Protein AF-0000000077861108 (afdb_homodimer)

Nearest PDB structures (foldseek):
  8f5p-assembly1_D  TM=2.648E-01  e=1.981E+00  Leishmania tarentolae
  7a0g-assembly1_DDD  TM=1.288E-01  e=4.529E-01  Serratia marcescens
  5k7v-assembly1_B  TM=1.495E-01  e=2.059E+00  synthetic construct
  8b23-assembly1_B  TM=1.360E-01  e=1.966E-01  Thermotoga maritima
  7a0g-assembly1_DDD  TM=1.285E-01  e=4.452E-01  Serratia marcescens

Foldseek 3Di:
DQPQPLCVLLVQLQCVLCVNHPQPPQPDPLLNVLSVLLNVLVVLLVVLLVQLCVQQCVVPPDPPPQPLDDDDPVLLVQLLVQLLLFVCLQQVQDLVVVLVVLVVCCVVPVPPDDPLNSLLSLLSSLVSVLLDDPVSDDLCVLVSSSSSLVVLVCVLVPDPDPVCLDSSNLSSLLSSLVSCQLSVPPLLCSLVSLVVSVVSLVVSPLLEQCVVPPVDAPQVRLSSLSSVLNSLLSQLLSLVLNLAASPDDPVSGDHDHHAQAESVQDDRPDRDDDGDDLLDHYSHNNSRLVSVLSVLSNVLSCLQRPPPHDLDVVVLVVSVVVLVVSVVVVVVSLVVCPPVSRDLSSVLVSLLSRLLSLLSSLVVLLSCCVVPVVSVVSLVSLQVSLCSLLDGDDDSSVLSSLLNGGRSSVVSNLSSLVSLLSVLSSVLVVCLVVVNCPPCVVVSVVSLVVLVVSLVSNLSSLLSPDSDLVSNLSSQLSSQLSCVSSVNDPDHNSSSSSNSSSVSSVSSSVSSVVNSVVRDRRDPDVDDCPDDPDCPCPCVVVCVSSPSPPPD/DQPQPLCVLLVQLQCVLCVNHPQPPQPDPLLNVLSVLLNVLVVLLVVLLVQLCVQQCVVPPDPPPQPLDDDDPVLLVQLLVQLLQFVCLQQVQDLVVVLVVLVVCCVVPVPPDDPLNSLLSLLSSLVSVLLDDPVSDDLCVLVNSSSSLVVLVCVLVPDPDPVCLDSSNLSSLLSSLVSCQLSVPPLLCSLVSLVVSVVSLVVSPLLEQCVVPPVDAPLVRLSSLSSVLSSLLSQLLSLVLNLAASPDDPVSGDHDHHAQAESVVDDRPDRDDDGDDLLDHYSHNNSRLVSVLSVLSNVLSCLQRPPPHDLDVVVLVVSVVVLVVSVVVVVVSLVVCPPVSRDLSSVLVSLLSRLLSLLSSLVVLLSCCVVPVVSVVSLVSLQVSLCSLLDGDDDSSVLSSLLNGGRSSVVSNLSSLVSLLSVLSSVLVVCLVVVNLPPCVVVSVVSLVSLVVSLVSNLSSLLSPDSDLVSNLSSQLSSQLSCVSSVNDPDHNSSSSSNSSSVSSVSSSVSSVVNSVVRDRRDPDPDDPPDDPDCPCCCVVVCVSSPSPPPD

Structure (mmCIF, N/CA/C/O backbone):
data_AF-0000000077861108-model_v1
#
loop_
_entity.id
_entity.type
_entity.pdbx_description
1 polymer 'Uncharacterized protein'
#
loop_
_atom_site.group_PDB
_atom_site.id
_atom_site.type_symbol
_atom_site.label_atom_id
_atom_site.label_alt_id
_atom_site.label_comp_id
_atom_site.label_asym_id
_atom_site.label_entity_id
_atom_site.label_seq_id
_atom_site.pdbx_PDB_ins_code
_atom_site.Cartn_x
_atom_site.Cartn_y
_atom_site.Cartn_z
_atom_site.occupancy
_atom_site.B_iso_or_equiv
_atom_site.auth_seq_id
_atom_site.auth_comp_id
_atom_site.auth_asym_id
_atom_site.auth_atom_id
_atom_site.pdbx_PDB_model_num
ATOM 1 N N . MET A 1 1 ? 8.773 25.266 0.919 1 44.28 1 MET A N 1
ATOM 2 C CA . MET A 1 1 ? 8.422 26.641 1.263 1 44.28 1 MET A CA 1
ATOM 3 C C . MET A 1 1 ? 9.602 27.359 1.91 1 44.28 1 MET A C 1
ATOM 5 O O . MET A 1 1 ? 9.648 28.594 1.922 1 44.28 1 MET A O 1
ATOM 9 N N . GLY A 1 2 ? 10.656 26.5 2.443 1 49.94 2 GLY A N 1
ATOM 10 C CA . GLY A 1 2 ? 11.711 27.016 3.299 1 49.94 2 GLY A CA 1
ATOM 11 C C . GLY A 1 2 ? 12.695 27.906 2.562 1 49.94 2 GLY A C 1
ATOM 12 O O . GLY A 1 2 ? 13.562 28.531 3.18 1 49.94 2 GLY A O 1
ATOM 13 N N . THR A 1 3 ? 12.438 27.969 1.185 1 64.81 3 THR A N 1
ATOM 14 C CA . THR A 1 3 ? 13.602 28.594 0.562 1 64.81 3 THR A CA 1
ATOM 15 C C . THR A 1 3 ? 13.344 30.078 0.293 1 64.81 3 THR A C 1
ATOM 17 O O . THR A 1 3 ? 14.109 30.734 -0.414 1 64.81 3 THR A O 1
ATOM 20 N N . ALA A 1 4 ? 12.352 30.578 1.054 1 79 4 ALA A N 1
ATOM 21 C CA . ALA A 1 4 ? 12.133 31.984 0.75 1 79 4 ALA A CA 1
ATOM 22 C C . ALA A 1 4 ? 13.188 32.875 1.406 1 79 4 ALA A C 1
ATOM 24 O O . ALA A 1 4 ? 13.5 32.688 2.59 1 79 4 ALA A O 1
ATOM 25 N N . LYS A 1 5 ? 13.766 33.75 0.68 1 84.25 5 LYS A N 1
ATOM 26 C CA . LYS A 1 5 ? 14.828 34.625 1.151 1 84.25 5 LYS A CA 1
ATOM 27 C C . LYS A 1 5 ? 14.383 35.406 2.387 1 84.25 5 LYS A C 1
ATOM 29 O O . LYS A 1 5 ? 15.203 35.75 3.244 1 84.25 5 LYS A O 1
ATOM 34 N N . GLN A 1 6 ? 13.094 35.594 2.518 1 88 6 GLN A N 1
ATOM 35 C CA . GLN A 1 6 ? 12.523 36.344 3.633 1 88 6 GLN A CA 1
ATOM 36 C C . GLN A 1 6 ? 12.75 35.625 4.957 1 88 6 GLN A C 1
ATOM 38 O O . GLN A 1 6 ? 12.859 36.25 6.008 1 88 6 GLN A O 1
ATOM 43 N N . PHE A 1 7 ? 12.883 34.281 4.863 1 89.75 7 PHE A N 1
ATOM 44 C CA . PHE A 1 7 ? 13.023 33.5 6.078 1 89.75 7 PHE A CA 1
ATOM 45 C C . PHE A 1 7 ? 14.484 33.188 6.367 1 89.75 7 PHE A C 1
ATOM 47 O O . PHE A 1 7 ? 14.805 32.438 7.301 1 89.75 7 PHE A O 1
ATOM 54 N N . GLN A 1 8 ? 15.352 33.75 5.625 1 88.56 8 GLN A N 1
ATOM 55 C CA . GLN A 1 8 ? 16.766 33.406 5.691 1 88.56 8 GLN A CA 1
ATOM 56 C C . GLN A 1 8 ? 17.328 33.656 7.086 1 88.56 8 GLN A C 1
ATOM 58 O O . GLN A 1 8 ? 18.062 32.844 7.621 1 88.56 8 GLN A O 1
ATOM 63 N N . SER A 1 9 ? 17.062 34.844 7.656 1 90.44 9 SER A N 1
ATOM 64 C CA . SER A 1 9 ? 17.578 35.188 8.977 1 90.44 9 SER A CA 1
ATOM 65 C C . SER A 1 9 ? 17.109 34.219 10.031 1 90.44 9 SER A C 1
ATOM 67 O O . SER A 1 9 ? 17.891 33.781 10.883 1 90.44 9 SER A O 1
ATOM 69 N N . VAL A 1 10 ? 15.867 33.875 10.008 1 92.06 10 VAL A N 1
ATOM 70 C CA . VAL A 1 10 ? 15.258 32.969 10.961 1 92.06 10 VAL A CA 1
ATOM 71 C C . VAL A 1 10 ? 15.844 31.562 10.773 1 92.06 10 VAL A C 1
ATOM 73 O O . VAL A 1 10 ? 16.203 30.891 11.75 1 92.06 10 VAL A O 1
ATOM 76 N N . LEU A 1 11 ? 15.953 31.141 9.523 1 90.56 11 LEU A N 1
ATOM 77 C CA . LEU A 1 11 ? 16.453 29.812 9.219 1 90.56 11 LEU A CA 1
ATOM 78 C C . LEU A 1 11 ? 17.938 29.688 9.578 1 90.56 11 LEU A C 1
ATOM 80 O O . LEU A 1 11 ? 18.375 28.641 10.047 1 90.56 11 LEU A O 1
ATOM 84 N N . THR A 1 12 ? 18.688 30.734 9.305 1 90.69 12 THR A N 1
ATOM 85 C CA . THR A 1 12 ? 20.109 30.734 9.672 1 90.69 12 THR A CA 1
ATOM 86 C C . THR A 1 12 ? 20.281 30.641 11.18 1 90.69 12 THR A C 1
ATOM 88 O O . THR A 1 12 ? 21.188 29.953 11.664 1 90.69 12 THR A O 1
ATOM 91 N N . CYS A 1 13 ? 19.453 31.375 11.914 1 92.69 13 CYS A N 1
ATOM 92 C CA . CYS A 1 13 ? 19.484 31.281 13.367 1 92.69 13 CYS A CA 1
ATOM 93 C C . CYS A 1 13 ? 19.266 29.844 13.836 1 92.69 13 CYS A C 1
ATOM 95 O O . CYS A 1 13 ? 20.016 29.344 14.672 1 92.69 13 CYS A O 1
ATOM 97 N N . TYR A 1 14 ? 18.281 29.203 13.328 1 92.44 14 TYR A N 1
ATOM 98 C CA . TYR A 1 14 ? 17.953 27.828 13.688 1 92.44 14 TYR A CA 1
ATOM 99 C C . TYR A 1 14 ? 19.094 26.891 13.328 1 92.44 14 TYR A C 1
ATOM 101 O O . TYR A 1 14 ? 19.453 26 14.102 1 92.44 14 TYR A O 1
ATOM 109 N N . ALA A 1 15 ? 19.609 27.047 12.102 1 90.44 15 ALA A N 1
ATOM 110 C CA . ALA A 1 15 ? 20.734 26.219 11.648 1 90.44 15 ALA A CA 1
ATOM 111 C C . ALA A 1 15 ? 21.938 26.375 12.562 1 90.44 15 ALA A C 1
ATOM 113 O O . ALA A 1 15 ? 22.594 25.391 12.898 1 90.44 15 ALA A O 1
ATOM 114 N N . GLU A 1 16 ? 22.234 27.594 12.938 1 91.69 16 GLU A N 1
ATOM 115 C CA . GLU A 1 16 ? 23.359 27.859 13.836 1 91.69 16 GLU A CA 1
ATOM 116 C C . GLU A 1 16 ? 23.125 27.25 15.211 1 91.69 16 GLU A C 1
ATOM 118 O O . GLU A 1 16 ? 24.047 26.734 15.836 1 91.69 16 GLU A O 1
ATOM 123 N N . ALA A 1 17 ? 21.922 27.375 15.656 1 92.88 17 ALA A N 1
ATOM 124 C CA . ALA A 1 17 ? 21.594 26.844 16.984 1 92.88 17 ALA A CA 1
ATOM 125 C C . ALA A 1 17 ? 21.703 25.328 17 1 92.88 17 ALA A C 1
ATOM 127 O O . ALA A 1 17 ? 22.094 24.734 18.016 1 92.88 17 ALA A O 1
ATOM 128 N N . THR A 1 18 ? 21.328 24.609 15.961 1 91.94 18 THR A N 1
ATOM 129 C CA . THR A 1 18 ? 21.281 23.156 15.922 1 91.94 18 THR A CA 1
ATOM 130 C C . THR A 1 18 ? 22.609 22.594 15.398 1 91.94 18 THR A C 1
ATOM 132 O O . THR A 1 18 ? 22.719 21.391 15.164 1 91.94 18 THR A O 1
ATOM 135 N N . GLY A 1 19 ? 23.531 23.359 15.148 1 86.25 19 GLY A N 1
ATOM 136 C CA . GLY A 1 19 ? 24.859 22.938 14.75 1 86.25 19 GLY A CA 1
ATOM 137 C C . GLY A 1 19 ? 25.016 22.734 13.258 1 86.25 19 GLY A C 1
ATOM 138 O O . GLY A 1 19 ? 26 22.188 12.789 1 86.25 19 GLY A O 1
ATOM 139 N N . ASN A 1 20 ? 24.047 23.125 12.406 1 84.56 20 ASN A N 1
ATOM 140 C CA . ASN A 1 20 ? 24.078 22.938 10.961 1 84.56 20 ASN A CA 1
ATOM 141 C C . ASN A 1 20 ? 24.438 24.234 10.242 1 84.56 20 ASN A C 1
ATOM 143 O O . ASN A 1 20 ? 24.312 24.328 9.016 1 84.56 20 ASN A O 1
ATOM 147 N N . GLY A 1 21 ? 24.844 25.203 11.055 1 85.25 21 GLY A N 1
ATOM 148 C CA . GLY A 1 21 ? 25.172 26.5 10.453 1 85.25 21 GLY A CA 1
ATOM 149 C C . GLY A 1 21 ? 26.625 26.594 10.016 1 85.25 21 GLY A C 1
ATOM 150 O O . GLY A 1 21 ? 27.422 25.688 10.266 1 85.25 21 GLY A O 1
ATOM 151 N N . ASN A 1 22 ? 26.906 27.578 9.211 1 82.56 22 ASN A N 1
ATOM 152 C CA . ASN A 1 22 ? 28.266 27.797 8.719 1 82.56 22 ASN A CA 1
ATOM 153 C C . ASN A 1 22 ? 29.125 28.547 9.734 1 82.56 22 ASN A C 1
ATOM 155 O O . ASN A 1 22 ? 30.328 28.719 9.539 1 82.56 22 ASN A O 1
ATOM 159 N N . GLY A 1 23 ? 28.594 28.953 10.836 1 77.56 23 GLY A N 1
ATOM 160 C CA . GLY A 1 23 ? 29.328 29.578 11.93 1 77.56 23 GLY A CA 1
ATOM 161 C C . GLY A 1 23 ? 29.656 31.031 11.672 1 77.56 23 GLY A C 1
ATOM 162 O O . GLY A 1 23 ? 30.219 31.703 12.531 1 77.56 23 GLY A O 1
ATOM 163 N N . THR A 1 24 ? 29.297 31.5 10.55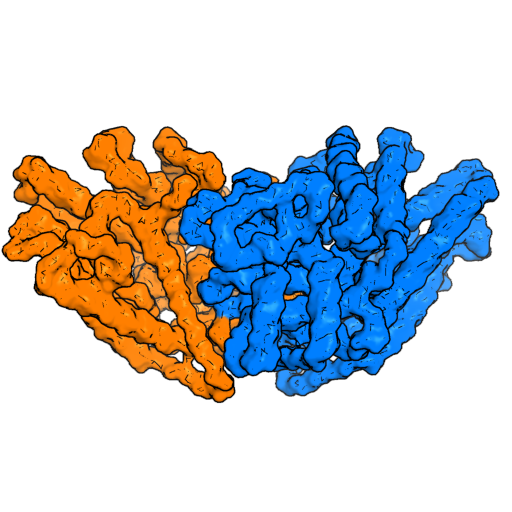5 1 79.5 24 THR A N 1
ATOM 164 C CA . THR A 1 24 ? 29.703 32.844 10.195 1 79.5 24 THR A CA 1
ATOM 165 C C . THR A 1 24 ? 28.625 33.875 10.562 1 79.5 24 THR A C 1
ATOM 167 O O . THR A 1 24 ? 28.891 35.062 10.641 1 79.5 24 THR A O 1
ATOM 170 N N . ALA A 1 25 ? 27.484 33.375 10.766 1 78.88 25 ALA A N 1
ATOM 171 C CA . ALA A 1 25 ? 26.375 34.25 11.102 1 78.88 25 ALA A CA 1
ATOM 172 C C . ALA A 1 25 ? 26.109 34.25 12.609 1 78.88 25 ALA A C 1
ATOM 174 O O . ALA A 1 25 ? 26.547 33.344 13.32 1 78.88 25 ALA A O 1
ATOM 175 N N . PHE A 1 26 ? 25.672 35.375 13.281 1 84.5 26 PHE A N 1
ATOM 176 C CA . PHE A 1 26 ? 25.281 35.469 14.68 1 84.5 26 PHE A CA 1
ATOM 177 C C . PHE A 1 26 ? 26.5 35.375 15.594 1 84.5 26 PHE A C 1
ATOM 179 O O . PHE A 1 26 ? 26.578 34.469 16.438 1 84.5 26 PHE A O 1
ATOM 186 N N . GLN A 1 27 ? 27.453 36.219 15.453 1 81.5 27 GLN A N 1
ATOM 187 C CA . GLN A 1 27 ? 28.797 36.125 16.031 1 81.5 27 GLN A CA 1
ATOM 188 C C . GLN A 1 27 ? 28.859 36.844 17.375 1 81.5 27 GLN A C 1
ATOM 190 O O . GLN A 1 27 ? 29.781 36.594 18.172 1 81.5 27 GLN A O 1
ATOM 195 N N . GLY A 1 28 ? 28.047 37.656 17.797 1 85.25 28 GLY A N 1
ATOM 196 C CA . GLY A 1 28 ? 28.141 38.281 19.094 1 85.25 28 GLY A CA 1
ATOM 197 C C . GLY A 1 28 ? 28.125 37.281 20.25 1 85.25 28 GLY A C 1
ATOM 198 O O . GLY A 1 28 ? 27.438 36.281 20.188 1 85.25 28 GLY A O 1
ATOM 199 N N . ALA A 1 29 ? 29.062 37.5 21.219 1 88.31 29 ALA A N 1
ATOM 200 C CA . ALA A 1 29 ? 29.188 36.594 22.344 1 88.31 29 ALA A CA 1
ATOM 201 C C . ALA A 1 29 ? 27.844 36.344 23.016 1 88.31 29 ALA A C 1
ATOM 203 O O . ALA A 1 29 ? 27.5 35.219 23.359 1 88.31 29 ALA A O 1
ATOM 204 N N . ASP A 1 30 ? 27.125 37.406 23.188 1 91.69 30 ASP A N 1
ATOM 205 C CA . ASP A 1 30 ? 25.812 37.281 23.828 1 91.69 30 ASP A CA 1
ATOM 206 C C . ASP A 1 30 ? 24.844 36.5 22.938 1 91.69 30 ASP A C 1
ATOM 208 O O . ASP A 1 30 ? 24.047 35.719 23.453 1 91.69 30 ASP A O 1
ATOM 212 N N . THR A 1 31 ? 24.922 36.688 21.672 1 93.5 31 THR A N 1
ATOM 213 C CA . THR A 1 31 ? 24.062 36 20.719 1 93.5 31 THR A CA 1
ATOM 214 C C . THR A 1 31 ? 24.422 34.5 20.656 1 93.5 31 THR A C 1
ATOM 216 O O . THR A 1 31 ? 23.531 33.656 20.562 1 93.5 31 THR A O 1
ATOM 219 N N . ARG A 1 32 ? 25.672 34.219 20.75 1 92.56 32 ARG A N 1
ATOM 220 C CA . ARG A 1 32 ? 26.125 32.812 20.734 1 92.56 32 ARG A CA 1
ATOM 221 C C . ARG A 1 32 ? 25.641 32.094 21.984 1 92.56 32 ARG A C 1
ATOM 223 O O . ARG A 1 32 ? 25.328 30.891 21.922 1 92.56 32 ARG A O 1
ATOM 230 N N . ALA A 1 33 ? 25.688 32.781 23.031 1 94.69 33 ALA A N 1
ATOM 231 C CA . ALA A 1 33 ? 25.188 32.188 24.266 1 94.69 33 ALA A CA 1
ATOM 232 C C . ALA A 1 33 ? 23.703 31.859 24.141 1 94.69 33 ALA A C 1
ATOM 234 O O . ALA A 1 33 ? 23.25 30.828 24.641 1 94.69 33 ALA A O 1
ATOM 235 N N . LEU A 1 34 ? 23 32.719 23.531 1 95.5 34 LEU A N 1
ATOM 236 C CA . LEU A 1 34 ? 21.578 32.469 23.297 1 95.5 34 LEU A CA 1
ATOM 237 C C . LEU A 1 34 ? 21.359 31.266 22.406 1 95.5 34 LEU A C 1
ATOM 239 O O . LEU A 1 34 ? 20.453 30.469 22.656 1 95.5 34 LEU A O 1
ATOM 243 N N . LEU A 1 35 ? 22.141 31.125 21.391 1 95.81 35 LEU A N 1
ATOM 244 C CA . LEU A 1 35 ? 22.016 30 20.469 1 95.81 35 LEU A CA 1
ATOM 245 C C . LEU A 1 35 ? 22.25 28.672 21.188 1 95.81 35 LEU A C 1
ATOM 247 O O . LEU A 1 35 ? 21.578 27.688 20.906 1 95.81 35 LEU A O 1
ATOM 251 N N . THR A 1 36 ? 23.172 28.641 22.078 1 95.06 36 THR A N 1
ATOM 252 C CA . THR A 1 36 ? 23.422 27.438 22.859 1 95.06 36 THR A CA 1
ATOM 253 C C . THR A 1 36 ? 22.219 27.094 23.734 1 95.06 36 THR A C 1
ATOM 255 O O . THR A 1 36 ? 21.844 25.938 23.844 1 95.06 36 THR A O 1
ATOM 258 N N . GLN A 1 37 ? 21.703 28.156 24.312 1 96.5 37 GLN A N 1
ATOM 259 C CA . GLN A 1 37 ? 20.516 27.938 25.141 1 96.5 37 GLN A CA 1
ATOM 260 C C . GLN A 1 37 ? 19.359 27.406 24.297 1 96.5 37 GLN A C 1
ATOM 262 O O . GLN A 1 37 ? 18.609 26.531 24.75 1 96.5 37 GLN A O 1
ATOM 267 N N . VAL A 1 38 ? 19.188 27.953 23.156 1 96.75 38 VAL A N 1
ATOM 268 C CA . VAL A 1 38 ? 18.156 27.5 22.25 1 96.75 38 VAL A CA 1
ATOM 269 C C . VAL A 1 38 ? 18.328 26.016 21.953 1 96.75 38 VAL A C 1
ATOM 271 O O . VAL A 1 38 ? 17.344 25.25 21.969 1 96.75 38 VAL A O 1
ATOM 274 N N . ASN A 1 39 ? 19.5 25.625 21.641 1 95.94 39 ASN A N 1
ATOM 275 C CA . ASN A 1 39 ? 19.766 24.219 21.359 1 95.94 39 ASN A CA 1
ATOM 276 C C . ASN A 1 39 ? 19.438 23.344 22.562 1 95.94 39 ASN A C 1
ATOM 278 O O . ASN A 1 39 ? 18.844 22.281 22.422 1 95.94 39 ASN A O 1
ATOM 282 N N . ASP A 1 40 ? 19.891 23.766 23.672 1 96 40 ASP A N 1
ATOM 283 C CA . ASP A 1 40 ? 19.641 23 24.891 1 96 40 ASP A CA 1
ATOM 284 C C . ASP A 1 40 ? 18.141 22.844 25.141 1 96 40 ASP A C 1
ATOM 286 O O . ASP A 1 40 ? 17.672 21.766 25.5 1 96 40 ASP A O 1
ATOM 290 N N . LEU A 1 41 ? 17.453 23.938 25.016 1 96.5 41 LEU A N 1
ATOM 291 C CA . LEU A 1 41 ? 16.016 23.922 25.219 1 96.5 41 LEU A CA 1
ATOM 292 C C . LEU A 1 41 ? 15.328 23.016 24.203 1 96.5 41 LEU A C 1
ATOM 294 O O . LEU A 1 41 ? 14.398 22.281 24.547 1 96.5 41 LEU A O 1
ATOM 298 N N . LEU A 1 42 ? 15.742 23.109 22.984 1 95.31 42 LEU A N 1
ATOM 299 C CA . LEU A 1 42 ? 15.203 22.234 21.953 1 95.31 42 LEU A CA 1
ATOM 300 C C . LEU A 1 42 ? 15.414 20.766 22.312 1 95.31 42 LEU A C 1
ATOM 302 O O . LEU A 1 42 ? 14.508 19.938 22.141 1 95.31 42 LEU A O 1
ATOM 306 N N . GLN A 1 43 ? 16.562 20.438 22.766 1 94.12 43 GLN A N 1
ATOM 307 C CA . GLN A 1 43 ? 16.875 19.062 23.141 1 94.12 43 GLN A CA 1
ATOM 308 C C . GLN A 1 43 ? 16.031 18.609 24.328 1 94.12 43 GLN A C 1
ATOM 310 O O . GLN A 1 43 ? 15.562 17.469 24.359 1 94.12 43 GLN A O 1
ATOM 315 N N . GLU A 1 44 ? 15.891 19.5 25.188 1 94.38 44 GLU A N 1
ATOM 316 C CA . GLU A 1 44 ? 15.07 19.172 26.344 1 94.38 44 GLU A CA 1
ATOM 317 C C . GLU A 1 44 ? 13.625 18.922 25.938 1 94.38 44 GLU A C 1
ATOM 319 O O . GLU A 1 44 ? 12.977 18.016 26.453 1 94.38 44 GLU A O 1
ATOM 324 N N . CYS A 1 45 ? 13.117 19.797 25.141 1 93.44 45 CYS A N 1
ATOM 325 C CA . CYS A 1 45 ? 11.758 19.625 24.641 1 93.44 45 CYS A CA 1
ATOM 326 C C . CYS A 1 45 ? 11.617 18.297 23.906 1 93.44 45 CYS A C 1
ATOM 328 O O . CYS A 1 45 ? 10.609 17.594 24.047 1 93.44 45 CYS A O 1
ATOM 330 N N . LYS A 1 46 ? 12.57 18.016 23.094 1 89.44 46 LYS A N 1
ATOM 331 C CA . LYS A 1 46 ? 12.562 16.766 22.344 1 89.44 46 LYS A CA 1
ATOM 332 C C . LYS A 1 46 ? 12.562 15.555 23.281 1 89.44 46 LYS A C 1
ATOM 334 O O . LYS A 1 46 ? 11.852 14.578 23.031 1 89.44 46 LYS A O 1
ATOM 339 N N . LEU A 1 47 ? 13.359 15.602 24.281 1 88.19 47 LEU A N 1
ATOM 340 C CA . LEU A 1 47 ? 13.43 14.516 25.25 1 88.19 47 LEU A CA 1
ATOM 341 C C . LEU A 1 47 ? 12.102 14.344 25.984 1 88.19 47 LEU A C 1
ATOM 343 O O . LEU A 1 47 ? 11.648 13.219 26.203 1 88.19 47 LEU A O 1
ATOM 347 N N . LEU A 1 48 ? 11.57 15.422 26.328 1 87 48 LEU A N 1
ATOM 348 C CA . LEU A 1 48 ? 10.281 15.375 27.016 1 87 48 LEU A CA 1
ATOM 349 C C . LEU A 1 48 ? 9.203 14.82 26.094 1 87 48 LEU A C 1
ATOM 351 O O . LEU A 1 48 ? 8.359 14.031 26.516 1 87 48 LEU A O 1
ATOM 355 N N . ALA A 1 49 ? 9.188 15.281 24.875 1 84.88 49 ALA A N 1
ATOM 356 C CA . ALA A 1 49 ? 8.234 14.781 23.891 1 84.88 49 ALA A CA 1
ATOM 357 C C . ALA A 1 49 ? 8.375 13.273 23.703 1 84.88 49 ALA A C 1
ATOM 359 O O . ALA A 1 49 ? 7.379 12.555 23.641 1 84.88 49 ALA A O 1
ATOM 360 N N . ARG A 1 50 ? 9.539 12.789 23.641 1 80.31 50 ARG A N 1
ATOM 361 C CA . ARG A 1 50 ? 9.805 11.359 23.484 1 80.31 50 ARG A CA 1
ATOM 362 C C . ARG A 1 50 ? 9.289 10.57 24.688 1 80.31 50 ARG A C 1
ATOM 364 O O . ARG A 1 50 ? 8.773 9.461 24.531 1 80.31 50 ARG A O 1
ATOM 371 N N . SER A 1 51 ? 9.484 11.102 25.781 1 78.44 51 SER A N 1
ATOM 372 C CA . SER A 1 51 ? 9.07 10.422 27.016 1 78.44 51 SER A CA 1
ATOM 373 C C . SER A 1 51 ? 7.559 10.242 27.062 1 78.44 51 SER A C 1
ATOM 375 O O . SER A 1 51 ? 7.062 9.25 27.609 1 78.44 51 SER A O 1
ATOM 377 N N . THR A 1 52 ? 6.848 11.109 26.516 1 75.5 52 THR A N 1
ATOM 378 C CA . THR A 1 52 ? 5.391 11.039 26.531 1 75.5 52 THR A CA 1
ATOM 379 C C . THR A 1 52 ? 4.887 10.031 25.5 1 75.5 52 THR A C 1
ATOM 381 O O . THR A 1 52 ? 3.74 9.578 25.578 1 75.5 52 THR A O 1
ATOM 384 N N . LYS A 1 53 ? 5.75 9.664 24.578 1 72.12 53 LYS A N 1
ATOM 385 C CA . LYS A 1 53 ? 5.355 8.75 23.516 1 72.12 53 LYS A CA 1
ATOM 386 C C . LYS A 1 53 ? 5.777 7.316 23.828 1 72.12 53 LYS A C 1
ATOM 388 O O . LYS A 1 53 ? 5.41 6.379 23.125 1 72.12 53 LYS A O 1
ATOM 393 N N . LEU A 1 54 ? 6.609 7.039 24.797 1 62.59 54 LEU A N 1
ATOM 394 C CA . LEU A 1 54 ? 7.145 5.734 25.156 1 62.59 54 LEU A CA 1
ATOM 395 C C . LEU A 1 54 ? 6.02 4.754 25.484 1 62.59 54 LEU A C 1
ATOM 397 O O . LEU A 1 54 ? 6.16 3.549 25.281 1 62.59 54 LEU A O 1
ATOM 401 N N . GLY A 1 55 ? 4.914 5.191 25.859 1 59.16 55 GLY A N 1
ATOM 402 C CA . GLY A 1 55 ? 3.838 4.285 26.219 1 59.16 55 GLY A CA 1
ATOM 403 C C . GLY A 1 55 ? 2.975 3.885 25.031 1 59.16 55 GLY A C 1
ATOM 404 O O . GLY A 1 55 ? 2.041 3.094 25.188 1 59.16 55 GLY A O 1
ATOM 405 N N . ARG A 1 56 ? 3.389 4.293 23.938 1 64.31 56 ARG A N 1
ATOM 406 C CA . ARG A 1 56 ? 2.602 3.965 22.75 1 64.31 56 ARG A CA 1
ATOM 407 C C . ARG A 1 56 ? 2.893 2.547 22.266 1 64.31 56 ARG A C 1
ATOM 409 O O . ARG A 1 56 ? 4.031 2.078 22.359 1 64.31 56 ARG A O 1
ATOM 416 N N . PRO A 1 57 ? 1.861 1.619 21.969 1 56.59 57 PRO A N 1
ATOM 417 C CA . PRO A 1 57 ? 2.021 0.213 21.594 1 56.59 57 PRO A CA 1
ATOM 418 C C . PRO A 1 57 ? 3.076 0.008 20.516 1 56.59 57 PRO A C 1
ATOM 420 O O . PRO A 1 57 ? 3.67 -1.069 20.422 1 56.59 57 PRO A O 1
ATOM 423 N N . SER A 1 58 ? 3.201 0.799 19.5 1 54.5 58 SER A N 1
ATOM 424 C CA . SER A 1 58 ? 4.008 0.634 18.297 1 54.5 58 SER A CA 1
ATOM 425 C C . SER A 1 58 ? 5.426 0.184 18.625 1 54.5 58 SER A C 1
ATOM 427 O O . SER A 1 58 ? 6.047 -0.556 17.875 1 54.5 58 SER A O 1
ATOM 429 N N . ARG A 1 59 ? 5.922 0.768 19.609 1 49.88 59 ARG A N 1
ATOM 430 C CA . ARG A 1 59 ? 7.344 0.615 19.906 1 49.88 59 ARG A CA 1
ATOM 431 C C . ARG A 1 59 ? 7.637 -0.764 20.484 1 49.88 59 ARG A C 1
ATOM 433 O O . ARG A 1 59 ? 8.773 -1.241 20.422 1 49.88 59 ARG A O 1
ATOM 440 N N . ARG A 1 60 ? 6.5 -1.436 20.906 1 47.28 60 ARG A N 1
ATOM 441 C CA . ARG A 1 60 ? 6.711 -2.732 21.531 1 47.28 60 ARG A CA 1
ATOM 442 C C . ARG A 1 60 ? 6.156 -3.861 20.672 1 47.28 60 ARG A C 1
ATOM 444 O O . ARG A 1 60 ? 5.031 -3.777 20.188 1 47.28 60 ARG A O 1
ATOM 451 N N . PHE A 1 61 ? 6.934 -4.59 19.828 1 48.12 61 PHE A N 1
ATOM 452 C CA . PHE A 1 61 ? 6.492 -5.797 19.141 1 48.12 61 PHE A CA 1
ATOM 453 C C . PHE A 1 61 ? 5.699 -6.695 20.078 1 48.12 61 PHE A C 1
ATOM 455 O O . PHE A 1 61 ? 5.172 -7.73 19.672 1 48.12 61 PHE A O 1
ATOM 462 N N . SER A 1 62 ? 5.691 -6.406 21.359 1 47.5 62 SER A N 1
ATOM 463 C CA . SER A 1 62 ? 5.117 -7.367 22.297 1 47.5 62 SER A CA 1
ATOM 464 C C . SER A 1 62 ? 3.596 -7.336 22.266 1 47.5 62 SER A C 1
ATOM 466 O O . SER A 1 62 ? 3.002 -6.406 21.719 1 47.5 62 SER A O 1
ATOM 468 N N . SER A 1 63 ? 2.982 -8.391 22.891 1 50.25 63 SER A N 1
ATOM 469 C CA . SER A 1 63 ? 1.578 -8.695 23.141 1 50.25 63 SER A CA 1
ATOM 470 C C . SER A 1 63 ? 0.799 -7.441 23.516 1 50.25 63 SER A C 1
ATOM 472 O O . SER A 1 63 ? 0.867 -6.988 24.672 1 50.25 63 SER A O 1
ATOM 474 N N . ALA A 1 64 ? 0.779 -6.57 22.703 1 52.19 64 ALA A N 1
ATOM 475 C CA . ALA A 1 64 ? 0.132 -5.324 23.109 1 52.19 64 ALA A CA 1
ATOM 476 C C . ALA A 1 64 ? -1.317 -5.566 23.516 1 52.19 64 ALA A C 1
ATOM 478 O O . ALA A 1 64 ? -2.104 -6.117 22.734 1 52.19 64 ALA A O 1
ATOM 479 N N . ASP A 1 65 ? -1.596 -5.938 24.656 1 59.22 65 ASP A N 1
ATOM 480 C CA . ASP A 1 65 ? -2.943 -5.91 25.219 1 59.22 65 ASP A CA 1
ATOM 481 C C . ASP A 1 65 ? -3.574 -4.527 25.062 1 59.22 65 ASP A C 1
ATOM 483 O O . ASP A 1 65 ? -3.277 -3.617 25.844 1 59.22 65 ASP A O 1
ATOM 487 N N . PHE A 1 66 ? -4.117 -4.348 23.859 1 66.19 66 PHE A N 1
ATOM 488 C CA . PHE A 1 66 ? -4.836 -3.094 23.656 1 66.19 66 PHE A CA 1
ATOM 489 C C . PHE A 1 66 ? -6.086 -3.037 24.516 1 66.19 66 PHE A C 1
ATOM 491 O O . PHE A 1 66 ? -6.805 -4.031 24.641 1 66.19 66 PHE A O 1
ATOM 498 N N . ASP A 1 67 ? -6.145 -2.029 25.328 1 69.25 67 ASP A N 1
ATOM 499 C CA . ASP A 1 67 ? -7.383 -1.794 26.062 1 69.25 67 ASP A CA 1
ATOM 500 C C . ASP A 1 67 ? -8.508 -1.372 25.125 1 69.25 67 ASP A C 1
ATOM 502 O O . ASP A 1 67 ? -8.648 -0.19 24.812 1 69.25 67 ASP A O 1
ATOM 506 N N . LEU A 1 68 ? -9.281 -2.275 24.688 1 76.44 68 LEU A N 1
ATOM 507 C CA . LEU A 1 68 ? -10.359 -1.992 23.734 1 76.44 68 LEU A CA 1
ATOM 508 C C . LEU A 1 68 ? -11.688 -1.799 24.469 1 76.44 68 LEU A C 1
ATOM 510 O O . LEU A 1 68 ? -12.75 -2.01 23.875 1 76.44 68 LEU A O 1
ATOM 514 N N . LEU A 1 69 ? -11.516 -1.358 25.75 1 74.25 69 LEU A N 1
ATOM 515 C CA . LEU A 1 69 ? -12.734 -1.161 26.516 1 74.25 69 LEU A CA 1
ATOM 516 C C . LEU A 1 69 ? -13.492 0.069 26.031 1 74.25 69 LEU A C 1
ATOM 518 O O . LEU A 1 69 ? -12.898 1.123 25.812 1 74.25 69 LEU A O 1
ATOM 522 N N . PRO A 1 70 ? -14.789 -0.15 25.859 1 71.44 70 PRO A N 1
ATOM 523 C CA . PRO A 1 70 ? -15.586 0.977 25.359 1 71.44 70 PRO A CA 1
ATOM 524 C C . PRO A 1 70 ? -15.898 2.002 26.453 1 71.44 70 PRO A C 1
ATOM 526 O O . PRO A 1 70 ? -15.805 1.694 27.641 1 71.44 70 PRO A O 1
ATOM 529 N N . LEU A 1 71 ? -16.188 3.168 26.047 1 80.38 71 LEU A N 1
ATOM 530 C CA . LEU A 1 71 ? -16.734 4.211 26.906 1 80.38 71 LEU A CA 1
ATOM 531 C C . LEU A 1 71 ? -18.125 3.828 27.391 1 80.38 71 LEU A C 1
ATOM 533 O O . LEU A 1 71 ? -18.766 2.92 26.844 1 80.38 71 LEU A O 1
ATOM 537 N N . PRO A 1 72 ? -18.5 4.578 28.516 1 87 72 PRO A N 1
ATOM 538 C CA . PRO A 1 72 ? -19.922 4.418 28.844 1 87 72 PRO A CA 1
ATOM 539 C C . PRO A 1 72 ? -20.828 4.688 27.641 1 87 72 PRO A C 1
ATOM 541 O O . PRO A 1 72 ? -20.547 5.578 26.844 1 87 72 PRO A O 1
ATOM 544 N N . ARG A 1 73 ? -21.891 4.008 27.531 1 92 73 ARG A N 1
ATOM 545 C CA . ARG A 1 73 ? -22.766 4.012 26.359 1 92 73 ARG A CA 1
ATOM 546 C C . ARG A 1 73 ? -23.266 5.418 26.047 1 92 73 ARG A C 1
ATOM 548 O O . ARG A 1 73 ? -23.312 5.824 24.891 1 92 73 ARG A O 1
ATOM 555 N N . GLU A 1 74 ? -23.656 6.184 27.062 1 90.88 74 GLU A N 1
ATOM 556 C CA . GLU A 1 74 ? -24.188 7.531 26.859 1 90.88 74 GLU A CA 1
ATOM 557 C C . GLU A 1 74 ? -23.172 8.422 26.156 1 90.88 74 GLU A C 1
ATOM 559 O O . GLU A 1 74 ? -23.531 9.18 25.25 1 90.88 74 GLU A O 1
ATOM 564 N N . HIS A 1 75 ? -21.984 8.328 26.609 1 89.56 75 HIS A N 1
ATOM 565 C CA . HIS A 1 75 ? -20.922 9.102 25.969 1 89.56 75 HIS A CA 1
ATOM 566 C C . HIS A 1 75 ? -20.672 8.617 24.547 1 89.56 75 HIS A C 1
ATOM 568 O O . HIS A 1 75 ? -20.5 9.43 23.641 1 89.56 75 HIS A O 1
ATOM 574 N N . ALA A 1 76 ? -20.625 7.348 24.359 1 93.44 76 ALA A N 1
ATOM 575 C CA . ALA A 1 76 ? -20.438 6.773 23.031 1 93.44 76 ALA A CA 1
ATOM 576 C C . ALA A 1 76 ? -21.547 7.219 22.078 1 93.44 76 ALA A C 1
ATOM 578 O O . ALA A 1 76 ? -21.281 7.562 20.938 1 93.44 76 ALA A O 1
ATOM 579 N N . ASP A 1 77 ? -22.812 7.25 22.578 1 95.88 77 ASP A N 1
ATOM 580 C CA . ASP A 1 77 ? -23.938 7.684 21.766 1 95.88 77 ASP A CA 1
ATOM 581 C C . ASP A 1 77 ? -23.75 9.117 21.266 1 95.88 77 ASP A C 1
ATOM 583 O O . ASP A 1 77 ? -24.031 9.422 20.109 1 95.88 77 ASP A O 1
ATOM 587 N N . SER A 1 78 ? -23.312 9.938 22.172 1 94.25 78 SER A N 1
ATOM 588 C CA . SER A 1 78 ? -23.094 11.336 21.812 1 94.25 78 SER A CA 1
ATOM 589 C C . SER A 1 78 ? -22.016 11.469 20.734 1 94.25 78 SER A C 1
ATOM 591 O O . SER A 1 78 ? -22.141 12.258 19.797 1 94.25 78 SER A O 1
ATOM 593 N N . MET A 1 79 ? -20.969 10.734 20.891 1 94.31 79 MET A N 1
ATOM 594 C CA . MET A 1 79 ? -19.859 10.781 19.953 1 94.31 79 MET A CA 1
ATOM 595 C C . MET A 1 79 ? -20.297 10.242 18.578 1 94.31 79 MET A C 1
ATOM 597 O O . MET A 1 79 ? -19.891 10.773 17.547 1 94.31 79 MET A O 1
ATOM 601 N N . VAL A 1 80 ? -21.031 9.164 18.594 1 96.56 80 VAL A N 1
ATOM 602 C CA . VAL A 1 80 ? -21.531 8.594 17.359 1 96.56 80 VAL A CA 1
ATOM 603 C C . VAL A 1 80 ? -22.391 9.633 16.625 1 96.56 80 VAL A C 1
ATOM 605 O O . VAL A 1 80 ? -22.266 9.797 15.406 1 96.56 80 VAL A O 1
ATOM 608 N N . THR A 1 81 ? -23.203 10.32 17.344 1 95.62 81 THR A N 1
ATOM 609 C CA . THR A 1 81 ? -24.047 11.359 16.766 1 95.62 81 THR A CA 1
ATOM 610 C C . THR A 1 81 ? -23.188 12.461 16.141 1 95.62 81 THR A C 1
ATOM 612 O O . THR A 1 81 ? -23.469 12.914 15.023 1 95.62 81 THR A O 1
ATOM 615 N N . ARG A 1 82 ? -22.188 12.859 16.828 1 94.75 82 ARG A N 1
ATOM 616 C CA . ARG A 1 82 ? -21.312 13.914 16.328 1 94.75 82 ARG A CA 1
ATOM 617 C C . ARG A 1 82 ? -20.562 13.461 15.07 1 94.75 82 ARG A C 1
ATOM 619 O O . ARG A 1 82 ? -20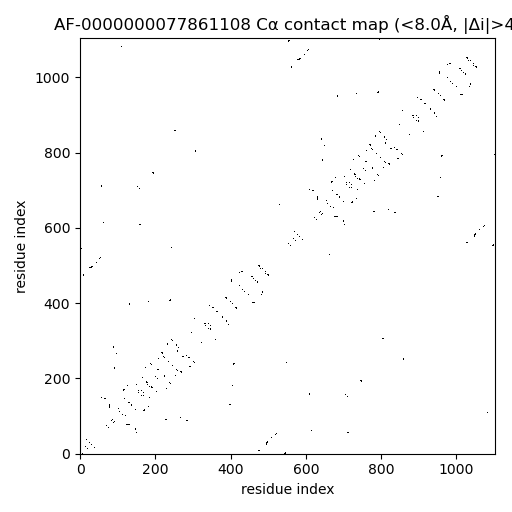.391 14.25 14.133 1 94.75 82 ARG A O 1
ATOM 626 N N . TYR A 1 83 ? -20.125 12.266 15.07 1 96.62 83 TYR A N 1
ATOM 627 C CA . TYR A 1 83 ? -19.469 11.727 13.883 1 96.62 83 TYR A CA 1
ATOM 628 C C . TYR A 1 83 ? -20.344 11.875 12.648 1 96.62 83 TYR A C 1
ATOM 630 O O . TYR A 1 83 ? -19.891 12.391 11.625 1 96.62 83 TYR A O 1
ATOM 638 N N . PHE A 1 84 ? -21.578 11.453 12.719 1 95.88 84 PHE A N 1
ATOM 639 C CA . PHE A 1 84 ? -22.484 11.43 11.57 1 95.88 84 PHE A CA 1
ATOM 640 C C . PHE A 1 84 ? -22.891 12.844 11.18 1 95.88 84 PHE A C 1
ATOM 642 O O . PHE A 1 84 ? -23.297 13.086 10.039 1 95.88 84 PHE A O 1
ATOM 649 N N . GLN A 1 85 ? -22.703 13.789 12.07 1 93 85 GLN A N 1
ATOM 650 C CA . GLN A 1 85 ? -23.078 15.172 11.789 1 93 85 GLN A CA 1
ATOM 651 C C . GLN A 1 85 ? -21.906 15.961 11.211 1 93 85 GLN A C 1
ATOM 653 O O . GLN A 1 85 ? -22.078 17.078 10.719 1 93 85 GLN A O 1
ATOM 658 N N . THR A 1 86 ? -20.75 15.344 11.195 1 94.44 86 THR A N 1
ATOM 659 C CA . THR A 1 86 ? -19.578 16.109 10.797 1 94.44 86 THR A CA 1
ATOM 660 C C . THR A 1 86 ? -18.828 15.398 9.68 1 94.44 86 THR A C 1
ATOM 662 O O . THR A 1 86 ? -19.141 15.562 8.5 1 94.44 86 THR A O 1
ATOM 665 N N . PHE A 1 87 ? -17.984 14.406 9.953 1 94.94 87 PHE A N 1
ATOM 666 C CA . PHE A 1 87 ? -17.016 13.828 9.016 1 94.94 87 PHE A CA 1
ATOM 667 C C . PHE A 1 87 ? -17.734 12.969 7.977 1 94.94 87 PHE A C 1
ATOM 669 O O . PHE A 1 87 ? -17.297 12.898 6.824 1 94.94 87 PHE A O 1
ATOM 676 N N . GLU A 1 88 ? -18.781 12.281 8.367 1 95.31 88 GLU A N 1
ATOM 677 C CA . GLU A 1 88 ? -19.453 11.328 7.492 1 95.31 88 GLU A CA 1
ATOM 678 C C . GLU A 1 88 ? -20.047 12.031 6.273 1 95.31 88 GLU A C 1
ATOM 680 O O . GLU A 1 88 ? -20.344 11.383 5.266 1 95.31 88 GLU A O 1
ATOM 685 N N . LEU A 1 89 ? -20.219 13.289 6.312 1 90.12 89 LEU A N 1
ATOM 686 C CA . LEU A 1 89 ? -20.828 13.992 5.188 1 90.12 89 LEU A CA 1
ATOM 687 C C . LEU A 1 89 ? -19.797 14.258 4.09 1 90.12 89 LEU A C 1
ATOM 689 O O . LEU A 1 89 ? -20.156 14.375 2.916 1 90.12 89 LEU A O 1
ATOM 693 N N . ALA A 1 90 ? -18.531 14.414 4.461 1 90.81 90 ALA A N 1
ATOM 694 C CA . ALA A 1 90 ? -17.469 14.625 3.482 1 90.81 90 ALA A CA 1
ATOM 695 C C . ALA A 1 90 ? -16.797 13.305 3.119 1 90.81 90 ALA A C 1
ATOM 697 O O . ALA A 1 90 ? -16.422 13.086 1.964 1 90.81 90 ALA A O 1
ATOM 698 N N . HIS A 1 91 ? -16.609 12.461 4.109 1 95.31 91 HIS A N 1
ATOM 699 C CA . HIS A 1 91 ? -16.047 11.125 3.953 1 95.31 91 HIS A CA 1
ATOM 700 C C . HIS A 1 91 ? -17.094 10.055 4.25 1 95.31 91 HIS A C 1
ATOM 702 O O . HIS A 1 91 ? -17.109 9.484 5.344 1 95.31 91 HIS A O 1
ATOM 708 N N . ARG A 1 92 ? -17.812 9.797 3.236 1 97.62 92 ARG A N 1
ATOM 709 C CA . ARG A 1 92 ? -18.906 8.859 3.439 1 97.62 92 ARG A CA 1
ATOM 710 C C . ARG A 1 92 ? -18.406 7.422 3.475 1 97.62 92 ARG A C 1
ATOM 712 O O . ARG A 1 92 ? -18.141 6.82 2.428 1 97.62 92 ARG A O 1
ATOM 719 N N . VAL A 1 93 ? -18.375 6.875 4.684 1 98.31 93 VAL A N 1
ATOM 720 C CA . VAL A 1 93 ? -17.828 5.539 4.902 1 98.31 93 VAL A CA 1
ATOM 721 C C . VAL A 1 93 ? -18.953 4.59 5.324 1 98.31 93 VAL A C 1
ATOM 723 O O . VAL A 1 93 ? -18.953 3.418 4.938 1 98.31 93 VAL A O 1
ATOM 726 N N . LEU A 1 94 ? -19.906 5.145 6.078 1 98.38 94 LEU A N 1
ATOM 727 C CA . LEU A 1 94 ? -20.906 4.293 6.707 1 98.38 94 LEU A CA 1
ATOM 728 C C . LEU A 1 94 ? -22.312 4.668 6.242 1 98.38 94 LEU A C 1
ATOM 730 O O . LEU A 1 94 ? -22.594 5.844 5.996 1 98.38 94 LEU A O 1
ATOM 734 N N . HIS A 1 95 ? -23.125 3.719 6.008 1 97.75 95 HIS A N 1
ATOM 735 C CA . HIS A 1 95 ? -24.578 3.904 5.914 1 97.75 95 HIS A CA 1
ATOM 736 C C . HIS A 1 95 ? -25.203 3.992 7.297 1 97.75 95 HIS A C 1
ATOM 738 O O . HIS A 1 95 ? -25.219 3.012 8.047 1 97.75 95 HIS A O 1
ATOM 744 N N . ARG A 1 96 ? -25.797 5.086 7.641 1 97.44 96 ARG A N 1
ATOM 745 C CA . ARG A 1 96 ? -26.188 5.41 9.008 1 97.44 96 ARG A CA 1
ATOM 746 C C . ARG A 1 96 ? -27.156 4.371 9.555 1 97.44 96 ARG A C 1
ATOM 748 O O . ARG A 1 96 ? -26.938 3.812 10.633 1 97.44 96 ARG A O 1
ATOM 755 N N . PRO A 1 97 ? -28.234 4.004 8.828 1 97.19 97 PRO A N 1
ATOM 756 C CA . PRO A 1 97 ? -29.156 3.014 9.391 1 97.19 97 PRO A CA 1
ATOM 757 C C . PRO A 1 97 ? -28.5 1.655 9.625 1 97.19 97 PRO A C 1
ATOM 759 O O . PRO A 1 97 ? -28.734 1.017 10.648 1 97.19 97 PRO A O 1
ATOM 762 N N . THR A 1 98 ? -27.672 1.233 8.664 1 96.75 98 THR A N 1
ATOM 763 C CA . THR A 1 98 ? -26.984 -0.046 8.812 1 96.75 98 THR A CA 1
ATOM 764 C C . THR A 1 98 ? -26.047 -0.023 10.016 1 96.75 98 THR A C 1
ATOM 766 O O . THR A 1 98 ? -26.016 -0.974 10.805 1 96.75 98 THR A O 1
ATOM 769 N N . PHE A 1 99 ? -25.328 1.027 10.234 1 97.81 99 PHE A N 1
ATOM 770 C CA . PHE A 1 99 ? -24.391 1.148 11.344 1 97.81 99 PHE A CA 1
ATOM 771 C C . PHE A 1 99 ? -25.141 1.164 12.68 1 97.81 99 PHE A C 1
ATOM 773 O O . PHE A 1 99 ? -24.719 0.521 13.641 1 97.81 99 PHE A O 1
ATOM 780 N N . LEU A 1 100 ? -26.188 1.965 12.719 1 97.38 100 LEU A N 1
ATOM 781 C CA . LEU A 1 100 ? -26.922 2.08 13.969 1 97.38 100 LEU A CA 1
ATOM 782 C C . LEU A 1 100 ? -27.5 0.732 14.391 1 97.38 100 LEU A C 1
ATOM 784 O O . LEU A 1 100 ? -27.594 0.431 15.578 1 97.38 100 LEU A O 1
ATOM 788 N N . ALA A 1 101 ? -27.875 -0.064 13.391 1 95.88 101 ALA A N 1
ATOM 789 C CA . ALA A 1 101 ? -28.328 -1.416 13.695 1 95.88 101 ALA A CA 1
ATOM 790 C C . ALA A 1 101 ? -27.188 -2.262 14.266 1 95.88 101 ALA A C 1
ATOM 792 O O . ALA A 1 101 ? -27.375 -2.986 15.25 1 95.88 101 ALA A O 1
ATOM 793 N N . GLU A 1 102 ? -26.047 -2.191 13.664 1 95.88 102 GLU A N 1
ATOM 794 C CA . GLU A 1 102 ? -24.859 -2.9 14.164 1 95.88 102 GLU A CA 1
ATOM 795 C C . GLU A 1 102 ? -24.453 -2.389 15.547 1 95.88 102 GLU A C 1
ATOM 797 O O . GLU A 1 102 ? -24.031 -3.168 16.406 1 95.88 102 GLU A O 1
ATOM 802 N N . TYR A 1 103 ? -24.578 -1.074 15.719 1 96.75 103 TYR A N 1
ATOM 803 C CA . TYR A 1 103 ? -24.219 -0.421 16.969 1 96.75 103 TYR A CA 1
ATOM 804 C C . TYR A 1 103 ? -25.109 -0.915 18.109 1 96.75 103 TYR A C 1
ATOM 806 O O . TYR A 1 103 ? -24.641 -1.131 19.219 1 96.75 103 TYR A O 1
ATOM 814 N N . GLN A 1 104 ? -26.344 -1.087 17.797 1 95.81 104 GLN A N 1
ATOM 815 C CA . GLN A 1 104 ? -27.25 -1.646 18.781 1 95.81 104 GLN A CA 1
ATOM 816 C C . GLN A 1 104 ? -26.859 -3.068 19.156 1 95.81 104 GLN A C 1
ATOM 818 O O . GLN A 1 104 ? -26.891 -3.436 20.328 1 95.81 104 GLN A O 1
ATOM 823 N N . ARG A 1 105 ? -26.469 -3.797 18.203 1 93.62 105 ARG A N 1
ATOM 824 C CA . ARG A 1 105 ? -26.016 -5.16 18.453 1 93.62 105 ARG A CA 1
ATOM 825 C C . ARG A 1 105 ? -24.734 -5.172 19.281 1 93.62 105 ARG A C 1
ATOM 827 O O . ARG A 1 105 ? -24.516 -6.07 20.094 1 93.62 105 ARG A O 1
ATOM 834 N N . TYR A 1 106 ? -23.906 -4.277 19.094 1 93.81 106 TYR A N 1
ATOM 835 C CA . TYR A 1 106 ? -22.656 -4.117 19.812 1 93.81 106 TYR A CA 1
ATOM 836 C C . TYR A 1 106 ? -22.906 -4.02 21.312 1 93.81 106 TYR A C 1
ATOM 838 O O . TYR A 1 106 ? -22.156 -4.578 22.109 1 93.81 106 TYR A O 1
ATOM 846 N N . TRP A 1 107 ? -23.938 -3.377 21.703 1 94.19 107 TRP A N 1
ATOM 847 C CA . TRP A 1 107 ? -24.234 -3.182 23.109 1 94.19 107 TRP A CA 1
ATOM 848 C C . TRP A 1 107 ? -25.109 -4.32 23.641 1 94.19 107 TRP A C 1
ATOM 850 O O . TRP A 1 107 ? -24.938 -4.754 24.797 1 94.19 107 TRP A O 1
ATOM 860 N N . SER A 1 108 ? -25.969 -4.859 22.797 1 93.62 108 SER A N 1
ATOM 861 C CA . SER A 1 108 ? -26.938 -5.848 23.25 1 93.62 108 SER A CA 1
ATOM 862 C C . SER A 1 108 ? -26.328 -7.238 23.328 1 93.62 108 SER A C 1
ATOM 864 O O . SER A 1 108 ? -26.719 -8.055 24.156 1 93.62 108 SER A O 1
ATOM 866 N N . HIS A 1 109 ? -25.328 -7.527 22.438 1 91.5 109 HIS A N 1
ATOM 867 C CA . HIS A 1 109 ? -24.703 -8.844 22.375 1 91.5 109 HIS A CA 1
ATOM 868 C C . HIS A 1 109 ? -23.188 -8.742 22.297 1 91.5 109 HIS A C 1
ATOM 870 O O . HIS A 1 109 ? -22.578 -9.164 21.312 1 91.5 109 HIS A O 1
ATOM 876 N N . PRO A 1 110 ? -22.578 -8.258 23.344 1 85.31 110 PRO A N 1
ATOM 877 C CA . PRO A 1 110 ? -21.125 -8.031 23.328 1 85.31 110 PRO A CA 1
ATOM 878 C C . PRO A 1 110 ? -20.344 -9.312 23.062 1 85.31 110 PRO A C 1
ATOM 880 O O . PRO A 1 110 ? -19.234 -9.25 22.516 1 85.31 110 PRO A O 1
ATOM 883 N N . GLU A 1 111 ? -20.828 -10.422 23.359 1 85.12 111 GLU A N 1
ATOM 884 C CA . GLU A 1 111 ? -20.141 -11.703 23.219 1 85.12 111 GLU A CA 1
ATOM 885 C C . GLU A 1 111 ? -20.031 -12.102 21.75 1 85.12 111 GLU A C 1
ATOM 887 O O . GLU A 1 111 ? -19.125 -12.844 21.359 1 85.12 111 GLU A O 1
ATOM 892 N N . SER A 1 112 ? -20.906 -11.602 20.969 1 86.56 112 SER A N 1
ATOM 893 C CA . SER A 1 112 ? -20.938 -12.016 19.578 1 86.56 112 SER A CA 1
ATOM 894 C C . SER A 1 112 ? -20.266 -10.984 18.672 1 86.56 112 SER A C 1
ATOM 896 O O . SER A 1 112 ? -20.172 -11.188 17.453 1 86.56 112 SER A O 1
ATOM 898 N N . VAL A 1 113 ? -19.719 -10 19.281 1 87.25 113 VAL A N 1
ATOM 899 C CA . VAL A 1 113 ? -19.156 -8.906 18.484 1 87.25 113 VAL A CA 1
ATOM 900 C C . VAL A 1 113 ? -17.828 -9.328 17.875 1 87.25 113 VAL A C 1
ATOM 902 O O . VAL A 1 113 ? -16.953 -9.828 18.594 1 87.25 113 VAL A O 1
ATOM 905 N N . THR A 1 114 ? -17.734 -9.188 16.562 1 86.62 114 THR A N 1
ATOM 906 C CA . THR A 1 114 ? -16.5 -9.469 15.844 1 86.62 114 THR A CA 1
ATOM 907 C C . THR A 1 114 ? -15.531 -8.297 15.961 1 86.62 114 THR A C 1
ATOM 909 O O . THR A 1 114 ? -15.938 -7.184 16.297 1 86.62 114 THR A O 1
ATOM 912 N N . LEU A 1 115 ? -14.227 -8.484 15.711 1 84.44 115 LEU A N 1
ATOM 913 C CA . LEU A 1 115 ? -13.211 -7.445 15.844 1 84.44 115 LEU A CA 1
ATOM 914 C C . LEU A 1 115 ? -13.453 -6.316 14.844 1 84.44 115 LEU A C 1
ATOM 916 O O . LEU A 1 115 ? -13.188 -5.152 15.141 1 84.44 115 LEU A O 1
ATOM 920 N N . ASP A 1 116 ? -13.891 -6.668 13.648 1 88.94 116 ASP A N 1
ATOM 921 C CA . ASP A 1 116 ? -14.133 -5.633 12.648 1 88.94 116 ASP A CA 1
ATOM 922 C C . ASP A 1 116 ? -15.227 -4.668 13.117 1 88.94 116 ASP A C 1
ATOM 924 O O . ASP A 1 116 ? -15.078 -3.449 13.008 1 88.94 116 ASP A O 1
ATOM 928 N N . LEU A 1 117 ? -16.328 -5.238 13.719 1 92.75 117 LEU A N 1
ATOM 929 C CA . LEU A 1 117 ? -17.391 -4.383 14.25 1 92.75 117 LEU A CA 1
ATOM 930 C C . LEU A 1 117 ? -16.891 -3.576 15.445 1 92.75 117 LEU A C 1
ATOM 932 O O . LEU A 1 117 ? -17.234 -2.398 15.586 1 92.75 117 LEU A O 1
ATOM 936 N N . ARG A 1 118 ? -16.172 -4.211 16.266 1 92.62 118 ARG A N 1
ATOM 937 C CA . ARG A 1 118 ? -15.641 -3.529 17.438 1 92.62 118 ARG A CA 1
ATOM 938 C C . ARG A 1 118 ? -14.812 -2.314 17.047 1 92.62 118 ARG A C 1
ATOM 940 O O . ARG A 1 118 ? -15.023 -1.215 17.562 1 92.62 118 ARG A O 1
ATOM 947 N N . PHE A 1 119 ? -13.836 -2.539 16.156 1 93.25 119 PHE A N 1
ATOM 948 C CA . PHE A 1 119 ? -12.992 -1.436 15.727 1 93.25 119 PHE A CA 1
ATOM 949 C C . PHE A 1 119 ? -13.805 -0.378 14.992 1 93.25 119 PHE A C 1
ATOM 951 O O . PHE A 1 119 ? -13.531 0.818 15.109 1 93.25 119 PHE A O 1
ATOM 958 N N . LYS A 1 120 ? -14.797 -0.814 14.203 1 96.62 120 LYS A N 1
ATOM 959 C CA . LYS A 1 120 ? -15.672 0.126 13.516 1 96.62 120 LYS A CA 1
ATOM 960 C C . LYS A 1 120 ? -16.344 1.082 14.508 1 96.62 120 LYS A C 1
ATOM 962 O O . LYS A 1 120 ? -16.328 2.297 14.305 1 96.62 120 LYS A O 1
ATOM 967 N N . VAL A 1 121 ? -16.844 0.544 15.586 1 96.94 121 VAL A N 1
ATOM 968 C CA . VAL A 1 121 ? -17.547 1.328 16.594 1 96.94 121 VAL A CA 1
ATOM 969 C C . VAL A 1 121 ? -16.562 2.225 17.328 1 96.94 121 VAL A C 1
ATOM 971 O O . VAL A 1 121 ? -16.797 3.424 17.5 1 96.94 121 VAL A O 1
ATOM 974 N N . LEU A 1 122 ? -15.461 1.667 17.766 1 95.88 122 LEU A N 1
ATOM 975 C CA . LEU A 1 122 ? -14.477 2.408 18.547 1 95.88 122 LEU A CA 1
ATOM 976 C C . LEU A 1 122 ? -13.922 3.582 17.75 1 95.88 122 LEU A C 1
ATOM 978 O O . LEU A 1 122 ? -13.734 4.676 18.281 1 95.88 122 LEU A O 1
ATOM 982 N N . LEU A 1 123 ? -13.648 3.383 16.469 1 97.44 123 LEU A N 1
ATOM 983 C CA . LEU A 1 123 ? -13.094 4.441 15.633 1 97.44 123 LEU A CA 1
ATOM 984 C C . LEU A 1 123 ? -14.117 5.551 15.414 1 97.44 123 LEU A C 1
ATOM 986 O O . LEU A 1 123 ? -13.766 6.73 15.414 1 97.44 123 LEU A O 1
ATOM 990 N N . VAL A 1 124 ? -15.375 5.16 15.219 1 97.81 124 VAL A N 1
ATOM 991 C CA . VAL A 1 124 ? -16.438 6.156 15.062 1 97.81 124 VAL A CA 1
ATOM 992 C C . VAL A 1 124 ? -16.531 7.016 16.312 1 97.81 124 VAL A C 1
ATOM 994 O O . VAL A 1 124 ? -16.625 8.242 16.234 1 97.81 124 VAL A O 1
ATOM 997 N N . VAL A 1 125 ? -16.484 6.367 17.453 1 96.06 125 VAL A N 1
ATOM 998 C CA . VAL A 1 125 ? -16.547 7.074 18.734 1 96.06 125 VAL A CA 1
ATOM 999 C C . VAL A 1 125 ? -15.328 7.988 18.875 1 96.06 125 VAL A C 1
ATOM 1001 O O . VAL A 1 125 ? -15.453 9.141 19.281 1 96.06 125 VAL A O 1
ATOM 1004 N N . ALA A 1 126 ? -14.172 7.484 18.5 1 95.06 126 ALA A N 1
ATOM 1005 C CA . ALA A 1 126 ? -12.953 8.281 18.594 1 95.06 126 ALA A CA 1
ATOM 1006 C C . ALA A 1 126 ? -13.047 9.523 17.703 1 95.06 126 ALA A C 1
ATOM 1008 O O . ALA A 1 126 ? -12.781 10.633 18.156 1 95.06 126 ALA A O 1
ATOM 1009 N N . ILE A 1 127 ? -13.422 9.391 16.5 1 96.62 127 ILE A N 1
ATOM 1010 C CA . ILE A 1 127 ? -13.492 10.5 15.562 1 96.62 127 ILE A CA 1
ATOM 1011 C C . ILE A 1 127 ? -14.531 11.516 16.031 1 96.62 127 ILE A C 1
ATOM 1013 O O . ILE A 1 127 ? -14.281 12.719 16 1 96.62 127 ILE A O 1
ATOM 1017 N N . GLY A 1 128 ? -15.656 11.023 16.5 1 95.31 128 GLY A N 1
ATOM 1018 C CA . GLY A 1 128 ? -16.672 11.922 17.031 1 95.31 128 GLY A CA 1
ATOM 1019 C C . GLY A 1 128 ? -16.188 12.727 18.219 1 95.31 128 GLY A C 1
ATOM 1020 O O . GLY A 1 128 ? -16.609 13.875 18.406 1 95.31 128 GLY A O 1
ATOM 1021 N N . SER A 1 129 ? -15.312 12.18 19.016 1 92.81 129 SER A N 1
ATOM 1022 C CA . SER A 1 129 ? -14.812 12.844 20.203 1 92.81 129 SER A CA 1
ATOM 1023 C C . SER A 1 129 ? -13.93 14.039 19.859 1 92.81 129 SER A C 1
ATOM 1025 O O . SER A 1 129 ? -13.766 14.953 20.672 1 92.81 129 SER A O 1
ATOM 1027 N N . SER A 1 130 ? -13.398 14.062 18.703 1 92.56 130 SER A N 1
ATOM 1028 C CA . SER A 1 130 ? -12.477 15.125 18.297 1 92.56 130 SER A CA 1
ATOM 1029 C C . SER A 1 130 ? -13.203 16.453 18.094 1 92.56 130 SER A C 1
ATOM 1031 O O . SER A 1 130 ? -12.578 17.5 18.078 1 92.56 130 SER A O 1
ATOM 1033 N N . VAL A 1 131 ? -14.523 16.391 17.969 1 93.44 131 VAL A N 1
ATOM 1034 C CA . VAL A 1 131 ? -15.289 17.609 17.75 1 93.44 131 VAL A CA 1
ATOM 1035 C C . VAL A 1 131 ? -16.172 17.891 18.969 1 93.44 131 VAL A C 1
ATOM 1037 O O . VAL A 1 131 ? -17.016 18.781 18.938 1 93.44 131 VAL A O 1
ATOM 1040 N N . SER A 1 132 ? -15.898 17.109 19.984 1 85 132 SER A N 1
ATOM 1041 C CA . SER A 1 132 ? -16.672 17.328 21.219 1 85 132 SER A CA 1
ATOM 1042 C C . SER A 1 132 ? -15.977 18.312 22.141 1 85 132 SER A C 1
ATOM 1044 O O . SER A 1 132 ? -14.75 18.438 22.109 1 85 132 SER A O 1
ATOM 1046 N N . ALA A 1 133 ? -16.75 18.969 22.938 1 71 133 ALA A N 1
ATOM 1047 C CA . ALA A 1 133 ? -16.203 19.969 23.875 1 71 133 ALA A CA 1
ATOM 1048 C C . ALA A 1 133 ? -15.32 19.312 24.922 1 71 133 ALA A C 1
ATOM 1050 O O . ALA A 1 133 ? -15.531 18.156 25.281 1 71 133 ALA A O 1
ATOM 1051 N N . PRO A 1 134 ? -14.148 19.922 25.266 1 60.16 134 PRO A N 1
ATOM 1052 C CA . PRO A 1 134 ? -13.18 19.391 26.219 1 60.16 134 PRO A CA 1
ATOM 1053 C C . PRO A 1 134 ? -13.836 18.828 27.484 1 60.16 134 PRO A C 1
ATOM 1055 O O . PRO A 1 134 ? -13.352 17.859 28.062 1 60.16 134 PRO A O 1
ATOM 1058 N N . GLY A 1 135 ? -14.727 19.578 28.062 1 53.56 135 GLY A N 1
ATOM 1059 C CA . GLY A 1 135 ? -15.312 19.172 29.328 1 53.56 135 GLY A CA 1
ATOM 1060 C C . GLY A 1 135 ? -15.867 17.75 29.312 1 53.56 135 GLY A C 1
ATOM 1061 O O . GLY A 1 135 ? -16.062 17.141 30.359 1 53.56 135 GLY A O 1
ATOM 1062 N N . ASP A 1 136 ? -16.188 17.344 28.266 1 54.03 136 ASP A N 1
ATOM 1063 C CA . ASP A 1 136 ? -16.844 16.047 28.125 1 54.03 136 ASP A CA 1
ATOM 1064 C C . ASP A 1 136 ? -15.82 14.93 27.953 1 54.03 136 ASP A C 1
ATOM 1066 O O . ASP A 1 136 ? -16.172 13.75 27.984 1 54.03 136 ASP A O 1
ATOM 1070 N N . SER A 1 137 ? -14.594 15.43 27.656 1 55.81 137 SER A N 1
ATOM 1071 C CA . SER A 1 137 ? -13.68 14.352 27.312 1 55.81 137 SER A CA 1
ATOM 1072 C C . SER A 1 137 ? -12.703 14.07 28.453 1 55.81 137 SER A C 1
ATOM 1074 O O . SER A 1 137 ? -12.234 14.992 29.125 1 55.81 137 SER A O 1
ATOM 1076 N N . ASP A 1 138 ? -12.82 12.984 29.047 1 59.19 138 ASP A N 1
ATOM 1077 C CA . ASP A 1 138 ? -11.859 12.383 29.953 1 59.19 138 ASP A CA 1
ATOM 1078 C C . ASP A 1 138 ? -10.422 12.625 29.484 1 59.19 138 ASP A C 1
ATOM 1080 O O . ASP A 1 138 ? -10.117 12.453 28.312 1 59.19 138 ASP A O 1
ATOM 1084 N N . PRO A 1 139 ? -9.641 13.469 30.219 1 60.91 139 PRO A N 1
ATOM 1085 C CA . PRO A 1 139 ? -8.242 13.688 29.844 1 60.91 139 PRO A CA 1
ATOM 1086 C C . PRO A 1 139 ? -7.582 12.43 29.281 1 60.91 139 PRO A C 1
ATOM 1088 O O . PRO A 1 139 ? -6.703 12.523 28.422 1 60.91 139 PRO A O 1
ATOM 1091 N N . GLY A 1 140 ? -8.109 11.391 29.703 1 68.56 140 GLY A N 1
ATOM 1092 C CA . GLY A 1 140 ? -7.484 10.148 29.281 1 68.56 140 GLY A CA 1
ATOM 1093 C C . GLY A 1 140 ? -8.055 9.602 27.984 1 68.56 140 GLY A C 1
ATOM 1094 O O . GLY A 1 140 ? -7.562 8.609 27.453 1 68.56 140 GLY A O 1
ATOM 1095 N N . PHE A 1 141 ? -8.898 10.422 27.406 1 79.56 141 PHE A N 1
ATOM 1096 C CA . PHE A 1 141 ? -9.586 9.836 26.266 1 79.56 141 PHE A CA 1
ATOM 1097 C C . PHE A 1 141 ? -8.68 9.828 25.031 1 79.56 141 PHE A C 1
ATOM 1099 O O . PHE A 1 141 ? -8.742 8.906 24.219 1 79.56 141 PHE A O 1
ATOM 1106 N N . ARG A 1 142 ? -7.922 10.852 24.891 1 80.62 142 ARG A N 1
ATOM 1107 C CA . ARG A 1 142 ? -7.016 10.906 23.75 1 80.62 142 ARG A CA 1
ATOM 1108 C C . ARG A 1 142 ? -6.109 9.68 23.719 1 80.62 142 ARG A C 1
ATOM 1110 O O . ARG A 1 142 ? -5.895 9.094 22.656 1 80.62 142 ARG A O 1
ATOM 1117 N N . HIS A 1 143 ? -5.719 9.344 24.875 1 79.06 143 HIS A N 1
ATOM 1118 C CA . HIS A 1 143 ? -4.855 8.172 24.969 1 79.06 143 HIS A CA 1
ATOM 1119 C C . HIS A 1 143 ? -5.609 6.902 24.594 1 79.06 143 HIS A C 1
ATOM 1121 O O . HIS A 1 143 ? -5.07 6.031 23.906 1 79.06 143 HIS A O 1
ATOM 1127 N N . ARG A 1 144 ? -6.75 6.852 25.016 1 83.88 144 ARG A N 1
ATOM 1128 C CA . ARG A 1 144 ? -7.578 5.691 24.703 1 83.88 144 ARG A CA 1
ATOM 1129 C C . ARG A 1 144 ? -7.848 5.605 23.203 1 83.88 144 ARG A C 1
ATOM 1131 O O . ARG A 1 144 ? -7.777 4.527 22.609 1 83.88 144 ARG A O 1
ATOM 1138 N N . ALA A 1 145 ? -8.211 6.723 22.641 1 89 145 ALA A N 1
ATOM 1139 C CA . ALA A 1 145 ? -8.461 6.77 21.188 1 89 145 ALA A CA 1
ATOM 1140 C C . ALA A 1 145 ? -7.234 6.297 20.422 1 89 145 ALA A C 1
ATOM 1142 O O . ALA A 1 145 ? -7.363 5.57 19.422 1 89 145 ALA A O 1
ATOM 1143 N N . GLN A 1 146 ? -6.051 6.672 20.859 1 86.31 146 GLN A N 1
ATOM 1144 C CA . GLN A 1 146 ? -4.82 6.27 20.188 1 86.31 146 GLN A CA 1
ATOM 1145 C C . GLN A 1 146 ? -4.617 4.758 20.281 1 86.31 146 GLN A C 1
ATOM 1147 O O . GLN A 1 146 ? -4.184 4.129 19.312 1 86.31 146 GLN A O 1
ATOM 1152 N N . GLN A 1 147 ? -4.988 4.176 21.391 1 84.25 147 GLN A N 1
ATOM 1153 C CA . GLN A 1 147 ? -4.891 2.729 21.547 1 84.25 147 GLN A CA 1
ATOM 1154 C C . GLN A 1 147 ? -5.824 2.008 20.578 1 84.25 147 GLN A C 1
ATOM 1156 O O . GLN A 1 147 ? -5.461 0.977 20.016 1 84.25 147 GLN A O 1
ATOM 1161 N N . TRP A 1 148 ? -7.035 2.58 20.484 1 90.69 148 TRP A N 1
ATOM 1162 C CA . TRP A 1 148 ? -7.988 1.993 19.547 1 90.69 148 TRP A CA 1
ATOM 1163 C C . TRP A 1 148 ? -7.453 2.051 18.125 1 90.69 148 TRP A C 1
ATOM 1165 O O . TRP A 1 148 ? -7.621 1.104 17.359 1 90.69 148 TRP A O 1
ATOM 1175 N N . ILE A 1 149 ? -6.793 3.139 17.781 1 91.31 149 ILE A N 1
ATOM 1176 C CA . ILE A 1 149 ? -6.262 3.332 16.438 1 91.31 149 ILE A CA 1
ATOM 1177 C C . ILE A 1 149 ? -5.109 2.359 16.188 1 91.31 149 ILE A C 1
ATOM 1179 O O . ILE A 1 149 ? -5.035 1.73 15.133 1 91.31 149 ILE A O 1
ATOM 1183 N N . TYR A 1 150 ? -4.23 2.176 17.188 1 84.38 150 TYR A N 1
ATOM 1184 C CA . TYR A 1 150 ? -3.141 1.213 17.078 1 84.38 150 TYR A CA 1
ATOM 1185 C C . TYR A 1 150 ? -3.68 -0.205 16.922 1 84.38 150 TYR A C 1
ATOM 1187 O O . TYR A 1 150 ? -3.184 -0.98 16.094 1 84.38 150 TYR A O 1
ATOM 1195 N N . GLY A 1 151 ? -4.641 -0.502 17.734 1 84.38 151 GLY A N 1
ATOM 1196 C CA . GLY A 1 151 ? -5.262 -1.812 17.625 1 84.38 151 GLY A CA 1
ATOM 1197 C C . GLY A 1 151 ? -5.867 -2.078 16.266 1 84.38 151 GLY A C 1
ATOM 1198 O O . GLY A 1 151 ? -5.707 -3.168 15.703 1 84.38 151 GLY A O 1
ATOM 1199 N N . ALA A 1 152 ? -6.598 -1.073 15.711 1 88.56 152 ALA A N 1
ATOM 1200 C CA . ALA A 1 152 ? -7.211 -1.213 14.391 1 88.56 152 ALA A CA 1
ATOM 1201 C C . ALA A 1 152 ? -6.152 -1.403 13.312 1 88.56 152 ALA A C 1
ATOM 1203 O O . ALA A 1 152 ? -6.312 -2.234 12.414 1 88.56 152 ALA A O 1
ATOM 1204 N N . GLN A 1 153 ? -5.059 -0.627 13.438 1 86.5 153 GLN A N 1
ATOM 1205 C CA . GLN A 1 153 ? -3.969 -0.736 12.469 1 86.5 153 GLN A CA 1
ATOM 1206 C C . GLN A 1 153 ? -3.334 -2.123 12.508 1 86.5 153 GLN A C 1
ATOM 1208 O O . GLN A 1 153 ? -3.004 -2.691 11.469 1 86.5 153 GLN A O 1
ATOM 1213 N N . MET A 1 154 ? -3.154 -2.592 13.672 1 80.62 154 MET A N 1
ATOM 1214 C CA . MET A 1 154 ? -2.586 -3.928 13.82 1 80.62 154 MET A CA 1
ATOM 1215 C C . MET A 1 154 ? -3.516 -4.984 13.234 1 80.62 154 MET A C 1
ATOM 1217 O O . MET A 1 154 ? -3.059 -5.922 12.578 1 80.62 154 MET A O 1
ATOM 1221 N N . TRP A 1 155 ? -4.754 -4.809 13.547 1 81.94 155 TRP A N 1
ATOM 1222 C CA . TRP A 1 155 ? -5.742 -5.75 13.023 1 81.94 155 TRP A CA 1
ATOM 1223 C C . TRP A 1 155 ? -5.762 -5.727 11.5 1 81.94 155 TRP A C 1
ATOM 1225 O O . TRP A 1 155 ? -5.84 -6.781 10.859 1 81.94 155 TRP A O 1
ATOM 1235 N N . LEU A 1 156 ? -5.711 -4.57 10.914 1 82.69 156 LEU A N 1
ATOM 1236 C CA . LEU A 1 156 ? -5.742 -4.414 9.469 1 82.69 156 LEU A CA 1
ATOM 1237 C C . LEU A 1 156 ? -4.504 -5.027 8.828 1 82.69 156 LEU A C 1
ATOM 1239 O O . LEU A 1 156 ? -4.543 -5.449 7.668 1 82.69 156 LEU A O 1
ATOM 1243 N N . SER A 1 157 ? -3.385 -4.969 9.562 1 71.19 157 SER A N 1
ATOM 1244 C CA . SER A 1 157 ? -2.119 -5.469 9.031 1 71.19 157 SER A CA 1
ATOM 1245 C C . SER A 1 157 ? -2.008 -6.98 9.203 1 71.19 157 SER A C 1
ATOM 1247 O O . SER A 1 157 ? -1.104 -7.609 8.656 1 71.19 157 SER A O 1
ATOM 1249 N N . GLY A 1 158 ? -2.766 -7.473 10.281 1 61.59 158 GLY A N 1
ATOM 1250 C CA . GLY A 1 158 ? -2.664 -8.875 10.656 1 61.59 158 GLY A CA 1
ATOM 1251 C C . GLY A 1 158 ? -2.676 -9.812 9.469 1 61.59 158 GLY A C 1
ATOM 1252 O O . GLY A 1 158 ? -2.855 -9.383 8.328 1 61.59 158 GLY A O 1
ATOM 1253 N N . PRO A 1 159 ? -2.57 -10.984 9.984 1 56 159 PRO A N 1
ATOM 1254 C CA . PRO A 1 159 ? -2.234 -12.062 9.047 1 56 159 PRO A CA 1
ATOM 1255 C C . PRO A 1 159 ? -3.154 -12.094 7.828 1 56 159 PRO A C 1
ATOM 1257 O O . PRO A 1 159 ? -4.328 -11.727 7.93 1 56 159 PRO A O 1
ATOM 1260 N N . LEU A 1 160 ? -2.559 -11.742 6.672 1 61.59 160 LEU A N 1
ATOM 1261 C CA . LEU A 1 160 ? -2.959 -11.656 5.273 1 61.59 160 LEU A CA 1
ATOM 1262 C C . LEU A 1 160 ? -4.066 -12.664 4.965 1 61.59 160 LEU A C 1
ATOM 1264 O O . LEU A 1 160 ? -3.828 -13.68 4.312 1 61.59 160 LEU A O 1
ATOM 1268 N N . GLU A 1 161 ? -5.062 -12.555 5.969 1 63.19 161 GLU A N 1
ATOM 1269 C CA . GLU A 1 161 ? -6.152 -13.492 5.703 1 63.19 161 GLU A CA 1
ATOM 1270 C C . GLU A 1 161 ? -7.211 -12.867 4.801 1 63.19 161 GLU A C 1
ATOM 1272 O O . GLU A 1 161 ? -7.496 -11.672 4.906 1 63.19 161 GLU A O 1
ATOM 1277 N N . LYS A 1 162 ? -7.707 -13.609 4.062 1 63 162 LYS A N 1
ATOM 1278 C CA . LYS A 1 162 ? -8.68 -13.211 3.055 1 63 162 LYS A CA 1
ATOM 1279 C C . LYS A 1 162 ? -9.953 -12.656 3.707 1 63 162 LYS A C 1
ATOM 1281 O O . LYS A 1 162 ? -10.703 -11.906 3.082 1 63 162 LYS A O 1
ATOM 1286 N N . ASP A 1 163 ? -10.094 -12.953 4.973 1 63.69 163 ASP A N 1
ATOM 1287 C CA . ASP A 1 163 ? -11.312 -12.508 5.637 1 63.69 163 ASP A CA 1
ATOM 1288 C C . ASP A 1 163 ? -11.281 -11 5.887 1 63.69 163 ASP A C 1
ATOM 1290 O O . ASP A 1 163 ? -12.312 -10.398 6.215 1 63.69 163 ASP A O 1
ATOM 1294 N N . ARG A 1 164 ? -10.219 -10.508 5.602 1 71.56 164 ARG A N 1
ATOM 1295 C CA . ARG A 1 164 ? -10.117 -9.062 5.789 1 71.56 164 ARG A CA 1
ATOM 1296 C C . ARG A 1 164 ? -10.461 -8.32 4.5 1 71.56 164 ARG A C 1
ATOM 1298 O O . ARG A 1 164 ? -10.492 -7.086 4.48 1 71.56 164 ARG A O 1
ATOM 1305 N N . LEU A 1 165 ? -10.836 -9.055 3.541 1 81.94 165 LEU A N 1
ATOM 1306 C CA . LEU A 1 165 ? -11.273 -8.438 2.293 1 81.94 165 LEU A CA 1
ATOM 1307 C C . LEU A 1 165 ? -12.789 -8.289 2.262 1 81.94 165 LEU A C 1
ATOM 1309 O O . LEU A 1 165 ? -13.477 -9.016 1.533 1 81.94 165 LEU A O 1
ATOM 1313 N N . SER A 1 166 ? -13.281 -7.461 3.088 1 89.75 166 SER A N 1
ATOM 1314 C CA . SER A 1 166 ? -14.703 -7.172 3.197 1 89.75 166 SER A CA 1
ATOM 1315 C C . SER A 1 166 ? -14.969 -5.672 3.219 1 89.75 166 SER A C 1
ATOM 1317 O O . SER A 1 166 ? -14.055 -4.883 3.482 1 89.75 166 SER A O 1
ATOM 1319 N N . ILE A 1 167 ? -16.188 -5.355 2.889 1 93.44 167 ILE A N 1
ATOM 1320 C CA . ILE A 1 167 ? -16.578 -3.949 2.898 1 93.44 167 ILE A CA 1
ATOM 1321 C C . ILE A 1 167 ? -16.391 -3.373 4.301 1 93.44 167 ILE A C 1
ATOM 1323 O O . ILE A 1 167 ? -15.945 -2.236 4.457 1 93.44 167 ILE A O 1
ATOM 1327 N N . THR A 1 168 ? -16.688 -4.188 5.305 1 93.75 168 THR A N 1
ATOM 1328 C CA . THR A 1 168 ? -16.547 -3.732 6.684 1 93.75 168 THR A CA 1
ATOM 1329 C C . THR A 1 168 ? -15.078 -3.439 7 1 93.75 168 THR A C 1
ATOM 1331 O O . THR A 1 168 ? -14.766 -2.43 7.633 1 93.75 168 THR A O 1
ATOM 1334 N N . ALA A 1 169 ? -14.211 -4.348 6.598 1 92.31 169 ALA A N 1
ATOM 1335 C CA . ALA A 1 169 ? -12.789 -4.125 6.824 1 92.31 169 ALA A CA 1
ATOM 1336 C C . ALA A 1 169 ? -12.305 -2.865 6.109 1 92.31 169 ALA A C 1
ATOM 1338 O O . ALA A 1 169 ? -11.461 -2.133 6.629 1 92.31 169 ALA A O 1
ATOM 1339 N N . LEU A 1 170 ? -12.797 -2.643 4.914 1 95.12 170 LEU A N 1
ATOM 1340 C CA . LEU A 1 170 ? -12.445 -1.44 4.168 1 95.12 170 LEU A CA 1
ATOM 1341 C C . LEU A 1 170 ? -12.938 -0.188 4.883 1 95.12 170 LEU A C 1
ATOM 1343 O O . LEU A 1 170 ? -12.258 0.841 4.887 1 95.12 170 LEU A O 1
ATOM 1347 N N . GLN A 1 171 ? -14.156 -0.302 5.426 1 97.81 171 GLN A N 1
ATOM 1348 C CA . GLN A 1 171 ? -14.695 0.799 6.219 1 97.81 171 GLN A CA 1
ATOM 1349 C C . GLN A 1 171 ? -13.797 1.102 7.418 1 97.81 171 GLN A C 1
ATOM 1351 O O . GLN A 1 171 ? -13.477 2.262 7.68 1 97.81 171 GLN A O 1
ATOM 1356 N N . VAL A 1 172 ? -13.391 0.073 8.078 1 96.12 172 VAL A N 1
ATOM 1357 C CA . VAL A 1 172 ? -12.492 0.235 9.219 1 96.12 172 VAL A CA 1
ATOM 1358 C C . VAL A 1 172 ? -11.18 0.875 8.758 1 96.12 172 VAL A C 1
ATOM 1360 O O . VAL A 1 172 ? -10.625 1.733 9.445 1 96.12 172 VAL A O 1
ATOM 1363 N N . TYR A 1 173 ? -10.688 0.446 7.613 1 95.38 173 TYR A N 1
ATOM 1364 C CA . TYR A 1 173 ? -9.445 0.999 7.07 1 95.38 173 TYR A CA 1
ATOM 1365 C C . TYR A 1 173 ? -9.578 2.498 6.832 1 95.38 173 TYR A C 1
ATOM 1367 O O . TYR A 1 173 ? -8.719 3.277 7.254 1 95.38 173 TYR A O 1
ATOM 1375 N N . CYS A 1 174 ? -10.648 2.961 6.227 1 98.06 174 CYS A N 1
ATOM 1376 C CA . CYS A 1 174 ? -10.891 4.375 5.961 1 98.06 174 CYS A CA 1
ATOM 1377 C C . CYS A 1 174 ? -11.016 5.16 7.262 1 98.06 174 CYS A C 1
ATOM 1379 O O . CYS A 1 174 ? -10.438 6.242 7.398 1 98.06 174 CYS A O 1
ATOM 1381 N N . LEU A 1 175 ? -11.789 4.566 8.172 1 98.5 175 LEU A N 1
ATOM 1382 C CA . LEU A 1 175 ? -11.945 5.219 9.469 1 98.5 175 LEU A CA 1
ATOM 1383 C C . LEU A 1 175 ? -10.609 5.348 10.18 1 98.5 175 LEU A C 1
ATOM 1385 O O . LEU A 1 175 ? -10.344 6.355 10.836 1 98.5 175 LEU A O 1
ATOM 1389 N N . THR A 1 176 ? -9.797 4.316 10.047 1 95.81 176 THR A N 1
ATOM 1390 C CA . THR A 1 176 ? -8.477 4.336 10.664 1 95.81 176 THR A CA 1
ATOM 1391 C C . THR A 1 176 ? -7.617 5.453 10.078 1 95.81 176 THR A C 1
ATOM 1393 O O . THR A 1 176 ? -6.953 6.184 10.82 1 95.81 176 THR A O 1
ATOM 1396 N N . ILE A 1 177 ? -7.637 5.625 8.789 1 96.31 177 ILE A N 1
ATOM 1397 C CA . ILE A 1 177 ? -6.867 6.668 8.125 1 96.31 177 ILE A CA 1
ATOM 1398 C C . ILE A 1 177 ? -7.305 8.039 8.633 1 96.31 177 ILE A C 1
ATOM 1400 O O . ILE A 1 177 ? -6.469 8.891 8.953 1 96.31 177 ILE A O 1
ATOM 1404 N N . LEU A 1 178 ? -8.586 8.211 8.711 1 96.88 178 LEU A N 1
ATOM 1405 C CA . LEU A 1 178 ? -9.133 9.477 9.188 1 96.88 178 LEU A CA 1
ATOM 1406 C C . LEU A 1 178 ? -8.734 9.727 10.641 1 96.88 178 LEU A C 1
ATOM 1408 O O . LEU A 1 178 ? -8.297 10.82 10.992 1 96.88 178 LEU A O 1
ATOM 1412 N N . ALA A 1 179 ? -8.883 8.703 11.453 1 96.19 179 ALA A N 1
ATOM 1413 C CA . ALA A 1 179 ? -8.562 8.828 12.875 1 96.19 179 ALA A CA 1
ATOM 1414 C C . ALA A 1 179 ? -7.074 9.109 13.078 1 96.19 179 ALA A C 1
ATOM 1416 O O . ALA A 1 179 ? -6.699 9.883 13.961 1 96.19 179 ALA A O 1
ATOM 1417 N N . ARG A 1 180 ? -6.23 8.453 12.312 1 93.31 180 ARG A N 1
ATOM 1418 C CA . ARG A 1 180 ? -4.789 8.68 12.398 1 93.31 180 ARG A CA 1
ATOM 1419 C C . ARG A 1 180 ? -4.445 10.141 12.117 1 93.31 180 ARG A C 1
ATOM 1421 O O . ARG A 1 180 ? -3.572 10.711 12.773 1 93.31 180 ARG A O 1
ATOM 1428 N N . GLN A 1 181 ? -5.09 10.766 11.203 1 93.19 181 GLN A N 1
ATOM 1429 C CA . GLN A 1 181 ? -4.855 12.164 10.875 1 93.19 181 GLN A CA 1
ATOM 1430 C C . GLN A 1 181 ? -5.324 13.078 12 1 93.19 181 GLN A C 1
ATOM 1432 O O . GLN A 1 181 ? -4.633 14.039 12.352 1 93.19 181 GLN A O 1
ATOM 1437 N N . ILE A 1 182 ? -6.426 12.719 12.57 1 93.81 182 ILE A N 1
ATOM 1438 C CA . ILE A 1 182 ? -7.027 13.562 13.602 1 93.81 182 ILE A CA 1
ATOM 1439 C C . ILE A 1 182 ? -6.207 13.461 14.891 1 93.81 182 ILE A C 1
ATOM 1441 O O . ILE A 1 182 ? -5.895 14.477 15.516 1 93.81 182 ILE A O 1
ATOM 1445 N N . PHE A 1 183 ? -5.762 12.289 15.25 1 89.94 183 PHE A N 1
ATOM 1446 C CA . PHE A 1 183 ? -5.152 12.062 16.562 1 89.94 183 PHE A CA 1
ATOM 1447 C C . PHE A 1 183 ? -3.635 11.953 16.438 1 89.94 183 PHE A C 1
ATOM 1449 O O . PHE A 1 183 ? -2.959 11.547 17.375 1 89.94 183 PHE A O 1
ATOM 1456 N N . SER A 1 184 ? -3.107 12.203 15.258 1 86.5 184 SER A N 1
ATOM 1457 C CA . SER A 1 184 ? -1.672 12.273 15.008 1 86.5 184 SER A CA 1
ATOM 1458 C C . SER A 1 184 ? -0.985 10.953 15.336 1 86.5 184 SER A C 1
ATOM 1460 O O . SER A 1 184 ? 0.009 10.922 16.062 1 86.5 184 SER A O 1
ATOM 1462 N N . VAL A 1 185 ? -1.597 9.922 14.898 1 87.06 185 VAL A N 1
ATOM 1463 C CA . VAL A 1 185 ? -0.965 8.609 14.984 1 87.06 185 VAL A CA 1
ATOM 1464 C C . VAL A 1 185 ? -0.341 8.25 13.641 1 87.06 185 VAL A C 1
ATOM 1466 O O . VAL A 1 185 ? -1.032 7.77 12.734 1 87.06 185 VAL A O 1
ATOM 1469 N N . GLY A 1 186 ? 0.961 8.469 13.5 1 81.56 186 GLY A N 1
ATOM 1470 C CA . GLY A 1 186 ? 1.599 8.227 12.219 1 81.56 186 GLY A CA 1
ATOM 1471 C C . GLY A 1 186 ? 1.012 9.055 11.094 1 81.56 186 GLY A C 1
ATOM 1472 O O . GLY A 1 186 ? 0.843 8.562 9.977 1 81.56 186 GLY A O 1
ATOM 1473 N N . GLY A 1 187 ? 0.569 10.188 11.43 1 77.69 187 GLY A N 1
ATOM 1474 C CA . GLY A 1 187 ? -0.079 11.055 10.461 1 77.69 187 GLY A CA 1
ATOM 1475 C C . GLY A 1 187 ? 0.789 11.352 9.25 1 77.69 187 GLY A C 1
ATOM 1476 O O . GLY A 1 187 ? 0.286 11.477 8.133 1 77.69 187 GLY A O 1
ATOM 1477 N N . ASP A 1 188 ? 2.045 11.344 9.398 1 78.81 188 ASP A N 1
ATOM 1478 C CA . ASP A 1 188 ? 2.979 11.641 8.312 1 78.81 188 ASP A CA 1
ATOM 1479 C C . ASP A 1 188 ? 3.197 10.43 7.422 1 78.81 188 ASP A C 1
ATOM 1481 O O . ASP A 1 188 ? 3.814 10.531 6.359 1 78.81 188 ASP A O 1
ATOM 1485 N N . LEU A 1 189 ? 2.664 9.375 7.859 1 86.94 189 LEU A N 1
ATOM 1486 C CA . LEU A 1 189 ? 2.883 8.141 7.121 1 86.94 189 LEU A CA 1
ATOM 1487 C C . LEU A 1 189 ? 1.586 7.652 6.484 1 86.94 189 LEU A C 1
ATOM 1489 O O . LEU A 1 189 ? 1.512 6.516 6.012 1 86.94 189 LEU A O 1
ATOM 1493 N N . VAL A 1 190 ? 0.624 8.492 6.469 1 91.62 190 VAL A N 1
ATOM 1494 C CA . VAL A 1 190 ? -0.691 8.125 5.953 1 91.62 190 VAL A CA 1
ATOM 1495 C C . VAL A 1 190 ? -0.583 7.746 4.477 1 91.62 190 VAL A C 1
ATOM 1497 O O . VAL A 1 190 ? -1.209 6.785 4.031 1 91.62 190 VAL A O 1
ATOM 1500 N N . TRP A 1 191 ? 0.251 8.508 3.695 1 93.81 191 TRP A N 1
ATOM 1501 C CA . TRP A 1 191 ? 0.388 8.25 2.268 1 93.81 191 TRP A CA 1
ATOM 1502 C C . TRP A 1 191 ? 0.884 6.828 2.018 1 93.81 191 TRP A C 1
ATOM 1504 O O . TRP A 1 191 ? 0.439 6.164 1.079 1 93.81 191 TRP A O 1
ATOM 1514 N N . MET A 1 192 ? 1.748 6.289 2.777 1 92.06 192 MET A N 1
ATOM 1515 C CA . MET A 1 192 ? 2.232 4.918 2.658 1 92.06 192 MET A CA 1
ATOM 1516 C C . MET A 1 192 ? 1.091 3.92 2.83 1 92.06 192 MET A C 1
ATOM 1518 O O . MET A 1 192 ? 0.966 2.973 2.051 1 92.06 192 MET A O 1
ATOM 1522 N N . SER A 1 193 ? 0.271 4.176 3.84 1 91.69 193 SER A N 1
ATOM 1523 C CA . SER A 1 193 ? -0.859 3.297 4.117 1 91.69 193 SER A CA 1
ATOM 1524 C C . SER A 1 193 ? -1.89 3.35 2.994 1 91.69 193 SER A C 1
ATOM 1526 O O . SER A 1 193 ? -2.588 2.367 2.738 1 91.69 193 SER A O 1
ATOM 1528 N N . MET A 1 194 ? -1.94 4.516 2.305 1 95.38 194 MET A N 1
ATOM 1529 C CA . MET A 1 194 ? -2.895 4.664 1.209 1 95.38 194 MET A CA 1
ATOM 1530 C C . MET A 1 194 ? -2.572 3.695 0.075 1 95.38 194 MET A C 1
ATOM 1532 O O . MET A 1 194 ? -3.473 3.25 -0.641 1 95.38 194 MET A O 1
ATOM 1536 N N . GLY A 1 195 ? -1.3 3.361 -0.087 1 94.5 195 GLY A N 1
ATOM 1537 C CA . GLY A 1 195 ? -0.959 2.375 -1.1 1 94.5 195 GLY A CA 1
ATOM 1538 C C . GLY A 1 195 ? -1.691 1.059 -0.919 1 94.5 195 GLY A C 1
ATOM 1539 O O . GLY A 1 195 ? -2.307 0.55 -1.858 1 94.5 195 GLY A O 1
ATOM 1540 N N . SER A 1 196 ? -1.632 0.575 0.271 1 92.75 196 SER A N 1
ATOM 1541 C CA . SER A 1 196 ? -2.289 -0.693 0.567 1 92.75 196 SER A CA 1
ATOM 1542 C C . SER A 1 196 ? -3.807 -0.557 0.504 1 92.75 196 SER A C 1
ATOM 1544 O O . SER A 1 196 ? -4.5 -1.463 0.034 1 92.75 196 SER A O 1
ATOM 1546 N N . LEU A 1 197 ? -4.32 0.528 0.99 1 95.19 197 LEU A N 1
ATOM 1547 C CA . LEU A 1 197 ? -5.766 0.738 0.975 1 95.19 197 LEU A CA 1
ATOM 1548 C C . LEU A 1 197 ? -6.297 0.744 -0.454 1 95.19 197 LEU A C 1
ATOM 1550 O O . LEU A 1 197 ? -7.297 0.084 -0.751 1 95.19 197 LEU A O 1
ATOM 1554 N N . ILE A 1 198 ? -5.633 1.449 -1.343 1 96.88 198 ILE A N 1
ATOM 1555 C CA . ILE A 1 198 ? -6.059 1.537 -2.736 1 96.88 198 ILE A CA 1
ATOM 1556 C C . ILE A 1 198 ? -5.988 0.158 -3.385 1 96.88 198 ILE A C 1
ATOM 1558 O O . ILE A 1 198 ? -6.93 -0.269 -4.059 1 96.88 198 ILE A O 1
ATOM 1562 N N . HIS A 1 199 ? -4.871 -0.546 -3.146 1 95.25 199 HIS A N 1
ATOM 1563 C CA . HIS A 1 199 ? -4.719 -1.875 -3.727 1 95.25 199 HIS A CA 1
ATOM 1564 C C . HIS A 1 199 ? -5.777 -2.834 -3.193 1 95.25 199 HIS A C 1
ATOM 1566 O O . HIS A 1 199 ? -6.316 -3.652 -3.943 1 95.25 199 HIS A O 1
ATOM 1572 N N . THR A 1 200 ? -6.086 -2.744 -1.928 1 93.62 200 THR A N 1
ATOM 1573 C CA . THR A 1 200 ? -7.109 -3.596 -1.33 1 93.62 200 THR A CA 1
ATOM 1574 C C . THR A 1 200 ? -8.477 -3.326 -1.958 1 93.62 200 THR A C 1
ATOM 1576 O O . THR A 1 200 ? -9.188 -4.258 -2.338 1 93.62 200 THR A O 1
ATOM 1579 N N . ALA A 1 201 ? -8.812 -2.08 -2.035 1 96.25 201 ALA A N 1
ATOM 1580 C CA . ALA A 1 201 ? -10.102 -1.704 -2.619 1 96.25 201 ALA A CA 1
ATOM 1581 C C . ALA A 1 201 ? -10.195 -2.164 -4.07 1 96.25 201 ALA A C 1
ATOM 1583 O O . ALA A 1 201 ? -11.242 -2.654 -4.504 1 96.25 201 ALA A O 1
ATOM 1584 N N . MET A 1 202 ? -9.148 -2.008 -4.828 1 94.75 202 MET A N 1
ATOM 1585 C CA . MET A 1 202 ? -9.148 -2.426 -6.227 1 94.75 202 MET A CA 1
ATOM 1586 C C . MET A 1 202 ? -9.289 -3.939 -6.344 1 94.75 202 MET A C 1
ATOM 1588 O O . MET A 1 202 ? -10.016 -4.434 -7.207 1 94.75 202 MET A O 1
ATOM 1592 N N . GLN A 1 203 ? -8.523 -4.621 -5.496 1 91.56 203 GLN A N 1
ATOM 1593 C CA . GLN A 1 203 ? -8.609 -6.078 -5.527 1 91.56 203 GLN A CA 1
ATOM 1594 C C . GLN A 1 203 ? -10.023 -6.555 -5.211 1 91.56 203 GLN A C 1
ATOM 1596 O O . GLN A 1 203 ? -10.453 -7.605 -5.688 1 91.56 203 GLN A O 1
ATOM 1601 N N . MET A 1 204 ? -10.766 -5.762 -4.449 1 92.19 204 MET A N 1
ATOM 1602 C CA . MET A 1 204 ? -12.156 -6.066 -4.141 1 92.19 204 MET A CA 1
ATOM 1603 C C . MET A 1 204 ? -13.078 -5.586 -5.254 1 92.19 204 MET A C 1
ATOM 1605 O O . MET A 1 204 ? -14.297 -5.758 -5.176 1 92.19 204 MET A O 1
ATOM 1609 N N . GLY A 1 205 ? -12.555 -4.902 -6.223 1 93.25 205 GLY A N 1
ATOM 1610 C CA . GLY A 1 205 ? -13.297 -4.516 -7.41 1 93.25 205 GLY A CA 1
ATOM 1611 C C . GLY A 1 205 ? -13.977 -3.164 -7.281 1 93.25 205 GLY A C 1
ATOM 1612 O O . GLY A 1 205 ? -14.867 -2.834 -8.062 1 93.25 205 GLY A O 1
ATOM 1613 N N . LEU A 1 206 ? -13.562 -2.326 -6.305 1 96.38 206 LEU A N 1
ATOM 1614 C CA . LEU A 1 206 ? -14.266 -1.07 -6.074 1 96.38 206 LEU A CA 1
ATOM 1615 C C . LEU A 1 206 ? -13.922 -0.05 -7.156 1 96.38 206 LEU A C 1
ATOM 1617 O O . LEU A 1 206 ? -14.609 0.969 -7.289 1 96.38 206 LEU A O 1
ATOM 1621 N N . HIS A 1 207 ? -12.852 -0.253 -7.91 1 95.19 207 HIS A N 1
ATOM 1622 C CA . HIS A 1 207 ? -12.477 0.662 -8.984 1 95.19 207 HIS A CA 1
ATOM 1623 C C . HIS A 1 207 ? -13.352 0.446 -10.219 1 95.19 207 HIS A C 1
ATOM 1625 O O . HIS A 1 207 ? -13.273 1.217 -11.18 1 95.19 207 HIS A O 1
ATOM 1631 N N . ARG A 1 208 ? -14.156 -0.592 -10.125 1 94.81 208 ARG A N 1
ATOM 1632 C CA . ARG A 1 208 ? -15.164 -0.845 -11.156 1 94.81 208 ARG A CA 1
ATOM 1633 C C . ARG A 1 208 ? -16.562 -0.545 -10.633 1 94.81 208 ARG A C 1
ATOM 1635 O O . ARG A 1 208 ? -16.938 -0.982 -9.539 1 94.81 208 ARG A O 1
ATOM 1642 N N . ASP A 1 209 ? -17.312 0.155 -11.445 1 96 209 ASP A N 1
ATOM 1643 C CA . ASP A 1 209 ? -18.656 0.515 -10.992 1 96 209 ASP A CA 1
ATOM 1644 C C . ASP A 1 209 ? -19.516 -0.729 -10.773 1 96 209 ASP A C 1
ATOM 1646 O O . ASP A 1 209 ? -19.438 -1.685 -11.547 1 96 209 ASP A O 1
ATOM 1650 N N . PRO A 1 210 ? -20.312 -0.713 -9.758 1 93.75 210 PRO A N 1
ATOM 1651 C CA . PRO A 1 210 ? -21.172 -1.855 -9.461 1 93.75 210 PRO A CA 1
ATOM 1652 C C . PRO A 1 210 ? -22.125 -2.182 -10.609 1 93.75 210 PRO A C 1
ATOM 1654 O O . PRO A 1 210 ? -22.719 -3.271 -10.641 1 93.75 210 PRO A O 1
ATOM 1657 N N . LYS A 1 211 ? -22.359 -1.3 -11.539 1 90.69 211 LYS A N 1
ATOM 1658 C CA . LYS A 1 211 ? -23.25 -1.552 -12.672 1 90.69 211 LYS A CA 1
ATOM 1659 C C . LYS A 1 211 ? -22.75 -2.723 -13.516 1 90.69 211 LYS A C 1
ATOM 1661 O O . LYS A 1 211 ? -23.531 -3.373 -14.211 1 90.69 211 LYS A O 1
ATOM 1666 N N . HIS A 1 212 ? -21.453 -3 -13.43 1 87.38 212 HIS A N 1
ATOM 1667 C CA . HIS A 1 212 ? -20.859 -4.102 -14.172 1 87.38 212 HIS A CA 1
ATOM 1668 C C . HIS A 1 212 ? -21.062 -5.43 -13.445 1 87.38 212 HIS A C 1
ATOM 1670 O O . HIS A 1 212 ? -20.703 -6.488 -13.969 1 87.38 212 HIS A O 1
ATOM 1676 N N . HIS A 1 213 ? -21.578 -5.395 -12.227 1 82.44 213 HIS A N 1
ATOM 1677 C CA . HIS A 1 213 ? -21.844 -6.582 -11.422 1 82.44 213 HIS A CA 1
ATOM 1678 C C . HIS A 1 213 ? -23.328 -6.707 -11.102 1 82.44 213 HIS A C 1
ATOM 1680 O O . HIS A 1 213 ? -23.766 -6.301 -10.031 1 82.44 213 HIS A O 1
ATOM 1686 N N . PRO A 1 214 ? -24 -7.395 -11.875 1 72 214 PRO A N 1
ATOM 1687 C CA . PRO A 1 214 ? -25.469 -7.359 -11.805 1 72 214 PRO A CA 1
ATOM 1688 C C . PRO A 1 214 ? -26.016 -8.039 -10.547 1 72 214 PRO A C 1
ATOM 1690 O O . PRO A 1 214 ? -27.109 -7.703 -10.094 1 72 214 PRO A O 1
ATOM 1693 N N . SER A 1 215 ? -25.391 -8.742 -9.859 1 83.38 215 SER A N 1
ATOM 1694 C CA . SER A 1 215 ? -25.984 -9.477 -8.742 1 83.38 215 SER A CA 1
ATOM 1695 C C . SER A 1 215 ? -25.812 -8.719 -7.43 1 83.38 215 SER A C 1
ATOM 1697 O O . SER A 1 215 ? -26.391 -9.094 -6.406 1 83.38 215 SER A O 1
ATOM 1699 N N . MET A 1 216 ? -25.406 -7.562 -7.461 1 88 216 MET A N 1
ATOM 1700 C CA . MET A 1 216 ? -25.109 -6.809 -6.242 1 88 216 MET A CA 1
ATOM 1701 C C . MET A 1 216 ? -26.328 -5.98 -5.812 1 88 216 MET A C 1
ATOM 1703 O O . MET A 1 216 ? -27.016 -5.395 -6.652 1 88 216 MET A O 1
ATOM 1707 N N . SER A 1 217 ? -26.625 -5.906 -4.527 1 93.12 217 SER A N 1
ATOM 1708 C CA . SER A 1 217 ? -27.734 -5.105 -4.008 1 93.12 217 SER A CA 1
ATOM 1709 C C . SER A 1 217 ? -27.484 -3.613 -4.215 1 93.12 217 SER A C 1
ATOM 1711 O O . SER A 1 217 ? -26.328 -3.182 -4.316 1 93.12 217 SER A O 1
ATOM 1713 N N . VAL A 1 218 ? -28.531 -2.877 -4.223 1 94.31 218 VAL A N 1
ATOM 1714 C CA . VAL A 1 218 ? -28.453 -1.437 -4.438 1 94.31 218 VAL A CA 1
ATOM 1715 C C . VAL A 1 218 ? -27.703 -0.784 -3.277 1 94.31 218 VAL A C 1
ATOM 1717 O O . VAL A 1 218 ? -26.891 0.119 -3.482 1 94.31 218 VAL A O 1
ATOM 1720 N N . LEU A 1 219 ? -27.984 -1.214 -2.105 1 95.88 219 LEU A N 1
ATOM 1721 C CA . LEU A 1 219 ? -27.312 -0.68 -0.926 1 95.88 219 LEU A CA 1
ATOM 1722 C C . LEU A 1 219 ? -25.812 -0.914 -1.006 1 95.88 219 LEU A C 1
ATOM 1724 O O . LEU A 1 219 ? -25.016 -0.006 -0.731 1 95.88 219 LEU A O 1
ATOM 1728 N N . GLU A 1 220 ? -25.453 -2.111 -1.399 1 94.81 220 GLU A N 1
ATOM 1729 C CA . GLU A 1 220 ? -24.031 -2.424 -1.522 1 94.81 220 GLU A CA 1
ATOM 1730 C C . GLU A 1 220 ? -23.375 -1.604 -2.631 1 94.81 220 GLU A C 1
ATOM 1732 O O . GLU A 1 220 ? -22.25 -1.138 -2.482 1 94.81 220 GLU A O 1
ATOM 1737 N N . ALA A 1 221 ? -24.062 -1.467 -3.701 1 95.62 221 ALA A N 1
ATOM 1738 C CA . ALA A 1 221 ? -23.562 -0.69 -4.828 1 95.62 221 ALA A CA 1
ATOM 1739 C C . ALA A 1 221 ? -23.281 0.753 -4.422 1 95.62 221 ALA A C 1
ATOM 1741 O O . ALA A 1 221 ? -22.203 1.291 -4.711 1 95.62 221 ALA A O 1
ATOM 1742 N N . GLU A 1 222 ? -24.219 1.341 -3.727 1 96.56 222 GLU A N 1
ATOM 1743 C CA . GLU A 1 222 ? -24.062 2.723 -3.283 1 96.56 222 GLU A CA 1
ATOM 1744 C C . GLU A 1 222 ? -22.938 2.855 -2.258 1 96.56 222 GLU A C 1
ATOM 1746 O O . GLU A 1 222 ? -22.188 3.836 -2.273 1 96.56 222 GLU A O 1
ATOM 1751 N N . THR A 1 223 ? -22.891 1.916 -1.39 1 96.81 223 THR A N 1
ATOM 1752 C CA . THR A 1 223 ? -21.828 1.922 -0.379 1 96.81 223 THR A CA 1
ATOM 1753 C C . THR A 1 223 ? -20.453 1.859 -1.031 1 96.81 223 THR A C 1
ATOM 1755 O O . THR A 1 223 ? -19.531 2.564 -0.615 1 96.81 223 THR A O 1
ATOM 1758 N N . ARG A 1 224 ? -20.297 1.042 -2.039 1 97.31 224 ARG A N 1
ATOM 1759 C CA . ARG A 1 224 ? -19.031 0.902 -2.744 1 97.31 224 ARG A CA 1
ATOM 1760 C C . ARG A 1 224 ? -18.641 2.207 -3.428 1 97.31 224 ARG A C 1
ATOM 1762 O O . ARG A 1 224 ? -17.469 2.605 -3.393 1 97.31 224 ARG A O 1
ATOM 1769 N N . ARG A 1 225 ? -19.625 2.871 -4.043 1 97.94 225 ARG A N 1
ATOM 1770 C CA . ARG A 1 225 ? -19.344 4.148 -4.695 1 97.94 225 ARG A CA 1
ATOM 1771 C C . ARG A 1 225 ? -18.891 5.191 -3.684 1 97.94 225 ARG A C 1
ATOM 1773 O O . ARG A 1 225 ? -17.922 5.918 -3.934 1 97.94 225 ARG A O 1
ATOM 1780 N N . ARG A 1 226 ? -19.516 5.215 -2.555 1 98.31 226 ARG A N 1
ATOM 1781 C CA . ARG A 1 226 ? -19.188 6.172 -1.502 1 98.31 226 ARG A CA 1
ATOM 1782 C C . ARG A 1 226 ? -17.781 5.91 -0.951 1 98.31 226 ARG A C 1
ATOM 1784 O O . ARG A 1 226 ? -17 6.844 -0.79 1 98.31 226 ARG A O 1
ATOM 1791 N N . ILE A 1 227 ? -17.516 4.688 -0.697 1 98.44 227 ILE A N 1
ATOM 1792 C CA . ILE A 1 227 ? -16.219 4.32 -0.137 1 98.44 227 ILE A CA 1
ATOM 1793 C C . ILE A 1 227 ? -15.109 4.641 -1.141 1 98.44 227 ILE A C 1
ATOM 1795 O O . ILE A 1 227 ? -14.07 5.184 -0.771 1 98.44 227 ILE A O 1
ATOM 1799 N N . TRP A 1 228 ? -15.32 4.285 -2.408 1 98.5 228 TRP A N 1
ATOM 1800 C CA . TRP A 1 228 ? -14.305 4.566 -3.424 1 98.5 228 TRP A CA 1
ATOM 1801 C C . TRP A 1 228 ? -14.039 6.066 -3.52 1 98.5 228 TRP A C 1
ATOM 1803 O O . TRP A 1 228 ? -12.883 6.492 -3.572 1 98.5 228 TRP A O 1
ATOM 1813 N N . ALA A 1 229 ? -15.125 6.875 -3.496 1 98.38 229 ALA A N 1
ATOM 1814 C CA . ALA A 1 229 ? -14.977 8.328 -3.523 1 98.38 229 ALA A CA 1
ATOM 1815 C C . ALA A 1 229 ? -14.164 8.82 -2.328 1 98.38 229 ALA A C 1
ATOM 1817 O O . ALA A 1 229 ? -13.336 9.727 -2.459 1 98.38 229 ALA A O 1
ATOM 1818 N N . THR A 1 230 ? -14.445 8.242 -1.189 1 98.62 230 THR A N 1
ATOM 1819 C CA . THR A 1 230 ? -13.711 8.594 0.023 1 98.62 230 THR A CA 1
ATOM 1820 C C . THR A 1 230 ? -12.234 8.242 -0.117 1 98.62 230 THR A C 1
ATOM 1822 O O . THR A 1 230 ? -11.367 9.031 0.268 1 98.62 230 THR A O 1
ATOM 1825 N N . ILE A 1 231 ? -11.945 7.102 -0.657 1 98.44 231 ILE A N 1
ATOM 1826 C CA . ILE A 1 231 ? -10.562 6.66 -0.852 1 98.44 231 ILE A CA 1
ATOM 1827 C C . ILE A 1 231 ? -9.844 7.621 -1.79 1 98.44 231 ILE A C 1
ATOM 1829 O O . ILE A 1 231 ? -8.695 8 -1.54 1 98.44 231 ILE A O 1
ATOM 1833 N N . LEU A 1 232 ? -10.5 8.055 -2.863 1 98.25 232 LEU A N 1
ATOM 1834 C CA . LEU A 1 232 ? -9.914 9.008 -3.795 1 98.25 232 LEU A CA 1
ATOM 1835 C C . LEU A 1 232 ? -9.594 10.328 -3.094 1 98.25 232 LEU A C 1
ATOM 1837 O O . LEU A 1 232 ? -8.531 10.906 -3.314 1 98.25 232 LEU A O 1
ATOM 1841 N N . GLU A 1 233 ? -10.523 10.711 -2.248 1 97.94 233 GLU A N 1
ATOM 1842 C CA . GLU A 1 233 ? -10.312 11.945 -1.491 1 97.94 233 GLU A CA 1
ATOM 1843 C C . GLU A 1 233 ? -9.102 11.828 -0.568 1 97.94 233 GLU A C 1
ATOM 1845 O O . GLU A 1 233 ? -8.258 12.727 -0.521 1 97.94 233 GLU A O 1
ATOM 1850 N N . MET A 1 234 ? -9.039 10.734 0.133 1 97.44 234 MET A N 1
ATOM 1851 C CA . MET A 1 234 ? -7.926 10.508 1.045 1 97.44 234 MET A CA 1
ATOM 1852 C C . MET A 1 234 ? -6.605 10.438 0.283 1 97.44 234 MET A C 1
ATOM 1854 O O . MET A 1 234 ? -5.574 10.891 0.779 1 97.44 234 MET A O 1
ATOM 1858 N N . ALA A 1 235 ? -6.652 9.852 -0.897 1 97.31 235 ALA A N 1
ATOM 1859 C CA . ALA A 1 235 ? -5.449 9.695 -1.711 1 97.31 235 ALA A CA 1
ATOM 1860 C C . ALA A 1 235 ? -4.883 11.055 -2.119 1 97.31 235 ALA A C 1
ATOM 1862 O O . ALA A 1 235 ? -3.686 11.305 -1.971 1 97.31 235 ALA A O 1
ATOM 1863 N N . VAL A 1 236 ? -5.684 11.961 -2.58 1 97.62 236 VAL A N 1
ATOM 1864 C CA . VAL A 1 236 ? -5.199 13.25 -3.076 1 97.62 236 VAL A CA 1
ATOM 1865 C C . VAL A 1 236 ? -4.723 14.109 -1.908 1 97.62 236 VAL A C 1
ATOM 1867 O O . VAL A 1 236 ? -3.707 14.797 -2.012 1 97.62 236 VAL A O 1
ATOM 1870 N N . GLN A 1 237 ? -5.473 14.055 -0.792 1 97.25 237 GLN A N 1
ATOM 1871 C CA . GLN A 1 237 ? -5.094 14.828 0.383 1 97.25 237 GLN A CA 1
ATOM 1872 C C . GLN A 1 237 ? -3.762 14.359 0.952 1 97.25 237 GLN A C 1
ATOM 1874 O O . GLN A 1 237 ? -2.891 15.172 1.269 1 97.25 237 GLN A O 1
ATOM 1879 N N . SER A 1 238 ? -3.594 13.055 1.071 1 95.81 238 SER A N 1
ATOM 1880 C CA . SER A 1 238 ? -2.361 12.523 1.639 1 95.81 238 SER A CA 1
ATOM 1881 C C . SER A 1 238 ? -1.174 12.758 0.712 1 95.81 238 SER A C 1
ATOM 1883 O O . SER A 1 238 ? -0.05 12.961 1.175 1 95.81 238 SER A O 1
ATOM 1885 N N . SER A 1 239 ? -1.399 12.719 -0.574 1 96.31 239 SER A N 1
ATOM 1886 C CA . SER A 1 239 ? -0.346 13.016 -1.539 1 96.31 239 SER A CA 1
ATOM 1887 C C . SER A 1 239 ? 0.158 14.445 -1.387 1 96.31 239 SER A C 1
ATOM 1889 O O . SER A 1 239 ? 1.365 14.688 -1.429 1 96.31 239 SER A O 1
ATOM 1891 N N . LEU A 1 240 ? -0.763 15.336 -1.203 1 95.69 240 LEU A N 1
ATOM 1892 C CA . LEU A 1 240 ? -0.392 16.734 -0.985 1 95.69 240 LEU A CA 1
ATOM 1893 C C . LEU A 1 240 ? 0.452 16.875 0.276 1 95.69 240 LEU A C 1
ATOM 1895 O O . LEU A 1 240 ? 1.491 17.531 0.259 1 95.69 240 LEU A O 1
ATOM 1899 N N . ASP A 1 241 ? 0.067 16.203 1.332 1 93.44 241 ASP A N 1
ATOM 1900 C CA . ASP A 1 241 ? 0.726 16.328 2.629 1 93.44 241 ASP A CA 1
ATOM 1901 C C . ASP A 1 241 ? 2.127 15.719 2.594 1 93.44 241 ASP A C 1
ATOM 1903 O O . ASP A 1 241 ? 3.041 16.219 3.252 1 93.44 241 ASP A O 1
ATOM 1907 N N . SER A 1 242 ? 2.262 14.672 1.846 1 92 242 SER A N 1
ATOM 1908 C CA . SER A 1 242 ? 3.535 13.961 1.835 1 92 242 SER A CA 1
ATOM 1909 C C . SER A 1 242 ? 4.41 14.406 0.67 1 92 242 SER A C 1
ATOM 1911 O O . SER A 1 242 ? 5.5 13.867 0.463 1 92 242 SER A O 1
ATOM 1913 N N . ALA A 1 243 ? 3.908 15.359 -0.098 1 92.56 243 ALA A N 1
ATOM 1914 C CA . ALA A 1 243 ? 4.609 15.812 -1.295 1 92.56 243 ALA A CA 1
ATOM 1915 C C . ALA A 1 243 ? 4.953 14.641 -2.211 1 92.56 243 ALA A C 1
ATOM 1917 O O . ALA A 1 243 ? 6.098 14.5 -2.646 1 92.56 243 ALA A O 1
ATOM 1918 N N . MET A 1 244 ? 4.047 13.781 -2.377 1 93.88 244 MET A N 1
ATOM 1919 C CA . MET A 1 244 ? 4.152 12.602 -3.234 1 93.88 244 MET A CA 1
ATOM 1920 C C . MET A 1 244 ? 3.076 12.617 -4.312 1 93.88 244 MET A C 1
ATOM 1922 O O . MET A 1 244 ? 2.049 13.281 -4.16 1 93.88 244 MET A O 1
ATOM 1926 N N . PRO A 1 245 ? 3.297 12.008 -5.379 1 92.75 245 PRO A N 1
ATOM 1927 C CA . PRO A 1 245 ? 2.264 11.984 -6.414 1 92.75 245 PRO A CA 1
ATOM 1928 C C . PRO A 1 245 ? 1.021 11.203 -5.984 1 92.75 245 PRO A C 1
ATOM 1930 O O . PRO A 1 245 ? 1.097 10.352 -5.098 1 92.75 245 PRO A O 1
ATOM 1933 N N . CYS A 1 246 ? -0.042 11.602 -6.508 1 93.69 246 CYS A N 1
ATOM 1934 C CA . CYS A 1 246 ? -1.262 10.812 -6.355 1 93.69 246 CYS A CA 1
ATOM 1935 C C . CYS A 1 246 ? -1.283 9.641 -7.328 1 93.69 246 CYS A C 1
ATOM 1937 O O . CYS A 1 246 ? -1.612 9.812 -8.5 1 93.69 246 CYS A O 1
ATOM 1939 N N . ARG A 1 247 ? -0.985 8.469 -6.898 1 90.62 247 ARG A N 1
ATOM 1940 C CA . ARG A 1 247 ? -0.748 7.324 -7.77 1 90.62 247 ARG A CA 1
ATOM 1941 C C . ARG A 1 247 ? -2.057 6.625 -8.125 1 90.62 247 ARG A C 1
ATOM 1943 O O . ARG A 1 247 ? -2.18 5.41 -7.953 1 90.62 247 ARG A O 1
ATOM 1950 N N . ILE A 1 248 ? -3.078 7.258 -8.406 1 91.62 248 ILE A N 1
ATOM 1951 C CA . ILE A 1 248 ? -4.324 6.77 -8.984 1 91.62 248 ILE A CA 1
ATOM 1952 C C . ILE A 1 248 ? -4.773 7.691 -10.117 1 91.62 248 ILE A C 1
ATOM 1954 O O . ILE A 1 248 ? -5.145 8.844 -9.875 1 91.62 248 ILE A O 1
ATOM 1958 N N . ALA A 1 249 ? -4.664 7.176 -11.289 1 88.94 249 ALA A N 1
ATOM 1959 C CA . ALA A 1 249 ? -5.059 7.957 -12.453 1 88.94 249 ALA A CA 1
ATOM 1960 C C . ALA A 1 249 ? -6.559 7.852 -12.703 1 88.94 249 ALA A C 1
ATOM 1962 O O . ALA A 1 249 ? -7.207 6.914 -12.242 1 88.94 249 ALA A O 1
ATOM 1963 N N . LEU A 1 250 ? -7.047 8.859 -13.414 1 90.75 250 LEU A N 1
ATOM 1964 C CA . LEU A 1 250 ? -8.484 8.93 -13.648 1 90.75 250 LEU A CA 1
ATOM 1965 C C . LEU A 1 250 ? -8.938 7.832 -14.602 1 90.75 250 LEU A C 1
ATOM 1967 O O . LEU A 1 250 ? -10.117 7.484 -14.633 1 90.75 250 LEU A O 1
ATOM 1971 N N . ASP A 1 251 ? -8.016 7.27 -15.297 1 89.06 251 ASP A N 1
ATOM 1972 C CA . ASP A 1 251 ? -8.391 6.227 -16.25 1 89.06 251 ASP A CA 1
ATOM 1973 C C . ASP A 1 251 ? -8.219 4.84 -15.633 1 89.06 251 ASP A C 1
ATOM 1975 O O . ASP A 1 251 ? -8.406 3.826 -16.312 1 89.06 251 ASP A O 1
ATOM 1979 N N . GLU A 1 252 ? -7.934 4.742 -14.398 1 91.88 252 GLU A N 1
ATOM 1980 C CA . GLU A 1 252 ? -7.719 3.469 -13.719 1 91.88 252 GLU A CA 1
ATOM 1981 C C . GLU A 1 252 ? -9 2.977 -13.055 1 91.88 252 GLU A C 1
ATOM 1983 O O . GLU A 1 252 ? -9.023 1.894 -12.469 1 91.88 252 GLU A O 1
ATOM 1988 N N . PHE A 1 253 ? -10.039 3.783 -13.086 1 94.88 253 PHE A N 1
ATOM 1989 C CA . PHE A 1 253 ? -11.32 3.371 -12.516 1 94.88 253 PHE A CA 1
ATOM 1990 C C . PHE A 1 253 ? -12.477 3.928 -13.336 1 94.88 253 PHE A C 1
ATOM 1992 O O . PHE A 1 253 ? -12.312 4.91 -14.062 1 94.88 253 PHE A O 1
ATOM 1999 N N . ASP A 1 254 ? -13.594 3.336 -13.25 1 95.31 254 ASP A N 1
ATOM 2000 C CA . ASP A 1 254 ? -14.789 3.824 -13.922 1 95.31 254 ASP A CA 1
ATOM 2001 C C . ASP A 1 254 ? -15.977 3.889 -12.961 1 95.31 254 ASP A C 1
ATOM 2003 O O . ASP A 1 254 ? -17.125 3.938 -13.398 1 95.31 254 ASP A O 1
ATOM 2007 N N . THR A 1 255 ? -15.695 3.756 -11.703 1 96.94 255 THR A N 1
ATOM 2008 C CA . THR A 1 255 ? -16.734 3.846 -10.68 1 96.94 255 THR A CA 1
ATOM 2009 C C . THR A 1 255 ? -17.438 5.195 -10.742 1 96.94 255 THR A C 1
ATOM 2011 O O . THR A 1 255 ? -16.781 6.246 -10.727 1 96.94 255 THR A O 1
ATOM 2014 N N . GLU A 1 256 ? -18.656 5.199 -10.773 1 96.56 256 GLU A N 1
ATOM 2015 C CA . GLU A 1 256 ? -19.453 6.418 -10.859 1 96.56 256 GLU A CA 1
ATOM 2016 C C . GLU A 1 256 ? -19.562 7.102 -9.5 1 96.56 256 GLU A C 1
ATOM 2018 O O . GLU A 1 256 ? -19.344 6.477 -8.461 1 96.56 256 GLU A O 1
ATOM 2023 N N . PRO A 1 257 ? -19.891 8.438 -9.516 1 97.25 257 PRO A N 1
ATOM 2024 C CA . PRO A 1 257 ? -20.109 9.133 -8.242 1 97.25 257 PRO A CA 1
ATOM 2025 C C . PRO A 1 257 ? -21.281 8.547 -7.457 1 97.25 257 PRO A C 1
ATOM 2027 O O . PRO A 1 257 ? -22.172 7.926 -8.047 1 97.25 257 PRO A O 1
ATOM 2030 N N . PRO A 1 258 ? -21.25 8.672 -6.137 1 97.38 258 PRO A N 1
ATOM 2031 C CA . PRO A 1 258 ? -22.422 8.266 -5.348 1 97.38 258 PRO A CA 1
ATOM 2032 C C . PRO A 1 258 ? -23.703 8.992 -5.773 1 97.38 258 PRO A C 1
ATOM 2034 O O . PRO A 1 258 ? -23.641 10.102 -6.309 1 97.38 258 PRO A O 1
ATOM 2037 N N . SER A 1 259 ? -24.797 8.336 -5.504 1 97 259 SER A N 1
ATOM 2038 C CA . SER A 1 259 ? -26.094 8.961 -5.766 1 97 259 SER A CA 1
ATOM 2039 C C . SER A 1 259 ? -26.406 10.039 -4.738 1 97 259 SER A C 1
ATOM 2041 O O . SER A 1 259 ? -26.047 9.914 -3.564 1 97 259 SER A O 1
ATOM 2043 N N . ASN A 1 260 ? -27.047 11.141 -5.262 1 97.12 260 ASN A N 1
ATOM 2044 C CA . ASN A 1 260 ? -27.484 12.195 -4.352 1 97.12 260 ASN A CA 1
ATOM 2045 C C . ASN A 1 260 ? -28.75 11.789 -3.59 1 97.12 260 ASN A C 1
ATOM 2047 O O . ASN A 1 260 ? -29.844 12.25 -3.912 1 97.12 260 ASN A O 1
ATOM 2051 N N . ILE A 1 261 ? -28.562 11.039 -2.543 1 96.81 261 ILE A N 1
ATOM 2052 C CA . ILE A 1 261 ? -29.672 10.484 -1.781 1 96.81 261 ILE A CA 1
ATOM 2053 C C . ILE A 1 261 ? -29.344 10.516 -0.291 1 96.81 261 ILE A C 1
ATOM 2055 O O . ILE A 1 261 ? -28.172 10.609 0.091 1 96.81 261 ILE A O 1
ATOM 2059 N N . ASN A 1 262 ? -30.359 10.508 0.503 1 95.12 262 ASN A N 1
ATOM 2060 C CA . ASN A 1 262 ? -30.203 10.406 1.948 1 95.12 262 ASN A CA 1
ATOM 2061 C C . ASN A 1 262 ? -30.125 8.945 2.4 1 95.12 262 ASN A C 1
ATOM 2063 O O . ASN A 1 262 ? -30.672 8.062 1.744 1 95.12 262 ASN A O 1
ATOM 2067 N N . ASP A 1 263 ? -29.469 8.672 3.469 1 95.12 263 ASP A N 1
ATOM 2068 C CA . ASP A 1 263 ? -29.25 7.32 3.975 1 95.12 263 ASP A CA 1
ATOM 2069 C C . ASP A 1 263 ? -30.578 6.633 4.277 1 95.12 263 ASP A C 1
ATOM 2071 O O . ASP A 1 263 ? -30.703 5.414 4.137 1 95.12 263 ASP A O 1
ATOM 2075 N N . ASP A 1 264 ? -31.531 7.387 4.734 1 93.75 264 ASP A N 1
ATOM 2076 C CA . ASP A 1 264 ? -32.812 6.809 5.152 1 93.75 264 ASP A CA 1
ATOM 2077 C C . ASP A 1 264 ? -33.625 6.375 3.943 1 93.75 264 ASP A C 1
ATOM 2079 O O . ASP A 1 264 ? -34.594 5.641 4.086 1 93.75 264 ASP A O 1
ATOM 2083 N N . GLU A 1 265 ? -33.188 6.758 2.816 1 94.06 265 GLU A N 1
ATOM 2084 C CA . GLU A 1 265 ? -33.875 6.398 1.591 1 94.06 265 GLU A CA 1
ATOM 2085 C C . GLU A 1 265 ? -33.344 5.109 0.992 1 94.06 265 GLU A C 1
ATOM 2087 O O . GLU A 1 265 ? -33.844 4.621 -0.021 1 94.06 265 GLU A O 1
ATOM 2092 N N . LEU A 1 266 ? -32.344 4.543 1.556 1 93.75 266 LEU A N 1
ATOM 2093 C CA . LEU A 1 266 ? -31.656 3.346 1.069 1 93.75 266 LEU A CA 1
ATOM 2094 C C . LEU A 1 266 ? -31.625 2.264 2.143 1 93.75 266 LEU A C 1
ATOM 2096 O O . LEU A 1 266 ? -31.281 2.537 3.295 1 93.75 266 LEU A O 1
ATOM 2100 N N . ASP A 1 267 ? -32.062 1.088 1.81 1 91.25 267 ASP A N 1
ATOM 2101 C CA . ASP A 1 267 ? -31.906 -0.062 2.697 1 91.25 267 ASP A CA 1
ATOM 2102 C C . ASP A 1 267 ? -31.781 -1.358 1.898 1 91.25 267 ASP A C 1
ATOM 2104 O O . ASP A 1 267 ? -31.625 -1.329 0.676 1 91.25 267 ASP A O 1
ATOM 2108 N N . GLU A 1 268 ? -31.719 -2.506 2.549 1 90.12 268 GLU A N 1
ATOM 2109 C CA . GLU A 1 268 ? -31.469 -3.793 1.905 1 90.12 268 GLU A CA 1
ATOM 2110 C C . GLU A 1 268 ? -32.625 -4.164 0.96 1 90.12 268 GLU A C 1
ATOM 2112 O O . GLU A 1 268 ? -32.406 -4.918 0.006 1 90.12 268 GLU A O 1
ATOM 2117 N N . SER A 1 269 ? -33.75 -3.572 1.146 1 91 269 SER A N 1
ATOM 2118 C CA . SER A 1 269 ? -34.906 -3.91 0.346 1 91 269 SER A CA 1
ATOM 2119 C C . SER A 1 269 ? -35.062 -2.984 -0.857 1 91 269 SER A C 1
ATOM 2121 O O . SER A 1 269 ? -35.875 -3.221 -1.741 1 91 269 SER A O 1
ATOM 2123 N N . THR A 1 270 ? -34.188 -2.021 -0.877 1 92.5 270 THR A N 1
ATOM 2124 C CA . THR A 1 270 ? -34.281 -1.06 -1.972 1 92.5 270 THR A CA 1
ATOM 2125 C C . THR A 1 270 ? -33.844 -1.709 -3.291 1 92.5 270 THR A C 1
ATOM 2127 O O . THR A 1 270 ? -32.781 -2.303 -3.391 1 92.5 270 THR A O 1
ATOM 2130 N N . ILE A 1 271 ? -34.625 -1.563 -4.348 1 89.88 271 ILE A N 1
ATOM 2131 C CA . ILE A 1 271 ? -34.375 -2.199 -5.641 1 89.88 271 ILE A CA 1
ATOM 2132 C C . ILE A 1 271 ? -33.875 -1.158 -6.641 1 89.88 271 ILE A C 1
ATOM 2134 O O . ILE A 1 271 ? -33.094 -1.482 -7.555 1 89.88 271 ILE A O 1
ATOM 2138 N N . THR A 1 272 ? -34.406 0.032 -6.488 1 90.31 272 THR A N 1
ATOM 2139 C CA . THR A 1 272 ? -33.969 1.103 -7.379 1 90.31 272 THR A CA 1
ATOM 2140 C C . THR A 1 272 ? -33.781 2.404 -6.605 1 90.31 272 THR A C 1
ATOM 2142 O O . THR A 1 272 ? -34.5 2.674 -5.645 1 90.31 272 THR A O 1
ATOM 2145 N N . VAL A 1 273 ? -32.75 3.127 -7.043 1 90.44 273 VAL A N 1
ATOM 2146 C CA . VAL A 1 273 ? -32.469 4.414 -6.414 1 90.44 273 VAL A CA 1
ATOM 2147 C C . VAL A 1 273 ? -32.875 5.547 -7.363 1 90.44 273 VAL A C 1
ATOM 2149 O O . VAL A 1 273 ? -32.594 5.484 -8.562 1 90.44 273 VAL A O 1
ATOM 2152 N N . GLU A 1 274 ? -33.594 6.461 -6.871 1 92 274 GLU A N 1
ATOM 2153 C CA . GLU A 1 274 ? -33.906 7.688 -7.602 1 92 274 GLU A CA 1
ATOM 2154 C C . GLU A 1 274 ? -33.156 8.883 -7.016 1 92 274 GLU A C 1
ATOM 2156 O O . GLU A 1 274 ? -33.656 9.562 -6.129 1 92 274 GLU A O 1
ATOM 2161 N N . PRO A 1 275 ? -32.062 9.125 -7.574 1 95.75 275 PRO A N 1
ATOM 2162 C CA . PRO A 1 275 ? -31.234 10.219 -7.023 1 95.75 275 PRO A CA 1
ATOM 2163 C C . PRO A 1 275 ? -31.906 11.578 -7.18 1 95.75 275 PRO A C 1
ATOM 2165 O O . PRO A 1 275 ? -32.562 11.844 -8.195 1 95.75 275 PRO A O 1
ATOM 2168 N N . LYS A 1 276 ? -31.766 12.391 -6.215 1 95.62 276 LYS A N 1
ATOM 2169 C CA . LYS A 1 276 ? -32.25 13.773 -6.301 1 95.62 276 LYS A CA 1
ATOM 2170 C C . LYS A 1 276 ? -31.328 14.602 -7.211 1 95.62 276 LYS A C 1
ATOM 2172 O O . LYS A 1 276 ? -30.156 14.266 -7.406 1 95.62 276 LYS A O 1
ATOM 2177 N N . PRO A 1 277 ? -31.891 15.664 -7.734 1 93.81 277 PRO A N 1
ATOM 2178 C CA . PRO A 1 277 ? -31.031 16.562 -8.516 1 93.81 277 PRO A CA 1
ATOM 2179 C C . PRO A 1 277 ? -29.891 17.156 -7.699 1 93.81 277 PRO A C 1
ATOM 2181 O O . PRO A 1 277 ? -30 17.297 -6.477 1 93.81 277 PRO A O 1
ATOM 2184 N N . THR A 1 278 ? -28.875 17.547 -8.32 1 89.5 278 THR A N 1
ATOM 2185 C CA . THR A 1 278 ? -27.672 18.016 -7.664 1 89.5 278 THR A CA 1
ATOM 2186 C C . THR A 1 278 ? -27.938 19.328 -6.914 1 89.5 278 THR A C 1
ATOM 2188 O O . THR A 1 278 ? -27.172 19.703 -6.031 1 89.5 278 THR A O 1
ATOM 2191 N N . SER A 1 279 ? -29.047 19.984 -7.207 1 88.44 279 SER A N 1
ATOM 2192 C CA . SER A 1 279 ? -29.375 21.25 -6.559 1 88.44 279 SER A CA 1
ATOM 2193 C C . SER A 1 279 ? -30.031 21.016 -5.195 1 88.44 279 SER A C 1
ATOM 2195 O O . SER A 1 279 ? -30.125 21.938 -4.383 1 88.44 279 SER A O 1
ATOM 2197 N N . VAL A 1 280 ? -30.422 19.781 -4.977 1 92.5 280 VAL A N 1
ATOM 2198 C CA . VAL A 1 280 ? -31.078 19.453 -3.719 1 92.5 280 VAL A CA 1
ATOM 2199 C C . VAL A 1 280 ? -30.062 18.844 -2.75 1 92.5 280 VAL A C 1
ATOM 2201 O O . VAL A 1 280 ? -29.328 17.922 -3.104 1 92.5 280 VAL A O 1
ATOM 2204 N N . TYR A 1 281 ? -30.125 19.359 -1.562 1 93.38 281 TYR A N 1
ATOM 2205 C CA . TYR A 1 281 ? -29.172 18.906 -0.561 1 93.38 281 TYR A CA 1
ATOM 2206 C C . TYR A 1 281 ? -29.547 17.547 -0.019 1 93.38 281 TYR A C 1
ATOM 2208 O O . TYR A 1 281 ? -30.703 17.281 0.283 1 93.38 281 TYR A O 1
ATOM 2216 N N . THR A 1 282 ? -28.656 16.656 -0.001 1 94.81 282 THR A N 1
ATOM 2217 C CA . THR A 1 282 ? -28.75 15.375 0.689 1 94.81 282 THR A CA 1
ATOM 2218 C C . THR A 1 282 ? -27.453 15.094 1.465 1 94.81 282 THR A C 1
ATOM 2220 O O . THR A 1 282 ? -26.5 15.875 1.399 1 94.81 282 THR A O 1
ATOM 2223 N N . MET A 1 283 ? -27.391 13.992 2.123 1 93.31 283 MET A N 1
ATOM 2224 C CA . MET A 1 283 ? -26.219 13.609 2.918 1 93.31 283 MET A CA 1
ATOM 2225 C C . MET A 1 283 ? -25.031 13.305 2.02 1 93.31 283 MET A C 1
ATOM 2227 O O . MET A 1 283 ? -23.891 13.281 2.484 1 93.31 283 MET A O 1
ATOM 2231 N N . SER A 1 284 ? -25.234 13.094 0.725 1 95.25 284 SER A N 1
ATOM 2232 C CA . SER A 1 284 ? -24.156 12.727 -0.191 1 95.25 284 SER A CA 1
ATOM 2233 C C . SER A 1 284 ? -23.688 13.93 -1.006 1 95.25 284 SER A C 1
ATOM 2235 O O . SER A 1 284 ? -22.703 13.844 -1.73 1 95.25 284 SER A O 1
ATOM 2237 N N . SER A 1 285 ? -24.344 15.094 -0.871 1 94.56 285 SER A N 1
ATOM 2238 C CA . SER A 1 285 ? -24.094 16.25 -1.731 1 94.56 285 SER A CA 1
ATOM 2239 C C . SER A 1 285 ? -22.672 16.75 -1.604 1 94.56 285 SER A C 1
ATOM 2241 O O . SER A 1 285 ? -22.016 17.031 -2.607 1 94.56 285 SER A O 1
ATOM 2243 N N . ILE A 1 286 ? -22.172 16.844 -0.379 1 92.94 286 ILE A N 1
ATOM 2244 C CA . ILE A 1 286 ? -20.844 17.406 -0.135 1 92.94 286 ILE A CA 1
ATOM 2245 C C . ILE A 1 286 ? -19.781 16.5 -0.763 1 92.94 286 ILE A C 1
ATOM 2247 O O . ILE A 1 286 ? -18.844 17 -1.41 1 92.94 286 ILE A O 1
ATOM 2251 N N . GLN A 1 287 ? -19.891 15.18 -0.557 1 95.62 287 GLN A N 1
ATOM 2252 C CA . GLN A 1 287 ? -18.938 14.25 -1.153 1 95.62 287 GLN A CA 1
ATOM 2253 C C . GLN A 1 287 ? -18.953 14.344 -2.676 1 95.62 287 GLN A C 1
ATOM 2255 O O . GLN A 1 287 ? -17.906 14.266 -3.324 1 95.62 287 GLN A O 1
ATOM 2260 N N . ILE A 1 288 ? -20.141 14.477 -3.262 1 96.19 288 ILE A N 1
ATOM 2261 C CA . ILE A 1 288 ? -20.297 14.578 -4.711 1 96.19 288 ILE A CA 1
ATOM 2262 C C . ILE A 1 288 ? -19.578 15.828 -5.219 1 96.19 288 ILE A C 1
ATOM 2264 O O . ILE A 1 288 ? -18.875 15.789 -6.23 1 96.19 288 ILE A O 1
ATOM 2268 N N . TYR A 1 289 ? -19.75 16.906 -4.531 1 92.69 289 TYR A N 1
ATOM 2269 C CA . TYR A 1 289 ? -19.094 18.156 -4.926 1 92.69 289 TYR A CA 1
ATOM 2270 C C . TYR A 1 289 ? -17.578 18.031 -4.809 1 92.69 289 TYR A C 1
ATOM 2272 O O . TYR A 1 289 ? -16.844 18.547 -5.664 1 92.69 289 TYR A O 1
ATOM 2280 N N . LEU A 1 290 ? -17.094 17.422 -3.729 1 94.25 290 LEU A N 1
ATOM 2281 C CA . LEU A 1 290 ? -15.664 17.203 -3.574 1 94.25 290 LEU A CA 1
ATOM 2282 C C . LEU A 1 290 ? -15.117 16.344 -4.711 1 94.25 290 LEU A C 1
ATOM 2284 O O . LEU A 1 290 ? -14.031 16.609 -5.23 1 94.25 290 LEU A O 1
ATOM 2288 N N . LEU A 1 291 ? -15.883 15.344 -5.027 1 95.81 291 LEU A N 1
ATOM 2289 C CA . LEU A 1 291 ? -15.492 14.445 -6.109 1 95.81 291 LEU A CA 1
ATOM 2290 C C . LEU A 1 291 ? -15.398 15.203 -7.434 1 95.81 291 LEU A C 1
ATOM 2292 O O . LEU A 1 291 ? -14.523 14.914 -8.258 1 95.81 291 LEU A O 1
ATOM 2296 N N . LYS A 1 292 ? -16.25 16.156 -7.652 1 94.12 292 LYS A N 1
ATOM 2297 C CA . LYS A 1 292 ? -16.266 16.938 -8.883 1 94.12 292 LYS A CA 1
ATOM 2298 C C . LYS A 1 292 ? -14.977 17.75 -9.023 1 94.12 292 LYS A C 1
ATOM 2300 O O . LYS A 1 292 ? -14.508 18 -10.133 1 94.12 292 LYS A O 1
ATOM 2305 N N . SER A 1 293 ? -14.391 18.172 -7.938 1 95.69 293 SER A N 1
ATOM 2306 C CA . SER A 1 293 ? -13.172 18.984 -7.969 1 95.69 293 SER A CA 1
ATOM 2307 C C . SER A 1 293 ? -11.93 18.109 -7.922 1 95.69 293 SER A C 1
ATOM 2309 O O . SER A 1 293 ? -10.805 18.609 -7.977 1 95.69 293 SER A O 1
ATOM 2311 N N . LEU A 1 294 ? -12.078 16.828 -7.816 1 96.69 294 LEU A N 1
ATOM 2312 C CA . LEU A 1 294 ? -10.977 15.898 -7.641 1 96.69 294 LEU A CA 1
ATOM 2313 C C . LEU A 1 294 ? -10.016 15.961 -8.82 1 96.69 294 LEU A C 1
ATOM 2315 O O . LEU A 1 294 ? -8.797 15.977 -8.641 1 96.69 294 LEU A O 1
ATOM 2319 N N . PRO A 1 295 ? -10.469 16 -10.094 1 97.12 295 PRO A N 1
ATOM 2320 C CA . PRO A 1 295 ? -9.539 15.992 -11.227 1 97.12 295 PRO A CA 1
ATOM 2321 C C . PRO A 1 295 ? -8.562 17.172 -11.195 1 97.12 295 PRO A C 1
ATOM 2323 O O . PRO A 1 295 ? -7.371 16.984 -11.445 1 97.12 295 PRO A O 1
ATOM 2326 N N . VAL A 1 296 ? -9.078 18.344 -10.867 1 97.62 296 VAL A N 1
ATOM 2327 C CA . VAL A 1 296 ? -8.203 19.516 -10.852 1 97.62 296 VAL A CA 1
ATOM 2328 C C . VAL A 1 296 ? -7.254 19.438 -9.664 1 97.62 296 VAL A C 1
ATOM 2330 O O . VAL A 1 296 ? -6.09 19.844 -9.766 1 97.62 296 VAL A O 1
ATOM 2333 N N . ARG A 1 297 ? -7.707 19.031 -8.5 1 97.75 297 ARG A N 1
ATOM 2334 C CA . ARG A 1 297 ? -6.836 18.891 -7.34 1 97.75 297 ARG A CA 1
ATOM 2335 C C . ARG A 1 297 ? -5.758 17.844 -7.59 1 97.75 297 ARG A C 1
ATOM 2337 O O . ARG A 1 297 ? -4.605 18.016 -7.191 1 97.75 297 ARG A O 1
ATOM 2344 N N . ARG A 1 298 ? -6.145 16.766 -8.219 1 97.12 298 ARG A N 1
ATOM 2345 C CA . ARG A 1 298 ? -5.16 15.758 -8.609 1 97.12 298 ARG A CA 1
ATOM 2346 C C . ARG A 1 298 ? -4.113 16.359 -9.547 1 97.12 298 ARG A C 1
ATOM 2348 O O . ARG A 1 298 ? -2.92 16.078 -9.406 1 97.12 298 ARG A O 1
ATOM 2355 N N . ARG A 1 299 ? -4.543 17.109 -10.539 1 96 299 ARG A N 1
ATOM 2356 C CA . ARG A 1 299 ? -3.629 17.766 -11.477 1 96 299 ARG A CA 1
ATOM 2357 C C . ARG A 1 299 ? -2.654 18.688 -10.734 1 96 299 ARG A C 1
ATOM 2359 O O . ARG A 1 299 ? -1.468 18.734 -11.07 1 96 299 ARG A O 1
ATOM 2366 N N . ILE A 1 300 ? -3.129 19.344 -9.766 1 97 300 ILE A N 1
ATOM 2367 C CA . ILE A 1 300 ? -2.285 20.234 -8.961 1 97 300 ILE A CA 1
ATOM 2368 C C . ILE A 1 300 ? -1.206 19.406 -8.258 1 97 300 ILE A C 1
ATOM 2370 O O . ILE A 1 300 ? -0.025 19.766 -8.297 1 97 300 ILE A O 1
ATOM 2374 N N . VAL A 1 301 ? -1.601 18.312 -7.656 1 96.19 301 VAL A N 1
ATOM 2375 C CA . VAL A 1 301 ? -0.647 17.453 -6.957 1 96.19 301 VAL A CA 1
ATOM 2376 C C . VAL A 1 301 ? 0.388 16.922 -7.941 1 96.19 301 VAL A C 1
ATOM 2378 O O . VAL A 1 301 ? 1.575 16.828 -7.617 1 96.19 301 VAL A O 1
ATOM 2381 N N . GLN A 1 302 ? -0.064 16.594 -9.109 1 93.06 302 GLN A N 1
ATOM 2382 C CA . GLN A 1 302 ? 0.847 16.094 -10.133 1 93.06 302 GLN A CA 1
ATOM 2383 C C . GLN A 1 302 ? 1.83 17.188 -10.57 1 93.06 302 GLN A C 1
ATOM 2385 O O . GLN A 1 302 ? 2.998 16.891 -10.836 1 93.06 302 GLN A O 1
ATOM 2390 N N . MET A 1 303 ? 1.362 18.359 -10.672 1 94.12 303 MET A N 1
ATOM 2391 C CA . MET A 1 303 ? 2.217 19.484 -11.047 1 94.12 303 MET A CA 1
ATOM 2392 C C . MET A 1 303 ? 3.266 19.75 -9.969 1 94.12 303 MET A C 1
ATOM 2394 O O . MET A 1 303 ? 4.406 20.094 -10.281 1 94.12 303 MET A O 1
ATOM 2398 N N . LEU A 1 304 ? 2.896 19.531 -8.758 1 93.44 304 LEU A N 1
ATOM 2399 C CA . LEU A 1 304 ? 3.768 19.828 -7.625 1 93.44 304 LEU A CA 1
ATOM 2400 C C . LEU A 1 304 ? 4.77 18.703 -7.395 1 93.44 304 LEU A C 1
ATOM 2402 O O . LEU A 1 304 ? 5.934 18.953 -7.082 1 93.44 304 LEU A O 1
ATOM 2406 N N . ASN A 1 305 ? 4.289 17.484 -7.547 1 89.56 305 ASN A N 1
ATOM 2407 C CA . ASN A 1 305 ? 5.051 16.359 -7.023 1 89.56 305 ASN A CA 1
ATOM 2408 C C . ASN A 1 305 ? 5.449 15.391 -8.125 1 89.56 305 ASN A C 1
ATOM 2410 O O . ASN A 1 305 ? 6.141 14.398 -7.871 1 89.56 305 ASN A O 1
ATOM 2414 N N . GLY A 1 306 ? 5.066 15.68 -9.328 1 85.06 306 GLY A N 1
ATOM 2415 C CA . GLY A 1 306 ? 5.445 14.805 -10.43 1 85.06 306 GLY A CA 1
ATOM 2416 C C . GLY A 1 306 ? 6.922 14.883 -10.773 1 85.06 306 GLY A C 1
ATOM 2417 O O . GLY A 1 306 ? 7.547 15.938 -10.617 1 85.06 306 GLY A O 1
ATOM 2418 N N . LEU A 1 307 ? 7.574 13.828 -11.258 1 82.44 307 LEU A N 1
ATOM 2419 C CA . LEU A 1 307 ? 8.992 13.734 -11.578 1 82.44 307 LEU A CA 1
ATOM 2420 C C . LEU A 1 307 ? 9.367 14.672 -12.719 1 82.44 307 LEU A C 1
ATOM 2422 O O . LEU A 1 307 ? 10.43 15.297 -12.695 1 82.44 307 LEU A O 1
ATOM 2426 N N . HIS A 1 308 ? 8.531 14.828 -13.742 1 78.75 308 HIS A N 1
ATOM 2427 C CA . HIS A 1 308 ? 8.859 15.609 -14.93 1 78.75 308 HIS A CA 1
ATOM 2428 C C . HIS A 1 308 ? 8.039 16.906 -14.977 1 78.75 308 HIS A C 1
ATOM 2430 O O . HIS A 1 308 ? 7.941 17.531 -16.031 1 78.75 308 HIS A O 1
ATOM 2436 N N . SER A 1 309 ? 7.68 17.297 -13.797 1 75.38 309 SER A N 1
ATOM 2437 C CA . SER A 1 309 ? 6.762 18.422 -13.828 1 75.38 309 SER A CA 1
ATOM 2438 C C . SER A 1 309 ? 7.504 19.75 -13.648 1 75.38 309 SER A C 1
ATOM 2440 O O . SER A 1 309 ? 8.484 19.812 -12.906 1 75.38 309 SER A O 1
ATOM 2442 N N . LYS A 1 310 ? 7.23 20.641 -14.633 1 79.69 310 LYS A N 1
ATOM 2443 C CA . LYS A 1 310 ? 7.637 22.047 -14.508 1 79.69 310 LYS A CA 1
ATOM 2444 C C . LYS A 1 310 ? 6.438 22.938 -14.203 1 79.69 310 LYS A C 1
ATOM 2446 O O . LYS A 1 310 ? 5.387 22.812 -14.836 1 79.69 310 LYS A O 1
ATOM 2451 N N . LEU A 1 311 ? 6.574 23.719 -13.156 1 87.56 311 LEU A N 1
ATOM 2452 C CA . LEU A 1 311 ? 5.492 24.625 -12.805 1 87.56 311 LEU A CA 1
ATOM 2453 C C . LEU A 1 311 ? 5.5 25.859 -13.703 1 87.56 311 LEU A C 1
ATOM 2455 O O . LEU A 1 311 ? 6.262 26.797 -13.477 1 87.56 311 LEU A O 1
ATOM 2459 N N . LEU A 1 312 ? 4.707 25.797 -14.773 1 92.81 312 LEU A N 1
ATOM 2460 C CA . LEU A 1 312 ? 4.52 26.953 -15.633 1 92.81 312 LEU A CA 1
ATOM 2461 C C . LEU A 1 312 ? 3.436 27.875 -15.078 1 92.81 312 LEU A C 1
ATOM 2463 O O . LEU A 1 312 ? 2.334 27.422 -14.758 1 92.81 312 LEU A O 1
ATOM 2467 N N . TYR A 1 313 ? 3.74 29.141 -14.93 1 95.94 313 TYR A N 1
ATOM 2468 C CA . TYR A 1 313 ? 2.838 30.062 -14.266 1 95.94 313 TYR A CA 1
ATOM 2469 C C . TYR A 1 313 ? 1.481 30.109 -14.953 1 95.94 313 TYR A C 1
ATOM 2471 O O . TYR A 1 313 ? 0.442 30.188 -14.297 1 95.94 313 TYR A O 1
ATOM 2479 N N . ALA A 1 314 ? 1.506 29.969 -16.297 1 95.81 314 ALA A N 1
ATOM 2480 C CA . ALA A 1 314 ? 0.249 29.984 -17.047 1 95.81 314 ALA A CA 1
ATOM 2481 C C . ALA A 1 314 ? -0.634 28.797 -16.641 1 95.81 314 ALA A C 1
ATOM 2483 O O . ALA A 1 314 ? -1.854 28.953 -16.516 1 95.81 314 ALA A O 1
ATOM 2484 N N . GLU A 1 315 ? -0.031 27.641 -16.453 1 95.75 315 GLU A N 1
ATOM 2485 C CA . GLU A 1 315 ? -0.765 26.453 -16.031 1 95.75 315 GLU A CA 1
ATOM 2486 C C . GLU A 1 315 ? -1.262 26.594 -14.594 1 95.75 315 GLU A C 1
ATOM 2488 O O . GLU A 1 315 ? -2.346 26.109 -14.258 1 95.75 315 GLU A O 1
ATOM 2493 N N . VAL A 1 316 ? -0.428 27.234 -13.758 1 97.31 316 VAL A N 1
ATOM 2494 C CA . VAL A 1 316 ? -0.797 27.484 -12.367 1 97.31 316 VAL A CA 1
ATOM 2495 C C . VAL A 1 316 ? -2.064 28.328 -12.312 1 97.31 316 VAL A C 1
ATOM 2497 O O . VAL A 1 316 ? -2.984 28.031 -11.547 1 97.31 316 VAL A O 1
ATOM 2500 N N . LEU A 1 317 ? -2.119 29.328 -13.133 1 97.88 317 LEU A N 1
ATOM 2501 C CA . LEU A 1 317 ? -3.285 30.203 -13.18 1 97.88 317 LEU A CA 1
ATOM 2502 C C . LEU A 1 317 ? -4.508 29.453 -13.695 1 97.88 317 LEU A C 1
ATOM 2504 O O . LEU A 1 317 ? -5.617 29.641 -13.188 1 97.88 317 LEU A O 1
ATOM 2508 N N . GLU A 1 318 ? -4.246 28.609 -14.648 1 97.88 318 GLU A N 1
ATOM 2509 C CA . GLU A 1 318 ? -5.336 27.844 -15.242 1 97.88 318 GLU A CA 1
ATOM 2510 C C . GLU A 1 318 ? -5.973 26.906 -14.227 1 97.88 318 GLU A C 1
ATOM 2512 O O . GLU A 1 318 ? -7.195 26.891 -14.07 1 97.88 318 GLU A O 1
ATOM 2517 N N . VAL A 1 319 ? -5.18 26.141 -13.539 1 97.69 319 VAL A N 1
ATOM 2518 C CA . VAL A 1 319 ? -5.707 25.172 -12.594 1 97.69 319 VAL A CA 1
ATOM 2519 C C . VAL A 1 319 ? -6.32 25.906 -11.398 1 97.69 319 VAL A C 1
ATOM 2521 O O . VAL A 1 319 ? -7.289 25.422 -10.805 1 97.69 319 VAL A O 1
ATOM 2524 N N . THR A 1 320 ? -5.762 27.031 -11.008 1 98.12 320 THR A N 1
ATOM 2525 C CA . THR A 1 320 ? -6.352 27.828 -9.938 1 98.12 320 THR A CA 1
ATOM 2526 C C . THR A 1 320 ? -7.766 28.266 -10.305 1 98.12 320 THR A C 1
ATOM 2528 O O . THR A 1 320 ? -8.688 28.156 -9.492 1 98.12 320 THR A O 1
ATOM 2531 N N . SER A 1 321 ? -7.898 28.75 -11.547 1 97.81 321 SER A N 1
ATOM 2532 C CA . SER A 1 321 ? -9.211 29.188 -12.016 1 97.81 321 SER A CA 1
ATOM 2533 C C . SER A 1 321 ? -10.211 28.047 -12.008 1 97.81 321 SER A C 1
ATOM 2535 O O . SER A 1 321 ? -11.352 28.203 -11.562 1 97.81 321 SER A O 1
ATOM 2537 N N . GLU A 1 322 ? -9.773 26.938 -12.484 1 97.75 322 GLU A N 1
ATOM 2538 C CA . GLU A 1 322 ? -10.641 25.766 -12.523 1 97.75 322 GLU A CA 1
ATOM 2539 C C . GLU A 1 322 ? -11.047 25.328 -11.117 1 97.75 322 GLU A C 1
ATOM 2541 O O . GLU A 1 322 ? -12.211 25 -10.883 1 97.75 322 GLU A O 1
ATOM 2546 N N . LEU A 1 323 ? -10.141 25.297 -10.195 1 97.69 323 LEU A N 1
ATOM 2547 C CA . LEU A 1 323 ? -10.406 24.906 -8.812 1 97.69 323 LEU A CA 1
ATOM 2548 C C . LEU A 1 323 ? -11.383 25.875 -8.156 1 97.69 323 LEU A C 1
ATOM 2550 O O . LEU A 1 323 ? -12.32 25.453 -7.469 1 97.69 323 LEU A O 1
ATOM 2554 N N . MET A 1 324 ? -11.172 27.141 -8.352 1 95.81 324 MET A N 1
ATOM 2555 C CA . MET A 1 324 ? -12.008 28.156 -7.73 1 95.81 324 MET A CA 1
ATOM 2556 C C . MET A 1 324 ? -13.422 28.125 -8.312 1 95.81 324 MET A C 1
ATOM 2558 O O . MET A 1 324 ? -14.391 28.391 -7.609 1 95.81 324 MET A O 1
ATOM 2562 N N . ASP A 1 325 ? -13.516 27.828 -9.594 1 95.56 325 ASP A N 1
ATOM 2563 C CA . ASP A 1 325 ? -14.836 27.672 -10.195 1 95.56 325 ASP A CA 1
ATOM 2564 C C . ASP A 1 325 ? -15.609 26.531 -9.531 1 95.56 325 ASP A C 1
ATOM 2566 O O . ASP A 1 325 ? -16.797 26.672 -9.227 1 95.56 325 ASP A O 1
ATOM 2570 N N . SER A 1 326 ? -14.922 25.438 -9.398 1 93.25 326 SER A N 1
ATOM 2571 C CA . SER A 1 326 ? -15.539 24.312 -8.719 1 93.25 326 SER A CA 1
ATOM 2572 C C . SER A 1 326 ? -15.922 24.656 -7.285 1 93.25 326 SER A C 1
ATOM 2574 O O . SER A 1 326 ? -16.984 24.266 -6.805 1 93.25 326 SER A O 1
ATOM 2576 N N . TYR A 1 327 ? -15.117 25.359 -6.656 1 92.94 327 TYR A N 1
ATOM 2577 C CA . TYR A 1 327 ? -15.359 25.781 -5.277 1 92.94 327 TYR A CA 1
ATOM 2578 C C . TYR A 1 327 ? -16.562 26.703 -5.188 1 92.94 327 TYR A C 1
ATOM 2580 O O . TYR A 1 327 ? -17.406 26.547 -4.309 1 92.94 327 TYR A O 1
ATOM 2588 N N . ARG A 1 328 ? -16.625 27.656 -6.043 1 92.88 328 ARG A N 1
ATOM 2589 C CA . ARG A 1 328 ? -17.734 28.625 -6.035 1 92.88 328 ARG A CA 1
ATOM 2590 C C . ARG A 1 328 ? -19.062 27.922 -6.25 1 92.88 328 ARG A C 1
ATOM 2592 O O . ARG A 1 328 ? -20.062 28.281 -5.629 1 92.88 328 ARG A O 1
ATOM 2599 N N . SER A 1 329 ? -18.984 27 -7.109 1 90.69 329 SER A N 1
ATOM 2600 C CA . SER A 1 329 ? -20.203 26.219 -7.336 1 90.69 329 SER A CA 1
ATOM 2601 C C . SER A 1 329 ? -20.641 25.5 -6.062 1 90.69 329 SER A C 1
ATOM 2603 O O . SER A 1 329 ? -21.828 25.516 -5.719 1 90.69 329 SER A O 1
ATOM 2605 N N . CYS A 1 330 ? -19.734 24.938 -5.398 1 88.88 330 CYS A N 1
ATOM 2606 C CA . CYS A 1 330 ? -20.031 24.234 -4.16 1 88.88 330 CYS A CA 1
ATOM 2607 C C . CYS A 1 330 ? -20.453 25.203 -3.064 1 88.88 330 CYS A C 1
ATOM 2609 O O . CYS A 1 330 ? -21.391 24.922 -2.314 1 88.88 330 CYS A O 1
ATOM 2611 N N . SER A 1 331 ? -19.766 26.297 -2.973 1 88.75 331 SER A N 1
ATOM 2612 C CA . SER A 1 331 ? -20.078 27.297 -1.961 1 88.75 331 SER A CA 1
ATOM 2613 C C . SER A 1 331 ? -21.469 27.875 -2.154 1 88.75 331 SER A C 1
ATOM 2615 O O . SER A 1 331 ? -22.203 28.062 -1.186 1 88.75 331 SER A O 1
ATOM 2617 N N . ARG A 1 332 ? -21.812 28.094 -3.369 1 89.5 332 ARG A N 1
ATOM 2618 C CA . ARG A 1 332 ? -23.156 28.578 -3.68 1 89.5 332 ARG A CA 1
ATOM 2619 C C . ARG A 1 332 ? -24.203 27.547 -3.299 1 89.5 332 ARG A C 1
ATOM 2621 O O . ARG A 1 332 ? -25.25 27.891 -2.732 1 89.5 332 ARG A O 1
ATOM 2628 N N . PHE A 1 333 ? -23.938 26.406 -3.57 1 91.12 333 PHE A N 1
ATOM 2629 C CA . PHE A 1 333 ? -24.844 25.312 -3.205 1 91.12 333 PHE A CA 1
ATOM 2630 C C . PHE A 1 333 ? -25.047 25.266 -1.696 1 91.12 333 PHE A C 1
ATOM 2632 O O . PHE A 1 333 ? -26.188 25.156 -1.222 1 91.12 333 PHE A O 1
ATOM 2639 N N . MET A 1 334 ? -23.953 25.312 -0.96 1 88.56 334 MET A N 1
ATOM 2640 C CA . MET A 1 334 ? -24.031 25.25 0.496 1 88.56 334 MET A CA 1
ATOM 2641 C C . MET A 1 334 ? -24.781 26.438 1.066 1 88.56 334 MET A C 1
ATOM 2643 O O . MET A 1 334 ? -25.547 26.297 2.02 1 88.56 334 MET A O 1
ATOM 2647 N N . SER A 1 335 ? -24.547 27.562 0.442 1 86.88 335 SER A N 1
ATOM 2648 C CA . SER A 1 335 ? -25.234 28.766 0.885 1 86.88 335 SER A CA 1
ATOM 2649 C C . SER A 1 335 ? -26.734 28.688 0.606 1 86.88 335 SER A C 1
ATOM 2651 O O . SER A 1 335 ? -27.547 29.156 1.408 1 86.88 335 SER A O 1
ATOM 2653 N N . ASN A 1 336 ? -27.062 28.094 -0.499 1 87.5 336 ASN A N 1
ATOM 2654 C CA . ASN A 1 336 ? -28.453 27.953 -0.891 1 87.5 336 ASN A CA 1
ATOM 2655 C C . ASN A 1 336 ? -29.188 26.922 -0.041 1 87.5 336 ASN A C 1
ATOM 2657 O O . ASN A 1 336 ? -30.406 26.906 0.017 1 87.5 336 ASN A O 1
ATOM 2661 N N . ASN A 1 337 ? -28.469 26.156 0.518 1 85.94 337 ASN A N 1
ATOM 2662 C CA . ASN A 1 337 ? -29.078 25.078 1.298 1 85.94 337 ASN A CA 1
ATOM 2663 C C . ASN A 1 337 ? -28.75 25.219 2.781 1 85.94 337 ASN A C 1
ATOM 2665 O O . ASN A 1 337 ? -28.734 24.219 3.508 1 85.94 337 ASN A O 1
ATOM 2669 N N . LYS A 1 338 ? -28.5 26.469 3.08 1 81.88 338 LYS A N 1
ATOM 2670 C CA . LYS A 1 338 ? -28.25 26.75 4.488 1 81.88 338 LYS A CA 1
ATOM 2671 C C . LYS A 1 338 ? -29.438 26.375 5.352 1 81.88 338 LYS A C 1
ATOM 2673 O O . LYS A 1 338 ? -30.578 26.703 5.016 1 81.88 338 LYS A O 1
ATOM 2678 N N . GLY A 1 339 ? -29.391 25.625 6.273 1 76.19 339 GLY A N 1
ATOM 2679 C CA . GLY A 1 339 ? -30.469 25.266 7.18 1 76.19 339 GLY A CA 1
ATOM 2680 C C . GLY A 1 339 ? -31.062 23.906 6.887 1 76.19 339 GLY A C 1
ATOM 2681 O O . GLY A 1 339 ? -31.875 23.391 7.664 1 76.19 339 GLY A O 1
ATOM 2682 N N . LEU A 1 340 ? -30.781 23.406 5.691 1 80.5 340 LEU A N 1
ATOM 2683 C CA . LEU A 1 340 ? -31.312 22.094 5.332 1 80.5 340 LEU A CA 1
ATOM 2684 C C . LEU A 1 340 ? -30.328 20.984 5.688 1 80.5 340 LEU A C 1
ATOM 2686 O O . LEU A 1 340 ? -30.312 19.938 5.047 1 80.5 340 LEU A O 1
ATOM 2690 N N . GLY A 1 341 ? -29.438 21.297 6.633 1 79.88 341 GLY A N 1
ATOM 2691 C CA . GLY A 1 341 ? -28.531 20.25 7.059 1 79.88 341 GLY A CA 1
ATOM 2692 C C . GLY A 1 341 ? -27.062 20.641 6.945 1 79.88 341 GLY A C 1
ATOM 2693 O O . GLY A 1 341 ? -26.203 20.078 7.629 1 79.88 341 GLY A O 1
ATOM 2694 N N . VAL A 1 342 ? -26.797 21.516 6.09 1 87.06 342 VAL A N 1
ATOM 2695 C CA . VAL A 1 342 ? -25.422 22.016 5.969 1 87.06 342 VAL A CA 1
ATOM 2696 C C . VAL A 1 342 ? -25.094 22.906 7.152 1 87.06 342 VAL A C 1
ATOM 2698 O O . VAL A 1 342 ? -25.844 23.859 7.449 1 87.06 342 VAL A O 1
ATOM 2701 N N . THR A 1 343 ? -24.094 22.594 7.836 1 89.56 343 THR A N 1
ATOM 2702 C CA . THR A 1 343 ? -23.688 23.391 9 1 89.56 343 THR A CA 1
ATOM 2703 C C . THR A 1 343 ? -22.391 24.156 8.711 1 89.56 343 THR A C 1
ATOM 2705 O O . THR A 1 343 ? -21.781 23.969 7.656 1 89.56 343 THR A O 1
ATOM 2708 N N . SER A 1 344 ? -22.078 24.969 9.656 1 92.44 344 SER A N 1
ATOM 2709 C CA . SER A 1 344 ? -20.828 25.703 9.531 1 92.44 344 SER A CA 1
ATOM 2710 C C . SER A 1 344 ? -19.625 24.766 9.555 1 92.44 344 SER A C 1
ATOM 2712 O O . SER A 1 344 ? -18.609 25.031 8.914 1 92.44 344 SER A O 1
ATOM 2714 N N . PHE A 1 345 ? -19.766 23.672 10.242 1 93.25 345 PHE A N 1
ATOM 2715 C CA . PHE A 1 345 ? -18.688 22.688 10.242 1 93.25 345 PHE A CA 1
ATOM 2716 C C . PHE A 1 345 ? -18.375 22.234 8.82 1 93.25 345 PHE A C 1
ATOM 2718 O O . PHE A 1 345 ? -17.203 22.172 8.438 1 93.25 345 PHE A O 1
ATOM 2725 N N . HIS A 1 346 ? -19.375 21.984 8.078 1 91.62 346 HIS A N 1
ATOM 2726 C CA . HIS A 1 346 ? -19.219 21.453 6.723 1 91.62 346 HIS A CA 1
ATOM 2727 C C . HIS A 1 346 ? -18.594 22.5 5.805 1 91.62 346 HIS A C 1
ATOM 2729 O O . HIS A 1 346 ? -17.719 22.172 4.984 1 91.62 346 HIS A O 1
ATOM 2735 N N . ARG A 1 347 ? -19.047 23.688 5.965 1 92.62 347 ARG A N 1
ATOM 2736 C CA . ARG A 1 347 ? -18.484 24.75 5.156 1 92.62 347 ARG A CA 1
ATOM 2737 C C . ARG A 1 347 ? -17 24.969 5.477 1 92.62 347 ARG A C 1
ATOM 2739 O O . ARG A 1 347 ? -16.172 25.094 4.57 1 92.62 347 ARG A O 1
ATOM 2746 N N . ASN A 1 348 ? -16.703 24.969 6.766 1 94.44 348 ASN A N 1
ATOM 2747 C CA . ASN A 1 348 ? -15.305 25.109 7.188 1 94.44 348 ASN A CA 1
ATOM 2748 C C . ASN A 1 348 ? -14.453 23.953 6.672 1 94.44 348 ASN A C 1
ATOM 2750 O O . ASN A 1 348 ? -13.32 24.172 6.219 1 94.44 348 ASN A O 1
ATOM 2754 N N . LEU A 1 349 ? -15.016 22.75 6.801 1 93.75 349 LEU A N 1
ATOM 2755 C CA . LEU A 1 349 ? -14.281 21.578 6.367 1 93.75 349 LEU A CA 1
ATOM 2756 C C . LEU A 1 349 ? -14.008 21.625 4.867 1 93.75 349 LEU A C 1
ATOM 2758 O O . LEU A 1 349 ? -12.891 21.328 4.426 1 93.75 349 LEU A O 1
ATOM 2762 N N . LEU A 1 350 ? -14.953 22 4.078 1 92.25 350 LEU A N 1
ATOM 2763 C CA . LEU A 1 350 ? -14.797 22.094 2.633 1 92.25 350 LEU A CA 1
ATOM 2764 C C . LEU A 1 350 ? -13.773 23.172 2.271 1 92.25 350 LEU A C 1
ATOM 2766 O O . LEU A 1 350 ? -12.93 22.953 1.399 1 92.25 350 LEU A O 1
ATOM 2770 N N . ASP A 1 351 ? -13.906 24.297 2.945 1 92.81 351 ASP A N 1
ATOM 2771 C CA . ASP A 1 351 ? -12.938 25.359 2.74 1 92.81 351 ASP A CA 1
ATOM 2772 C C . ASP A 1 351 ? -11.508 24.875 2.986 1 92.81 351 ASP A C 1
ATOM 2774 O O . ASP A 1 351 ? -10.609 25.156 2.189 1 92.81 351 ASP A O 1
ATOM 2778 N N . HIS A 1 352 ? -11.453 24.203 4.008 1 94.44 352 HIS A N 1
ATOM 2779 C CA . HIS A 1 352 ? -10.141 23.688 4.395 1 94.44 352 HIS A CA 1
ATOM 2780 C C . HIS A 1 352 ? -9.602 22.703 3.363 1 94.44 352 HIS A C 1
ATOM 2782 O O . HIS A 1 352 ? -8.469 22.828 2.904 1 94.44 352 HIS A O 1
ATOM 2788 N N . LEU A 1 353 ? -10.398 21.75 2.951 1 95.06 353 LEU A N 1
ATOM 2789 C CA . LEU A 1 353 ? -9.992 20.641 2.088 1 95.06 353 LEU A CA 1
ATOM 2790 C C . LEU A 1 353 ? -9.672 21.141 0.684 1 95.06 353 LEU A C 1
ATOM 2792 O O . LEU A 1 353 ? -8.875 20.531 -0.029 1 95.06 353 LEU A O 1
ATOM 2796 N N . VAL A 1 354 ? -10.195 22.281 0.295 1 95.81 354 VAL A N 1
ATOM 2797 C CA . VAL A 1 354 ? -10.031 22.75 -1.078 1 95.81 354 VAL A CA 1
ATOM 2798 C C . VAL A 1 354 ? -8.953 23.828 -1.134 1 95.81 354 VAL A C 1
ATOM 2800 O O . VAL A 1 354 ? -8.023 23.734 -1.931 1 95.81 354 VAL A O 1
ATOM 2803 N N . HIS A 1 355 ? -8.961 24.734 -0.213 1 96.25 355 HIS A N 1
ATOM 2804 C CA . HIS A 1 355 ? -8.094 25.906 -0.291 1 96.25 355 HIS A CA 1
ATOM 2805 C C . HIS A 1 355 ? -6.648 25.547 0.045 1 96.25 355 HIS A C 1
ATOM 2807 O O . HIS A 1 355 ? -5.719 26.25 -0.348 1 96.25 355 HIS A O 1
ATOM 2813 N N . ARG A 1 356 ? -6.469 24.531 0.71 1 97 356 ARG A N 1
ATOM 2814 C CA . ARG A 1 356 ? -5.113 24.172 1.118 1 97 356 ARG A CA 1
ATOM 2815 C C . ARG A 1 356 ? -4.25 23.828 -0.091 1 97 356 ARG A C 1
ATOM 2817 O O . ARG A 1 356 ? -3.021 23.828 -0.008 1 97 356 ARG A O 1
ATOM 2824 N N . PHE A 1 357 ? -4.852 23.547 -1.249 1 98 357 PHE A N 1
ATOM 2825 C CA . PHE A 1 357 ? -4.117 23.219 -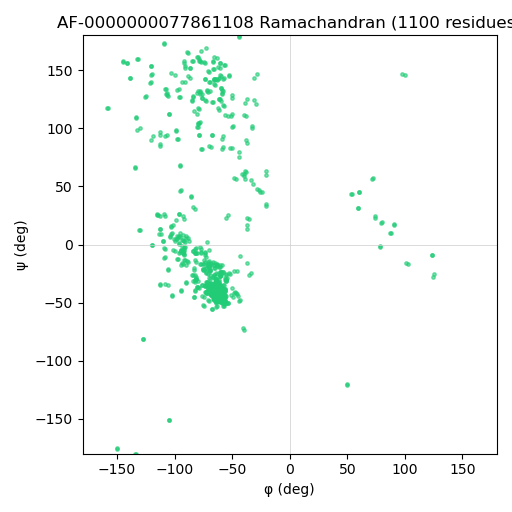2.467 1 98 357 PHE A CA 1
ATOM 2826 C C . PHE A 1 357 ? -3.5 24.469 -3.078 1 98 357 PHE A C 1
ATOM 2828 O O . PHE A 1 357 ? -2.529 24.391 -3.832 1 98 357 PHE A O 1
ATOM 2835 N N . ILE A 1 358 ? -4.031 25.609 -2.734 1 98 358 ILE A N 1
ATOM 2836 C CA . ILE A 1 358 ? -3.65 26.859 -3.383 1 98 358 ILE A CA 1
ATOM 2837 C C . ILE A 1 358 ? -2.289 27.312 -2.865 1 98 358 ILE A C 1
ATOM 2839 O O . ILE A 1 358 ? -1.462 27.812 -3.633 1 98 358 ILE A O 1
ATOM 2843 N N . ILE A 1 359 ? -2.031 27.062 -1.646 1 97.06 359 ILE A N 1
ATOM 2844 C CA . ILE A 1 359 ? -0.836 27.609 -1.012 1 97.06 359 ILE A CA 1
ATOM 2845 C C . ILE A 1 359 ? 0.408 26.969 -1.615 1 97.06 359 ILE A C 1
ATOM 2847 O O . ILE A 1 359 ? 1.271 27.656 -2.164 1 97.06 359 ILE A O 1
ATOM 2851 N N . PRO A 1 360 ? 0.499 25.641 -1.605 1 95.75 360 PRO A N 1
ATOM 2852 C CA . PRO A 1 360 ? 1.69 25.062 -2.232 1 95.75 360 PRO A CA 1
ATOM 2853 C C . PRO A 1 360 ? 1.762 25.344 -3.73 1 95.75 360 PRO A C 1
ATOM 2855 O O . PRO A 1 360 ? 2.855 25.484 -4.285 1 95.75 360 PRO A O 1
ATOM 2858 N N . LEU A 1 361 ? 0.695 25.484 -4.398 1 97 361 LEU A N 1
ATOM 2859 C CA . LEU A 1 361 ? 0.648 25.703 -5.84 1 97 361 LEU A CA 1
ATOM 2860 C C . LEU A 1 361 ? 1.262 27.062 -6.199 1 97 361 LEU A C 1
ATOM 2862 O O . LEU A 1 361 ? 1.967 27.172 -7.207 1 97 361 LEU A O 1
ATOM 2866 N N . HIS A 1 362 ? 1.068 28.062 -5.383 1 96.94 362 HIS A N 1
ATOM 2867 C CA . HIS A 1 362 ? 1.439 29.438 -5.715 1 96.94 362 HIS A CA 1
ATOM 2868 C C . HIS A 1 362 ? 2.648 29.891 -4.906 1 96.94 362 HIS A C 1
ATOM 2870 O O . HIS A 1 362 ? 3.164 30.984 -5.117 1 96.94 362 HIS A O 1
ATOM 2876 N N . TRP A 1 363 ? 3.129 29.094 -4.027 1 95 363 TRP A N 1
ATOM 2877 C CA . TRP A 1 363 ? 4.121 29.5 -3.039 1 95 363 TRP A CA 1
ATOM 2878 C C . TRP A 1 363 ? 5.363 30.078 -3.719 1 95 363 TRP A C 1
ATOM 2880 O O . TRP A 1 363 ? 5.781 31.203 -3.418 1 95 363 TRP A O 1
ATOM 2890 N N . PHE A 1 364 ? 5.902 29.359 -4.711 1 92.25 364 PHE A N 1
ATOM 2891 C CA . PHE A 1 364 ? 7.148 29.75 -5.352 1 92.25 364 PHE A CA 1
ATOM 2892 C C . PHE A 1 364 ? 6.996 31.094 -6.062 1 92.25 364 PHE A C 1
ATOM 2894 O O . PHE A 1 364 ? 7.891 31.938 -6 1 92.25 364 PHE A O 1
ATOM 2901 N N . PHE A 1 365 ? 5.961 31.297 -6.68 1 95 365 PHE A N 1
ATOM 2902 C CA . PHE A 1 365 ? 5.711 32.531 -7.414 1 95 365 PHE A CA 1
ATOM 2903 C C . PHE A 1 365 ? 5.434 33.688 -6.461 1 95 365 PHE A C 1
ATOM 2905 O O . PHE A 1 365 ? 5.844 34.812 -6.715 1 95 365 PHE A O 1
ATOM 2912 N N . ALA A 1 366 ? 4.77 33.312 -5.367 1 95.31 366 ALA A N 1
ATOM 2913 C CA . ALA A 1 366 ? 4.465 34.344 -4.379 1 95.31 366 ALA A CA 1
ATOM 2914 C C . ALA A 1 366 ? 5.738 34.906 -3.736 1 95.31 366 ALA A C 1
ATOM 2916 O O . ALA A 1 366 ? 5.84 36.094 -3.447 1 95.31 366 ALA A O 1
ATOM 2917 N N . VAL A 1 367 ? 6.629 34.062 -3.498 1 93.19 367 VAL A N 1
ATOM 2918 C CA . VAL A 1 367 ? 7.902 34.438 -2.898 1 93.19 367 VAL A CA 1
ATOM 2919 C C . VAL A 1 367 ? 8.648 35.406 -3.83 1 93.19 367 VAL A C 1
ATOM 2921 O O . VAL A 1 367 ? 9.32 36.312 -3.371 1 93.19 367 VAL A O 1
ATOM 2924 N N . GLU A 1 368 ? 8.484 35.281 -5.145 1 91.94 368 GLU A N 1
ATOM 2925 C CA . GLU A 1 368 ? 9.188 36.062 -6.148 1 91.94 368 GLU A CA 1
ATOM 2926 C C . GLU A 1 368 ? 8.391 37.312 -6.523 1 91.94 368 GLU A C 1
ATOM 2928 O O . GLU A 1 368 ? 8.914 38.219 -7.18 1 91.94 368 GLU A O 1
ATOM 2933 N N . ALA A 1 369 ? 7.246 37.375 -5.992 1 92.81 369 ALA A N 1
ATOM 2934 C CA . ALA A 1 369 ? 6.301 38.406 -6.426 1 92.81 369 ALA A CA 1
ATOM 2935 C C . ALA A 1 369 ? 6.828 39.812 -6.117 1 92.81 369 ALA A C 1
ATOM 2937 O O . ALA A 1 369 ? 6.598 40.75 -6.883 1 92.81 369 ALA A O 1
ATOM 2938 N N . PRO A 1 370 ? 7.52 40.062 -5.031 1 87.94 370 PRO A N 1
ATOM 2939 C CA . PRO A 1 370 ? 8.008 41.406 -4.734 1 87.94 370 PRO A CA 1
ATOM 2940 C C . PRO A 1 370 ? 8.961 41.938 -5.809 1 87.94 370 PRO A C 1
ATOM 2942 O O . PRO A 1 370 ? 9.023 43.156 -6.035 1 87.94 370 PRO A O 1
ATOM 2945 N N . THR A 1 371 ? 9.648 41.062 -6.516 1 88.94 371 THR A N 1
ATOM 2946 C CA . THR A 1 371 ? 10.617 41.5 -7.512 1 88.94 371 THR A CA 1
ATOM 2947 C C . THR A 1 371 ? 10.102 41.219 -8.922 1 88.94 371 THR A C 1
ATOM 2949 O O . THR A 1 371 ? 10.68 41.688 -9.898 1 88.94 371 THR A O 1
ATOM 2952 N N . ASN A 1 372 ? 9.062 40.469 -9.055 1 93.25 372 ASN A N 1
ATOM 2953 C CA . ASN A 1 372 ? 8.469 40.156 -10.352 1 93.25 372 ASN A CA 1
ATOM 2954 C C . ASN A 1 372 ? 6.961 40.406 -10.352 1 93.25 372 ASN A C 1
ATOM 2956 O O . ASN A 1 372 ? 6.188 39.531 -9.961 1 93.25 372 ASN A O 1
ATOM 2960 N N . PRO A 1 373 ? 6.559 41.469 -10.859 1 93 373 PRO A N 1
ATOM 2961 C CA . PRO A 1 373 ? 5.145 41.844 -10.805 1 93 373 PRO A CA 1
ATOM 2962 C C . PRO A 1 373 ? 4.234 40.844 -11.516 1 93 373 PRO A C 1
ATOM 2964 O O . PRO A 1 373 ? 3.031 40.812 -11.242 1 93 373 PRO A O 1
ATOM 2967 N N . LEU A 1 374 ? 4.77 40.031 -12.383 1 95.06 374 LEU A N 1
ATOM 2968 C CA . LEU A 1 374 ? 3.986 39.031 -13.07 1 95.06 374 LEU A CA 1
ATOM 2969 C C . LEU A 1 374 ? 3.342 38.062 -12.07 1 95.06 374 LEU A C 1
ATOM 2971 O O . LEU A 1 374 ? 2.295 37.469 -12.352 1 95.06 374 LEU A O 1
ATOM 2975 N N . PHE A 1 375 ? 3.93 37.969 -10.922 1 96.25 375 PHE A N 1
ATOM 2976 C CA . PHE A 1 375 ? 3.502 36.969 -9.961 1 96.25 375 PHE A CA 1
ATOM 2977 C C . PHE A 1 375 ? 2.664 37.594 -8.852 1 96.25 375 PHE A C 1
ATOM 2979 O O . PHE A 1 375 ? 2.424 36.969 -7.816 1 96.25 375 PHE A O 1
ATOM 2986 N N . ALA A 1 376 ? 2.17 38.781 -9.016 1 95.88 376 ALA A N 1
ATOM 2987 C CA . ALA A 1 376 ? 1.4 39.5 -8.008 1 95.88 376 ALA A CA 1
ATOM 2988 C C . ALA A 1 376 ? 0.143 38.719 -7.621 1 95.88 376 ALA A C 1
ATOM 2990 O O . ALA A 1 376 ? -0.261 38.719 -6.457 1 95.88 376 ALA A O 1
ATOM 2991 N N . PHE A 1 377 ? -0.448 38.188 -8.586 1 97.19 377 PHE A N 1
ATOM 2992 C CA . PHE A 1 377 ? -1.663 37.406 -8.32 1 97.19 377 PHE A CA 1
ATOM 2993 C C . PHE A 1 377 ? -1.387 36.281 -7.344 1 97.19 377 PHE A C 1
ATOM 2995 O O . PHE A 1 377 ? -2.221 35.969 -6.488 1 97.19 377 PHE A O 1
ATOM 3002 N N . SER A 1 378 ? -0.283 35.594 -7.496 1 97.38 378 SER A N 1
ATOM 3003 C CA . SER A 1 378 ? 0.064 34.469 -6.625 1 97.38 378 SER A CA 1
ATOM 3004 C C . SER A 1 378 ? 0.158 34.938 -5.168 1 97.38 378 SER A C 1
ATOM 3006 O O . SER A 1 378 ? -0.242 34.188 -4.262 1 97.38 378 SER A O 1
ATOM 3008 N N . ARG A 1 379 ? 0.707 36.094 -4.973 1 96.19 379 ARG A N 1
ATOM 3009 C CA . ARG A 1 379 ? 0.77 36.625 -3.621 1 96.19 379 ARG A CA 1
ATOM 3010 C C . ARG A 1 379 ? -0.626 36.781 -3.029 1 96.19 379 ARG A C 1
ATOM 3012 O O . ARG A 1 379 ? -0.879 36.375 -1.898 1 96.19 379 ARG A O 1
ATOM 3019 N N . THR A 1 380 ? -1.511 37.281 -3.777 1 96.75 380 THR A N 1
ATOM 3020 C CA . THR A 1 380 ? -2.883 37.5 -3.326 1 96.75 380 THR A CA 1
ATOM 3021 C C . THR A 1 380 ? -3.588 36.156 -3.109 1 96.75 380 THR A C 1
ATOM 3023 O O . THR A 1 380 ? -4.332 36 -2.141 1 96.75 380 THR A O 1
ATOM 3026 N N . ALA A 1 381 ? -3.375 35.281 -4.004 1 97.62 381 ALA A N 1
ATOM 3027 C CA . ALA A 1 381 ? -4.035 33.969 -3.953 1 97.62 381 ALA A CA 1
ATOM 3028 C C . ALA A 1 381 ? -3.68 33.219 -2.67 1 97.62 381 ALA A C 1
ATOM 3030 O O . ALA A 1 381 ? -4.555 32.656 -2.01 1 97.62 381 ALA A O 1
ATOM 3031 N N . ILE A 1 382 ? -2.412 33.188 -2.314 1 97.81 382 ILE A N 1
ATOM 3032 C CA . ILE A 1 382 ? -2.016 32.406 -1.139 1 97.81 382 ILE A CA 1
ATOM 3033 C C . ILE A 1 382 ? -2.488 33.125 0.126 1 97.81 382 ILE A C 1
ATOM 3035 O O . ILE A 1 382 ? -2.828 32.469 1.121 1 97.81 382 ILE A O 1
ATOM 3039 N N . LEU A 1 383 ? -2.531 34.469 0.123 1 97.12 383 LEU A N 1
ATOM 3040 C CA . LEU A 1 383 ? -3.033 35.219 1.275 1 97.12 383 LEU A CA 1
ATOM 3041 C C . LEU A 1 383 ? -4.516 34.938 1.496 1 97.12 383 LEU A C 1
ATOM 3043 O O . LEU A 1 383 ? -4.957 34.75 2.633 1 97.12 383 LEU A O 1
ATOM 3047 N N . ASP A 1 384 ? -5.223 34.969 0.414 1 96.94 384 ASP A N 1
ATOM 3048 C CA . ASP A 1 384 ? -6.648 34.656 0.5 1 96.94 384 ASP A CA 1
ATOM 3049 C C . ASP A 1 384 ? -6.875 33.25 1.028 1 96.94 384 ASP A C 1
ATOM 3051 O O . ASP A 1 384 ? -7.754 33.031 1.864 1 96.94 384 ASP A O 1
ATOM 3055 N N . ALA A 1 385 ? -6.129 32.312 0.494 1 97.62 385 ALA A N 1
ATOM 3056 C CA . ALA A 1 385 ? -6.246 30.922 0.932 1 97.62 385 ALA A CA 1
ATOM 3057 C C . ALA A 1 385 ? -5.895 30.781 2.41 1 97.62 385 ALA A C 1
ATOM 3059 O O . ALA A 1 385 ? -6.602 30.094 3.162 1 97.62 385 ALA A O 1
ATOM 3060 N N . ALA A 1 386 ? -4.801 31.406 2.824 1 97.75 386 ALA A N 1
ATOM 3061 C CA . ALA A 1 386 ? -4.375 31.359 4.219 1 97.75 386 ALA A CA 1
ATOM 3062 C C . ALA A 1 386 ? -5.434 31.953 5.141 1 97.75 386 ALA A C 1
ATOM 3064 O O . ALA A 1 386 ? -5.723 31.391 6.203 1 97.75 386 ALA A O 1
ATOM 3065 N N . THR A 1 387 ? -5.973 33.062 4.719 1 96.56 387 THR A N 1
ATOM 3066 C CA . THR A 1 387 ? -7 33.75 5.508 1 96.56 387 THR A CA 1
ATOM 3067 C C . THR A 1 387 ? -8.227 32.844 5.66 1 96.56 387 THR A C 1
ATOM 3069 O O . THR A 1 387 ? -8.82 32.781 6.738 1 96.56 387 THR A O 1
ATOM 3072 N N . THR A 1 388 ? -8.57 32.188 4.617 1 95.25 388 THR A N 1
ATOM 3073 C CA . THR A 1 388 ? -9.711 31.266 4.641 1 95.25 388 THR A CA 1
ATOM 3074 C C . THR A 1 388 ? -9.477 30.125 5.621 1 95.25 388 THR A C 1
ATOM 3076 O O . THR A 1 388 ? -10.391 29.703 6.332 1 95.25 388 THR A O 1
ATOM 3079 N N . ILE A 1 389 ? -8.305 29.594 5.684 1 96.06 389 ILE A N 1
ATOM 3080 C CA . ILE A 1 389 ? -7.953 28.453 6.523 1 96.06 389 ILE A CA 1
ATOM 3081 C C . ILE A 1 389 ? -7.91 28.891 7.988 1 96.06 389 ILE A C 1
ATOM 3083 O O . ILE A 1 389 ? -8.344 28.156 8.875 1 96.06 389 ILE A O 1
ATOM 3087 N N . ILE A 1 390 ? -7.453 30.109 8.227 1 95.94 390 ILE A N 1
ATOM 3088 C CA . ILE A 1 390 ? -7.25 30.594 9.586 1 95.94 390 ILE A CA 1
ATOM 3089 C C . ILE A 1 390 ? -8.57 31.109 10.148 1 95.94 390 ILE A C 1
ATOM 3091 O O . ILE A 1 390 ? -8.914 30.844 11.305 1 95.94 390 ILE A O 1
ATOM 3095 N N . HIS A 1 391 ? -9.25 31.875 9.328 1 95.06 391 HIS A N 1
ATOM 3096 C CA . HIS A 1 391 ? -10.492 32.5 9.789 1 95.06 391 HIS A CA 1
ATOM 3097 C C . HIS A 1 391 ? -11.703 31.672 9.359 1 95.06 391 HIS A C 1
ATOM 3099 O O . HIS A 1 391 ? -12.336 31.969 8.344 1 95.06 391 HIS A O 1
ATOM 3105 N N . THR A 1 392 ? -12.086 30.781 10.203 1 93.88 392 THR A N 1
ATOM 3106 C CA . THR A 1 392 ? -13.227 29.906 9.938 1 93.88 392 THR A CA 1
ATOM 3107 C C . THR A 1 392 ? -14.508 30.5 10.492 1 93.88 392 THR A C 1
ATOM 3109 O O . THR A 1 392 ? -14.469 31.391 11.352 1 93.88 392 THR A O 1
ATOM 3112 N N . GLU A 1 393 ? -15.609 30.094 9.938 1 94 393 GLU A N 1
ATOM 3113 C CA . GLU A 1 393 ? -16.891 30.422 10.547 1 94 393 GLU A CA 1
ATOM 3114 C C . GLU A 1 393 ? -17 29.875 11.969 1 94 393 GLU A C 1
ATOM 3116 O O . GLU A 1 393 ? -16.469 28.797 12.258 1 94 393 GLU A O 1
ATOM 3121 N N . PRO A 1 394 ? -17.672 30.625 12.805 1 94.5 394 PRO A N 1
ATOM 3122 C CA . PRO A 1 394 ? -17.812 30.141 14.172 1 94.5 394 PRO A CA 1
ATOM 3123 C C . PRO A 1 394 ? -18.469 28.766 14.25 1 94.5 394 PRO A C 1
ATOM 3125 O O . PRO A 1 394 ? -19.578 28.578 13.75 1 94.5 394 PRO A O 1
ATOM 3128 N N . ASP A 1 395 ? -17.797 27.859 14.758 1 94.19 395 ASP A N 1
ATOM 3129 C CA . ASP A 1 395 ? -18.219 26.484 14.977 1 94.19 395 ASP A CA 1
ATOM 3130 C C . ASP A 1 395 ? -17.391 25.828 16.078 1 94.19 395 ASP A C 1
ATOM 3132 O O . ASP A 1 395 ? -16.172 25.672 15.938 1 94.19 395 ASP A O 1
ATOM 3136 N N . GLU A 1 396 ? -18.031 25.453 17.125 1 92.75 396 GLU A N 1
ATOM 3137 C CA . GLU A 1 396 ? -17.328 24.922 18.281 1 92.75 396 GLU A CA 1
ATOM 3138 C C . GLU A 1 396 ? -16.594 23.625 17.922 1 92.75 396 GLU A C 1
ATOM 3140 O O . GLU A 1 396 ? -15.453 23.406 18.359 1 92.75 396 GLU A O 1
ATOM 3145 N N . GLY A 1 397 ? -17.25 22.797 17.219 1 93 397 GLY A N 1
ATOM 3146 C CA . GLY A 1 397 ? -16.641 21.531 16.828 1 93 397 GLY A CA 1
ATOM 3147 C C . GLY A 1 397 ? -15.414 21.719 15.945 1 93 397 GLY A C 1
ATOM 3148 O O . GLY A 1 397 ? -14.383 21.078 16.156 1 93 397 GLY A O 1
ATOM 3149 N N . PHE A 1 398 ? -15.531 22.578 15 1 94.88 398 PHE A N 1
ATOM 3150 C CA . PHE A 1 398 ? -14.43 22.781 14.07 1 94.88 398 PHE A CA 1
ATOM 3151 C C . PHE A 1 398 ? -13.258 23.484 14.758 1 94.88 398 PHE A C 1
ATOM 3153 O O . PHE A 1 398 ? -12.102 23.188 14.477 1 94.88 398 PHE A O 1
ATOM 3160 N N . SER A 1 399 ? -13.562 24.422 15.625 1 93.5 399 SER A N 1
ATOM 3161 C CA . SER A 1 399 ? -12.516 25.078 16.391 1 93.5 399 SER A CA 1
ATOM 3162 C C . SER A 1 399 ? -11.727 24.078 17.234 1 93.5 399 SER A C 1
ATOM 3164 O O . SER A 1 399 ? -10.5 24.188 17.328 1 93.5 399 SER A O 1
ATOM 3166 N N . ARG A 1 400 ? -12.438 23.203 17.75 1 92.62 400 ARG A N 1
ATOM 3167 C CA . ARG A 1 400 ? -11.766 22.156 18.531 1 92.62 400 ARG A CA 1
ATOM 3168 C C . ARG A 1 400 ? -10.898 21.281 17.641 1 92.62 400 ARG A C 1
ATOM 3170 O O . ARG A 1 400 ? -9.773 20.922 18 1 92.62 400 ARG A O 1
ATOM 3177 N N . LEU A 1 401 ? -11.422 20.922 16.516 1 93.62 401 LEU A N 1
ATOM 3178 C CA . LEU A 1 401 ? -10.695 20.094 15.562 1 93.62 401 LEU A CA 1
ATOM 3179 C C . LEU A 1 401 ? -9.383 20.75 15.164 1 93.62 401 LEU A C 1
ATOM 3181 O O . LEU A 1 401 ? -8.359 20.062 15.055 1 93.62 401 LEU A O 1
ATOM 3185 N N . ILE A 1 402 ? -9.359 22.016 14.977 1 93.75 402 ILE A N 1
ATOM 3186 C CA . ILE A 1 402 ? -8.164 22.75 14.547 1 93.75 402 ILE A CA 1
ATOM 3187 C C . ILE A 1 402 ? -7.129 22.75 15.664 1 93.75 402 ILE A C 1
ATOM 3189 O O . ILE A 1 402 ? -5.926 22.703 15.406 1 93.75 402 ILE A O 1
ATOM 3193 N N . VAL A 1 403 ? -7.586 22.703 16.891 1 91.75 403 VAL A N 1
ATOM 3194 C CA . VAL A 1 403 ? -6.695 22.75 18.047 1 91.75 403 VAL A CA 1
ATOM 3195 C C . VAL A 1 403 ? -6.098 21.359 18.297 1 91.75 403 VAL A C 1
ATOM 3197 O O . VAL A 1 403 ? -4.91 21.234 18.609 1 91.75 403 VAL A O 1
ATOM 3200 N N . VAL A 1 404 ? -6.879 20.328 18.078 1 89.5 404 VAL A N 1
ATOM 3201 C CA . VAL A 1 404 ? -6.43 19 18.5 1 89.5 404 VAL A CA 1
ATOM 3202 C C . VAL A 1 404 ? -6.012 18.188 17.281 1 89.5 404 VAL A C 1
ATOM 3204 O O . VAL A 1 404 ? -5.262 17.219 17.391 1 89.5 404 VAL A O 1
ATOM 3207 N N . GLY A 1 405 ? -6.52 18.578 16.125 1 90.81 405 GLY A N 1
ATOM 3208 C CA . GLY A 1 405 ? -6.34 17.781 14.922 1 90.81 405 GLY A CA 1
ATOM 3209 C C . GLY A 1 405 ? -4.906 17.766 14.422 1 90.81 405 GLY A C 1
ATOM 3210 O O . GLY A 1 405 ? -4.203 18.781 14.508 1 90.81 405 GLY A O 1
ATOM 3211 N N . GLY A 1 406 ? -4.496 16.609 13.984 1 91.62 406 GLY A N 1
ATOM 3212 C CA . GLY A 1 406 ? -3.189 16.469 13.359 1 91.62 406 GLY A CA 1
ATOM 3213 C C . GLY A 1 406 ? -3.26 16.328 11.852 1 91.62 406 GLY A C 1
ATOM 3214 O O . GLY A 1 406 ? -4.055 17 11.195 1 91.62 406 GLY A O 1
ATOM 3215 N N . GLY A 1 407 ? -2.332 15.656 11.25 1 89.06 407 GLY A N 1
ATOM 3216 C CA . GLY A 1 407 ? -2.326 15.359 9.82 1 89.06 407 GLY A CA 1
ATOM 3217 C C . GLY A 1 407 ? -2.566 16.578 8.961 1 89.06 407 GLY A C 1
ATOM 3218 O O . GLY A 1 407 ? -1.879 17.594 9.102 1 89.06 407 GLY A O 1
ATOM 3219 N N . LEU A 1 408 ? -3.637 16.484 8.164 1 90.94 408 LEU A N 1
ATOM 3220 C CA . LEU A 1 408 ? -3.91 17.531 7.172 1 90.94 408 LEU A CA 1
ATOM 3221 C C . LEU A 1 408 ? -4.336 18.828 7.844 1 90.94 408 LEU A C 1
ATOM 3223 O O . LEU A 1 408 ? -4.086 19.906 7.316 1 90.94 408 LEU A O 1
ATOM 3227 N N . PHE A 1 409 ? -4.902 18.766 9.023 1 92.56 409 PHE A N 1
ATOM 3228 C CA . PHE A 1 409 ? -5.355 19.969 9.711 1 92.56 409 PHE A CA 1
ATOM 3229 C C . PHE A 1 409 ? -4.168 20.766 10.242 1 92.56 409 PHE A C 1
ATOM 3231 O O . PHE A 1 409 ? -4.129 21.984 10.109 1 92.56 409 PHE A O 1
ATOM 3238 N N . ARG A 1 410 ? -3.287 20.016 10.727 1 92.12 410 ARG A N 1
ATOM 3239 C CA . ARG A 1 410 ? -2.062 20.656 11.195 1 92.12 410 ARG A CA 1
ATOM 3240 C C . ARG A 1 410 ? -1.252 21.219 10.039 1 92.12 410 ARG A C 1
ATOM 3242 O O . ARG A 1 410 ? -0.752 22.344 10.109 1 92.12 410 ARG A O 1
ATOM 3249 N N . GLU A 1 411 ? -1.141 20.469 9 1 92 411 GLU A N 1
ATOM 3250 C CA . GLU A 1 411 ? -0.338 20.875 7.844 1 92 411 GLU A CA 1
ATOM 3251 C C . GLU A 1 411 ? -0.916 22.125 7.176 1 92 411 GLU A C 1
ATOM 3253 O O . GLU A 1 411 ? -0.17 23 6.746 1 92 411 GLU A O 1
ATOM 3258 N N . SER A 1 412 ? -2.148 22.172 7.098 1 93.25 412 SER A N 1
ATOM 3259 C CA . SER A 1 412 ? -2.799 23.344 6.5 1 93.25 412 SER A CA 1
ATOM 3260 C C . SER A 1 412 ? -2.568 24.594 7.34 1 93.25 412 SER A C 1
ATOM 3262 O O . SER A 1 412 ? -2.326 25.672 6.801 1 93.25 412 SER A O 1
ATOM 3264 N N . LEU A 1 413 ? -2.719 24.391 8.609 1 93.69 413 LEU A N 1
ATOM 3265 C CA . LEU A 1 413 ? -2.496 25.516 9.516 1 93.69 413 LEU A CA 1
ATOM 3266 C C . LEU A 1 413 ? -1.055 26 9.43 1 93.69 413 LEU A C 1
ATOM 3268 O O . LEU A 1 413 ? -0.804 27.219 9.422 1 93.69 413 LEU A O 1
ATOM 3272 N N . ARG A 1 414 ? -0.191 25.109 9.32 1 93.19 414 ARG A N 1
ATOM 3273 C CA . ARG A 1 414 ? 1.221 25.453 9.18 1 93.19 414 ARG A CA 1
ATOM 3274 C C . ARG A 1 414 ? 1.47 26.234 7.902 1 93.19 414 ARG A C 1
ATOM 3276 O O . ARG A 1 414 ? 2.152 27.266 7.922 1 93.19 414 ARG A O 1
ATOM 3283 N N . HIS A 1 415 ? 0.941 25.828 6.836 1 94.5 415 HIS A N 1
ATOM 3284 C CA . HIS A 1 415 ? 1.098 26.516 5.566 1 94.5 415 HIS A CA 1
ATOM 3285 C C . HIS A 1 415 ? 0.5 27.922 5.629 1 94.5 415 HIS A C 1
ATOM 3287 O O . HIS A 1 415 ? 1.106 28.875 5.145 1 94.5 415 HIS A O 1
ATOM 3293 N N . ALA A 1 416 ? -0.616 27.938 6.191 1 95.19 416 ALA A N 1
ATOM 3294 C CA . ALA A 1 416 ? -1.285 29.234 6.289 1 95.19 416 ALA A CA 1
ATOM 3295 C C . ALA A 1 416 ? -0.476 30.219 7.137 1 95.19 416 ALA A C 1
ATOM 3297 O O . ALA A 1 416 ? -0.367 31.391 6.801 1 95.19 416 ALA A O 1
ATOM 3298 N N . THR A 1 417 ? 0.08 29.719 8.117 1 95.5 417 THR A N 1
ATOM 3299 C CA . THR A 1 417 ? 0.896 30.547 9.008 1 95.5 417 THR A CA 1
ATOM 3300 C C . THR A 1 417 ? 2.154 31.031 8.289 1 95.5 417 THR A C 1
ATOM 3302 O O . THR A 1 417 ? 2.576 32.188 8.469 1 95.5 417 THR A O 1
ATOM 3305 N N . ASN A 1 418 ? 2.721 30.188 7.531 1 94.81 418 ASN A N 1
ATOM 3306 C CA . ASN A 1 418 ? 3.881 30.578 6.738 1 94.81 418 ASN A CA 1
ATOM 3307 C C . ASN A 1 418 ? 3.543 31.703 5.77 1 94.81 418 ASN A C 1
ATOM 3309 O O . ASN A 1 418 ? 4.371 32.594 5.527 1 94.81 418 ASN A O 1
ATOM 3313 N N . VAL A 1 419 ? 2.414 31.656 5.285 1 96.69 419 VAL A N 1
ATOM 3314 C CA . VAL A 1 419 ? 1.979 32.688 4.34 1 96.69 419 VAL A CA 1
ATOM 3315 C C . VAL A 1 419 ? 1.882 34.031 5.047 1 96.69 419 VAL A C 1
ATOM 3317 O O . VAL A 1 419 ? 2.365 35.031 4.539 1 96.69 419 VAL A O 1
ATOM 3320 N N . ILE A 1 420 ? 1.268 34.031 6.207 1 96.81 420 ILE A N 1
ATOM 3321 C CA . ILE A 1 420 ? 1.113 35.25 6.977 1 96.81 420 ILE A CA 1
ATOM 3322 C C . ILE A 1 420 ? 2.488 35.812 7.371 1 96.81 420 ILE A C 1
ATOM 3324 O O . ILE A 1 420 ? 2.734 37 7.301 1 96.81 420 ILE A O 1
ATOM 3328 N N . SER A 1 421 ? 3.357 34.938 7.758 1 96.12 421 SER A N 1
ATOM 3329 C CA . SER A 1 421 ? 4.719 35.312 8.117 1 96.12 421 SER A CA 1
ATOM 3330 C C . SER A 1 421 ? 5.453 35.906 6.926 1 96.12 421 SER A C 1
ATOM 3332 O O . SER A 1 421 ? 6.121 36.938 7.066 1 96.12 421 SER A O 1
ATOM 3334 N N . LEU A 1 422 ? 5.305 35.25 5.809 1 94.88 422 LEU A N 1
ATOM 3335 C CA . LEU A 1 422 ? 5.938 35.75 4.59 1 94.88 422 LEU A CA 1
ATOM 3336 C C . LEU A 1 422 ? 5.449 37.156 4.254 1 94.88 422 LEU A C 1
ATOM 3338 O O . LEU A 1 422 ? 6.25 38.031 3.932 1 94.88 422 LEU A O 1
ATOM 3342 N N . GLU A 1 423 ? 4.168 37.344 4.309 1 95.5 423 GLU A N 1
ATOM 3343 C CA . GLU A 1 423 ? 3.57 38.656 3.998 1 95.5 423 GLU A CA 1
ATOM 3344 C C . GLU A 1 423 ? 4.062 39.719 4.957 1 95.5 423 GLU A C 1
ATOM 3346 O O . GLU A 1 423 ? 4.379 40.844 4.539 1 95.5 423 GLU A O 1
ATOM 3351 N N . LEU A 1 424 ? 4.121 39.375 6.195 1 95.5 424 LEU A N 1
ATOM 3352 C CA . LEU A 1 424 ? 4.539 40.344 7.219 1 95.5 424 LEU A CA 1
ATOM 3353 C C . LEU A 1 424 ? 5.988 40.781 7.008 1 95.5 424 LEU A C 1
ATOM 3355 O O . LEU A 1 424 ? 6.301 41.969 7.031 1 95.5 424 LEU A O 1
ATOM 3359 N N . ILE A 1 425 ? 6.895 39.812 6.785 1 94.31 425 ILE A N 1
ATOM 3360 C CA . ILE A 1 425 ? 8.305 40.125 6.578 1 94.31 425 ILE A CA 1
ATOM 3361 C C . ILE A 1 425 ? 8.484 40.938 5.293 1 94.31 425 ILE A C 1
ATOM 3363 O O . ILE A 1 425 ? 9.219 41.906 5.273 1 94.31 425 ILE A O 1
ATOM 3367 N N . THR A 1 426 ? 7.852 40.469 4.246 1 92.38 426 THR A N 1
ATOM 3368 C CA . THR A 1 426 ? 7.961 41.125 2.957 1 92.38 426 THR A CA 1
ATOM 3369 C C . THR A 1 426 ? 7.5 42.594 3.068 1 92.38 426 THR A C 1
ATOM 3371 O O . THR A 1 426 ? 8.148 43.5 2.539 1 92.38 426 THR A O 1
ATOM 3374 N N . HIS A 1 427 ? 6.418 42.812 3.719 1 92 427 HIS A N 1
ATOM 3375 C CA . HIS A 1 427 ? 5.875 44.156 3.881 1 92 427 HIS A CA 1
ATOM 3376 C C . HIS A 1 427 ? 6.812 45.031 4.695 1 92 427 HIS A C 1
ATOM 3378 O O . HIS A 1 427 ? 7.02 46.188 4.367 1 92 427 HIS A O 1
ATOM 3384 N N . ALA A 1 428 ? 7.344 44.531 5.711 1 92.44 428 ALA A N 1
ATOM 3385 C CA . ALA A 1 428 ? 8.281 45.25 6.547 1 92.44 428 ALA A CA 1
ATOM 3386 C C . ALA A 1 428 ? 9.547 45.594 5.773 1 92.44 428 ALA A C 1
ATOM 3388 O O . ALA A 1 428 ? 10.047 46.75 5.852 1 92.44 428 ALA A O 1
ATOM 3389 N N . GLU A 1 429 ? 10.055 44.688 5.047 1 90.38 429 GLU A N 1
ATOM 3390 C CA . GLU A 1 429 ? 11.273 44.906 4.277 1 90.38 429 GLU A CA 1
ATOM 3391 C C . GLU A 1 429 ? 11.055 45.938 3.178 1 90.38 429 GLU A C 1
ATOM 3393 O O . GLU A 1 429 ? 11.914 46.781 2.939 1 90.38 429 GLU A O 1
ATOM 3398 N N . THR A 1 430 ? 10.008 45.781 2.508 1 87.81 430 THR A N 1
ATOM 3399 C CA . THR A 1 430 ? 9.688 46.719 1.46 1 87.81 430 THR A CA 1
ATOM 3400 C C . THR A 1 430 ? 9.523 48.125 2.045 1 87.81 430 THR A C 1
ATOM 3402 O O . THR A 1 430 ? 9.961 49.125 1.449 1 87.81 430 THR A O 1
ATOM 3405 N N . GLY A 1 431 ? 8.898 48.25 3.17 1 87.19 431 GLY A N 1
ATOM 3406 C CA . GLY A 1 431 ? 8.75 49.531 3.85 1 87.19 431 GLY A CA 1
ATOM 3407 C C . GLY A 1 431 ? 10.078 50.125 4.262 1 87.19 431 GLY A C 1
ATOM 3408 O O . GLY A 1 431 ? 10.273 51.344 4.164 1 87.19 431 GLY A O 1
ATOM 3409 N N . ARG A 1 432 ? 10.898 49.312 4.68 1 87.56 432 ARG A N 1
ATOM 3410 C CA . ARG A 1 432 ? 12.227 49.781 5.062 1 87.56 432 ARG A CA 1
ATOM 3411 C C . ARG A 1 432 ? 13 50.312 3.846 1 87.56 432 ARG A C 1
ATOM 3413 O O . ARG A 1 432 ? 13.594 51.375 3.885 1 87.56 432 ARG A O 1
ATOM 3420 N N . LEU A 1 433 ? 12.961 49.562 2.805 1 86.38 433 LEU A N 1
ATOM 3421 C CA . LEU A 1 433 ? 13.688 49.906 1.588 1 86.38 433 LEU A CA 1
ATOM 3422 C C . LEU A 1 433 ? 13.148 51.188 0.979 1 86.38 433 LEU A C 1
ATOM 3424 O O . LEU A 1 433 ? 13.914 52 0.464 1 86.38 433 LEU A O 1
ATOM 3428 N N . ASN A 1 434 ? 11.883 51.344 1.13 1 87.12 434 ASN A N 1
ATOM 3429 C CA . ASN A 1 434 ? 11.25 52.5 0.519 1 87.12 434 ASN A CA 1
ATOM 3430 C C . ASN A 1 434 ? 11.188 53.688 1.488 1 87.12 434 ASN A C 1
ATOM 3432 O O . ASN A 1 434 ? 10.781 54.781 1.108 1 87.12 434 ASN A O 1
ATOM 3436 N N . GLY A 1 435 ? 11.547 53.406 2.727 1 84.44 435 GLY A N 1
ATOM 3437 C CA . GLY A 1 435 ? 11.477 54.469 3.727 1 84.44 435 GLY A CA 1
ATOM 3438 C C . GLY A 1 435 ? 10.062 54.812 4.156 1 84.44 435 GLY A C 1
ATOM 3439 O O . GLY A 1 435 ? 9.773 55.938 4.566 1 84.44 435 GLY A O 1
ATOM 3440 N N . THR A 1 436 ? 9.195 53.875 4 1 83.75 436 THR A N 1
ATOM 3441 C CA . THR A 1 436 ? 7.789 54.125 4.281 1 83.75 436 THR A CA 1
ATOM 3442 C C . THR A 1 436 ? 7.316 53.281 5.473 1 83.75 436 THR A C 1
ATOM 3444 O O . THR A 1 436 ? 6.133 52.969 5.57 1 83.75 436 THR A O 1
ATOM 3447 N N . LEU A 1 437 ? 8.109 52.906 6.297 1 84.25 437 LEU A N 1
ATOM 3448 C CA . LEU A 1 437 ? 7.762 52.094 7.457 1 84.25 437 LEU A CA 1
ATOM 3449 C C . LEU A 1 437 ? 6.68 52.781 8.289 1 84.25 437 LEU A C 1
ATOM 3451 O O . LEU A 1 437 ? 5.867 52.094 8.922 1 84.25 437 LEU A O 1
ATOM 3455 N N . HIS A 1 438 ? 6.656 54.062 8.297 1 79.44 438 HIS A N 1
ATOM 3456 C CA . HIS A 1 438 ? 5.727 54.812 9.125 1 79.44 438 HIS A CA 1
ATOM 3457 C C . HIS A 1 438 ? 4.344 54.875 8.492 1 79.44 438 HIS A C 1
ATOM 3459 O O . HIS A 1 438 ? 3.342 55.062 9.188 1 79.44 438 HIS A O 1
ATOM 3465 N N . ARG A 1 439 ? 4.129 54.875 7.25 1 75.44 439 ARG A N 1
ATOM 3466 C CA . ARG A 1 439 ? 2.861 55.062 6.551 1 75.44 439 ARG A CA 1
ATOM 3467 C C . ARG A 1 439 ? 1.988 53.812 6.648 1 75.44 439 ARG A C 1
ATOM 3469 O O . ARG A 1 439 ? 0.783 53.906 6.887 1 75.44 439 ARG A O 1
ATOM 3476 N N . ASP A 1 440 ? 2.441 52.719 6.34 1 73.44 440 ASP A N 1
ATOM 3477 C CA . ASP A 1 440 ? 1.64 51.5 6.23 1 73.44 440 ASP A CA 1
ATOM 3478 C C . ASP A 1 440 ? 1.687 50.688 7.523 1 73.44 440 ASP A C 1
ATOM 3480 O O . ASP A 1 440 ? 1.66 49.469 7.496 1 73.44 440 ASP A O 1
ATOM 3484 N N . SER A 1 441 ? 1.521 51.375 8.547 1 81.12 441 SER A N 1
ATOM 3485 C CA . SER A 1 441 ? 1.72 50.812 9.875 1 81.12 441 SER A CA 1
ATOM 3486 C C . SER A 1 441 ? 0.475 50.062 10.344 1 81.12 441 SER A C 1
ATOM 3488 O O . SER A 1 441 ? 0.575 49.094 11.094 1 81.12 441 SER A O 1
ATOM 3490 N N . LYS A 1 442 ? -0.641 50.406 9.766 1 88.25 442 LYS A N 1
ATOM 3491 C CA . LYS A 1 442 ? -1.878 49.781 10.203 1 88.25 442 LYS A CA 1
ATOM 3492 C C . LYS A 1 442 ? -1.967 48.344 9.688 1 88.25 442 LYS A C 1
ATOM 3494 O O . LYS A 1 442 ? -2.365 47.438 10.422 1 88.25 442 LYS A O 1
ATOM 3499 N N . TYR A 1 443 ? -1.649 48.188 8.469 1 91.25 443 TYR A N 1
ATOM 3500 C CA . TYR A 1 443 ? -1.686 46.875 7.875 1 91.25 443 TYR A CA 1
ATOM 3501 C C . TYR A 1 443 ? -0.699 45.938 8.562 1 91.25 443 TYR A C 1
ATOM 3503 O O . TYR A 1 443 ? -1.027 44.781 8.867 1 91.25 443 TYR A O 1
ATOM 3511 N N . ARG A 1 444 ? 0.438 46.312 8.766 1 92.69 444 ARG A N 1
ATOM 3512 C CA . ARG A 1 444 ? 1.436 45.531 9.469 1 92.69 444 ARG A CA 1
ATOM 3513 C C . ARG A 1 444 ? 0.956 45.156 10.875 1 92.69 444 ARG A C 1
ATOM 3515 O O . ARG A 1 444 ? 1.217 44.062 11.359 1 92.69 444 ARG A O 1
ATOM 3522 N N . ALA A 1 445 ? 0.288 46.125 11.469 1 93.69 445 ALA A N 1
ATOM 3523 C CA . ALA A 1 445 ? -0.236 45.875 12.812 1 93.69 445 ALA A CA 1
ATOM 3524 C C . ALA A 1 445 ? -1.257 44.75 12.797 1 93.69 445 ALA A C 1
ATOM 3526 O O . ALA A 1 445 ? -1.3 43.938 13.727 1 93.69 445 ALA A O 1
ATOM 3527 N N . VAL A 1 446 ? -2.072 44.75 11.836 1 95 446 VAL A N 1
ATOM 3528 C CA . VAL A 1 446 ? -3.07 43.719 11.68 1 95 446 VAL A CA 1
ATOM 3529 C C . VAL A 1 446 ? -2.375 42.375 11.508 1 95 446 VAL A C 1
ATOM 3531 O O . VAL A 1 446 ? -2.773 41.375 12.109 1 95 446 VAL A O 1
ATOM 3534 N N . LEU A 1 447 ? -1.386 42.312 10.656 1 95.94 447 LEU A N 1
ATOM 3535 C CA . LEU A 1 447 ? -0.638 41.094 10.414 1 95.94 447 LEU A CA 1
ATOM 3536 C C . LEU A 1 447 ? 0.074 40.625 11.68 1 95.94 447 LEU A C 1
ATOM 3538 O O . LEU A 1 447 ? 0.137 39.438 11.961 1 95.94 447 LEU A O 1
ATOM 3542 N N . LYS A 1 448 ? 0.647 41.562 12.414 1 96.31 448 LYS A N 1
ATOM 3543 C CA . LYS A 1 448 ? 1.308 41.25 13.672 1 96.31 448 LYS A CA 1
ATOM 3544 C C . LYS A 1 448 ? 0.324 40.625 14.664 1 96.31 448 LYS A C 1
ATOM 3546 O O . LYS A 1 448 ? 0.648 39.656 15.352 1 96.31 448 LYS A O 1
ATOM 3551 N N . GLN A 1 449 ? -0.817 41.219 14.695 1 96.75 449 GLN A N 1
ATOM 3552 C CA . GLN A 1 449 ? -1.841 40.688 15.586 1 96.75 449 GLN A CA 1
ATOM 3553 C C . GLN A 1 449 ? -2.238 39.281 15.172 1 96.75 449 GLN A C 1
ATOM 3555 O O . GLN A 1 449 ? -2.461 38.406 16.031 1 96.75 449 GLN A O 1
ATOM 3560 N N . GLU A 1 450 ? -2.391 39.062 13.914 1 96.56 450 GLU A N 1
ATOM 3561 C CA . GLU A 1 450 ? -2.703 37.75 13.406 1 96.56 450 GLU A CA 1
ATOM 3562 C C . GLU A 1 450 ? -1.625 36.75 13.797 1 96.56 450 GLU A C 1
ATOM 3564 O O . GLU A 1 450 ? -1.931 35.594 14.148 1 96.56 450 GLU A O 1
ATOM 3569 N N . LEU A 1 451 ? -0.396 37.125 13.656 1 96.69 451 LEU A N 1
ATOM 3570 C CA . LEU A 1 451 ? 0.719 36.25 14.031 1 96.69 451 LEU A CA 1
ATOM 3571 C C . LEU A 1 451 ? 0.678 35.906 15.516 1 96.69 451 LEU A C 1
ATOM 3573 O O . LEU A 1 451 ? 0.978 34.781 15.906 1 96.69 451 LEU A O 1
ATOM 3577 N N . ASN A 1 452 ? 0.353 36.875 16.328 1 96.75 452 ASN A N 1
ATOM 3578 C CA . ASN A 1 452 ? 0.21 36.656 17.766 1 96.75 452 ASN A CA 1
ATOM 3579 C C . ASN A 1 452 ? -0.901 35.656 18.062 1 96.75 452 ASN A C 1
ATOM 3581 O O . ASN A 1 452 ? -0.736 34.75 18.906 1 96.75 452 ASN A O 1
ATOM 3585 N N . ASN A 1 453 ? -2.023 35.875 17.391 1 96.75 453 ASN A N 1
ATOM 3586 C CA . ASN A 1 453 ? -3.131 34.938 17.547 1 96.75 453 ASN A CA 1
ATOM 3587 C C . ASN A 1 453 ? -2.727 33.5 17.172 1 96.75 453 ASN A C 1
ATOM 3589 O O . ASN A 1 453 ? -3.123 32.562 17.828 1 96.75 453 ASN A O 1
ATOM 3593 N N . LEU A 1 454 ? -2.014 33.375 16.109 1 97.06 454 LEU A N 1
ATOM 3594 C CA . LEU A 1 454 ? -1.56 32.062 15.641 1 97.06 454 LEU A CA 1
ATOM 3595 C C . LEU A 1 454 ? -0.571 31.453 16.625 1 97.06 454 LEU A C 1
ATOM 3597 O O . LEU A 1 454 ? -0.59 30.25 16.859 1 97.06 454 LEU A O 1
ATOM 3601 N N . THR A 1 455 ? 0.357 32.25 17.188 1 96.81 455 THR A N 1
ATOM 3602 C CA . THR A 1 455 ? 1.277 31.766 18.203 1 96.81 455 THR A CA 1
ATOM 3603 C C . THR A 1 455 ? 0.512 31.203 19.406 1 96.81 455 THR A C 1
ATOM 3605 O O . THR A 1 455 ? 0.866 30.141 19.922 1 96.81 455 THR A O 1
ATOM 3608 N N . ASP A 1 456 ? -0.512 31.922 19.75 1 96.31 456 ASP A N 1
ATOM 3609 C CA . ASP A 1 456 ? -1.356 31.453 20.844 1 96.31 456 ASP A CA 1
ATOM 3610 C C . ASP A 1 456 ? -2.039 30.125 20.484 1 96.31 456 ASP A C 1
ATOM 3612 O O . ASP A 1 456 ? -2.16 29.234 21.328 1 96.31 456 ASP A O 1
ATOM 3616 N N . LEU A 1 457 ? -2.527 30.062 19.312 1 96.12 457 LEU A N 1
ATOM 3617 C CA . LEU A 1 457 ? -3.188 28.844 18.844 1 96.12 457 LEU A CA 1
ATOM 3618 C C . LEU A 1 457 ? -2.23 27.672 18.891 1 96.12 457 LEU A C 1
ATOM 3620 O O . LEU A 1 457 ? -2.592 26.594 19.359 1 96.12 457 LEU A O 1
ATOM 3624 N N . PHE A 1 458 ? -1.029 27.844 18.406 1 95.88 458 PHE A N 1
ATOM 3625 C CA . PHE A 1 458 ? -0.052 26.75 18.406 1 95.88 458 PHE A CA 1
ATOM 3626 C C . PHE A 1 458 ? 0.353 26.375 19.828 1 95.88 458 PHE A C 1
ATOM 3628 O O . PHE A 1 458 ? 0.628 25.219 20.109 1 95.88 458 PHE A O 1
ATOM 3635 N N . SER A 1 459 ? 0.406 27.375 20.703 1 95.12 459 SER A N 1
ATOM 3636 C CA . SER A 1 459 ? 0.672 27.078 22.109 1 95.12 459 SER A CA 1
ATOM 3637 C C . SER A 1 459 ? -0.452 26.25 22.719 1 95.12 459 SER A C 1
ATOM 3639 O O . SER A 1 459 ? -0.199 25.344 23.531 1 95.12 459 SER A O 1
ATOM 3641 N N . GLU A 1 460 ? -1.652 26.609 22.312 1 93.75 460 GLU A N 1
ATOM 3642 C CA . GLU A 1 460 ? -2.803 25.844 22.797 1 93.75 460 GLU A CA 1
ATOM 3643 C C . GLU A 1 460 ? -2.76 24.406 22.297 1 93.75 460 GLU A C 1
ATOM 3645 O O . GLU A 1 460 ? -3.158 23.484 23.016 1 93.75 460 GLU A O 1
ATOM 3650 N N . ARG A 1 461 ? -2.334 24.203 21.141 1 93 461 ARG A N 1
ATOM 3651 C CA . ARG A 1 461 ? -2.191 22.859 20.594 1 93 461 ARG A CA 1
ATOM 3652 C C . ARG A 1 461 ? -1.213 22.031 21.438 1 93 461 ARG A C 1
ATOM 3654 O O . ARG A 1 461 ? -1.438 20.844 21.672 1 93 461 ARG A O 1
ATOM 3661 N N . ILE A 1 462 ? -0.112 22.641 21.859 1 91.69 462 ILE A N 1
ATOM 3662 C CA . ILE A 1 462 ? 0.858 21.969 22.719 1 91.69 462 ILE A CA 1
ATOM 3663 C C . ILE A 1 462 ? 0.215 21.609 24.047 1 91.69 462 ILE A C 1
ATOM 3665 O O . ILE A 1 462 ? 0.44 20.531 24.594 1 91.69 462 ILE A O 1
ATOM 3669 N N . ARG A 1 463 ? -0.63 22.516 24.531 1 89.94 463 ARG A N 1
ATOM 3670 C CA . ARG A 1 463 ? -1.33 22.266 25.797 1 89.94 463 ARG A CA 1
ATOM 3671 C C . ARG A 1 463 ? -2.254 21.062 25.672 1 89.94 463 ARG A C 1
ATOM 3673 O O . ARG A 1 463 ? -2.521 20.375 26.656 1 89.94 463 ARG A O 1
ATOM 3680 N N . GLN A 1 464 ? -2.646 20.828 24.422 1 85.5 464 GLN A N 1
ATOM 3681 C CA . GLN A 1 464 ? -3.584 19.734 24.203 1 85.5 464 GLN A CA 1
ATOM 3682 C C . GLN A 1 464 ? -2.855 18.469 23.75 1 85.5 464 GLN A C 1
ATOM 3684 O O . GLN A 1 464 ? -3.49 17.484 23.328 1 85.5 464 GLN A O 1
ATOM 3689 N N . GLY A 1 465 ? -1.53 18.516 23.719 1 82.25 465 GLY A N 1
ATOM 3690 C CA . GLY A 1 465 ? -0.813 17.266 23.531 1 82.25 465 GLY A CA 1
ATOM 3691 C C . GLY A 1 465 ? 0.114 17.281 22.328 1 82.25 465 GLY A C 1
ATOM 3692 O O . GLY A 1 465 ? 0.883 16.344 22.109 1 82.25 465 GLY A O 1
ATOM 3693 N N . GLU A 1 466 ? 0.06 18.297 21.484 1 87 466 GLU A N 1
ATOM 3694 C CA . GLU A 1 466 ? 1.021 18.406 20.391 1 87 466 GLU A CA 1
ATOM 3695 C C . GLU A 1 466 ? 2.438 18.625 20.922 1 87 466 GLU A C 1
ATOM 3697 O O . GLU A 1 466 ? 2.637 19.312 21.922 1 87 466 GLU A O 1
ATOM 3702 N N . THR A 1 467 ? 3.393 18.016 20.25 1 86.56 467 THR A N 1
ATOM 3703 C CA . THR A 1 467 ? 4.754 18.094 20.766 1 86.56 467 THR A CA 1
ATOM 3704 C C . THR A 1 467 ? 5.621 18.969 19.859 1 86.56 467 THR A C 1
ATOM 3706 O O . THR A 1 467 ? 6.828 19.094 20.078 1 86.56 467 THR A O 1
ATOM 3709 N N . ASN A 1 468 ? 5.023 19.531 18.859 1 88.44 468 ASN A N 1
ATOM 3710 C CA . ASN A 1 468 ? 5.777 20.391 17.953 1 88.44 468 ASN A CA 1
ATOM 3711 C C . ASN A 1 468 ? 5.98 21.781 18.547 1 88.44 468 ASN A C 1
ATOM 3713 O O . ASN A 1 468 ? 5.09 22.625 18.469 1 88.44 468 ASN A O 1
ATOM 3717 N N . VAL A 1 469 ? 7.164 22.094 19.016 1 94.06 469 VAL A N 1
ATOM 3718 C CA . VAL A 1 469 ? 7.449 23.359 19.656 1 94.06 469 VAL A CA 1
ATOM 3719 C C . VAL A 1 469 ? 8.047 24.344 18.641 1 94.06 469 VAL A C 1
ATOM 3721 O O . VAL A 1 469 ? 8.188 25.531 18.922 1 94.06 469 VAL A O 1
ATOM 3724 N N . LYS A 1 470 ? 8.312 23.828 17.469 1 92.62 470 LYS A N 1
ATOM 3725 C CA . LYS A 1 470 ? 8.984 24.641 16.453 1 92.62 470 LYS A CA 1
ATOM 3726 C C . LYS A 1 470 ? 8.055 25.719 15.906 1 92.62 470 LYS A C 1
ATOM 3728 O O . LYS A 1 470 ? 8.5 26.828 15.586 1 92.62 470 LYS A O 1
ATOM 3733 N N . SER A 1 471 ? 6.766 25.406 15.844 1 93.38 471 SER A N 1
ATOM 3734 C CA . SER A 1 471 ? 5.832 26.344 15.234 1 93.38 471 SER A CA 1
ATOM 3735 C C . SER A 1 471 ? 5.758 27.641 16.031 1 93.38 471 SER A C 1
ATOM 3737 O O . SER A 1 471 ? 6.023 28.719 15.5 1 93.38 471 SER A O 1
ATOM 3739 N N . PRO A 1 472 ? 5.492 27.547 17.281 1 95.38 472 PRO A N 1
ATOM 3740 C CA . PRO A 1 472 ? 5.484 28.797 18.047 1 95.38 472 PRO A CA 1
ATOM 3741 C C . PRO A 1 472 ? 6.852 29.484 18.062 1 95.38 472 PRO A C 1
ATOM 3743 O O . PRO A 1 472 ? 6.93 30.703 18.109 1 95.38 472 PRO A O 1
ATOM 3746 N N . MET A 1 473 ? 7.898 28.688 18.094 1 96.19 473 MET A N 1
ATOM 3747 C CA . MET A 1 473 ? 9.25 29.25 18.078 1 96.19 473 MET A CA 1
ATOM 3748 C C . MET A 1 473 ? 9.477 30.094 16.828 1 96.19 473 MET A C 1
ATOM 3750 O O . MET A 1 473 ? 9.906 31.234 16.906 1 96.19 473 MET A O 1
ATOM 3754 N N . PHE A 1 474 ? 9.164 29.547 15.688 1 95.31 474 PHE A N 1
ATOM 3755 C CA . PHE A 1 474 ? 9.398 30.234 14.414 1 95.31 474 PHE A CA 1
ATOM 3756 C C . PHE A 1 474 ? 8.508 31.453 14.289 1 95.31 474 PHE A C 1
ATOM 3758 O O . PHE A 1 474 ? 8.922 32.469 13.711 1 95.31 474 PHE A O 1
ATOM 3765 N N . LEU A 1 475 ? 7.328 31.375 14.773 1 96.75 475 LEU A N 1
ATOM 3766 C CA . LEU A 1 475 ? 6.441 32.531 14.734 1 96.75 475 LEU A CA 1
ATOM 3767 C C . LEU A 1 475 ? 6.988 33.688 15.586 1 96.75 475 LEU A C 1
ATOM 3769 O O . LEU A 1 475 ? 6.957 34.844 15.18 1 96.75 475 LEU A O 1
ATOM 3773 N N . SER A 1 476 ? 7.5 33.344 16.703 1 97 476 SER A N 1
ATOM 3774 C CA . SER A 1 476 ? 8.102 34.344 17.578 1 97 476 SER A CA 1
ATOM 3775 C C . SER A 1 476 ? 9.344 34.938 16.938 1 97 476 SER A C 1
ATOM 3777 O O . SER A 1 476 ? 9.586 36.156 17.078 1 97 476 SER A O 1
ATOM 3779 N N . MET A 1 477 ? 10.125 34.062 16.344 1 96.75 477 MET A N 1
ATOM 3780 C CA . MET A 1 477 ? 11.312 34.562 15.641 1 96.75 477 MET A CA 1
ATOM 3781 C C . MET A 1 477 ? 10.93 35.531 14.539 1 96.75 477 MET A C 1
ATOM 3783 O O . MET A 1 477 ? 11.586 36.562 14.352 1 96.75 477 MET A O 1
ATOM 3787 N N . THR A 1 478 ? 9.906 35.188 13.812 1 96.44 478 THR A N 1
ATOM 3788 C CA . THR A 1 478 ? 9.422 36.062 12.742 1 96.44 478 THR A CA 1
ATOM 3789 C C . THR A 1 478 ? 9 37.406 13.289 1 96.44 478 THR A C 1
ATOM 3791 O O . THR A 1 478 ? 9.328 38.438 12.719 1 96.44 478 THR A O 1
ATOM 3794 N N . MET A 1 479 ? 8.242 37.438 14.391 1 96.56 479 MET A N 1
ATOM 3795 C CA . MET A 1 479 ? 7.82 38.656 15.039 1 96.56 479 MET A CA 1
ATOM 3796 C C . MET A 1 479 ? 9.023 39.531 15.438 1 96.56 479 MET A C 1
ATOM 3798 O O . MET A 1 479 ? 9.039 40.719 15.211 1 96.56 479 MET A O 1
ATOM 3802 N N . ALA A 1 480 ? 10.016 38.875 15.984 1 96.25 480 ALA A N 1
ATOM 3803 C CA . ALA A 1 480 ? 11.227 39.562 16.406 1 96.25 480 ALA A CA 1
ATOM 3804 C C . ALA A 1 480 ? 11.961 40.156 15.203 1 96.25 480 ALA A C 1
ATOM 3806 O O . ALA A 1 480 ? 12.492 41.281 15.289 1 96.25 480 ALA A O 1
ATOM 3807 N N . GLN A 1 481 ? 12.047 39.406 14.156 1 95.31 481 GLN A N 1
ATOM 3808 C CA . GLN A 1 481 ? 12.68 39.906 12.938 1 95.31 481 GLN A CA 1
ATOM 3809 C C . GLN A 1 481 ? 11.992 41.188 12.43 1 95.31 481 GLN A C 1
ATOM 3811 O O . GLN A 1 481 ? 12.656 42.156 12.078 1 95.31 481 GLN A O 1
ATOM 3816 N N . VAL A 1 482 ? 10.719 41.156 12.375 1 95 482 VAL A N 1
ATOM 3817 C CA . VAL A 1 482 ? 9.945 42.281 11.859 1 95 482 VAL A CA 1
ATOM 3818 C C . VAL A 1 482 ? 10.117 43.469 12.766 1 95 482 VAL A C 1
ATOM 3820 O O . VAL A 1 482 ? 10.297 44.594 12.289 1 95 482 VAL A O 1
ATOM 3823 N N . GLU A 1 483 ? 10.086 43.281 14.023 1 93.31 483 GLU A N 1
ATOM 3824 C CA . GLU A 1 483 ? 10.273 44.375 14.969 1 93.31 483 GLU A CA 1
ATOM 3825 C C . GLU A 1 483 ? 11.672 44.969 14.852 1 93.31 483 GLU A C 1
ATOM 3827 O O . GLU A 1 483 ? 11.852 46.188 14.992 1 93.31 483 GLU A O 1
ATOM 3832 N N . ALA A 1 484 ? 12.625 44.094 14.602 1 92.5 484 ALA A N 1
ATOM 3833 C CA . ALA A 1 484 ? 13.977 44.594 14.375 1 92.5 484 ALA A CA 1
ATOM 3834 C C . ALA A 1 484 ? 14.055 45.438 13.102 1 92.5 484 ALA A C 1
ATOM 3836 O O . ALA A 1 484 ? 14.742 46.469 13.062 1 92.5 484 ALA A O 1
ATOM 3837 N N . ILE A 1 485 ? 13.422 45 12.102 1 90.19 485 ILE A N 1
ATOM 3838 C CA . ILE A 1 485 ? 13.383 45.75 10.844 1 90.19 485 ILE A CA 1
ATOM 3839 C C . ILE A 1 485 ? 12.742 47.125 11.062 1 90.19 485 ILE A C 1
ATOM 3841 O O . ILE A 1 485 ? 13.164 48.094 10.461 1 90.19 485 ILE A O 1
ATOM 3845 N N . GLU A 1 486 ? 11.789 47.188 11.914 1 88.62 486 GLU A N 1
ATOM 3846 C CA . GLU A 1 486 ? 11.078 48.406 12.203 1 88.62 486 GLU A CA 1
ATOM 3847 C C . GLU A 1 486 ? 11.906 49.344 13.109 1 88.62 486 GLU A C 1
ATOM 3849 O O . GLU A 1 486 ? 11.539 50.5 13.328 1 88.62 486 GLU A O 1
ATOM 3854 N N . GLY A 1 487 ? 13.062 48.844 13.523 1 81.69 487 GLY A N 1
ATOM 3855 C CA . GLY A 1 487 ? 13.953 49.656 14.344 1 81.69 487 GLY A CA 1
ATOM 3856 C C . GLY A 1 487 ? 13.547 49.719 15.805 1 81.69 487 GLY A C 1
ATOM 3857 O O . GLY A 1 487 ? 13.875 50.656 16.531 1 81.69 487 GLY A O 1
ATOM 3858 N N . LYS A 1 488 ? 12.75 48.719 16.016 1 70.88 488 LYS A N 1
ATOM 3859 C CA . LYS A 1 488 ? 12.344 48.656 17.422 1 70.88 488 LYS A CA 1
ATOM 3860 C C . LYS A 1 488 ? 13.422 48 18.281 1 70.88 488 LYS A C 1
ATOM 3862 O O . LYS A 1 488 ? 13.82 46.875 18.016 1 70.88 488 LYS A O 1
ATOM 3867 N N . GLY A 1 489 ? 13.992 48.812 19.109 1 66.56 489 GLY A N 1
ATOM 3868 C CA . GLY A 1 489 ? 14.945 48.281 20.078 1 66.56 489 GLY A CA 1
ATOM 3869 C C . GLY A 1 489 ? 16.391 48.5 19.656 1 66.56 489 GLY A C 1
ATOM 3870 O O . GLY A 1 489 ? 16.672 48.688 18.484 1 66.56 489 GLY A O 1
ATOM 3871 N N . ASP A 1 490 ? 17.281 48.719 20.484 1 75.31 490 ASP A N 1
ATOM 3872 C CA . ASP A 1 490 ? 18.719 48.906 20.297 1 75.31 490 ASP A CA 1
ATOM 3873 C C . ASP A 1 490 ? 19.469 47.594 20.188 1 75.31 490 ASP A C 1
ATOM 3875 O O . ASP A 1 490 ? 20.641 47.5 20.531 1 75.31 490 ASP A O 1
ATOM 3879 N N . ILE A 1 491 ? 18.734 46.594 19.641 1 80 491 ILE A N 1
ATOM 3880 C CA . ILE A 1 491 ? 19.391 45.312 19.578 1 80 491 ILE A CA 1
ATOM 3881 C C . ILE A 1 491 ? 19.5 44.844 18.125 1 80 491 ILE A C 1
ATOM 3883 O O . ILE A 1 491 ? 18.703 45.281 17.281 1 80 491 ILE A O 1
ATOM 3887 N N . SER A 1 492 ? 20.609 44.125 17.844 1 87.81 492 SER A N 1
ATOM 3888 C CA . SER A 1 492 ? 20.797 43.594 16.5 1 87.81 492 SER A CA 1
ATOM 3889 C C . SER A 1 492 ? 19.688 42.625 16.125 1 87.81 492 SER A C 1
ATOM 3891 O O . SER A 1 492 ? 19.094 41.969 17 1 87.81 492 SER A O 1
ATOM 3893 N N . GLU A 1 493 ? 19.281 42.625 14.922 1 91.19 493 GLU A N 1
ATOM 3894 C CA . GLU A 1 493 ? 18.266 41.688 14.406 1 91.19 493 GLU A CA 1
ATOM 3895 C C . GLU A 1 493 ? 18.578 40.25 14.812 1 91.19 493 GLU A C 1
ATOM 3897 O O . GLU A 1 493 ? 17.688 39.5 15.234 1 91.19 493 GLU A O 1
ATOM 3902 N N . GLU A 1 494 ? 19.859 39.906 14.719 1 92 494 GLU A N 1
ATOM 3903 C CA . GLU A 1 494 ? 20.297 38.562 15.047 1 92 494 GLU A CA 1
ATOM 3904 C C . GLU A 1 494 ? 20.031 38.25 16.516 1 92 494 GLU A C 1
ATOM 3906 O O . GLU A 1 494 ? 19.547 37.156 16.844 1 92 494 GLU A O 1
ATOM 3911 N N . HIS A 1 495 ? 20.391 39.156 17.297 1 93.25 495 HIS A N 1
ATOM 3912 C CA . HIS A 1 495 ? 20.188 39 18.734 1 93.25 495 HIS A CA 1
ATOM 3913 C C . HIS A 1 495 ? 18.703 38.906 19.078 1 93.25 495 HIS A C 1
ATOM 3915 O O . HIS A 1 495 ? 18.297 38.062 19.906 1 93.25 495 HIS A O 1
ATOM 3921 N N . ALA A 1 496 ? 17.922 39.719 18.5 1 94.75 496 ALA A N 1
ATOM 3922 C CA . ALA A 1 496 ? 16.469 39.75 18.766 1 94.75 496 ALA A CA 1
ATOM 3923 C C . ALA A 1 496 ? 15.836 38.406 18.375 1 94.75 496 ALA A C 1
ATOM 3925 O O . ALA A 1 496 ? 14.984 37.906 19.094 1 94.75 496 ALA A O 1
ATOM 3926 N N . ILE A 1 497 ? 16.188 37.906 17.25 1 96 497 ILE A N 1
ATOM 3927 C CA . ILE A 1 497 ? 15.648 36.656 16.75 1 96 497 ILE A CA 1
ATOM 3928 C C . ILE A 1 497 ? 16.031 35.5 17.688 1 96 497 ILE A C 1
ATOM 3930 O O . ILE A 1 497 ? 15.195 34.688 18.062 1 96 497 ILE A O 1
ATOM 3934 N N . ALA A 1 498 ? 17.281 35.406 18.047 1 96.31 498 ALA A N 1
ATOM 3935 C CA . ALA A 1 498 ? 17.766 34.344 18.922 1 96.31 498 ALA A CA 1
ATOM 3936 C C . ALA A 1 498 ? 17.078 34.406 20.281 1 96.31 498 ALA A C 1
ATOM 3938 O O . ALA A 1 498 ? 16.719 33.375 20.859 1 96.31 498 ALA A O 1
ATOM 3939 N N . LYS A 1 499 ? 17.031 35.594 20.797 1 96.38 499 LYS A N 1
ATOM 3940 C CA . LYS A 1 499 ? 16.391 35.781 22.094 1 96.38 499 LYS A CA 1
ATOM 3941 C C . LYS A 1 499 ? 14.938 35.344 22.062 1 96.38 499 LYS A C 1
ATOM 3943 O O . LYS A 1 499 ? 14.453 34.719 23 1 96.38 499 LYS A O 1
ATOM 3948 N N . SER A 1 500 ? 14.234 35.75 21.062 1 97.12 500 SER A N 1
ATOM 3949 C CA . SER A 1 500 ? 12.836 35.375 20.922 1 97.12 500 SER A CA 1
ATOM 3950 C C . SER A 1 500 ? 12.68 33.875 20.828 1 97.12 500 SER A C 1
ATOM 3952 O O . SER A 1 500 ? 11.711 33.312 21.344 1 97.12 500 SER A O 1
ATOM 3954 N N . ALA A 1 501 ? 13.516 33.188 20.078 1 97.5 501 ALA A N 1
ATOM 3955 C CA . ALA A 1 501 ? 13.508 31.719 20 1 97.5 501 ALA A CA 1
ATOM 3956 C C . ALA A 1 501 ? 13.648 31.094 21.391 1 97.5 501 ALA A C 1
ATOM 3958 O O . ALA A 1 501 ? 12.883 30.203 21.75 1 97.5 501 ALA A O 1
ATOM 3959 N N . ARG A 1 502 ? 14.633 31.578 22.078 1 97.5 502 ARG A N 1
ATOM 3960 C CA . ARG A 1 502 ? 14.891 31.078 23.422 1 97.5 502 ARG A CA 1
ATOM 3961 C C . ARG A 1 502 ? 13.664 31.266 24.312 1 97.5 502 ARG A C 1
ATOM 3963 O O . ARG A 1 502 ? 13.25 30.344 25.016 1 97.5 502 ARG A O 1
ATOM 3970 N N . ASP A 1 503 ? 13.117 32.469 24.328 1 97.75 503 ASP A N 1
ATOM 3971 C CA . ASP A 1 503 ? 11.977 32.781 25.172 1 97.75 503 ASP A CA 1
ATOM 3972 C C . ASP A 1 503 ? 10.773 31.891 24.828 1 97.75 503 ASP A C 1
ATOM 3974 O O . ASP A 1 503 ? 10.055 31.438 25.719 1 97.75 503 ASP A O 1
ATOM 3978 N N . SER A 1 504 ? 10.5 31.75 23.547 1 97.5 504 SER A N 1
ATOM 3979 C CA . SER A 1 504 ? 9.398 30.906 23.094 1 97.5 504 SER A CA 1
ATOM 3980 C C . SER A 1 504 ? 9.578 29.469 23.547 1 97.5 504 SER A C 1
ATOM 3982 O O . SER A 1 504 ? 8.633 28.828 24 1 97.5 504 SER A O 1
ATOM 3984 N N . LEU A 1 505 ? 10.789 28.938 23.391 1 97.56 505 LEU A N 1
ATOM 3985 C CA . LEU A 1 505 ? 11.062 27.547 23.781 1 97.56 505 LEU A CA 1
ATOM 3986 C C . LEU A 1 505 ? 10.922 27.359 25.281 1 97.56 505 LEU A C 1
ATOM 3988 O O . LEU A 1 505 ? 10.492 26.297 25.734 1 97.56 505 LEU A O 1
ATOM 3992 N N . GLU A 1 506 ? 11.328 28.359 26.047 1 97.44 506 GLU A N 1
ATOM 3993 C CA . GLU A 1 506 ? 11.133 28.297 27.484 1 97.44 506 GLU A CA 1
ATOM 3994 C C . GLU A 1 506 ? 9.656 28.172 27.844 1 97.44 506 GLU A C 1
ATOM 3996 O O . GLU A 1 506 ? 9.297 27.375 28.719 1 97.44 506 GLU A O 1
ATOM 4001 N N . THR A 1 507 ? 8.922 28.953 27.203 1 96.62 507 THR A N 1
ATOM 4002 C CA . THR A 1 507 ? 7.484 28.891 27.422 1 96.62 507 THR A CA 1
ATOM 4003 C C . THR A 1 507 ? 6.926 27.531 27.016 1 96.62 507 THR A C 1
ATOM 4005 O O . THR A 1 507 ? 6.113 26.938 27.734 1 96.62 507 THR A O 1
ATOM 4008 N N . CYS A 1 508 ? 7.301 27.062 25.844 1 96.19 508 CYS A N 1
ATOM 4009 C CA . CYS A 1 508 ? 6.832 25.781 25.328 1 96.19 508 CYS A CA 1
ATOM 4010 C C . CYS A 1 508 ? 7.238 24.641 26.266 1 96.19 508 CYS A C 1
ATOM 4012 O O . CYS A 1 508 ? 6.48 23.703 26.469 1 96.19 508 CYS A O 1
ATOM 4014 N N . LEU A 1 509 ? 8.445 24.719 26.781 1 96.19 509 LEU A N 1
ATOM 4015 C CA . LEU A 1 509 ? 8.938 23.688 27.688 1 96.19 509 LEU A CA 1
ATOM 4016 C C . LEU A 1 509 ? 8.055 23.594 28.922 1 96.19 509 LEU A C 1
ATOM 4018 O O . LEU A 1 509 ? 7.758 22.5 29.391 1 96.19 509 LEU A O 1
ATOM 4022 N N . VAL A 1 510 ? 7.66 24.703 29.422 1 95.56 510 VAL A N 1
ATOM 4023 C CA . VAL A 1 510 ? 6.789 24.734 30.594 1 95.56 510 VAL A CA 1
ATOM 4024 C C . VAL A 1 510 ? 5.461 24.062 30.266 1 95.56 510 VAL A C 1
ATOM 4026 O O . VAL A 1 510 ? 4.957 23.25 31.047 1 95.56 510 VAL A O 1
ATOM 4029 N N . ILE A 1 511 ? 4.91 24.406 29.156 1 94.44 511 ILE A N 1
ATOM 4030 C CA . ILE A 1 511 ? 3.631 23.844 28.734 1 94.44 511 ILE A CA 1
ATOM 4031 C C . ILE A 1 511 ? 3.77 22.328 28.562 1 94.44 511 ILE A C 1
ATOM 4033 O O . ILE A 1 511 ? 2.902 21.562 29 1 94.44 511 ILE A O 1
ATOM 4037 N N . LEU A 1 512 ? 4.828 21.922 27.891 1 91.88 512 LEU A N 1
ATOM 4038 C CA . LEU A 1 512 ? 5.07 20.5 27.625 1 91.88 512 LEU A CA 1
ATOM 4039 C C . LEU A 1 512 ? 5.242 19.734 28.938 1 91.88 512 LEU A C 1
ATOM 4041 O O . LEU A 1 512 ? 4.789 18.594 29.047 1 91.88 512 LEU A O 1
ATOM 4045 N N . ARG A 1 513 ? 5.941 20.281 29.875 1 91.56 513 ARG A N 1
ATOM 4046 C CA . ARG A 1 513 ? 6.133 19.656 31.172 1 91.56 513 ARG A CA 1
ATOM 4047 C C . ARG A 1 513 ? 4.801 19.469 31.891 1 91.56 513 ARG A C 1
ATOM 4049 O O . ARG A 1 513 ? 4.57 18.438 32.531 1 91.56 513 ARG A O 1
ATOM 4056 N N . ASP A 1 514 ? 4.051 20.469 31.812 1 88.56 514 ASP A N 1
ATOM 4057 C CA . ASP A 1 514 ? 2.725 20.391 32.406 1 88.56 514 ASP A CA 1
ATOM 4058 C C . ASP A 1 514 ? 1.898 19.281 31.781 1 88.56 514 ASP A C 1
ATOM 4060 O O . ASP A 1 514 ? 1.231 18.516 32.5 1 88.56 514 ASP A O 1
ATOM 4064 N N . TRP A 1 515 ? 1.93 19.25 30.578 1 83.94 515 TRP A N 1
ATOM 4065 C CA . TRP A 1 515 ? 1.186 18.219 29.859 1 83.94 515 TRP A CA 1
ATOM 4066 C C . TRP A 1 515 ? 1.745 16.828 30.172 1 83.94 515 TRP A C 1
ATOM 4068 O O . TRP A 1 515 ? 0.987 15.883 30.391 1 83.94 515 TRP A O 1
ATOM 4078 N N . ALA A 1 516 ? 3.049 16.609 30.109 1 82.25 516 ALA A N 1
ATOM 4079 C CA . ALA A 1 516 ? 3.711 15.328 30.359 1 82.25 516 ALA A CA 1
ATOM 4080 C C . ALA A 1 516 ? 3.35 14.781 31.734 1 82.25 516 ALA A C 1
ATOM 4082 O O . ALA A 1 516 ? 3.273 13.562 31.938 1 82.25 516 ALA A O 1
ATOM 4083 N N . SER A 1 517 ? 3.131 15.664 32.625 1 81.75 517 SER A N 1
ATOM 4084 C CA . SER A 1 517 ? 2.791 15.258 34 1 81.75 517 SER A CA 1
ATOM 4085 C C . SER A 1 517 ? 1.393 14.656 34.031 1 81.75 517 SER A C 1
ATOM 4087 O O . SER A 1 517 ? 1.07 13.914 34.969 1 81.75 517 SER A O 1
ATOM 4089 N N . THR A 1 518 ? 0.612 14.914 33.062 1 75.81 518 THR A N 1
ATOM 4090 C CA . THR A 1 518 ? -0.75 14.391 33.062 1 75.81 518 THR A CA 1
ATOM 4091 C C . THR A 1 518 ? -0.803 13.047 32.344 1 75.81 518 THR A C 1
ATOM 4093 O O . THR A 1 518 ? -1.803 12.328 32.406 1 75.81 518 THR A O 1
ATOM 4096 N N . VAL A 1 519 ? 0.209 12.711 31.656 1 73.81 519 VAL A N 1
ATOM 4097 C CA . VAL A 1 519 ? 0.256 11.461 30.891 1 73.81 519 VAL A CA 1
ATOM 4098 C C . VAL A 1 519 ? 0.696 10.32 31.812 1 73.81 519 VAL A C 1
ATOM 4100 O O . VAL A 1 519 ? 1.689 10.438 32.531 1 73.81 519 VAL A O 1
ATOM 4103 N N . PRO A 1 520 ? -0.124 9.266 31.875 1 69.25 520 PRO A N 1
ATOM 4104 C CA . PRO A 1 520 ? 0.271 8.125 32.688 1 69.25 520 PRO A CA 1
ATOM 4105 C C . PRO A 1 520 ? 1.603 7.512 32.25 1 69.25 520 PRO A C 1
ATOM 4107 O O . PRO A 1 520 ? 1.901 7.461 31.062 1 69.25 520 PRO A O 1
ATOM 4110 N N . PRO A 1 521 ? 2.512 7.242 33.188 1 63.34 521 PRO A N 1
ATOM 4111 C CA . PRO A 1 521 ? 3.803 6.637 32.844 1 63.34 521 PRO A CA 1
ATOM 4112 C C . PRO A 1 521 ? 3.656 5.301 32.125 1 63.34 521 PRO A C 1
ATOM 4114 O O . PRO A 1 521 ? 2.652 4.605 32.281 1 63.34 521 PRO A O 1
ATOM 4117 N N . PRO A 1 522 ? 4.57 5.086 31.141 1 58.84 522 PRO A N 1
ATOM 4118 C CA . PRO A 1 522 ? 4.496 3.789 30.469 1 58.84 522 PRO A CA 1
ATOM 4119 C C . PRO A 1 522 ? 4.461 2.613 31.438 1 58.84 522 PRO A C 1
ATOM 4121 O O . PRO A 1 522 ? 5.066 2.676 32.5 1 58.84 522 PRO A O 1
ATOM 4124 N N . VAL A 1 523 ? 3.555 1.74 31.328 1 49.47 523 VAL A N 1
ATOM 4125 C CA . VAL A 1 523 ? 3.537 0.517 32.125 1 49.47 523 VAL A CA 1
ATOM 4126 C C . VAL A 1 523 ? 4.84 -0.25 31.922 1 49.47 523 VAL A C 1
ATOM 4128 O O . VAL A 1 523 ? 5.266 -0.484 30.781 1 49.47 523 VAL A O 1
ATOM 4131 N N . GLU A 1 524 ? 5.703 -0.341 32.969 1 44.66 524 GLU A N 1
ATOM 4132 C CA . GLU A 1 524 ? 6.949 -1.103 32.969 1 44.66 524 GLU A CA 1
ATOM 4133 C C . GLU A 1 524 ? 6.73 -2.521 32.438 1 44.66 524 GLU A C 1
ATOM 4135 O O . GLU A 1 524 ? 6.133 -3.352 33.125 1 44.66 524 GLU A O 1
ATOM 4140 N N . THR A 1 525 ? 6.273 -2.795 31.344 1 40.81 525 THR A N 1
ATOM 4141 C CA . THR A 1 525 ? 6.395 -4.215 31.031 1 40.81 525 THR A CA 1
ATOM 4142 C C . THR A 1 525 ? 7.859 -4.637 30.984 1 40.81 525 THR A C 1
ATOM 4144 O O . THR A 1 525 ? 8.727 -3.857 30.578 1 40.81 525 THR A O 1
ATOM 4147 N N . ASN A 1 526 ? 8.219 -5.617 31.953 1 34.38 526 ASN A N 1
ATOM 4148 C CA . ASN A 1 526 ? 9.523 -6.273 32 1 34.38 526 ASN A CA 1
ATOM 4149 C C . ASN A 1 526 ? 10.062 -6.555 30.594 1 34.38 526 ASN A C 1
ATOM 4151 O O . ASN A 1 526 ? 10.078 -7.703 30.156 1 34.38 526 ASN A O 1
ATOM 4155 N N . ALA A 1 527 ? 9.703 -6.078 29.625 1 35.19 527 ALA A N 1
ATOM 4156 C CA . ALA A 1 527 ? 10.406 -6.469 28.391 1 35.19 527 ALA A CA 1
ATOM 4157 C C . ALA A 1 527 ? 11.883 -6.09 28.469 1 35.19 527 ALA A C 1
ATOM 4159 O O . ALA A 1 527 ? 12.242 -5.086 29.094 1 35.19 527 ALA A O 1
ATOM 4160 N N . GLY A 1 528 ? 12.914 -6.969 28.281 1 32.41 528 GLY A N 1
ATOM 4161 C CA . GLY A 1 528 ? 14.352 -6.797 28.203 1 32.41 528 GLY A CA 1
ATOM 4162 C C . GLY A 1 528 ? 14.758 -5.449 27.625 1 32.41 528 GLY A C 1
ATOM 4163 O O . GLY A 1 528 ? 13.953 -4.773 26.984 1 32.41 528 GLY A O 1
ATOM 4164 N N . GLY A 1 529 ? 15.922 -4.859 28.219 1 32.19 529 GLY A N 1
ATOM 4165 C CA . GLY A 1 529 ? 16.719 -3.666 27.969 1 32.19 529 GLY A CA 1
ATOM 4166 C C . GLY A 1 529 ? 16.828 -3.324 26.5 1 32.19 529 GLY A C 1
ATOM 4167 O O . GLY A 1 529 ? 17.938 -3.324 25.938 1 32.19 529 GLY A O 1
ATOM 4168 N N . TRP A 1 530 ? 16.047 -3.715 25.75 1 30.77 530 TRP A N 1
ATOM 4169 C CA . TRP A 1 530 ? 16.469 -3.326 24.406 1 30.77 530 TRP A CA 1
ATOM 4170 C C . TRP A 1 530 ? 16.594 -1.81 24.297 1 30.77 530 TRP A C 1
ATOM 4172 O O . TRP A 1 530 ? 15.656 -1.079 24.625 1 30.77 530 TRP A O 1
ATOM 4182 N N . GLN A 1 531 ? 17.859 -1.304 24.594 1 30.59 531 GLN A N 1
ATOM 4183 C CA . GLN A 1 531 ? 18.359 0.055 24.375 1 30.59 531 GLN A CA 1
ATOM 4184 C C . GLN A 1 531 ? 17.672 0.696 23.172 1 30.59 531 GLN A C 1
ATOM 4186 O O . GLN A 1 531 ? 17.484 0.046 22.141 1 30.59 531 GLN A O 1
ATOM 4191 N N . GLN A 1 532 ? 17.047 1.771 23.422 1 34.12 532 GLN A N 1
ATOM 4192 C CA . GLN A 1 532 ? 16.391 2.811 22.641 1 34.12 532 GLN A CA 1
ATOM 4193 C C . GLN A 1 532 ? 17.25 3.215 21.438 1 34.12 532 GLN A C 1
ATOM 4195 O O . GLN A 1 532 ? 18.375 3.686 21.609 1 34.12 532 GLN A O 1
ATOM 4200 N N . LEU A 1 533 ? 17.281 2.529 20.391 1 30.72 533 LEU A N 1
ATOM 4201 C CA . LEU A 1 533 ? 17.938 3.049 19.188 1 30.72 533 LEU A CA 1
ATOM 4202 C C . LEU A 1 533 ? 17.703 4.547 19.047 1 30.72 533 LEU A C 1
ATOM 4204 O O . LEU A 1 533 ? 16.656 5.055 19.469 1 30.72 533 LEU A O 1
ATOM 4208 N N . SER A 1 534 ? 18.859 5.285 18.938 1 28.73 534 SER A N 1
ATOM 4209 C CA . SER A 1 534 ? 19 6.699 18.594 1 28.73 534 SER A CA 1
ATOM 4210 C C . SER A 1 534 ? 18 7.105 17.531 1 28.73 534 SER A C 1
ATOM 4212 O O . SER A 1 534 ? 17.891 6.449 16.484 1 28.73 534 SER A O 1
ATOM 4214 N N . ASP A 1 535 ? 16.875 7.535 17.906 1 32.12 535 ASP A N 1
ATOM 4215 C CA . ASP A 1 535 ? 15.875 8.25 17.109 1 32.12 535 ASP A CA 1
ATOM 4216 C C . ASP A 1 535 ? 16.531 9.141 16.062 1 32.12 535 ASP A C 1
ATOM 4218 O O . ASP A 1 535 ? 17.141 10.156 16.391 1 32.12 535 ASP A O 1
ATOM 4222 N N . PHE A 1 536 ? 17.344 8.695 15.227 1 28.84 536 PHE A N 1
ATOM 4223 C CA . PHE A 1 536 ? 17.531 9.695 14.18 1 28.84 536 PHE A CA 1
ATOM 4224 C C . PHE A 1 536 ? 16.203 10.375 13.844 1 28.84 536 PHE A C 1
ATOM 4226 O O . PHE A 1 536 ? 15.305 9.75 13.273 1 28.84 536 PHE A O 1
ATOM 4233 N N . ASP A 1 537 ? 15.633 11.047 14.727 1 30.86 537 ASP A N 1
ATOM 4234 C CA . ASP A 1 537 ? 14.609 12.055 14.469 1 30.86 537 ASP A CA 1
ATOM 4235 C C . ASP A 1 537 ? 14.773 12.664 13.078 1 30.86 537 ASP A C 1
ATOM 4237 O O . ASP A 1 537 ? 15.578 13.57 12.883 1 30.86 537 ASP A O 1
ATOM 4241 N N . LEU A 1 538 ? 14.945 11.898 12.125 1 30.83 538 LEU A N 1
ATOM 4242 C CA . LEU A 1 538 ? 14.758 12.656 10.891 1 30.83 538 LEU A CA 1
ATOM 4243 C C . LEU A 1 538 ? 13.594 13.625 11.023 1 30.83 538 LEU A C 1
ATOM 4245 O O . LEU A 1 538 ? 12.438 13.203 11.094 1 30.83 538 LEU A O 1
ATOM 4249 N N . ASP A 1 539 ? 13.547 14.484 11.859 1 30.72 539 ASP A N 1
ATOM 4250 C CA . ASP A 1 539 ? 12.773 15.711 11.742 1 30.72 539 ASP A CA 1
ATOM 4251 C C . ASP A 1 539 ? 12.453 16.016 10.281 1 30.72 539 ASP A C 1
ATOM 4253 O O . ASP A 1 539 ? 13.094 16.875 9.664 1 30.72 539 ASP A O 1
ATOM 4257 N N . LEU A 1 540 ? 12.258 15.133 9.57 1 31.7 540 LEU A N 1
ATOM 4258 C CA . LEU A 1 540 ? 11.797 15.375 8.203 1 31.7 540 LEU A CA 1
ATOM 4259 C C . LEU A 1 540 ? 10.625 16.359 8.195 1 31.7 540 LEU A C 1
ATOM 4261 O O . LEU A 1 540 ? 10.125 16.719 7.129 1 31.7 540 LEU A O 1
ATOM 4265 N N . GLY A 1 541 ? 9.961 16.469 9.266 1 31.02 541 GLY A N 1
ATOM 4266 C CA . GLY A 1 541 ? 8.953 17.516 9.234 1 31.02 541 GLY A CA 1
ATOM 4267 C C . GLY A 1 541 ? 9.531 18.891 8.914 1 31.02 541 GLY A C 1
ATOM 4268 O O . GLY A 1 541 ? 8.812 19.781 8.453 1 31.02 541 GLY A O 1
ATOM 4269 N N . PHE A 1 542 ? 10.562 19.234 9.641 1 30.09 542 PHE A N 1
ATOM 4270 C CA . PHE A 1 542 ? 11.117 20.562 9.445 1 30.09 542 PHE A CA 1
ATOM 4271 C C . PHE A 1 542 ? 11.57 20.766 8.008 1 30.09 542 PHE A C 1
ATOM 4273 O O . PHE A 1 542 ? 11.547 21.875 7.484 1 30.09 542 PHE A O 1
ATOM 4280 N N . GLU A 1 543 ? 12.281 19.719 7.512 1 32.72 543 GLU A N 1
ATOM 4281 C CA . GLU A 1 543 ? 12.719 20.016 6.152 1 32.72 543 GLU A CA 1
ATOM 4282 C C . GLU A 1 543 ? 11.539 20.375 5.258 1 32.72 543 GLU A C 1
ATOM 4284 O O . GLU A 1 543 ? 11.688 21.156 4.309 1 32.72 543 GLU A O 1
ATOM 4289 N N . HIS A 1 544 ? 10.461 19.781 5.625 1 33.41 544 HIS A N 1
ATOM 4290 C CA . HIS A 1 544 ? 9.281 20.188 4.863 1 33.41 544 HIS A CA 1
ATOM 4291 C C . HIS A 1 544 ? 8.695 21.484 5.406 1 33.41 544 HIS A C 1
ATOM 4293 O O . HIS A 1 544 ? 7.738 22.016 4.844 1 33.41 544 HIS A O 1
ATOM 4299 N N . PHE A 1 545 ? 8.797 21.75 6.734 1 31.09 545 PHE A N 1
ATOM 4300 C CA . PHE A 1 545 ? 8.172 23.047 7 1 31.09 545 PHE A CA 1
ATOM 4301 C C . PHE A 1 545 ? 8.516 24.047 5.91 1 31.09 545 PHE A C 1
ATOM 4303 O O . PHE A 1 545 ? 7.648 24.797 5.445 1 31.09 545 PHE A O 1
ATOM 4310 N N . PHE A 1 546 ? 9.875 24.547 5.883 1 31.78 546 PHE A N 1
ATOM 4311 C CA . PHE A 1 546 ? 10.297 25.484 4.84 1 31.78 546 PHE A CA 1
ATOM 4312 C C . PHE A 1 546 ? 10.727 24.734 3.588 1 31.78 546 PHE A C 1
ATOM 4314 O O . PHE A 1 546 ? 11.109 25.344 2.59 1 31.78 546 PHE A O 1
ATOM 4321 N N . GLN A 1 547 ? 11.18 23.516 3.615 1 30.89 547 GLN A N 1
ATOM 4322 C CA . GLN A 1 547 ? 11.883 22.969 2.459 1 30.89 547 GLN A CA 1
ATOM 4323 C C . GLN A 1 547 ? 10.93 22.734 1.294 1 30.89 547 GLN A C 1
ATOM 4325 O O . GLN A 1 547 ? 9.938 22.016 1.435 1 30.89 547 GLN A O 1
ATOM 4330 N N . GLY A 1 548 ? 10.703 23.688 0.564 1 29.02 548 GLY A N 1
ATOM 4331 C CA . GLY A 1 548 ? 10.32 23.438 -0.816 1 29.02 548 GLY A CA 1
ATOM 4332 C C . GLY A 1 548 ? 10.961 22.203 -1.409 1 29.02 548 GLY A C 1
ATOM 4333 O O . GLY A 1 548 ? 12.078 21.828 -1.024 1 29.02 548 GLY A O 1
ATOM 4334 N N . SER A 1 549 ? 10.273 21.062 -1.494 1 28.64 549 SER A N 1
ATOM 4335 C CA . SER A 1 549 ? 10.797 19.953 -2.293 1 28.64 549 SER A CA 1
ATOM 4336 C C . SER A 1 549 ? 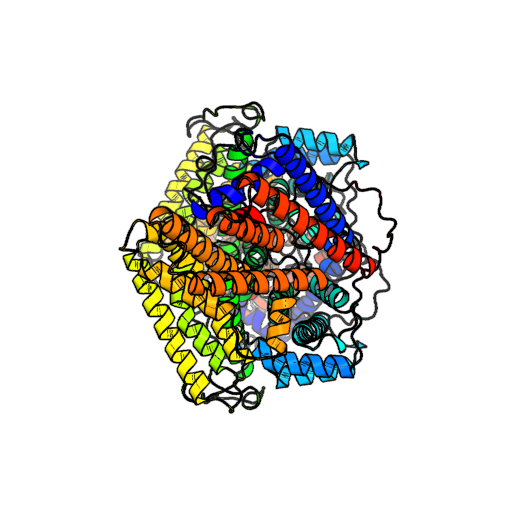11.812 20.453 -3.316 1 28.64 549 SER A C 1
ATOM 4338 O O . SER A 1 549 ? 11.445 21.109 -4.293 1 28.64 549 SER A O 1
ATOM 4340 N N . ASN A 1 550 ? 12.875 21.062 -2.969 1 25.31 550 ASN A N 1
ATOM 4341 C CA . ASN A 1 550 ? 13.922 21.344 -3.949 1 25.31 550 ASN A CA 1
ATOM 4342 C C . ASN A 1 550 ? 14.391 20.078 -4.645 1 25.31 550 ASN A C 1
ATOM 4344 O O . ASN A 1 550 ? 15.391 19.469 -4.246 1 25.31 550 ASN A O 1
ATOM 4348 N N . VAL A 1 551 ? 13.664 19.062 -4.699 1 25.5 551 VAL A N 1
ATOM 4349 C CA . VAL A 1 551 ? 14.32 18.234 -5.707 1 25.5 551 VAL A CA 1
ATOM 4350 C C . VAL A 1 551 ? 14.594 19.078 -6.957 1 25.5 551 VAL A C 1
ATOM 4352 O O . VAL A 1 551 ? 13.672 19.609 -7.574 1 25.5 551 VAL A O 1
ATOM 4355 N N . PRO A 1 552 ? 15.781 19.562 -7.203 1 23.66 552 PRO A N 1
ATOM 4356 C CA . PRO A 1 552 ? 16.031 19.953 -8.594 1 23.66 552 PRO A CA 1
ATOM 4357 C C . PRO A 1 552 ? 15.547 18.891 -9.586 1 23.66 552 PRO A C 1
ATOM 4359 O O . PRO A 1 552 ? 15.484 17.703 -9.25 1 23.66 552 PRO A O 1
ATOM 4362 N N . MET B 1 1 ? -9.219 -18.188 -17.578 1 45.78 1 MET B N 1
ATOM 4363 C CA . MET B 1 1 ? -8.867 -19.375 -18.359 1 45.78 1 MET B CA 1
ATOM 4364 C C . MET B 1 1 ? -10.016 -20.375 -18.359 1 45.78 1 MET B C 1
ATOM 4366 O O . MET B 1 1 ? -10.117 -21.203 -19.266 1 45.78 1 MET B O 1
ATOM 4370 N N . GLY B 1 2 ? -10.969 -20.203 -17.297 1 50.97 2 GLY B N 1
ATOM 4371 C CA . GLY B 1 2 ? -11.984 -21.219 -17.047 1 50.97 2 GLY B CA 1
ATOM 4372 C C . GLY B 1 2 ? -13.07 -21.25 -18.109 1 50.97 2 GLY B C 1
ATOM 4373 O O . GLY B 1 2 ? -13.906 -22.141 -18.125 1 50.97 2 GLY B O 1
ATOM 4374 N N . THR B 1 3 ? -12.836 -20.312 -19.141 1 65.19 3 THR B N 1
ATOM 4375 C CA . THR B 1 3 ? -14.023 -20.234 -19.984 1 65.19 3 THR B CA 1
ATOM 4376 C C . THR B 1 3 ? -13.836 -21.031 -21.266 1 65.19 3 THR B C 1
ATOM 4378 O O . THR B 1 3 ? -14.703 -21 -22.156 1 65.19 3 THR B O 1
ATOM 4381 N N . ALA B 1 4 ? -12.844 -21.891 -21.203 1 79.81 4 ALA B N 1
ATOM 4382 C CA . ALA B 1 4 ? -12.664 -22.609 -22.469 1 79.81 4 ALA B CA 1
ATOM 4383 C C . ALA B 1 4 ? -13.719 -23.703 -22.609 1 79.81 4 ALA B C 1
ATOM 4385 O O . ALA B 1 4 ? -13.953 -24.484 -21.688 1 79.81 4 ALA B O 1
ATOM 4386 N N . LYS B 1 5 ? -14.344 -23.75 -23.734 1 84.19 5 LYS B N 1
ATOM 4387 C CA . LYS B 1 5 ? -15.406 -24.719 -24.016 1 84.19 5 LYS B CA 1
ATOM 4388 C C . LYS B 1 5 ? -14.914 -26.156 -23.781 1 84.19 5 LYS B C 1
ATOM 4390 O O . LYS B 1 5 ? -15.695 -27.031 -23.406 1 84.19 5 LYS B O 1
ATOM 4395 N N . GLN B 1 6 ? -13.625 -26.344 -23.906 1 88.19 6 GLN B N 1
ATOM 4396 C CA . GLN B 1 6 ? -13.016 -27.656 -23.734 1 88.19 6 GLN B CA 1
ATOM 4397 C C . GLN B 1 6 ? -13.148 -28.141 -22.297 1 88.19 6 GLN B C 1
ATOM 4399 O O . GLN B 1 6 ? -13.195 -29.359 -22.047 1 88.19 6 GLN B O 1
ATOM 4404 N N . PHE B 1 7 ? -13.25 -27.172 -21.375 1 89.62 7 PHE B N 1
ATOM 4405 C CA . PHE B 1 7 ? -13.305 -27.531 -19.953 1 89.62 7 PHE B CA 1
ATOM 4406 C C . PHE B 1 7 ? -14.742 -27.578 -19.453 1 89.62 7 PHE B C 1
ATOM 4408 O O . PHE B 1 7 ? -14.984 -27.766 -18.266 1 89.62 7 PHE B O 1
ATOM 4415 N N . GLN B 1 8 ? -15.648 -27.438 -20.344 1 88.69 8 GLN B N 1
ATOM 4416 C CA . GLN B 1 8 ? -17.047 -27.281 -19.953 1 88.69 8 GLN B CA 1
ATOM 4417 C C . GLN B 1 8 ? -17.547 -28.484 -19.172 1 88.69 8 GLN B C 1
ATOM 4419 O O . GLN B 1 8 ? -18.234 -28.344 -18.156 1 88.69 8 GLN B O 1
ATOM 4424 N N . SER B 1 9 ? -17.266 -29.719 -19.688 1 90.5 9 SER B N 1
ATOM 4425 C CA . SER B 1 9 ? -17.734 -30.938 -19.016 1 90.5 9 SER B CA 1
ATOM 4426 C C . SER B 1 9 ? -17.172 -31.047 -17.609 1 90.5 9 SER B C 1
ATOM 4428 O O . SER B 1 9 ? -17.906 -31.375 -16.672 1 90.5 9 SER B O 1
ATOM 4430 N N . VAL B 1 10 ? -15.938 -30.766 -17.453 1 92.06 10 VAL B N 1
ATOM 4431 C CA . VAL B 1 10 ? -15.258 -30.844 -16.172 1 92.06 10 VAL B CA 1
ATOM 4432 C C . VAL B 1 10 ? -15.812 -29.781 -15.227 1 92.06 10 VAL B C 1
ATOM 4434 O O . VAL B 1 10 ? -16.094 -30.047 -14.062 1 92.06 10 VAL B O 1
ATOM 4437 N N . LEU B 1 11 ? -15.992 -28.578 -15.75 1 90.56 11 LEU B N 1
ATOM 4438 C CA . LEU B 1 11 ? -16.484 -27.453 -14.945 1 90.56 11 LEU B CA 1
ATOM 4439 C C . LEU B 1 11 ? -17.938 -27.672 -14.539 1 90.56 11 LEU B C 1
ATOM 4441 O O . LEU B 1 11 ? -18.328 -27.312 -13.422 1 90.56 11 LEU B O 1
ATOM 4445 N N . THR B 1 12 ? -18.719 -28.188 -15.453 1 90.69 12 THR B N 1
ATOM 4446 C CA . THR B 1 12 ? -20.109 -28.5 -15.141 1 90.69 12 THR B CA 1
ATOM 4447 C C . THR B 1 12 ? -20.203 -29.547 -14.039 1 90.69 12 THR B C 1
ATOM 4449 O O . THR B 1 12 ? -21.062 -29.469 -13.156 1 90.69 12 THR B O 1
ATOM 4452 N N . CYS B 1 13 ? -19.344 -30.562 -14.133 1 92.75 13 CYS B N 1
ATOM 4453 C CA . CYS B 1 13 ? -19.297 -31.578 -13.086 1 92.75 13 CYS B CA 1
ATOM 4454 C C . CYS B 1 13 ? -19.031 -30.953 -11.727 1 92.75 13 CYS B C 1
ATOM 4456 O O . CYS B 1 13 ? -19.719 -31.25 -10.742 1 92.75 13 CYS B O 1
ATOM 4458 N N . TYR B 1 14 ? -18.062 -30.125 -11.641 1 92.44 14 TYR B N 1
ATOM 4459 C CA . TYR B 1 14 ? -17.688 -29.438 -10.406 1 92.44 14 TYR B CA 1
ATOM 4460 C C . TYR B 1 14 ? -18.828 -28.562 -9.891 1 92.44 14 TYR B C 1
ATOM 4462 O O . TYR B 1 14 ? -19.109 -28.547 -8.695 1 92.44 14 TYR B O 1
ATOM 4470 N N . ALA B 1 15 ? -19.406 -27.797 -10.805 1 90.38 15 ALA B N 1
ATOM 4471 C CA . ALA B 1 15 ? -20.531 -26.922 -10.445 1 90.38 15 ALA B CA 1
ATOM 4472 C C . ALA B 1 15 ? -21.688 -27.734 -9.883 1 90.38 15 ALA B C 1
ATOM 4474 O O . ALA B 1 15 ? -22.312 -27.344 -8.891 1 90.38 15 ALA B O 1
ATOM 4475 N N . GLU B 1 16 ? -21.984 -28.859 -10.516 1 91.75 16 GLU B N 1
ATOM 4476 C CA . GLU B 1 16 ? -23.062 -29.719 -10.047 1 91.75 16 GLU B CA 1
ATOM 4477 C C . GLU B 1 16 ? -22.75 -30.312 -8.68 1 91.75 16 GLU B C 1
ATOM 4479 O O . GLU B 1 16 ? -23.625 -30.438 -7.824 1 91.75 16 GLU B O 1
ATOM 4484 N N . ALA B 1 17 ? -21.516 -30.688 -8.531 1 92.94 17 ALA B N 1
ATOM 4485 C CA . ALA B 1 17 ? -21.109 -31.297 -7.273 1 92.94 17 ALA B CA 1
ATOM 4486 C C . ALA B 1 17 ? -21.172 -30.297 -6.129 1 92.94 17 ALA B C 1
ATOM 4488 O O . ALA B 1 17 ? -21.5 -30.656 -4.996 1 92.94 17 ALA B O 1
ATOM 4489 N N . THR B 1 18 ? -20.859 -29.031 -6.328 1 91.94 18 THR B N 1
ATOM 4490 C CA . THR B 1 18 ? -20.781 -28.016 -5.277 1 91.94 18 THR B CA 1
ATOM 4491 C C . THR B 1 18 ? -22.109 -27.281 -5.145 1 91.94 18 THR B C 1
ATOM 4493 O O . THR B 1 18 ? -22.219 -26.297 -4.406 1 91.94 18 THR B O 1
ATOM 4496 N N . GLY B 1 19 ? -23.062 -27.641 -5.84 1 86.44 19 GLY B N 1
ATOM 4497 C CA . GLY B 1 19 ? -24.406 -27.078 -5.719 1 86.44 19 GLY B CA 1
ATOM 4498 C C . GLY B 1 19 ? -24.625 -25.844 -6.566 1 86.44 19 GLY B C 1
ATOM 4499 O O . GLY B 1 19 ? -25.625 -25.156 -6.418 1 86.44 19 GLY B O 1
ATOM 4500 N N . ASN B 1 20 ? -23.719 -25.469 -7.477 1 84.5 20 ASN B N 1
ATOM 4501 C CA . ASN B 1 20 ? -23.812 -24.266 -8.305 1 84.5 20 ASN B CA 1
ATOM 4502 C C . ASN B 1 20 ? -24.234 -24.609 -9.734 1 84.5 20 ASN B C 1
ATOM 4504 O O . ASN B 1 20 ? -24.172 -23.766 -10.625 1 84.5 20 ASN B O 1
ATOM 4508 N N . GLY B 1 21 ? -24.625 -25.891 -9.883 1 85.5 21 GLY B N 1
ATOM 4509 C CA . GLY B 1 21 ? -25.016 -26.312 -11.211 1 85.5 21 GLY B CA 1
ATOM 4510 C C . GLY B 1 21 ? -26.484 -26.094 -11.508 1 85.5 21 GLY B C 1
ATOM 4511 O O . GLY B 1 21 ? -27.25 -25.688 -10.625 1 85.5 21 GLY B O 1
ATOM 4512 N N . ASN B 1 22 ? -26.844 -26.172 -12.766 1 83.06 22 ASN B N 1
ATOM 4513 C CA . ASN B 1 22 ? -28.234 -25.984 -13.188 1 83.06 22 ASN B CA 1
ATOM 4514 C C . ASN B 1 22 ? -29.047 -27.25 -13.016 1 83.06 22 ASN B C 1
ATOM 4516 O O . ASN B 1 22 ? -30.266 -27.25 -13.219 1 83.06 22 ASN B O 1
ATOM 4520 N N . GLY B 1 23 ? -28.469 -28.328 -12.609 1 78.31 23 GLY B N 1
ATOM 4521 C CA . GLY B 1 23 ? -29.156 -29.578 -12.305 1 78.31 23 GLY B CA 1
ATOM 4522 C C . GLY B 1 23 ? -29.531 -30.375 -13.539 1 78.31 23 GLY B C 1
ATOM 4523 O O . GLY B 1 23 ? -30.109 -31.453 -13.438 1 78.31 23 GLY B O 1
ATOM 4524 N N . THR B 1 24 ? -29.234 -29.859 -14.672 1 80.25 24 THR B N 1
ATOM 4525 C CA . THR B 1 24 ? -29.688 -30.516 -15.898 1 80.25 24 THR B CA 1
ATOM 4526 C C . THR B 1 24 ? -28.609 -31.453 -16.438 1 80.25 24 THR B C 1
ATOM 4528 O O . THR B 1 24 ? -28.906 -32.312 -17.266 1 80.25 24 THR B O 1
ATOM 4531 N N . ALA B 1 25 ? -27.453 -31.281 -15.977 1 80.06 25 ALA B N 1
ATOM 4532 C CA . ALA B 1 25 ? -26.359 -32.125 -16.453 1 80.06 25 ALA B CA 1
ATOM 4533 C C . ALA B 1 25 ? -26.016 -33.188 -15.438 1 80.06 25 ALA B C 1
ATOM 4535 O O . ALA B 1 25 ? -26.406 -33.125 -14.273 1 80.06 25 ALA B O 1
ATOM 4536 N N . PHE B 1 26 ? -25.562 -34.438 -15.82 1 85.12 26 PHE B N 1
ATOM 4537 C CA . PHE B 1 26 ? -25.094 -35.531 -14.953 1 85.12 26 PHE B CA 1
ATOM 4538 C C . PHE B 1 26 ? -26.266 -36.156 -14.203 1 85.12 26 PHE B C 1
ATOM 4540 O O . PHE B 1 26 ? -26.266 -36.188 -12.977 1 85.12 26 PHE B O 1
ATOM 4547 N N . GLN B 1 27 ? -27.266 -36.625 -14.898 1 82 27 GLN B N 1
ATOM 4548 C CA . GLN B 1 27 ? -28.578 -37.031 -14.367 1 82 27 GLN B CA 1
ATOM 4549 C C . GLN B 1 27 ? -28.594 -38.5 -13.977 1 82 27 GLN B C 1
ATOM 4551 O O . GLN B 1 27 ? -29.469 -38.938 -13.219 1 82 27 GLN B O 1
ATOM 4556 N N . GLY B 1 28 ? -27.781 -39.344 -14.352 1 85.25 28 GLY B N 1
ATOM 4557 C CA . GLY B 1 28 ? -27.828 -40.719 -13.938 1 85.25 28 GLY B CA 1
ATOM 4558 C C . GLY B 1 28 ? -27.719 -40.906 -12.438 1 85.25 28 GLY B C 1
ATOM 4559 O O . GLY B 1 28 ? -27 -40.156 -11.766 1 85.25 28 GLY B O 1
ATOM 4560 N N . ALA B 1 29 ? -28.594 -41.781 -11.898 1 88.56 29 ALA B N 1
ATOM 4561 C CA . ALA B 1 29 ? -28.641 -42.031 -10.453 1 88.56 29 ALA B CA 1
ATOM 4562 C C . ALA B 1 29 ? -27.25 -42.312 -9.898 1 88.56 29 ALA B C 1
ATOM 4564 O O . ALA B 1 29 ? -26.859 -41.781 -8.852 1 88.56 29 ALA B O 1
ATOM 4565 N N . ASP B 1 30 ? -26.547 -43.125 -10.586 1 91.81 30 ASP B N 1
ATOM 4566 C CA . ASP B 1 30 ? -25.203 -43.5 -10.148 1 91.81 30 ASP B CA 1
ATOM 4567 C C . ASP B 1 30 ? -24.281 -42.281 -10.195 1 91.81 30 ASP B C 1
ATOM 4569 O O . ASP B 1 30 ? -23.438 -42.094 -9.32 1 91.81 30 ASP B O 1
ATOM 4573 N N . THR B 1 31 ? -24.438 -41.469 -11.195 1 93.56 31 THR B N 1
ATOM 4574 C CA . THR B 1 31 ? -23.609 -40.281 -11.367 1 93.56 31 THR B CA 1
ATOM 4575 C C . THR B 1 31 ? -23.938 -39.25 -10.297 1 93.56 31 THR B C 1
ATOM 4577 O O . THR B 1 31 ? -23.031 -38.562 -9.781 1 93.56 31 THR B O 1
ATOM 4580 N N . ARG B 1 32 ? -25.172 -39.156 -9.945 1 92.69 32 ARG B N 1
ATOM 4581 C CA . ARG B 1 32 ? -25.594 -38.219 -8.906 1 92.69 32 ARG B CA 1
ATOM 4582 C C . ARG B 1 32 ? -25.031 -38.625 -7.547 1 92.69 32 ARG B C 1
ATOM 4584 O O . ARG B 1 32 ? -24.688 -37.781 -6.734 1 92.69 32 ARG B O 1
ATOM 4591 N N . ALA B 1 33 ? -25.031 -39.875 -7.363 1 94.75 33 ALA B N 1
ATOM 4592 C CA . ALA B 1 33 ? -24.453 -40.375 -6.121 1 94.75 33 ALA B CA 1
ATOM 4593 C C . ALA B 1 33 ? -22.969 -40.031 -6.031 1 94.75 33 ALA B C 1
ATOM 4595 O O . ALA B 1 33 ? -22.469 -39.688 -4.953 1 94.75 33 ALA B O 1
ATOM 4596 N N . LEU B 1 34 ? -22.312 -40.125 -7.117 1 95.62 34 LEU B N 1
ATOM 4597 C CA . LEU B 1 34 ? -20.906 -39.781 -7.172 1 95.62 34 LEU B CA 1
ATOM 4598 C C . LEU B 1 34 ? -20.703 -38.281 -6.887 1 95.62 34 LEU B C 1
ATOM 4600 O O . LEU B 1 34 ? -19.766 -37.906 -6.18 1 95.62 34 LEU B O 1
ATOM 4604 N N . LEU B 1 35 ? -21.547 -37.469 -7.422 1 95.88 35 LEU B N 1
ATOM 4605 C CA . LEU B 1 35 ? -21.438 -36 -7.227 1 95.88 35 LEU B CA 1
ATOM 4606 C C . LEU B 1 35 ? -21.609 -35.656 -5.754 1 95.88 35 LEU B C 1
ATOM 4608 O O . LEU B 1 35 ? -20.922 -34.781 -5.246 1 95.88 35 LEU B O 1
ATOM 4612 N N . THR B 1 36 ? -22.469 -36.312 -5.082 1 95.12 36 THR B N 1
ATOM 4613 C CA . THR B 1 36 ? -22.656 -36.094 -3.652 1 95.12 36 THR B CA 1
ATOM 4614 C C . THR B 1 36 ? -21.391 -36.469 -2.877 1 95.12 36 THR B C 1
ATOM 4616 O O . THR B 1 36 ? -21 -35.781 -1.951 1 95.12 36 THR B O 1
ATOM 4619 N N . GLN B 1 37 ? -20.875 -37.594 -3.291 1 96.56 37 GLN B N 1
ATOM 4620 C CA . GLN B 1 37 ? -19.641 -38.031 -2.648 1 96.56 37 GLN B CA 1
ATOM 4621 C C . GLN B 1 37 ? -18.516 -37.031 -2.873 1 96.56 37 GLN B C 1
ATOM 4623 O O . GLN B 1 37 ? -17.719 -36.75 -1.973 1 96.56 37 GLN B O 1
ATOM 4628 N N . VAL B 1 38 ? -18.438 -36.562 -4.051 1 96.81 38 VAL B N 1
ATOM 4629 C CA . VAL B 1 38 ? -17.422 -35.531 -4.395 1 96.81 38 VAL B CA 1
ATOM 4630 C C . VAL B 1 38 ? -17.578 -34.344 -3.482 1 96.81 38 VAL B C 1
ATOM 4632 O O . VAL B 1 38 ? -16.594 -33.812 -2.953 1 96.81 38 VAL B O 1
ATOM 4635 N N . ASN B 1 39 ? -18.766 -33.875 -3.34 1 96 39 ASN B N 1
ATOM 4636 C CA . ASN B 1 39 ? -19.016 -32.719 -2.473 1 96 39 ASN B CA 1
ATOM 4637 C C . ASN B 1 39 ? -18.609 -33 -1.03 1 96 39 ASN B C 1
ATOM 4639 O O . ASN B 1 39 ? -17.984 -32.156 -0.374 1 96 39 ASN B O 1
ATOM 4643 N N . ASP B 1 40 ? -18.984 -34.125 -0.575 1 96 40 ASP B N 1
ATOM 4644 C CA . ASP B 1 40 ? -18.641 -34.5 0.794 1 96 40 ASP B CA 1
ATOM 4645 C C . ASP B 1 40 ? -17.141 -34.562 0.997 1 96 40 ASP B C 1
ATOM 4647 O O . ASP B 1 40 ? -16.625 -34.094 2.014 1 96 40 ASP B O 1
ATOM 4651 N N . LEU B 1 41 ? -16.5 -35.188 0.06 1 96.56 41 LEU B N 1
ATOM 4652 C CA . LEU B 1 41 ? -15.039 -35.281 0.137 1 96.56 41 LEU B CA 1
ATOM 4653 C C . LEU B 1 41 ? -14.391 -33.906 0.085 1 96.56 41 LEU B C 1
ATOM 4655 O O . LEU B 1 41 ? -13.422 -33.656 0.805 1 96.56 41 LEU B O 1
ATOM 4659 N N . LEU B 1 42 ? -14.883 -33.062 -0.774 1 95.31 42 LEU B N 1
ATOM 4660 C CA . LEU B 1 42 ? -14.375 -31.703 -0.855 1 95.31 42 LEU B CA 1
ATOM 4661 C C . LEU B 1 42 ? -14.539 -30.984 0.481 1 95.31 42 LEU B C 1
ATOM 4663 O O . LEU B 1 42 ? -13.617 -30.297 0.929 1 95.31 42 LEU B O 1
ATOM 4667 N N . GLN B 1 43 ? -15.625 -31.141 1.101 1 94 43 GLN B N 1
ATOM 4668 C CA . GLN B 1 43 ? -15.891 -30.5 2.387 1 94 43 GLN B CA 1
ATOM 4669 C C . GLN B 1 43 ? -14.961 -31.047 3.471 1 94 43 GLN B C 1
ATOM 4671 O O . GLN B 1 43 ? -14.477 -30.297 4.312 1 94 43 GLN B O 1
ATOM 4676 N N . GLU B 1 44 ? -14.812 -32.281 3.371 1 94.31 44 GLU B N 1
ATOM 4677 C CA . GLU B 1 44 ? -13.922 -32.906 4.352 1 94.31 44 GLU B CA 1
ATOM 4678 C C . GLU B 1 44 ? -12.484 -32.406 4.188 1 94.31 44 GLU B C 1
ATOM 4680 O O . GLU B 1 44 ? -11.797 -32.125 5.176 1 94.31 44 GLU B O 1
ATOM 4685 N N . CYS B 1 45 ? -12.055 -32.375 2.965 1 93.31 45 CYS B N 1
ATOM 4686 C CA . CYS B 1 45 ? -10.719 -31.859 2.695 1 93.31 45 CYS B CA 1
ATOM 4687 C C . CYS B 1 45 ? -10.594 -30.406 3.166 1 93.31 45 CYS B C 1
ATOM 4689 O O . CYS B 1 45 ? -9.562 -30.016 3.719 1 93.31 45 CYS B O 1
ATOM 4691 N N . LYS B 1 46 ? -11.578 -29.641 2.889 1 89.5 46 LYS B N 1
ATOM 4692 C CA . LYS B 1 46 ? -11.586 -28.25 3.305 1 89.5 46 LYS B CA 1
ATOM 4693 C C . LYS B 1 46 ? -11.5 -28.125 4.824 1 89.5 46 LYS B C 1
ATOM 4695 O O . LYS B 1 46 ? -10.773 -27.266 5.344 1 89.5 46 LYS B O 1
ATOM 4700 N N . LEU B 1 47 ? -12.234 -28.922 5.512 1 87.88 47 LEU B N 1
ATOM 4701 C CA . LEU B 1 47 ? -12.227 -28.906 6.973 1 87.88 47 LEU B CA 1
ATOM 4702 C C . LEU B 1 47 ? -10.852 -29.297 7.516 1 87.88 47 LEU B C 1
ATOM 4704 O O . LEU B 1 47 ? -10.367 -28.688 8.469 1 87.88 47 LEU B O 1
ATOM 4708 N N . LEU B 1 48 ? -10.328 -30.281 6.922 1 87 48 LEU B N 1
ATOM 4709 C CA . LEU B 1 48 ? -9 -30.719 7.34 1 87 48 LEU B CA 1
ATOM 4710 C C . LEU B 1 48 ? -7.961 -29.641 7.074 1 87 48 LEU B C 1
ATOM 4712 O O . LEU B 1 48 ? -7.074 -29.406 7.898 1 87 48 LEU B O 1
ATOM 4716 N N . ALA B 1 49 ? -8.031 -29.047 5.914 1 84.88 49 ALA B N 1
ATOM 4717 C CA . ALA B 1 49 ? -7.121 -27.953 5.566 1 84.88 49 ALA B CA 1
ATOM 4718 C C . ALA B 1 49 ? -7.234 -26.812 6.566 1 84.88 49 ALA B C 1
ATOM 4720 O O . ALA B 1 49 ? -6.223 -26.25 6.996 1 84.88 49 ALA B O 1
ATOM 4721 N N . ARG B 1 50 ? -8.383 -26.469 6.961 1 80.44 50 ARG B N 1
ATOM 4722 C CA . ARG B 1 50 ? -8.625 -25.391 7.922 1 80.44 50 ARG B CA 1
ATOM 4723 C C . ARG B 1 50 ? -8.023 -25.734 9.281 1 80.44 50 ARG B C 1
ATOM 4725 O O . ARG B 1 50 ? -7.484 -24.859 9.961 1 80.44 50 ARG B O 1
ATOM 4732 N N . SER B 1 51 ? -8.164 -26.906 9.625 1 78.38 51 SER B N 1
ATOM 4733 C CA . SER B 1 51 ? -7.668 -27.344 10.93 1 78.38 51 SER B CA 1
ATOM 4734 C C . SER B 1 51 ? -6.152 -27.219 11.008 1 78.38 51 SER B C 1
ATOM 4736 O O . SER B 1 51 ? -5.602 -26.953 12.078 1 78.38 51 SER B O 1
ATOM 4738 N N . THR B 1 52 ? -5.496 -27.391 9.961 1 75.56 52 THR B N 1
ATOM 4739 C CA . THR B 1 52 ? -4.039 -27.312 9.945 1 75.56 52 THR B CA 1
ATOM 4740 C C . THR B 1 52 ? -3.566 -25.875 9.969 1 75.56 52 THR B C 1
ATOM 4742 O O . THR B 1 52 ? -2.408 -25.594 10.297 1 75.56 52 THR B O 1
ATOM 4745 N N . LYS B 1 53 ? -4.461 -24.953 9.656 1 72.31 53 LYS B N 1
ATOM 4746 C CA . LYS B 1 53 ? -4.105 -23.531 9.602 1 72.31 53 LYS B CA 1
ATOM 4747 C C . LYS B 1 53 ? -4.469 -22.828 10.898 1 72.31 53 LYS B C 1
ATOM 4749 O O . LYS B 1 53 ? -4.121 -21.656 11.094 1 72.31 53 LYS B O 1
ATOM 4754 N N . LEU B 1 54 ? -5.227 -23.375 11.797 1 62.91 54 LEU B N 1
ATOM 4755 C CA . LEU B 1 54 ? -5.695 -22.781 13.039 1 62.91 54 LEU B CA 1
ATOM 4756 C C . LEU B 1 54 ? -4.523 -22.344 13.914 1 62.91 54 LEU B C 1
ATOM 4758 O O . LEU B 1 54 ? -4.641 -21.406 14.688 1 62.91 54 LEU B O 1
ATOM 4762 N N . GLY B 1 55 ? -3.412 -22.906 13.734 1 59.06 55 GLY B N 1
ATOM 4763 C CA . GLY B 1 55 ? -2.277 -22.531 14.57 1 59.06 55 GLY B CA 1
ATOM 4764 C C . GLY B 1 55 ? -1.497 -21.359 14.031 1 59.06 55 GLY B C 1
ATOM 4765 O O . GLY B 1 55 ? -0.547 -20.891 14.664 1 59.06 55 GLY B O 1
ATOM 4766 N N . ARG B 1 56 ? -1.98 -20.844 12.984 1 64 56 ARG B N 1
ATOM 4767 C CA . ARG B 1 56 ? -1.275 -19.719 12.398 1 64 56 ARG B CA 1
ATOM 4768 C C . ARG B 1 56 ? -1.581 -18.422 13.148 1 64 56 ARG B C 1
ATOM 4770 O O . ARG B 1 56 ? -2.695 -18.234 13.641 1 64 56 ARG B O 1
ATOM 4777 N N . PRO B 1 57 ? -0.521 -17.547 13.539 1 56.34 57 PRO B N 1
ATOM 4778 C CA . PRO B 1 57 ? -0.686 -16.344 14.359 1 56.34 57 PRO B CA 1
ATOM 4779 C C . PRO B 1 57 ? -1.803 -15.438 13.844 1 56.34 57 PRO B C 1
ATOM 4781 O O . PRO B 1 57 ? -2.324 -14.609 14.602 1 56.34 57 PRO B O 1
ATOM 4784 N N . SER B 1 58 ? -2.002 -15.281 12.57 1 54.03 58 SER B N 1
ATOM 4785 C CA . SER B 1 58 ? -2.846 -14.289 11.914 1 54.03 58 SER B CA 1
ATOM 4786 C C . SER B 1 58 ? -4.203 -14.172 12.602 1 54.03 58 SER B C 1
ATOM 4788 O O . SER B 1 58 ? -4.832 -13.117 12.578 1 54.03 58 SER B O 1
ATOM 4790 N N . ARG B 1 59 ? -4.734 -15.258 12.891 1 49.47 59 ARG B N 1
ATOM 4791 C CA . ARG B 1 59 ? -6.141 -15.305 13.266 1 49.47 59 ARG B CA 1
ATOM 4792 C C . ARG B 1 59 ? -6.344 -14.758 14.68 1 49.47 59 ARG B C 1
ATOM 4794 O O . ARG B 1 59 ? -7.457 -14.375 15.047 1 49.47 59 ARG B O 1
ATOM 4801 N N . ARG B 1 60 ? -5.18 -14.617 15.406 1 46.75 60 ARG B N 1
ATOM 4802 C CA . ARG B 1 60 ? -5.355 -14.211 16.797 1 46.75 60 ARG B CA 1
ATOM 4803 C C . ARG B 1 60 ? -4.809 -12.805 17.031 1 46.75 60 ARG B C 1
ATOM 4805 O O . ARG B 1 60 ? -3.674 -12.5 16.656 1 46.75 60 ARG B O 1
ATOM 4812 N N . PHE B 1 61 ? -5.59 -11.68 16.969 1 48.25 61 PHE B N 1
ATOM 4813 C CA . PHE B 1 61 ? -5.176 -10.344 17.391 1 48.25 61 PHE B CA 1
ATOM 4814 C C . PHE B 1 61 ? -4.301 -10.414 18.641 1 48.25 61 PHE B C 1
ATOM 4816 O O . PHE B 1 61 ? -3.74 -9.406 19.062 1 48.25 61 PHE B O 1
ATOM 4823 N N . SER B 1 62 ? -4.254 -11.492 19.375 1 46.94 62 SER B N 1
ATOM 4824 C CA . SER B 1 62 ? -3.602 -11.523 20.672 1 46.94 62 SER B CA 1
ATOM 4825 C C . SER B 1 62 ? -2.082 -11.492 20.531 1 46.94 62 SER B C 1
ATOM 4827 O O . SER B 1 62 ? -1.55 -11.719 19.438 1 46.94 62 SER B O 1
ATOM 4829 N N . SER B 1 63 ? -1.367 -11.289 21.641 1 49.75 63 SER B N 1
ATOM 4830 C CA . SER B 1 63 ? 0.057 -11.258 21.953 1 49.75 63 SER B CA 1
ATOM 4831 C C . SER B 1 63 ? 0.803 -12.375 21.234 1 49.75 63 SER B C 1
ATOM 4833 O O . SER B 1 63 ? 0.743 -13.539 21.641 1 49.75 63 SER B O 1
ATOM 4835 N N . ALA B 1 64 ? 0.784 -12.391 20.031 1 51.84 64 ALA B N 1
ATOM 4836 C CA . ALA B 1 64 ? 1.389 -13.539 19.359 1 51.84 64 ALA B CA 1
ATOM 4837 C C . ALA B 1 64 ? 2.859 -13.688 19.734 1 51.84 64 ALA B C 1
ATOM 4839 O O . ALA B 1 64 ? 3.643 -12.742 19.594 1 51.84 64 ALA B O 1
ATOM 4840 N N . ASP B 1 65 ? 3.172 -14.242 20.781 1 58.97 65 ASP B N 1
ATOM 4841 C CA . ASP B 1 65 ? 4.535 -14.664 21.078 1 58.97 65 ASP B CA 1
ATOM 4842 C C . ASP B 1 65 ? 5.117 -15.484 19.922 1 58.97 65 ASP B C 1
ATOM 4844 O O . ASP B 1 65 ? 4.832 -16.688 19.797 1 58.97 65 ASP B O 1
ATOM 4848 N N . PHE B 1 66 ? 5.609 -14.711 18.938 1 66.25 66 PHE B N 1
ATOM 4849 C CA . PHE B 1 66 ? 6.281 -15.398 17.844 1 66.25 66 PHE B CA 1
ATOM 4850 C C . PHE B 1 66 ? 7.574 -16.047 18.328 1 66.25 66 PHE B C 1
ATOM 4852 O O . PHE B 1 66 ? 8.32 -15.453 19.109 1 66.25 66 PHE B O 1
ATOM 4859 N N . ASP B 1 67 ? 7.66 -17.328 18.141 1 69.38 67 ASP B N 1
ATOM 4860 C CA . ASP B 1 67 ? 8.93 -18 18.406 1 69.38 67 ASP B CA 1
ATOM 4861 C C . ASP B 1 67 ? 10 -17.547 17.391 1 69.38 67 ASP B C 1
ATOM 4863 O O . ASP B 1 67 ? 10.094 -18.109 16.297 1 69.38 67 ASP B O 1
ATOM 4867 N N . LEU B 1 68 ? 10.773 -16.594 17.719 1 76.06 68 LEU B N 1
ATOM 4868 C CA . LEU B 1 68 ? 11.789 -16.062 16.828 1 76.06 68 LEU B CA 1
ATOM 4869 C C . LEU B 1 68 ? 13.148 -16.688 17.109 1 76.06 68 LEU B C 1
ATOM 4871 O O . LEU B 1 68 ? 14.188 -16.078 16.812 1 76.06 68 LEU B O 1
ATOM 4875 N N . LEU B 1 69 ? 13.047 -17.938 17.656 1 74.31 69 LEU B N 1
ATOM 4876 C CA . LEU B 1 69 ? 14.305 -18.609 17.953 1 74.31 69 LEU B CA 1
ATOM 4877 C C . LEU B 1 69 ? 15.008 -19.062 16.688 1 74.31 69 LEU B C 1
ATOM 4879 O O . LEU B 1 69 ? 14.375 -19.609 15.781 1 74.31 69 LEU B O 1
ATOM 4883 N N . PRO B 1 70 ? 16.281 -18.75 16.641 1 72 70 PRO B N 1
ATOM 4884 C CA . PRO B 1 70 ? 17.031 -19.109 15.438 1 72 70 PRO B CA 1
ATOM 4885 C C . PRO B 1 70 ? 17.391 -20.594 15.383 1 72 70 PRO B C 1
ATOM 4887 O O . PRO B 1 70 ? 17.359 -21.281 16.422 1 72 70 PRO B O 1
ATOM 4890 N N . LEU B 1 71 ? 17.625 -21.094 14.242 1 80.12 71 LEU B N 1
ATOM 4891 C CA . LEU B 1 71 ? 18.219 -22.406 14.016 1 80.12 71 LEU B CA 1
ATOM 4892 C C . LEU B 1 71 ? 19.641 -22.469 14.57 1 80.12 71 LEU B C 1
ATOM 4894 O O . LEU B 1 71 ? 20.25 -21.438 14.836 1 80.12 71 LEU B O 1
ATOM 4898 N N . PRO B 1 72 ? 20.047 -23.781 14.75 1 87.12 72 PRO B N 1
ATOM 4899 C CA . PRO B 1 72 ? 21.484 -23.891 15.023 1 87.12 72 PRO B CA 1
ATOM 4900 C C . PRO B 1 72 ? 22.328 -23.172 13.969 1 87.12 72 PRO B C 1
ATOM 4902 O O . PRO B 1 72 ? 21.984 -23.188 12.781 1 87.12 72 PRO B O 1
ATOM 4905 N N . ARG B 1 73 ? 23.391 -22.609 14.344 1 92.12 73 ARG B N 1
ATOM 4906 C CA . ARG B 1 73 ? 24.203 -21.719 13.508 1 92.12 73 ARG B CA 1
ATOM 4907 C C . ARG B 1 73 ? 24.656 -22.438 12.242 1 92.12 73 ARG B C 1
ATOM 4909 O O . ARG B 1 73 ? 24.641 -21.859 11.156 1 92.12 73 ARG B O 1
ATOM 4916 N N . GLU B 1 74 ? 25.062 -23.688 12.336 1 90.94 74 GLU B N 1
ATOM 4917 C CA . GLU B 1 74 ? 25.562 -24.438 11.18 1 90.94 74 GLU B CA 1
ATOM 4918 C C . GLU B 1 74 ? 24.484 -24.547 10.102 1 90.94 74 GLU B C 1
ATOM 4920 O O . GLU B 1 74 ? 24.781 -24.391 8.914 1 90.94 74 GLU B O 1
ATOM 4925 N N . HIS B 1 75 ? 23.328 -24.859 10.531 1 89.75 75 HIS B N 1
ATOM 4926 C CA . HIS B 1 75 ? 22.234 -24.938 9.586 1 89.75 75 HIS B CA 1
ATOM 4927 C C . HIS B 1 75 ? 21.906 -23.562 8.992 1 89.75 75 HIS B C 1
ATOM 4929 O O . HIS B 1 75 ? 21.656 -23.453 7.793 1 89.75 75 HIS B O 1
ATOM 4935 N N . ALA B 1 76 ? 21.875 -22.562 9.82 1 93.5 76 ALA B N 1
ATOM 4936 C CA . ALA B 1 76 ? 21.625 -21.203 9.352 1 93.5 76 ALA B CA 1
ATOM 4937 C C . ALA B 1 76 ? 22.672 -20.781 8.32 1 93.5 76 ALA B C 1
ATOM 4939 O O . ALA B 1 76 ? 22.328 -20.172 7.301 1 93.5 76 ALA B O 1
ATOM 4940 N N . ASP B 1 77 ? 23.953 -21.141 8.562 1 95.88 77 ASP B N 1
ATOM 4941 C CA . ASP B 1 77 ? 25.031 -20.797 7.641 1 95.88 77 ASP B CA 1
ATOM 4942 C C . ASP B 1 77 ? 24.781 -21.406 6.262 1 95.88 77 ASP B C 1
ATOM 4944 O O . ASP B 1 77 ? 24.984 -20.75 5.242 1 95.88 77 ASP B O 1
ATOM 4948 N N . SER B 1 78 ? 24.375 -22.641 6.281 1 94.31 78 SER B N 1
ATOM 4949 C CA . SER B 1 78 ? 24.109 -23.312 5.02 1 94.31 78 SER B CA 1
ATOM 4950 C C . SER B 1 78 ? 22.969 -22.656 4.262 1 94.31 78 SER B C 1
ATOM 4952 O O . SER B 1 78 ? 23.047 -22.484 3.043 1 94.31 78 SER B O 1
ATOM 4954 N N . MET B 1 79 ? 21.953 -22.297 4.965 1 94.38 79 MET B N 1
ATOM 4955 C CA . MET B 1 79 ? 20.797 -21.656 4.344 1 94.38 79 MET B CA 1
ATOM 4956 C C . MET B 1 79 ? 21.172 -20.281 3.801 1 94.38 79 MET B C 1
ATOM 4958 O O . MET B 1 79 ? 20.688 -19.875 2.734 1 94.38 79 MET B O 1
ATOM 4962 N N . VAL B 1 80 ? 21.922 -19.547 4.57 1 96.62 80 VAL B N 1
ATOM 4963 C CA . VAL B 1 80 ? 22.375 -18.234 4.125 1 96.62 80 VAL B CA 1
ATOM 4964 C C . VAL B 1 80 ? 23.156 -18.375 2.822 1 96.62 80 VAL B C 1
ATOM 4966 O O . VAL B 1 80 ? 22.969 -17.594 1.884 1 96.62 80 VAL B O 1
ATOM 4969 N N . THR B 1 81 ? 24 -19.344 2.754 1 95.62 81 THR B N 1
ATOM 4970 C CA . THR B 1 81 ? 24.781 -19.594 1.554 1 95.62 81 THR B CA 1
ATOM 4971 C C . THR B 1 81 ? 23.875 -19.906 0.366 1 95.62 81 THR B C 1
ATOM 4973 O O . THR B 1 81 ? 24.078 -19.391 -0.731 1 95.62 81 THR B O 1
ATOM 4976 N N . ARG B 1 82 ? 22.891 -20.703 0.588 1 94.81 82 ARG B N 1
ATOM 4977 C CA . ARG B 1 82 ? 21.969 -21.078 -0.474 1 94.81 82 ARG B CA 1
ATOM 4978 C C . ARG B 1 82 ? 21.172 -19.859 -0.953 1 94.81 82 ARG B C 1
ATOM 4980 O O . ARG B 1 82 ? 20.922 -19.703 -2.152 1 94.81 82 ARG B O 1
ATOM 4987 N N . TYR B 1 83 ? 20.75 -19.062 -0.044 1 96.62 83 TYR B N 1
ATOM 4988 C CA . TYR B 1 83 ? 20.031 -17.844 -0.414 1 96.62 83 TYR B CA 1
ATOM 4989 C C . TYR B 1 83 ? 20.844 -17.016 -1.403 1 96.62 83 TYR B C 1
ATOM 4991 O O . TYR B 1 83 ? 20.328 -16.609 -2.453 1 96.62 83 TYR B O 1
ATOM 4999 N N . PHE B 1 84 ? 22.094 -16.75 -1.105 1 95.88 84 PHE B N 1
ATOM 5000 C CA . PHE B 1 84 ? 22.938 -15.867 -1.91 1 95.88 84 PHE B CA 1
ATOM 5001 C C . PHE B 1 84 ? 23.297 -16.531 -3.238 1 95.88 84 PHE B C 1
ATOM 5003 O O . PHE B 1 84 ? 23.625 -15.844 -4.207 1 95.88 84 PHE B O 1
ATOM 5010 N N . GLN B 1 85 ? 23.125 -17.828 -3.33 1 93 85 GLN B N 1
ATOM 5011 C CA . GLN B 1 85 ? 23.453 -18.547 -4.559 1 93 85 GLN B CA 1
ATOM 5012 C C . GLN B 1 85 ? 22.234 -18.672 -5.465 1 93 85 GLN B C 1
ATOM 5014 O O . GLN B 1 85 ? 22.359 -19.062 -6.629 1 93 85 GLN B O 1
ATOM 5019 N N . THR B 1 86 ? 21.109 -18.281 -4.969 1 94.44 86 THR B N 1
ATOM 5020 C CA . THR B 1 86 ? 19.891 -18.531 -5.742 1 94.44 86 THR B CA 1
ATOM 5021 C C . THR B 1 86 ? 19.094 -17.25 -5.926 1 94.44 86 THR B C 1
ATOM 5023 O O . THR B 1 86 ? 19.344 -16.484 -6.855 1 94.44 86 THR B O 1
ATOM 5026 N N . PHE B 1 87 ? 18.297 -16.797 -4.961 1 94.81 87 PHE B N 1
ATOM 5027 C CA . PHE B 1 87 ? 17.297 -15.75 -5.109 1 94.81 87 PHE B CA 1
ATOM 5028 C C . PHE B 1 87 ? 17.969 -14.383 -5.223 1 94.81 87 PHE B C 1
ATOM 5030 O O . PHE B 1 87 ? 17.469 -13.5 -5.922 1 94.81 87 PHE B O 1
ATOM 5037 N N . GLU B 1 88 ? 19.062 -14.18 -4.508 1 95.25 88 GLU B N 1
ATOM 5038 C CA . GLU B 1 88 ? 19.703 -12.875 -4.434 1 95.25 88 GLU B CA 1
ATOM 5039 C C . GLU B 1 88 ? 20.219 -12.43 -5.805 1 95.25 88 GLU B C 1
ATOM 5041 O O . GLU B 1 88 ? 20.453 -11.242 -6.027 1 95.25 88 GLU B O 1
ATOM 5046 N N . LEU B 1 89 ? 20.359 -13.312 -6.711 1 90.19 89 LEU B N 1
ATOM 5047 C CA . LEU B 1 89 ? 20.891 -12.945 -8.023 1 90.19 89 LEU B CA 1
ATOM 5048 C C . LEU B 1 89 ? 19.797 -12.336 -8.898 1 90.19 89 LEU B C 1
ATOM 5050 O O . LEU B 1 89 ? 20.094 -11.547 -9.797 1 90.19 89 LEU B O 1
ATOM 5054 N N . ALA B 1 90 ? 18.562 -12.75 -8.68 1 90.81 90 ALA B N 1
ATOM 5055 C CA . ALA B 1 90 ? 17.438 -12.195 -9.438 1 90.81 90 ALA B CA 1
ATOM 5056 C C . ALA B 1 90 ? 16.781 -11.047 -8.68 1 90.81 90 ALA B C 1
ATOM 5058 O O . ALA B 1 90 ? 16.359 -10.055 -9.281 1 90.81 90 ALA B O 1
ATOM 5059 N N . HIS B 1 91 ? 16.672 -11.227 -7.387 1 95.19 91 HIS B N 1
ATOM 5060 C CA . HIS B 1 91 ? 16.125 -10.211 -6.48 1 95.19 91 HIS B CA 1
ATOM 5061 C C . HIS B 1 91 ? 17.219 -9.68 -5.551 1 95.19 91 HIS B C 1
ATOM 5063 O O . HIS B 1 91 ? 17.312 -10.102 -4.395 1 95.19 91 HIS B O 1
ATOM 5069 N N . ARG B 1 92 ? 17.859 -8.734 -6.086 1 97.62 92 ARG B N 1
ATOM 5070 C CA . ARG B 1 92 ? 19 -8.211 -5.32 1 97.62 92 ARG B CA 1
ATOM 5071 C C . ARG B 1 92 ? 18.531 -7.281 -4.207 1 97.62 92 ARG B C 1
ATOM 5073 O O . ARG B 1 92 ? 18.219 -6.117 -4.461 1 97.62 92 ARG B O 1
ATOM 5080 N N . VAL B 1 93 ? 18.578 -7.805 -2.98 1 98.31 93 VAL B N 1
ATOM 5081 C CA . VAL B 1 93 ? 18.078 -7.074 -1.818 1 98.31 93 VAL B CA 1
ATOM 5082 C C . VAL B 1 93 ? 19.25 -6.719 -0.894 1 98.31 93 VAL B C 1
ATOM 5084 O O . VAL B 1 93 ? 19.266 -5.645 -0.288 1 98.31 93 VAL B O 1
ATOM 5087 N N . LEU B 1 94 ? 20.234 -7.625 -0.855 1 98.38 94 LEU B N 1
ATOM 5088 C CA . LEU B 1 94 ? 21.281 -7.492 0.144 1 98.38 94 LEU B CA 1
ATOM 5089 C C . LEU B 1 94 ? 22.656 -7.371 -0.522 1 98.38 94 LEU B C 1
ATOM 5091 O O . LEU B 1 94 ? 22.891 -7.984 -1.563 1 98.38 94 LEU B O 1
ATOM 5095 N N . HIS B 1 95 ? 23.469 -6.539 -0.033 1 97.75 95 HIS B N 1
ATOM 5096 C CA . HIS B 1 95 ? 24.906 -6.562 -0.307 1 97.75 95 HIS B CA 1
ATOM 5097 C C . HIS B 1 95 ? 25.609 -7.625 0.531 1 97.75 95 HIS B C 1
ATOM 5099 O O . HIS B 1 95 ? 25.672 -7.516 1.758 1 97.75 95 HIS B O 1
ATOM 5105 N N . ARG B 1 96 ? 26.188 -8.602 -0.074 1 97.5 96 ARG B N 1
ATOM 5106 C CA . ARG B 1 96 ? 26.641 -9.82 0.592 1 97.5 96 ARG B CA 1
ATOM 5107 C C . ARG B 1 96 ? 27.672 -9.5 1.676 1 97.5 96 ARG B C 1
ATOM 5109 O O . ARG B 1 96 ? 27.516 -9.914 2.826 1 97.5 96 ARG B O 1
ATOM 5116 N N . PRO B 1 97 ? 28.703 -8.688 1.398 1 97.19 97 PRO B N 1
ATOM 5117 C CA . PRO B 1 97 ? 29.688 -8.406 2.455 1 97.19 97 PRO B CA 1
ATOM 5118 C C . PRO B 1 97 ? 29.078 -7.672 3.645 1 97.19 97 PRO B C 1
ATOM 5120 O O . PRO B 1 97 ? 29.375 -7.992 4.797 1 97.19 97 PRO B O 1
ATOM 5123 N N . THR B 1 98 ? 28.203 -6.707 3.354 1 96.75 98 THR B N 1
ATOM 5124 C CA . THR B 1 98 ? 27.562 -5.969 4.434 1 96.75 98 THR B CA 1
ATOM 5125 C C . THR B 1 98 ? 26.688 -6.895 5.277 1 96.75 98 THR B C 1
ATOM 5127 O O . THR B 1 98 ? 26.719 -6.828 6.508 1 96.75 98 THR B O 1
ATOM 5130 N N . PHE B 1 99 ? 25.953 -7.77 4.691 1 97.81 99 PHE B N 1
ATOM 5131 C CA . PHE B 1 99 ? 25.078 -8.695 5.402 1 97.81 99 PHE B CA 1
ATOM 5132 C C . PHE B 1 99 ? 25.891 -9.664 6.25 1 97.81 99 PHE B C 1
ATOM 5134 O O . PHE B 1 99 ? 25.531 -9.953 7.391 1 97.81 99 PHE B O 1
ATOM 5141 N N . LEU B 1 100 ? 26.922 -10.211 5.633 1 97.44 100 LEU B N 1
ATOM 5142 C CA . LEU B 1 100 ? 27.719 -11.195 6.355 1 97.44 100 LEU B CA 1
ATOM 5143 C C . LEU B 1 100 ? 28.344 -10.578 7.598 1 97.44 100 LEU B C 1
ATOM 5145 O O . LEU B 1 100 ? 28.5 -11.25 8.617 1 97.44 100 LEU B O 1
ATOM 5149 N N . ALA B 1 101 ? 28.688 -9.297 7.492 1 95.94 101 ALA B N 1
ATOM 5150 C CA . ALA B 1 101 ? 29.188 -8.594 8.672 1 95.94 101 ALA B CA 1
ATOM 5151 C C . ALA B 1 101 ? 28.109 -8.477 9.742 1 95.94 101 ALA B C 1
ATOM 5153 O O . ALA B 1 101 ? 28.359 -8.703 10.922 1 95.94 101 ALA B O 1
ATOM 5154 N N . GLU B 1 102 ? 26.922 -8.109 9.336 1 95.81 102 GLU B N 1
ATOM 5155 C CA . GLU B 1 102 ? 25.797 -8.023 10.258 1 95.81 102 GLU B CA 1
ATOM 5156 C C . GLU B 1 102 ? 25.438 -9.398 10.836 1 95.81 102 GLU B C 1
ATOM 5158 O O . GLU B 1 102 ? 25.078 -9.508 12.008 1 95.81 102 GLU B O 1
ATOM 5163 N N . TYR B 1 103 ? 25.547 -10.398 9.977 1 96.88 103 TYR B N 1
ATOM 5164 C CA . TYR B 1 103 ? 25.25 -11.773 10.359 1 96.88 103 TYR B CA 1
ATOM 5165 C C . TYR B 1 103 ? 26.203 -12.258 11.445 1 96.88 103 TYR B C 1
ATOM 5167 O O . TYR B 1 103 ? 25.797 -12.945 12.383 1 96.88 103 TYR B O 1
ATOM 5175 N N . GLN B 1 104 ? 27.422 -11.891 11.297 1 95.88 104 GLN B N 1
ATOM 5176 C CA . GLN B 1 104 ? 28.391 -12.211 12.328 1 95.88 104 GLN B CA 1
ATOM 5177 C C . GLN B 1 104 ? 28.047 -11.539 13.656 1 95.88 104 GLN B C 1
ATOM 5179 O O . GLN B 1 104 ? 28.156 -12.148 14.719 1 95.88 104 GLN B O 1
ATOM 5184 N N . ARG B 1 105 ? 27.625 -10.352 13.57 1 93.62 105 ARG B N 1
ATOM 5185 C CA . ARG B 1 105 ? 27.219 -9.617 14.758 1 93.62 105 ARG B CA 1
ATOM 5186 C C . ARG B 1 105 ? 25.984 -10.25 15.391 1 93.62 105 ARG B C 1
ATOM 5188 O O . ARG B 1 105 ? 25.828 -10.25 16.625 1 93.62 105 ARG B O 1
ATOM 5195 N N . TYR B 1 106 ? 25.141 -10.734 14.648 1 93.94 106 TYR B N 1
ATOM 5196 C CA . TYR B 1 106 ? 23.922 -11.414 15.086 1 93.94 106 TYR B CA 1
ATOM 5197 C C . TYR B 1 106 ? 24.25 -12.57 16.016 1 93.94 106 TYR B C 1
ATOM 5199 O O . TYR B 1 106 ? 23.547 -12.805 17 1 93.94 106 TYR B O 1
ATOM 5207 N N . TRP B 1 107 ? 25.281 -13.266 15.75 1 94.31 107 TRP B N 1
ATOM 5208 C CA . TRP B 1 107 ? 25.656 -14.43 16.547 1 94.31 107 TRP B CA 1
ATOM 5209 C C . TRP B 1 107 ? 26.578 -14.031 17.703 1 94.31 107 TRP B C 1
ATOM 5211 O O . TRP B 1 107 ? 26.484 -14.586 18.797 1 94.31 107 TRP B O 1
ATOM 5221 N N . SER B 1 108 ? 27.406 -13.023 17.469 1 93.69 108 SER B N 1
ATOM 5222 C CA . SER B 1 108 ? 28.422 -12.664 18.453 1 93.69 108 SER B CA 1
ATOM 5223 C C . SER B 1 108 ? 27.844 -11.789 19.547 1 93.69 108 SER B C 1
ATOM 5225 O O . SER B 1 108 ? 28.312 -11.844 20.703 1 93.69 108 SER B O 1
ATOM 5227 N N . HIS B 1 109 ? 26.812 -10.961 19.219 1 91.56 109 HIS B N 1
ATOM 5228 C CA . HIS B 1 109 ? 26.219 -10.039 20.188 1 91.56 109 HIS B CA 1
ATOM 5229 C C . HIS B 1 109 ? 24.688 -10.094 20.141 1 91.56 109 HIS B C 1
ATOM 5231 O O . HIS B 1 109 ? 24.047 -9.094 19.828 1 91.56 109 HIS B O 1
ATOM 5237 N N . PRO B 1 110 ? 24.125 -11.195 20.516 1 85.44 110 PRO B N 1
ATOM 5238 C CA . PRO B 1 110 ? 22.672 -11.367 20.406 1 85.44 110 PRO B CA 1
ATOM 5239 C C . PRO B 1 110 ? 21.891 -10.336 21.219 1 85.44 110 PRO B C 1
ATOM 5241 O O . PRO B 1 110 ? 20.766 -9.992 20.875 1 85.44 110 PRO B O 1
ATOM 5244 N N . GLU B 1 111 ? 22.422 -9.789 22.219 1 85.25 111 GLU B N 1
ATOM 5245 C CA . GLU B 1 111 ? 21.75 -8.836 23.094 1 85.25 111 GLU B CA 1
ATOM 5246 C C . GLU B 1 111 ? 21.578 -7.484 22.406 1 85.25 111 GLU B C 1
ATOM 5248 O O . GLU B 1 111 ? 20.656 -6.73 22.75 1 85.25 111 GLU B O 1
ATOM 5253 N N . SER B 1 112 ? 22.391 -7.227 21.469 1 86.62 112 SER B N 1
ATOM 5254 C CA . SER B 1 112 ? 22.359 -5.918 20.828 1 86.62 112 SER B CA 1
ATOM 5255 C C . SER B 1 112 ? 21.609 -5.969 19.5 1 86.62 112 SER B C 1
ATOM 5257 O O . SER B 1 112 ? 21.453 -4.941 18.828 1 86.62 112 SER B O 1
ATOM 5259 N N . VAL B 1 113 ? 21.094 -7.094 19.219 1 87.31 113 VAL B N 1
ATOM 5260 C CA . VAL B 1 113 ? 20.469 -7.27 17.906 1 87.31 113 VAL B CA 1
ATOM 5261 C C . VAL B 1 113 ? 19.109 -6.574 17.875 1 87.31 113 VAL B C 1
ATOM 5263 O O . VAL B 1 113 ? 18.281 -6.777 18.766 1 87.31 113 VAL B O 1
ATOM 5266 N N . THR B 1 114 ? 18.938 -5.691 16.875 1 86.56 114 THR B N 1
ATOM 5267 C CA . THR B 1 114 ? 17.672 -5.008 16.672 1 86.56 114 THR B CA 1
ATOM 5268 C C . THR B 1 114 ? 16.688 -5.914 15.93 1 86.56 114 THR B C 1
ATOM 5270 O O . THR B 1 114 ? 17.078 -6.906 15.32 1 86.56 114 THR B O 1
ATOM 5273 N N . LEU B 1 115 ? 15.383 -5.645 15.977 1 84.44 115 LEU B N 1
ATOM 5274 C CA . LEU B 1 115 ? 14.352 -6.473 15.352 1 84.44 115 LEU B CA 1
ATOM 5275 C C . LEU B 1 115 ? 14.516 -6.496 13.836 1 84.44 115 LEU B C 1
ATOM 5277 O O . LEU B 1 115 ? 14.242 -7.508 13.195 1 84.44 115 LEU B O 1
ATOM 5281 N N . ASP B 1 116 ? 14.883 -5.367 13.266 1 88.94 116 ASP B N 1
ATOM 5282 C CA . ASP B 1 116 ? 15.047 -5.328 11.812 1 88.94 116 ASP B CA 1
ATOM 5283 C C . ASP B 1 116 ? 16.141 -6.293 11.359 1 88.94 116 ASP B C 1
ATOM 5285 O O . ASP B 1 116 ? 15.961 -7.043 10.398 1 88.94 116 ASP B O 1
ATOM 5289 N N . LEU B 1 117 ? 17.297 -6.324 12.141 1 92.81 117 LEU B N 1
ATOM 5290 C CA . LEU B 1 117 ? 18.359 -7.258 11.812 1 92.81 117 LEU B CA 1
ATOM 5291 C C . LEU B 1 117 ? 17.922 -8.695 12.047 1 92.81 117 LEU B C 1
ATOM 5293 O O . LEU B 1 117 ? 18.234 -9.586 11.258 1 92.81 117 LEU B O 1
ATOM 5297 N N . ARG B 1 118 ? 17.25 -8.898 13.109 1 92.75 118 ARG B N 1
ATOM 5298 C CA . ARG B 1 118 ? 16.766 -10.242 13.422 1 92.75 118 ARG B CA 1
ATOM 5299 C C . ARG B 1 118 ? 15.891 -10.781 12.305 1 92.75 118 ARG B C 1
ATOM 5301 O O . ARG B 1 118 ? 16.109 -11.898 11.82 1 92.75 118 ARG B O 1
ATOM 5308 N N . PHE B 1 119 ? 14.883 -10.008 11.93 1 93.25 119 PHE B N 1
ATOM 5309 C CA . PHE B 1 119 ? 13.992 -10.453 10.867 1 93.25 119 PHE B CA 1
ATOM 5310 C C . PHE B 1 119 ? 14.742 -10.602 9.547 1 93.25 119 PHE B C 1
ATOM 5312 O O . PHE B 1 119 ? 14.453 -11.508 8.758 1 93.25 119 PHE B O 1
ATOM 5319 N N . LYS B 1 120 ? 15.703 -9.703 9.289 1 96.69 120 LYS B N 1
ATOM 5320 C CA . LYS B 1 120 ? 16.531 -9.805 8.086 1 96.69 120 LYS B CA 1
ATOM 5321 C C . LYS B 1 120 ? 17.219 -11.164 8.016 1 96.69 120 LYS B C 1
ATOM 5323 O O . LYS B 1 120 ? 17.172 -11.836 6.98 1 96.69 120 LYS B O 1
ATOM 5328 N N . VAL B 1 121 ? 17.781 -11.586 9.117 1 97 121 VAL B N 1
ATOM 5329 C CA . VAL B 1 121 ? 18.531 -12.844 9.18 1 97 121 VAL B CA 1
ATOM 5330 C C . VAL B 1 121 ? 17.562 -14.023 9.07 1 97 121 VAL B C 1
ATOM 5332 O O . VAL B 1 121 ? 17.781 -14.945 8.281 1 97 121 VAL B O 1
ATOM 5335 N N . LEU B 1 122 ? 16.5 -13.984 9.82 1 96 122 LEU B N 1
ATOM 5336 C CA . LEU B 1 122 ? 15.539 -15.086 9.852 1 96 122 LEU B CA 1
ATOM 5337 C C . LEU B 1 122 ? 14.914 -15.305 8.477 1 96 122 LEU B C 1
ATOM 5339 O O . LEU B 1 122 ? 14.734 -16.453 8.047 1 96 122 LEU B O 1
ATOM 5343 N N . LEU B 1 123 ? 14.57 -14.242 7.793 1 97.5 123 LEU B N 1
ATOM 5344 C CA . LEU B 1 123 ? 13.953 -14.359 6.477 1 97.5 123 LEU B CA 1
ATOM 5345 C C . LEU B 1 123 ? 14.938 -14.914 5.457 1 97.5 123 LEU B C 1
ATOM 5347 O O . LEU B 1 123 ? 14.555 -15.727 4.605 1 97.5 123 LEU B O 1
ATOM 5351 N N . VAL B 1 124 ? 16.188 -14.484 5.539 1 97.88 124 VAL B N 1
ATOM 5352 C CA . VAL B 1 124 ? 17.219 -15.016 4.645 1 97.88 124 VAL B CA 1
ATOM 5353 C C . VAL B 1 124 ? 17.359 -16.516 4.855 1 97.88 124 VAL B C 1
ATOM 5355 O O . VAL B 1 124 ? 17.422 -17.281 3.889 1 97.88 124 VAL B O 1
ATOM 5358 N N . VAL B 1 125 ? 17.391 -16.922 6.105 1 96.12 125 VAL B N 1
ATOM 5359 C CA . VAL B 1 125 ? 17.5 -18.344 6.441 1 96.12 125 VAL B CA 1
ATOM 5360 C C . VAL B 1 125 ? 16.281 -19.094 5.926 1 96.12 125 VAL B C 1
ATOM 5362 O O . VAL B 1 125 ? 16.406 -20.172 5.344 1 96.12 125 VAL B O 1
ATOM 5365 N N . ALA B 1 126 ? 15.109 -18.516 6.117 1 95.12 126 ALA B N 1
ATOM 5366 C CA . ALA B 1 126 ? 13.883 -19.141 5.648 1 95.12 126 ALA B CA 1
ATOM 5367 C C . ALA B 1 126 ? 13.898 -19.328 4.133 1 95.12 126 ALA B C 1
ATOM 5369 O O . ALA B 1 126 ? 13.633 -20.422 3.631 1 95.12 126 ALA B O 1
ATOM 5370 N N . ILE B 1 127 ? 14.211 -18.344 3.402 1 96.62 127 ILE B N 1
ATOM 5371 C CA . ILE B 1 127 ? 14.203 -18.391 1.943 1 96.62 127 ILE B CA 1
ATOM 5372 C C . ILE B 1 127 ? 15.242 -19.391 1.454 1 96.62 127 ILE B C 1
ATOM 5374 O O . ILE B 1 127 ? 14.969 -20.203 0.557 1 96.62 127 ILE B O 1
ATOM 5378 N N . GLY B 1 128 ? 16.406 -19.391 2.07 1 95.31 128 GLY B N 1
ATOM 5379 C CA . GLY B 1 128 ? 17.422 -20.359 1.713 1 95.31 128 GLY B CA 1
ATOM 5380 C C . GLY B 1 128 ? 17 -21.797 1.95 1 95.31 128 GLY B C 1
ATOM 5381 O O . GLY B 1 128 ? 17.391 -22.688 1.214 1 95.31 128 GLY B O 1
ATOM 5382 N N . SER B 1 129 ? 16.172 -22.016 2.93 1 92.81 129 SER B N 1
ATOM 5383 C CA . SER B 1 129 ? 15.719 -23.375 3.279 1 92.81 129 SER B CA 1
ATOM 5384 C C . SER B 1 129 ? 14.797 -23.938 2.211 1 92.81 129 SER B C 1
ATOM 5386 O O . SER B 1 129 ? 14.648 -25.156 2.094 1 92.81 129 SER B O 1
ATOM 5388 N N . SER B 1 130 ? 14.195 -23.125 1.444 1 92.5 130 SER B N 1
ATOM 5389 C CA . SER B 1 130 ? 13.227 -23.562 0.441 1 92.5 130 SER B CA 1
ATOM 5390 C C . SER B 1 130 ? 13.914 -24.312 -0.703 1 92.5 130 SER B C 1
ATOM 5392 O O . SER B 1 130 ? 13.258 -25.016 -1.471 1 92.5 130 SER B O 1
ATOM 5394 N N . VAL B 1 131 ? 15.227 -24.125 -0.822 1 93.38 131 VAL B N 1
ATOM 5395 C CA . VAL B 1 131 ? 15.953 -24.766 -1.909 1 93.38 131 VAL B CA 1
ATOM 5396 C C . VAL B 1 131 ? 16.891 -25.844 -1.345 1 93.38 131 VAL B C 1
ATOM 5398 O O . VAL B 1 131 ? 17.719 -26.406 -2.068 1 93.38 131 VAL B O 1
ATOM 5401 N N . SER B 1 132 ? 16.703 -26.078 -0.066 1 85 132 SER B N 1
ATOM 5402 C CA . SER B 1 132 ? 17.531 -27.094 0.567 1 85 132 SER B CA 1
ATOM 5403 C C . SER B 1 132 ? 16.859 -28.469 0.51 1 85 132 SER B C 1
ATOM 5405 O O . SER B 1 132 ? 15.633 -28.562 0.455 1 85 132 SER B O 1
ATOM 5407 N N . ALA B 1 133 ? 17.656 -29.484 0.508 1 70.81 133 ALA B N 1
ATOM 5408 C CA . ALA B 1 133 ? 17.156 -30.844 0.431 1 70.81 133 ALA B CA 1
ATOM 5409 C C . ALA B 1 133 ? 16.344 -31.203 1.67 1 70.81 133 ALA B C 1
ATOM 5411 O O . ALA B 1 133 ? 16.594 -30.688 2.76 1 70.81 133 ALA B O 1
ATOM 5412 N N . PRO B 1 134 ? 15.164 -31.891 1.515 1 60.16 134 PRO B N 1
ATOM 5413 C CA . PRO B 1 134 ? 14.258 -32.25 2.605 1 60.16 134 PRO B CA 1
ATOM 5414 C C . PRO B 1 134 ? 14.992 -32.781 3.83 1 60.16 134 PRO B C 1
ATOM 5416 O O . PRO B 1 134 ? 14.57 -32.562 4.965 1 60.16 134 PRO B O 1
ATOM 5419 N N . GLY B 1 135 ? 15.898 -33.688 3.625 1 53.62 135 GLY B N 1
ATOM 5420 C CA . GLY B 1 135 ? 16.562 -34.312 4.75 1 53.62 135 GLY B CA 1
ATOM 5421 C C . GLY B 1 135 ? 17.156 -33.312 5.73 1 53.62 135 GLY B C 1
ATOM 5422 O O . GLY B 1 135 ? 17.422 -33.656 6.887 1 53.62 135 GLY B O 1
ATOM 5423 N N . ASP B 1 136 ? 17.422 -32.25 5.293 1 54.31 136 ASP B N 1
ATOM 5424 C CA . ASP B 1 136 ? 18.094 -31.25 6.109 1 54.31 136 ASP B CA 1
ATOM 5425 C C . ASP B 1 136 ? 17.078 -30.406 6.875 1 54.31 136 ASP B C 1
ATOM 5427 O O . ASP B 1 136 ? 17.453 -29.625 7.758 1 54.31 136 ASP B O 1
ATOM 5431 N N . SER B 1 137 ? 15.82 -30.562 6.375 1 55.56 137 SER B N 1
ATOM 5432 C CA . SER B 1 137 ? 14.898 -29.609 7 1 55.56 137 SER B CA 1
ATOM 5433 C C . SER B 1 137 ? 14 -30.312 8.016 1 55.56 137 SER B C 1
ATOM 5435 O O . SER B 1 137 ? 13.562 -31.438 7.797 1 55.56 137 SER B O 1
ATOM 5437 N N . ASP B 1 138 ? 14.164 -30.031 9.211 1 59.38 138 ASP B N 1
ATOM 5438 C CA . ASP B 1 138 ? 13.281 -30.359 10.328 1 59.38 138 ASP B CA 1
ATOM 5439 C C . ASP B 1 138 ? 11.82 -30.203 9.93 1 59.38 138 ASP B C 1
ATOM 5441 O O . ASP B 1 138 ? 11.438 -29.234 9.273 1 59.38 138 ASP B O 1
ATOM 5445 N N . PRO B 1 139 ? 11.055 -31.328 9.828 1 61 139 PRO B N 1
ATOM 5446 C CA . PRO B 1 139 ? 9.625 -31.234 9.508 1 61 139 PRO B CA 1
ATOM 5447 C C . PRO B 1 139 ? 8.969 -29.984 10.102 1 61 139 PRO B C 1
ATOM 5449 O O . PRO B 1 139 ? 8.039 -29.438 9.508 1 61 139 PRO B O 1
ATOM 5452 N N . GLY B 1 140 ? 9.586 -29.562 11.102 1 69.12 140 GLY B N 1
ATOM 5453 C CA . GLY B 1 140 ? 8.977 -28.422 11.773 1 69.12 140 GLY B CA 1
ATOM 5454 C C . GLY B 1 140 ? 9.5 -27.078 11.281 1 69.12 140 GLY B C 1
ATOM 5455 O O . GLY B 1 140 ? 8.992 -26.031 11.68 1 69.12 140 GLY B O 1
ATOM 5456 N N . PHE B 1 141 ? 10.273 -27.188 10.219 1 79.69 141 PHE B N 1
ATOM 5457 C CA . PHE B 1 141 ? 10.906 -25.922 9.844 1 79.69 141 PHE B CA 1
ATOM 5458 C C . PHE B 1 141 ? 9.945 -25.031 9.078 1 79.69 141 PHE B C 1
ATOM 5460 O O . PHE B 1 141 ? 9.977 -23.812 9.211 1 79.69 141 PHE B O 1
ATOM 5467 N N . ARG B 1 142 ? 9.148 -25.641 8.273 1 80.88 142 ARG B N 1
ATOM 5468 C CA . ARG B 1 142 ? 8.18 -24.859 7.516 1 80.88 142 ARG B CA 1
ATOM 5469 C C . ARG B 1 142 ? 7.305 -24.031 8.445 1 80.88 142 ARG B C 1
ATOM 5471 O O . ARG B 1 142 ? 7.047 -22.844 8.172 1 80.88 142 ARG B O 1
ATOM 5478 N N . HIS B 1 143 ? 6.973 -24.656 9.484 1 79.31 143 HIS B N 1
ATOM 5479 C CA . HIS B 1 143 ? 6.145 -23.969 10.461 1 79.31 143 HIS B CA 1
ATOM 5480 C C . HIS B 1 143 ? 6.906 -22.812 11.109 1 79.31 143 HIS B C 1
ATOM 5482 O O . HIS B 1 143 ? 6.352 -21.734 11.32 1 79.31 143 HIS B O 1
ATOM 5488 N N . ARG B 1 144 ? 8.07 -23.062 11.367 1 84.06 144 ARG B N 1
ATOM 5489 C CA . ARG B 1 144 ? 8.906 -22.031 11.961 1 84.06 144 ARG B CA 1
ATOM 5490 C C . ARG B 1 144 ? 9.102 -20.859 11.008 1 84.06 144 ARG B C 1
ATOM 5492 O O . ARG B 1 144 ? 9.023 -19.703 11.414 1 84.06 144 ARG B O 1
ATOM 5499 N N . ALA B 1 145 ? 9.406 -21.188 9.781 1 89 145 ALA B N 1
ATOM 5500 C CA . ALA B 1 145 ? 9.57 -20.141 8.766 1 89 145 ALA B CA 1
ATOM 5501 C C . ALA B 1 145 ? 8.32 -19.281 8.648 1 89 145 ALA B C 1
ATOM 5503 O O . ALA B 1 145 ? 8.414 -18.062 8.516 1 89 145 ALA B O 1
ATOM 5504 N N . GLN B 1 146 ? 7.16 -19.891 8.734 1 86.44 146 GLN B N 1
ATOM 5505 C CA . GLN B 1 146 ? 5.902 -19.156 8.648 1 86.44 146 GLN B CA 1
ATOM 5506 C C . GLN B 1 146 ? 5.742 -18.203 9.836 1 86.44 146 GLN B C 1
ATOM 5508 O O . GLN B 1 146 ? 5.273 -17.078 9.672 1 86.44 146 GLN B O 1
ATOM 5513 N N . GLN B 1 147 ? 6.184 -18.625 10.992 1 84.44 147 GLN B N 1
ATOM 5514 C CA . GLN B 1 147 ? 6.129 -17.766 12.164 1 84.44 147 GLN B CA 1
ATOM 5515 C C . GLN B 1 147 ? 7.023 -16.547 12 1 84.44 147 GLN B C 1
ATOM 5517 O O . GLN B 1 147 ? 6.652 -15.438 12.391 1 84.44 147 GLN B O 1
ATOM 5522 N N . TRP B 1 148 ? 8.211 -16.828 11.453 1 90.88 148 TRP B N 1
ATOM 5523 C CA . TRP B 1 148 ? 9.125 -15.719 11.203 1 90.88 148 TRP B CA 1
ATOM 5524 C C . TRP B 1 148 ? 8.516 -14.719 10.227 1 90.88 148 TRP B C 1
ATOM 5526 O O . TRP B 1 148 ? 8.656 -13.508 10.406 1 90.88 148 TRP B O 1
ATOM 5536 N N . ILE B 1 149 ? 7.809 -15.219 9.227 1 91.44 149 ILE B N 1
ATOM 5537 C CA . ILE B 1 149 ? 7.199 -14.375 8.203 1 91.44 149 ILE B CA 1
ATOM 5538 C C . ILE B 1 149 ? 6.059 -13.562 8.82 1 91.44 149 ILE B C 1
ATOM 5540 O O . ILE B 1 149 ? 5.945 -12.359 8.578 1 91.44 149 ILE B O 1
ATOM 5544 N N . TYR B 1 150 ? 5.23 -14.195 9.672 1 84.5 150 TYR B N 1
ATOM 5545 C CA . TYR B 1 150 ? 4.16 -13.484 10.359 1 84.5 150 TYR B CA 1
ATOM 5546 C C . TYR B 1 150 ? 4.719 -12.406 11.281 1 84.5 150 TYR B C 1
ATOM 5548 O O . TYR B 1 150 ? 4.191 -11.289 11.328 1 84.5 150 TYR B O 1
ATOM 5556 N N . GLY B 1 151 ? 5.738 -12.766 11.984 1 84.44 151 GLY B N 1
ATOM 5557 C CA . GLY B 1 151 ? 6.383 -11.789 12.844 1 84.44 151 GLY B CA 1
ATOM 5558 C C . GLY B 1 151 ? 6.922 -10.586 12.086 1 84.44 151 GLY B C 1
ATOM 5559 O O . GLY B 1 151 ? 6.75 -9.445 12.523 1 84.44 151 GLY B O 1
ATOM 5560 N N . ALA B 1 152 ? 7.594 -10.852 10.938 1 88.69 152 ALA B N 1
ATOM 5561 C CA . ALA B 1 152 ? 8.141 -9.773 10.117 1 88.69 152 ALA B CA 1
ATOM 5562 C C . ALA B 1 152 ? 7.023 -8.875 9.586 1 88.69 152 ALA B C 1
ATOM 5564 O O . ALA B 1 152 ? 7.152 -7.648 9.586 1 88.69 152 ALA B O 1
ATOM 5565 N N . GLN B 1 153 ? 5.918 -9.516 9.156 1 86.56 153 GLN B N 1
ATOM 5566 C CA . GLN B 1 153 ? 4.781 -8.758 8.648 1 86.56 153 GLN B CA 1
ATOM 5567 C C . GLN B 1 153 ? 4.18 -7.871 9.727 1 86.56 153 GLN B C 1
ATOM 5569 O O . GLN B 1 153 ? 3.805 -6.727 9.461 1 86.56 153 GLN B O 1
ATOM 5574 N N . MET B 1 154 ? 4.07 -8.422 10.859 1 80.62 154 MET B N 1
ATOM 5575 C CA . MET B 1 154 ? 3.543 -7.645 11.984 1 80.62 154 MET B CA 1
ATOM 5576 C C . MET B 1 154 ? 4.461 -6.473 12.312 1 80.62 154 MET B C 1
ATOM 5578 O O . MET B 1 154 ? 3.986 -5.367 12.578 1 80.62 154 MET B O 1
ATOM 5582 N N . TRP B 1 155 ? 5.715 -6.781 12.32 1 81.81 155 TRP B N 1
ATOM 5583 C CA . TRP B 1 155 ? 6.691 -5.734 12.602 1 81.81 155 TRP B CA 1
ATOM 5584 C C . TRP B 1 155 ? 6.625 -4.625 11.562 1 81.81 155 TRP B C 1
ATOM 5586 O O . TRP B 1 155 ? 6.695 -3.441 11.898 1 81.81 155 TRP B O 1
ATOM 5596 N N . LEU B 1 156 ? 6.512 -4.984 10.312 1 82.5 156 LEU B N 1
ATOM 5597 C CA . LEU B 1 156 ? 6.461 -4.027 9.219 1 82.5 156 LEU B CA 1
ATOM 5598 C C . LEU B 1 156 ? 5.199 -3.172 9.305 1 82.5 156 LEU B C 1
ATOM 5600 O O . LEU B 1 156 ? 5.18 -2.035 8.828 1 82.5 156 LEU B O 1
ATOM 5604 N N . SER B 1 157 ? 4.109 -3.789 9.812 1 70.81 157 SER B N 1
ATOM 5605 C CA . SER B 1 157 ? 2.828 -3.098 9.891 1 70.81 157 SER B CA 1
ATOM 5606 C C . SER B 1 157 ? 2.762 -2.191 11.117 1 70.81 157 SER B C 1
ATOM 5608 O O . SER B 1 157 ? 1.852 -1.369 11.242 1 70.81 157 SER B O 1
ATOM 5610 N N . GLY B 1 158 ? 3.584 -2.65 12.18 1 60.97 158 GLY B N 1
ATOM 5611 C CA . GLY B 1 158 ? 3.531 -1.968 13.461 1 60.97 158 GLY B CA 1
ATOM 5612 C C . GLY B 1 158 ? 3.541 -0.456 13.336 1 60.97 158 GLY B C 1
ATOM 5613 O O . GLY B 1 158 ? 3.717 0.079 12.242 1 60.97 158 GLY B O 1
ATOM 5614 N N . PRO B 1 159 ? 3.455 -0.034 14.539 1 56.19 159 PRO B N 1
ATOM 5615 C CA . PRO B 1 159 ? 3.121 1.383 14.703 1 56.19 159 PRO B CA 1
ATOM 5616 C C . PRO B 1 159 ? 4.008 2.297 13.859 1 56.19 159 PRO B C 1
ATOM 5618 O O . PRO B 1 159 ? 5.176 1.982 13.617 1 56.19 159 PRO B O 1
ATOM 5621 N N . LEU B 1 160 ? 3.373 2.928 12.844 1 61.09 160 LEU B N 1
ATOM 5622 C CA . LEU B 1 160 ? 3.684 3.936 11.836 1 61.09 160 LEU B CA 1
ATOM 5623 C C . LEU B 1 160 ? 4.816 4.844 12.305 1 61.09 160 LEU B C 1
ATOM 5625 O O . LEU B 1 160 ? 4.613 6.043 12.5 1 61.09 160 LEU B O 1
ATOM 5629 N N . GLU B 1 161 ? 5.832 4.039 12.852 1 63.12 161 GLU B N 1
ATOM 5630 C CA . GLU B 1 161 ? 6.938 4.867 13.328 1 63.12 161 GLU B CA 1
ATOM 5631 C C . GLU B 1 161 ? 7.926 5.164 12.203 1 63.12 161 GLU B C 1
ATOM 5633 O O . GLU B 1 161 ? 8.203 4.305 11.367 1 63.12 161 GLU B O 1
ATOM 5638 N N . LYS B 1 162 ? 8.367 6.227 12.258 1 63.47 162 LYS B N 1
ATOM 5639 C CA . LYS B 1 162 ? 9.273 6.742 11.234 1 63.47 162 LYS B CA 1
ATOM 5640 C C . LYS B 1 162 ? 10.562 5.93 11.18 1 63.47 162 LYS B C 1
ATOM 5642 O O . LYS B 1 162 ? 11.258 5.914 10.164 1 63.47 162 LYS B O 1
ATOM 5647 N N . ASP B 1 163 ? 10.789 5.188 12.242 1 64.06 163 ASP B N 1
ATOM 5648 C CA . ASP B 1 163 ? 12.039 4.43 12.281 1 64.06 163 ASP B CA 1
ATOM 5649 C C . ASP B 1 163 ? 11.984 3.232 11.336 1 64.06 163 ASP B C 1
ATOM 5651 O O . ASP B 1 163 ? 13.016 2.623 11.039 1 64.06 163 ASP B O 1
ATOM 5655 N N . ARG B 1 164 ? 10.891 3.07 10.859 1 72.38 164 ARG B N 1
ATOM 5656 C CA . ARG B 1 164 ? 10.758 1.958 9.922 1 72.38 164 ARG B CA 1
ATOM 5657 C C . ARG B 1 164 ? 11.023 2.412 8.492 1 72.38 164 ARG B C 1
ATOM 5659 O O . ARG B 1 164 ? 11.039 1.597 7.566 1 72.38 164 ARG B O 1
ATOM 5666 N N . LEU B 1 165 ? 11.352 3.627 8.391 1 82.25 165 LEU B N 1
ATOM 5667 C CA . LEU B 1 165 ? 11.711 4.145 7.07 1 82.25 165 LEU B CA 1
ATOM 5668 C C . LEU B 1 165 ? 13.219 4.102 6.863 1 82.25 165 LEU B C 1
ATOM 5670 O O . LEU B 1 165 ? 13.883 5.145 6.879 1 82.25 165 LEU B O 1
ATOM 5674 N N . SER B 1 166 ? 13.742 2.947 6.766 1 89.88 166 SER B N 1
ATOM 5675 C CA . SER B 1 166 ? 15.164 2.705 6.551 1 89.88 166 SER B CA 1
ATOM 5676 C C . SER B 1 166 ? 15.391 1.681 5.445 1 89.88 166 SER B C 1
ATOM 5678 O O . SER B 1 166 ? 14.477 0.932 5.09 1 89.88 166 SER B O 1
ATOM 5680 N N . ILE B 1 167 ? 16.578 1.726 4.93 1 93.56 167 ILE B N 1
ATOM 5681 C CA . ILE B 1 167 ? 16.938 0.777 3.883 1 93.56 167 ILE B CA 1
ATOM 5682 C C . ILE B 1 167 ? 16.812 -0.649 4.414 1 93.56 167 ILE B C 1
ATOM 5684 O O . ILE B 1 167 ? 16.344 -1.544 3.707 1 93.56 167 ILE B O 1
ATOM 5688 N N . THR B 1 168 ? 17.188 -0.828 5.676 1 93.88 168 THR B N 1
ATOM 5689 C CA . THR B 1 168 ? 17.094 -2.154 6.281 1 93.88 168 THR B CA 1
ATOM 5690 C C . THR B 1 168 ? 15.648 -2.621 6.359 1 93.88 168 THR B C 1
ATOM 5692 O O . THR B 1 168 ? 15.344 -3.775 6.055 1 93.88 168 THR B O 1
ATOM 5695 N N . ALA B 1 169 ? 14.797 -1.736 6.805 1 92.25 169 ALA B N 1
ATOM 5696 C CA . ALA B 1 169 ? 13.375 -2.088 6.871 1 92.25 169 ALA B CA 1
ATOM 5697 C C . ALA B 1 169 ? 12.828 -2.426 5.488 1 92.25 169 ALA B C 1
ATOM 5699 O O . ALA B 1 169 ? 12 -3.324 5.344 1 92.25 169 ALA B O 1
ATOM 5700 N N . LEU B 1 170 ? 13.242 -1.68 4.484 1 95.12 170 LEU B N 1
ATOM 5701 C CA . LEU B 1 170 ? 12.812 -1.948 3.117 1 95.12 170 LEU B CA 1
ATOM 5702 C C . LEU B 1 170 ? 13.32 -3.309 2.646 1 95.12 170 LEU B C 1
ATOM 5704 O O . LEU B 1 170 ? 12.617 -4.02 1.927 1 95.12 170 LEU B O 1
ATOM 5708 N N . GLN B 1 171 ? 14.57 -3.605 3.037 1 97.75 171 GLN B N 1
ATOM 5709 C CA . GLN B 1 171 ? 15.125 -4.922 2.73 1 97.75 171 GLN B CA 1
ATOM 5710 C C . GLN B 1 171 ? 14.281 -6.027 3.363 1 97.75 171 GLN B C 1
ATOM 5712 O O . GLN B 1 171 ? 13.945 -7.012 2.701 1 97.75 171 GLN B O 1
ATOM 5717 N N . VAL B 1 172 ? 13.938 -5.836 4.594 1 96.12 172 VAL B N 1
ATOM 5718 C CA . VAL B 1 172 ? 13.102 -6.805 5.289 1 96.12 172 VAL B CA 1
ATOM 5719 C C . VAL B 1 172 ? 11.758 -6.93 4.578 1 96.12 172 VAL B C 1
ATOM 5721 O O . VAL B 1 172 ? 11.219 -8.031 4.438 1 96.12 172 VAL B O 1
ATOM 5724 N N . TYR B 1 173 ? 11.211 -5.809 4.152 1 95.38 173 TYR B N 1
ATOM 5725 C CA . TYR B 1 173 ? 9.93 -5.812 3.443 1 95.38 173 TYR B CA 1
ATOM 5726 C C . TYR B 1 173 ? 10.016 -6.645 2.17 1 95.38 173 TYR B C 1
ATOM 5728 O O . TYR B 1 173 ? 9.164 -7.5 1.925 1 95.38 173 TYR B O 1
ATOM 5736 N N . CYS B 1 174 ? 11.039 -6.488 1.37 1 98.06 174 CYS B N 1
ATOM 5737 C CA . CYS B 1 174 ? 11.234 -7.242 0.136 1 98.06 174 CYS B CA 1
ATOM 5738 C C . CYS B 1 174 ? 11.406 -8.727 0.426 1 98.06 174 CYS B C 1
ATOM 5740 O O . CYS B 1 174 ? 10.82 -9.57 -0.252 1 98.06 174 CYS B O 1
ATOM 5742 N N . LEU B 1 175 ? 12.242 -8.977 1.436 1 98.5 175 LEU B N 1
ATOM 5743 C CA . LEU B 1 175 ? 12.461 -10.367 1.817 1 98.5 175 LEU B CA 1
ATOM 5744 C C . LEU B 1 175 ? 11.156 -11.008 2.277 1 98.5 175 LEU B C 1
ATOM 5746 O O . LEU B 1 175 ? 10.906 -12.18 1.99 1 98.5 175 LEU B O 1
ATOM 5750 N N . THR B 1 176 ? 10.367 -10.234 2.982 1 95.81 176 THR B N 1
ATOM 5751 C CA . THR B 1 176 ? 9.086 -10.742 3.455 1 95.81 176 THR B CA 1
ATOM 5752 C C . THR B 1 176 ? 8.172 -11.086 2.281 1 95.81 176 THR B C 1
ATOM 5754 O O . THR B 1 176 ? 7.527 -12.141 2.273 1 95.81 176 THR B O 1
ATOM 5757 N N . ILE B 1 177 ? 8.109 -10.25 1.288 1 96.25 177 ILE B N 1
ATOM 5758 C CA . ILE B 1 177 ? 7.281 -10.484 0.113 1 96.25 177 ILE B CA 1
ATOM 5759 C C . ILE B 1 177 ? 7.719 -11.773 -0.576 1 96.25 177 ILE B C 1
ATOM 5761 O O . ILE B 1 177 ? 6.883 -12.609 -0.94 1 96.25 177 ILE B O 1
ATOM 5765 N N . LEU B 1 178 ? 9 -11.914 -0.71 1 96.88 178 LEU B N 1
ATOM 5766 C CA . LEU B 1 178 ? 9.539 -13.109 -1.35 1 96.88 178 LEU B CA 1
ATOM 5767 C C . LEU B 1 178 ? 9.211 -14.352 -0.533 1 96.88 178 LEU B C 1
ATOM 5769 O O . LEU B 1 178 ? 8.773 -15.367 -1.084 1 96.88 178 LEU B O 1
ATOM 5773 N N . ALA B 1 179 ? 9.43 -14.273 0.748 1 96.25 179 ALA B N 1
ATOM 5774 C CA . ALA B 1 179 ? 9.18 -15.406 1.633 1 96.25 179 ALA B CA 1
ATOM 5775 C C . ALA B 1 179 ? 7.699 -15.781 1.641 1 96.25 179 ALA B C 1
ATOM 5777 O O . ALA B 1 179 ? 7.352 -16.969 1.68 1 96.25 179 ALA B O 1
ATOM 5778 N N . ARG B 1 180 ? 6.832 -14.797 1.656 1 93.31 180 ARG B N 1
ATOM 5779 C CA . ARG B 1 180 ? 5.395 -15.047 1.62 1 93.31 180 ARG B CA 1
ATOM 5780 C C . ARG B 1 180 ? 5.008 -15.836 0.374 1 93.31 180 ARG B C 1
ATOM 5782 O O . ARG B 1 180 ? 4.16 -16.734 0.438 1 93.31 180 ARG B O 1
ATOM 5789 N N . GLN B 1 181 ? 5.578 -15.562 -0.73 1 93.06 181 GLN B N 1
ATOM 5790 C CA . GLN B 1 181 ? 5.293 -16.266 -1.976 1 93.06 181 GLN B CA 1
ATOM 5791 C C . GLN B 1 181 ? 5.797 -17.703 -1.919 1 93.06 181 GLN B C 1
ATOM 5793 O O . GLN B 1 181 ? 5.102 -18.625 -2.354 1 93.06 181 GLN B O 1
ATOM 5798 N N . ILE B 1 182 ? 6.938 -17.859 -1.325 1 93.69 182 ILE B N 1
ATOM 5799 C CA . ILE B 1 182 ? 7.566 -19.172 -1.282 1 93.69 182 ILE B CA 1
ATOM 5800 C C . ILE B 1 182 ? 6.816 -20.078 -0.299 1 93.69 182 ILE B C 1
ATOM 5802 O O . ILE B 1 182 ? 6.508 -21.234 -0.612 1 93.69 182 ILE B O 1
ATOM 5806 N N . PHE B 1 183 ? 6.422 -19.562 0.842 1 89.88 183 PHE B N 1
ATOM 5807 C CA . PHE B 1 183 ? 5.883 -20.391 1.916 1 89.88 183 PHE B CA 1
ATOM 5808 C C . PHE B 1 183 ? 4.367 -20.25 1.992 1 89.88 183 PHE B C 1
ATOM 5810 O O . PHE B 1 183 ? 3.748 -20.688 2.965 1 89.88 183 PHE B O 1
ATOM 5817 N N . SER B 1 184 ? 3.779 -19.562 1.048 1 86.38 184 SER B N 1
ATOM 5818 C CA . SER B 1 184 ? 2.33 -19.453 0.896 1 86.38 184 SER B CA 1
ATOM 5819 C C . SER B 1 184 ? 1.691 -18.828 2.127 1 86.38 184 SER B C 1
ATOM 5821 O O . SER B 1 184 ? 0.738 -19.359 2.688 1 86.38 184 SER B O 1
ATOM 5823 N N . VAL B 1 185 ? 2.303 -17.797 2.559 1 87 185 VAL B N 1
ATOM 5824 C CA . VAL B 1 185 ? 1.704 -16.984 3.617 1 87 185 VAL B CA 1
ATOM 5825 C C . VAL B 1 185 ? 1.013 -15.766 3.008 1 87 185 VAL B C 1
ATOM 5827 O O . VAL B 1 185 ? 1.665 -14.766 2.691 1 87 185 VAL B O 1
ATOM 5830 N N . GLY B 1 186 ? -0.303 -15.836 2.828 1 81.56 186 GLY B N 1
ATOM 5831 C CA . GLY B 1 186 ? -1.009 -14.742 2.178 1 81.56 186 GLY B CA 1
ATOM 5832 C C . GLY B 1 186 ? -0.511 -14.461 0.773 1 81.56 186 GLY B C 1
ATOM 5833 O O . GLY B 1 186 ? -0.397 -13.305 0.369 1 81.56 186 GLY B O 1
ATOM 5834 N N . GLY B 1 187 ? -0.078 -15.469 0.145 1 77.62 187 GLY B N 1
ATOM 5835 C CA . GLY B 1 187 ? 0.493 -15.328 -1.186 1 77.62 187 GLY B CA 1
ATOM 5836 C C . GLY B 1 187 ? -0.444 -14.648 -2.168 1 77.62 187 GLY B C 1
ATOM 5837 O O . GLY B 1 187 ? -0.004 -13.883 -3.027 1 77.62 187 GLY B O 1
ATOM 5838 N N . ASP B 1 188 ? -1.687 -14.789 -1.996 1 78.94 188 ASP B N 1
ATOM 5839 C CA . ASP B 1 188 ? -2.684 -14.219 -2.895 1 78.94 188 ASP B CA 1
ATOM 5840 C C . ASP B 1 188 ? -2.914 -12.742 -2.588 1 78.94 188 ASP B C 1
ATOM 5842 O O . ASP B 1 188 ? -3.596 -12.039 -3.342 1 78.94 188 ASP B O 1
ATOM 5846 N N . LEU B 1 189 ? -2.324 -12.352 -1.548 1 87 189 LEU B N 1
ATOM 5847 C CA . LEU B 1 189 ? -2.549 -10.969 -1.118 1 87 189 LEU B CA 1
ATOM 5848 C C . LEU B 1 189 ? -1.275 -10.148 -1.254 1 87 189 LEU B C 1
ATOM 5850 O O . LEU B 1 189 ? -1.197 -9.031 -0.735 1 87 189 LEU B O 1
ATOM 5854 N N . VAL B 1 190 ? -0.332 -10.68 -1.943 1 91.69 190 VAL B N 1
ATOM 5855 C CA . VAL B 1 190 ? 0.964 -10.023 -2.086 1 91.69 190 VAL B CA 1
ATOM 5856 C C . VAL B 1 190 ? 0.791 -8.68 -2.799 1 91.69 190 VAL B C 1
ATOM 5858 O O . VAL B 1 190 ? 1.418 -7.688 -2.426 1 91.69 190 VAL B O 1
ATOM 5861 N N . TRP B 1 191 ? -0.107 -8.641 -3.838 1 93.81 191 TRP B N 1
ATOM 5862 C CA . TRP B 1 191 ? -0.309 -7.414 -4.602 1 93.81 191 TRP B CA 1
ATOM 5863 C C . TRP B 1 191 ? -0.78 -6.281 -3.697 1 93.81 191 TRP B C 1
ATOM 5865 O O . TRP B 1 191 ? -0.368 -5.129 -3.867 1 93.81 191 TRP B O 1
ATOM 5875 N N . MET B 1 192 ? -1.588 -6.496 -2.74 1 92.06 192 MET B N 1
ATOM 5876 C CA . MET B 1 192 ? -2.041 -5.492 -1.783 1 92.06 192 MET B CA 1
ATOM 5877 C C . MET B 1 192 ? -0.867 -4.922 -0.996 1 92.06 192 MET B C 1
ATOM 5879 O O . MET B 1 192 ? -0.762 -3.705 -0.825 1 92.06 192 MET B O 1
ATOM 5883 N N . SER B 1 193 ? -0.004 -5.82 -0.548 1 91.69 193 SER B N 1
ATOM 5884 C CA . SER B 1 193 ? 1.164 -5.406 0.223 1 91.69 193 SER B CA 1
ATOM 5885 C C . SER B 1 193 ? 2.129 -4.594 -0.631 1 91.69 193 SER B C 1
ATOM 5887 O O . SER B 1 193 ? 2.836 -3.723 -0.118 1 91.69 193 SER B O 1
ATOM 5889 N N . MET B 1 194 ? 2.107 -4.867 -1.956 1 95.38 194 MET B N 1
ATOM 5890 C CA . MET B 1 194 ? 2.994 -4.133 -2.855 1 95.38 194 MET B CA 1
ATOM 5891 C C . MET B 1 194 ? 2.635 -2.652 -2.887 1 95.38 194 MET B C 1
ATOM 5893 O O . MET B 1 194 ? 3.502 -1.803 -3.088 1 95.38 194 MET B O 1
ATOM 5897 N N . GLY B 1 195 ? 1.364 -2.34 -2.682 1 94.56 195 GLY B N 1
ATOM 5898 C CA . GLY B 1 195 ? 0.989 -0.936 -2.619 1 94.56 195 GLY B CA 1
ATOM 5899 C C . GLY B 1 195 ? 1.759 -0.159 -1.567 1 94.56 195 GLY B C 1
ATOM 5900 O O . GLY B 1 195 ? 2.334 0.891 -1.86 1 94.56 195 GLY B O 1
ATOM 5901 N N . SER B 1 196 ? 1.777 -0.707 -0.401 1 92.69 196 SER B N 1
ATOM 5902 C CA . SER B 1 196 ? 2.479 -0.048 0.696 1 92.69 196 SER B CA 1
ATOM 5903 C C . SER B 1 196 ? 3.986 -0.06 0.475 1 92.69 196 SER B C 1
ATOM 5905 O O . SER B 1 196 ? 4.672 0.913 0.795 1 92.69 196 SER B O 1
ATOM 5907 N N . LEU B 1 197 ? 4.496 -1.138 -0.035 1 95.19 197 LEU B N 1
ATOM 5908 C CA . LEU B 1 197 ? 5.934 -1.234 -0.278 1 95.19 197 LEU B CA 1
ATOM 5909 C C . LEU B 1 197 ? 6.387 -0.173 -1.274 1 95.19 197 LEU B C 1
ATOM 5911 O O . LEU B 1 197 ? 7.383 0.515 -1.043 1 95.19 197 LEU B O 1
ATOM 5915 N N . ILE B 1 198 ? 5.66 -0.012 -2.352 1 96.88 198 ILE B N 1
ATOM 5916 C CA . ILE B 1 198 ? 6.004 0.964 -3.381 1 96.88 198 ILE B CA 1
ATOM 5917 C C . ILE B 1 198 ? 5.93 2.375 -2.799 1 96.88 198 ILE B C 1
ATOM 5919 O O . ILE B 1 198 ? 6.844 3.18 -2.988 1 96.88 198 ILE B O 1
ATOM 5923 N N . HIS B 1 199 ? 4.844 2.648 -2.059 1 95.19 199 HIS B N 1
ATOM 5924 C CA . HIS B 1 199 ? 4.691 3.971 -1.463 1 95.19 199 HIS B CA 1
ATOM 5925 C C . HIS B 1 199 ? 5.801 4.25 -0.454 1 95.19 199 HIS B C 1
ATOM 5927 O O . HIS B 1 199 ? 6.309 5.371 -0.379 1 95.19 199 HIS B O 1
ATOM 5933 N N . THR B 1 200 ? 6.188 3.264 0.315 1 93.69 200 THR B N 1
ATOM 5934 C CA . THR B 1 200 ? 7.262 3.422 1.288 1 93.69 200 THR B CA 1
ATOM 5935 C C . THR B 1 200 ? 8.586 3.734 0.59 1 93.69 200 THR B C 1
ATOM 5937 O O . THR B 1 200 ? 9.297 4.66 0.983 1 93.69 200 THR B O 1
ATOM 5940 N N . ALA B 1 201 ? 8.875 2.965 -0.402 1 96.25 201 ALA B N 1
ATOM 5941 C CA . ALA B 1 201 ? 10.117 3.17 -1.145 1 96.25 201 ALA B CA 1
ATOM 5942 C C . ALA B 1 201 ? 10.148 4.555 -1.787 1 96.25 201 ALA B C 1
ATOM 5944 O O . ALA B 1 201 ? 11.188 5.227 -1.771 1 96.25 201 ALA B O 1
ATOM 5945 N N . MET B 1 202 ? 9.062 4.977 -2.354 1 94.81 202 MET B N 1
ATOM 5946 C CA . MET B 1 202 ? 8.992 6.289 -2.99 1 94.81 202 MET B CA 1
ATOM 5947 C C . MET B 1 202 ? 9.164 7.402 -1.962 1 94.81 202 MET B C 1
ATOM 5949 O O . MET B 1 202 ? 9.852 8.391 -2.219 1 94.81 202 MET B O 1
ATOM 5953 N N . GLN B 1 203 ? 8.461 7.211 -0.851 1 91.62 203 GLN B N 1
ATOM 5954 C CA . GLN B 1 203 ? 8.57 8.219 0.194 1 91.62 203 GLN B CA 1
ATOM 5955 C C . GLN B 1 203 ? 10.016 8.344 0.685 1 91.62 203 GLN B C 1
ATOM 5957 O O . GLN B 1 203 ? 10.438 9.422 1.116 1 91.62 203 GLN B O 1
ATOM 5962 N N . MET B 1 204 ? 10.773 7.273 0.572 1 92.19 204 MET B N 1
ATOM 5963 C CA . MET B 1 204 ? 12.188 7.289 0.931 1 92.19 204 MET B CA 1
ATOM 5964 C C . MET B 1 204 ? 13.039 7.805 -0.226 1 92.19 204 MET B C 1
ATOM 5966 O O . MET B 1 204 ? 14.266 7.887 -0.115 1 92.19 204 MET B O 1
ATOM 5970 N N . GLY B 1 205 ? 12.445 8.047 -1.35 1 93.31 205 GLY B N 1
ATOM 5971 C CA . GLY B 1 205 ? 13.117 8.68 -2.477 1 93.31 205 GLY B CA 1
ATOM 5972 C C . GLY B 1 205 ? 13.766 7.688 -3.416 1 93.31 205 GLY B C 1
ATOM 5973 O O . GLY B 1 205 ? 14.617 8.062 -4.23 1 93.31 205 GLY B O 1
ATOM 5974 N N . LEU B 1 206 ? 13.398 6.387 -3.348 1 96.44 206 LEU B N 1
ATOM 5975 C CA . LEU B 1 206 ? 14.094 5.387 -4.156 1 96.44 206 LEU B CA 1
ATOM 5976 C C . LEU B 1 206 ? 13.672 5.484 -5.621 1 96.44 206 LEU B C 1
ATOM 5978 O O . LEU B 1 206 ? 14.32 4.914 -6.496 1 96.44 206 LEU B O 1
ATOM 5982 N N . HIS B 1 207 ? 12.562 6.148 -5.926 1 95.38 207 HIS B N 1
ATOM 5983 C CA . HIS B 1 207 ? 12.109 6.312 -7.305 1 95.38 207 HIS B CA 1
ATOM 5984 C C . HIS B 1 207 ? 12.914 7.387 -8.023 1 95.38 207 HIS B C 1
ATOM 5986 O O . HIS B 1 207 ? 12.766 7.578 -9.234 1 95.38 207 HIS B O 1
ATOM 5992 N N . ARG B 1 208 ? 13.742 8.047 -7.246 1 94.88 208 ARG B N 1
ATOM 5993 C CA . ARG B 1 208 ? 14.695 9.008 -7.805 1 94.88 208 ARG B CA 1
ATOM 5994 C C . ARG B 1 208 ? 16.109 8.453 -7.758 1 94.88 208 ARG B C 1
ATOM 5996 O O . ARG B 1 208 ? 16.562 7.953 -6.723 1 94.88 208 ARG B O 1
ATOM 6003 N N . ASP B 1 209 ? 16.797 8.594 -8.859 1 96.19 209 ASP B N 1
ATOM 6004 C CA . ASP B 1 209 ? 18.141 8.047 -8.898 1 96.19 209 ASP B CA 1
ATOM 6005 C C . ASP B 1 209 ? 19.047 8.75 -7.895 1 96.19 209 ASP B C 1
ATOM 6007 O O . ASP B 1 209 ? 18.969 9.961 -7.715 1 96.19 209 ASP B O 1
ATOM 6011 N N . PRO B 1 210 ? 19.906 8.008 -7.285 1 93.94 210 PRO B N 1
ATOM 6012 C CA . PRO B 1 210 ? 20.828 8.586 -6.301 1 93.94 210 PRO B CA 1
ATOM 6013 C C . PRO B 1 210 ? 21.734 9.664 -6.895 1 93.94 210 PRO B C 1
ATOM 6015 O O . PRO B 1 210 ? 22.344 10.438 -6.156 1 93.94 210 PRO B O 1
ATOM 6018 N N . LYS B 1 211 ? 21.891 9.758 -8.18 1 91.25 211 LYS B N 1
ATOM 6019 C CA . LYS B 1 211 ? 22.703 10.781 -8.82 1 91.25 211 LYS B CA 1
ATOM 6020 C C . LYS B 1 211 ? 22.203 12.18 -8.492 1 91.25 211 LYS B C 1
ATOM 6022 O O . LYS B 1 211 ? 22.953 13.148 -8.531 1 91.25 211 LYS B O 1
ATOM 6027 N N . HIS B 1 212 ? 20.938 12.281 -8.148 1 87.75 212 HIS B N 1
ATOM 6028 C CA . HIS B 1 212 ? 20.328 13.555 -7.797 1 87.75 212 HIS B CA 1
ATOM 6029 C C . HIS B 1 212 ? 20.609 13.922 -6.348 1 87.75 212 HIS B C 1
ATOM 6031 O O . HIS B 1 212 ? 20.266 15.016 -5.898 1 87.75 212 HIS B O 1
ATOM 6037 N N . HIS B 1 213 ? 21.203 13 -5.59 1 83.56 213 HIS B N 1
ATOM 6038 C CA . HIS B 1 213 ? 21.562 13.219 -4.191 1 83.56 213 HIS B CA 1
ATOM 6039 C C . HIS B 1 213 ? 23.062 13.047 -3.98 1 83.56 213 HIS B C 1
ATOM 6041 O O . HIS B 1 213 ? 23.516 12 -3.504 1 83.56 213 HIS B O 1
ATOM 6047 N N . PRO B 1 214 ? 23.75 14.055 -4.117 1 73.94 214 PRO B N 1
ATOM 6048 C CA . PRO B 1 214 ? 25.203 13.938 -4.18 1 73.94 214 PRO B CA 1
ATOM 6049 C C . PRO B 1 214 ? 25.828 13.547 -2.84 1 73.94 214 PRO B C 1
ATOM 6051 O O . PRO B 1 214 ? 26.922 13 -2.803 1 73.94 214 PRO B O 1
ATOM 6054 N N . SER B 1 215 ? 25.25 13.594 -1.798 1 84.25 215 SER B N 1
ATOM 6055 C CA . SER B 1 215 ? 25.875 13.305 -0.509 1 84.25 215 SER B CA 1
ATOM 6056 C C . SER B 1 215 ? 25.75 11.828 -0.155 1 84.25 215 SER B C 1
ATOM 6058 O O . SER B 1 215 ? 26.406 11.352 0.773 1 84.25 215 SER B O 1
ATOM 6060 N N . MET B 1 216 ? 25.281 11.07 -0.957 1 88.62 216 MET B N 1
ATOM 6061 C CA . MET B 1 216 ? 25.031 9.656 -0.669 1 88.62 216 MET B CA 1
ATOM 6062 C C . MET B 1 216 ? 26.25 8.805 -1.059 1 88.62 216 MET B C 1
ATOM 6064 O O . MET B 1 216 ? 26.859 9.047 -2.096 1 88.62 216 MET B O 1
ATOM 6068 N N . SER B 1 217 ? 26.609 7.809 -0.257 1 93.5 217 SER B N 1
ATOM 6069 C CA . SER B 1 217 ? 27.719 6.914 -0.558 1 93.5 217 SER B CA 1
ATOM 6070 C C . SER B 1 217 ? 27.422 6.055 -1.783 1 93.5 217 SER B C 1
ATOM 6072 O O . SER B 1 217 ? 26.266 5.805 -2.105 1 93.5 217 SER B O 1
ATOM 6074 N N . VAL B 1 218 ? 28.453 5.59 -2.377 1 94.44 218 VAL B N 1
ATOM 6075 C CA . VAL B 1 218 ? 28.328 4.777 -3.58 1 94.44 218 VAL B CA 1
ATOM 6076 C C . VAL B 1 218 ? 27.641 3.459 -3.24 1 94.44 218 VAL B C 1
ATOM 6078 O O . VAL B 1 218 ? 26.797 2.977 -4 1 94.44 218 VAL B O 1
ATOM 6081 N N . LEU B 1 219 ? 27.984 2.889 -2.148 1 96 219 LEU B N 1
ATOM 6082 C CA . LEU B 1 219 ? 27.375 1.642 -1.712 1 96 219 LEU B CA 1
ATOM 6083 C C . LEU B 1 219 ? 25.875 1.823 -1.512 1 96 219 LEU B C 1
ATOM 6085 O O . LEU B 1 219 ? 25.078 0.988 -1.95 1 96 219 LEU B O 1
ATOM 6089 N N . GLU B 1 220 ? 25.531 2.916 -0.875 1 95 220 GLU B N 1
ATOM 6090 C CA . GLU B 1 220 ? 24.109 3.184 -0.651 1 95 220 GLU B CA 1
ATOM 6091 C C . GLU B 1 220 ? 23.391 3.428 -1.969 1 95 220 GLU B C 1
ATOM 6093 O O . GLU B 1 220 ? 22.25 2.975 -2.15 1 95 220 GLU B O 1
ATOM 6098 N N . ALA B 1 221 ? 24 4.145 -2.83 1 95.81 221 ALA B N 1
ATOM 6099 C CA . ALA B 1 221 ? 23.422 4.438 -4.137 1 95.81 221 ALA B CA 1
ATOM 6100 C C . ALA B 1 221 ? 23.125 3.152 -4.906 1 95.81 221 ALA B C 1
ATOM 6102 O O . ALA B 1 221 ? 22.031 2.973 -5.434 1 95.81 221 ALA B O 1
ATOM 6103 N N . GLU B 1 222 ? 24.078 2.268 -4.91 1 96.62 222 GLU B N 1
ATOM 6104 C CA . GLU B 1 222 ? 23.922 1.002 -5.621 1 96.62 222 GLU B CA 1
ATOM 6105 C C . GLU B 1 222 ? 22.859 0.131 -4.965 1 96.62 222 GLU B C 1
ATOM 6107 O O . GLU B 1 222 ? 22.078 -0.536 -5.656 1 96.62 222 GLU B O 1
ATOM 6112 N N . THR B 1 223 ? 22.875 0.124 -3.695 1 96.88 223 THR B N 1
ATOM 6113 C CA . THR B 1 223 ? 21.875 -0.649 -2.959 1 96.88 223 THR B CA 1
ATOM 6114 C C . THR B 1 223 ? 20.469 -0.162 -3.279 1 96.88 223 THR B C 1
ATOM 6116 O O . THR B 1 223 ? 19.547 -0.968 -3.469 1 96.88 223 THR B O 1
ATOM 6119 N N . ARG B 1 224 ? 20.281 1.132 -3.346 1 97.38 224 ARG B N 1
ATOM 6120 C CA . ARG B 1 224 ? 18.969 1.714 -3.65 1 97.38 224 ARG B CA 1
ATOM 6121 C C . ARG B 1 224 ? 18.516 1.324 -5.051 1 97.38 224 ARG B C 1
ATOM 6123 O O . ARG B 1 224 ? 17.344 1.002 -5.258 1 97.38 224 ARG B O 1
ATOM 6130 N N . ARG B 1 225 ? 19.438 1.352 -6.004 1 98 225 ARG B N 1
ATOM 6131 C CA . ARG B 1 225 ? 19.109 0.961 -7.367 1 98 225 ARG B CA 1
ATOM 6132 C C . ARG B 1 225 ? 18.672 -0.5 -7.426 1 98 225 ARG B C 1
ATOM 6134 O O . ARG B 1 225 ? 17.672 -0.832 -8.078 1 98 225 ARG B O 1
ATOM 6141 N N . ARG B 1 226 ? 19.359 -1.331 -6.715 1 98.31 226 ARG B N 1
ATOM 6142 C CA . ARG B 1 226 ? 19.062 -2.76 -6.688 1 98.31 226 ARG B CA 1
ATOM 6143 C C . ARG B 1 226 ? 17.703 -3.023 -6.051 1 98.31 226 ARG B C 1
ATOM 6145 O O . ARG B 1 226 ? 16.906 -3.789 -6.586 1 98.31 226 ARG B O 1
ATOM 6152 N N . ILE B 1 227 ? 17.484 -2.389 -4.961 1 98.44 227 ILE B N 1
ATOM 6153 C CA . ILE B 1 227 ? 16.219 -2.586 -4.246 1 98.44 227 ILE B CA 1
ATOM 6154 C C . ILE B 1 227 ? 15.055 -2.088 -5.098 1 98.44 227 ILE B C 1
ATOM 6156 O O . ILE B 1 227 ? 14.023 -2.75 -5.191 1 98.44 227 ILE B O 1
ATOM 6160 N N . TRP B 1 228 ? 15.203 -0.908 -5.695 1 98.5 228 TRP B N 1
ATOM 6161 C CA . TRP B 1 228 ? 14.133 -0.377 -6.535 1 98.5 228 TRP B CA 1
ATOM 6162 C C . TRP B 1 228 ? 13.828 -1.326 -7.688 1 98.5 228 TRP B C 1
ATOM 6164 O O . TRP B 1 228 ? 12.656 -1.604 -7.977 1 98.5 228 TRP B O 1
ATOM 6174 N N . ALA B 1 229 ? 14.891 -1.864 -8.328 1 98.38 229 ALA B N 1
ATOM 6175 C CA . ALA B 1 229 ? 14.703 -2.828 -9.406 1 98.38 229 ALA B CA 1
ATOM 6176 C C . ALA B 1 229 ? 13.945 -4.062 -8.914 1 98.38 229 ALA B C 1
ATOM 6178 O O . ALA B 1 229 ? 13.094 -4.598 -9.625 1 98.38 229 ALA B O 1
ATOM 6179 N N . THR B 1 230 ? 14.305 -4.504 -7.738 1 98.62 230 THR B N 1
ATOM 6180 C CA . THR B 1 230 ? 13.633 -5.652 -7.141 1 98.62 230 THR B CA 1
ATOM 6181 C C . THR B 1 230 ? 12.156 -5.348 -6.898 1 98.62 230 THR B C 1
ATOM 6183 O O . THR B 1 230 ? 11.297 -6.184 -7.172 1 98.62 230 THR B O 1
ATOM 6186 N N . ILE B 1 231 ? 11.867 -4.184 -6.402 1 98.44 231 ILE B N 1
ATOM 6187 C CA . ILE B 1 231 ? 10.492 -3.775 -6.137 1 98.44 231 ILE B CA 1
ATOM 6188 C C . ILE B 1 231 ? 9.695 -3.752 -7.438 1 98.44 231 ILE B C 1
ATOM 6190 O O . ILE B 1 231 ? 8.555 -4.219 -7.484 1 98.44 231 ILE B O 1
ATOM 6194 N N . LEU B 1 232 ? 10.289 -3.232 -8.508 1 98.25 232 LEU B N 1
ATOM 6195 C CA . LEU B 1 232 ? 9.625 -3.205 -9.812 1 98.25 232 LEU B CA 1
ATOM 6196 C C . LEU B 1 232 ? 9.312 -4.617 -10.289 1 98.25 232 LEU B C 1
ATOM 6198 O O . LEU B 1 232 ? 8.227 -4.875 -10.812 1 98.25 232 LEU B O 1
ATOM 6202 N N . GLU B 1 233 ? 10.281 -5.484 -10.055 1 97.94 233 GLU B N 1
ATOM 6203 C CA . GLU B 1 233 ? 10.078 -6.879 -10.445 1 97.94 233 GLU B CA 1
ATOM 6204 C C . GLU B 1 233 ? 8.922 -7.508 -9.672 1 97.94 233 GLU B C 1
ATOM 6206 O O . GLU B 1 233 ? 8.062 -8.172 -10.258 1 97.94 233 GLU B O 1
ATOM 6211 N N . MET B 1 234 ? 8.93 -7.293 -8.398 1 97.44 234 MET B N 1
ATOM 6212 C CA . MET B 1 234 ? 7.867 -7.836 -7.555 1 97.44 234 MET B CA 1
ATOM 6213 C C . MET B 1 234 ? 6.508 -7.262 -7.945 1 97.44 234 MET B C 1
ATOM 6215 O O . MET B 1 234 ? 5.496 -7.961 -7.895 1 97.44 234 MET B O 1
ATOM 6219 N N . ALA B 1 235 ? 6.504 -5.992 -8.305 1 97.31 235 ALA B N 1
ATOM 6220 C CA . ALA B 1 235 ? 5.262 -5.32 -8.68 1 97.31 235 ALA B CA 1
ATOM 6221 C C . ALA B 1 235 ? 4.645 -5.953 -9.922 1 97.31 235 ALA B C 1
ATOM 6223 O O . ALA B 1 235 ? 3.449 -6.258 -9.938 1 97.31 235 ALA B O 1
ATOM 6224 N N . VAL B 1 236 ? 5.395 -6.211 -10.938 1 97.62 236 VAL B N 1
ATOM 6225 C CA . VAL B 1 236 ? 4.855 -6.727 -12.195 1 97.62 236 VAL B CA 1
ATOM 6226 C C . VAL B 1 236 ? 4.426 -8.18 -12.016 1 97.62 236 VAL B C 1
ATOM 6228 O O . VAL B 1 236 ? 3.387 -8.594 -12.539 1 97.62 236 VAL B O 1
ATOM 6231 N N . GLN B 1 237 ? 5.234 -8.945 -11.266 1 97.25 237 GLN B N 1
ATOM 6232 C CA . GLN B 1 237 ? 4.906 -10.344 -11.023 1 97.25 237 GLN B CA 1
ATOM 6233 C C . GLN B 1 237 ? 3.615 -10.477 -10.219 1 97.25 237 GLN B C 1
ATOM 6235 O O . GLN B 1 237 ? 2.744 -11.281 -10.562 1 97.25 237 GLN B O 1
ATOM 6240 N N . SER B 1 238 ? 3.486 -9.695 -9.18 1 95.88 238 SER B N 1
ATOM 6241 C CA . SER B 1 238 ? 2.299 -9.781 -8.336 1 95.88 238 SER B CA 1
ATOM 6242 C C . SER B 1 238 ? 1.059 -9.289 -9.07 1 95.88 238 SER B C 1
ATOM 6244 O O . SER B 1 238 ? -0.044 -9.797 -8.852 1 95.88 238 SER B O 1
ATOM 6246 N N . SER B 1 239 ? 1.213 -8.297 -9.914 1 96.31 239 SER B N 1
ATOM 6247 C CA . SER B 1 239 ? 0.101 -7.812 -10.727 1 96.31 239 SER B CA 1
ATOM 6248 C C . SER B 1 239 ? -0.424 -8.906 -11.648 1 96.31 239 SER B C 1
ATOM 6250 O O . SER B 1 239 ? -1.637 -9.078 -11.797 1 96.31 239 SER B O 1
ATOM 6252 N N . LEU B 1 240 ? 0.481 -9.625 -12.227 1 95.69 240 LEU B N 1
ATOM 6253 C CA . LEU B 1 240 ? 0.09 -10.742 -13.086 1 95.69 240 LEU B CA 1
ATOM 6254 C C . LEU B 1 240 ? -0.685 -11.789 -12.297 1 95.69 240 LEU B C 1
ATOM 6256 O O . LEU B 1 240 ? -1.74 -12.25 -12.734 1 95.69 240 LEU B O 1
ATOM 6260 N N . ASP B 1 241 ? -0.218 -12.094 -11.117 1 93.38 241 ASP B N 1
ATOM 6261 C CA . ASP B 1 241 ? -0.804 -13.148 -10.297 1 93.38 241 ASP B CA 1
ATOM 6262 C C . ASP B 1 241 ? -2.191 -12.75 -9.805 1 93.38 241 ASP B C 1
ATOM 6264 O O . ASP B 1 241 ? -3.078 -13.602 -9.672 1 93.38 241 ASP B O 1
ATOM 6268 N N . SER B 1 242 ? -2.357 -11.5 -9.531 1 91.94 242 SER B N 1
ATOM 6269 C CA . SER B 1 242 ? -3.613 -11.047 -8.938 1 91.94 242 SER B CA 1
ATOM 6270 C C . SER B 1 242 ? -4.562 -10.516 -10.008 1 91.94 242 SER B C 1
ATOM 6272 O O . SER B 1 242 ? -5.652 -10.023 -9.688 1 91.94 242 SER B O 1
ATOM 6274 N N . ALA B 1 243 ? -4.117 -10.562 -11.25 1 92.56 243 ALA B N 1
ATOM 6275 C CA . ALA B 1 243 ? -4.895 -10.008 -12.359 1 92.56 243 ALA B CA 1
ATOM 6276 C C . ALA B 1 243 ? -5.262 -8.547 -12.086 1 92.56 243 ALA B C 1
ATOM 6278 O O . ALA B 1 243 ? -6.426 -8.164 -12.211 1 92.56 243 ALA B O 1
ATOM 6279 N N . MET B 1 244 ? -4.344 -7.816 -11.617 1 93.81 244 MET B N 1
ATOM 6280 C CA . MET B 1 244 ? -4.469 -6.395 -11.328 1 93.81 244 MET B CA 1
ATOM 6281 C C . MET B 1 244 ? -3.455 -5.582 -12.125 1 93.81 244 MET B C 1
ATOM 6283 O O . MET B 1 244 ? -2.438 -6.117 -12.57 1 93.81 244 MET B O 1
ATOM 6287 N N . PRO B 1 245 ? -3.727 -4.398 -12.383 1 92.75 245 PRO B N 1
ATOM 6288 C CA . PRO B 1 245 ? -2.752 -3.59 -13.117 1 92.75 245 PRO B CA 1
ATOM 6289 C C . PRO B 1 245 ? -1.469 -3.346 -12.328 1 92.75 245 PRO B C 1
ATOM 6291 O O . PRO B 1 245 ? -1.477 -3.422 -11.094 1 92.75 245 PRO B O 1
ATOM 6294 N N . CYS B 1 246 ? -0.446 -3.186 -13.023 1 93.62 246 CYS B N 1
ATOM 6295 C CA . CYS B 1 246 ? 0.798 -2.74 -12.406 1 93.62 246 CYS B CA 1
ATOM 6296 C C . CYS B 1 246 ? 0.791 -1.23 -12.195 1 93.62 246 CYS B C 1
ATOM 6298 O O . CYS B 1 246 ? 1.043 -0.468 -13.133 1 93.62 246 CYS B O 1
ATOM 6300 N N . ARG B 1 247 ? 0.549 -0.763 -11.031 1 90.56 247 ARG B N 1
ATOM 6301 C CA . ARG B 1 247 ? 0.288 0.647 -10.758 1 90.56 247 ARG B CA 1
ATOM 6302 C C . ARG B 1 247 ? 1.59 1.414 -10.555 1 90.56 247 ARG B C 1
ATOM 6304 O O . ARG B 1 247 ? 1.749 2.123 -9.562 1 90.56 247 ARG B O 1
ATOM 6311 N N . ILE B 1 248 ? 2.592 1.212 -11.258 1 91.69 248 ILE B N 1
ATOM 6312 C CA . ILE B 1 248 ? 3.816 1.998 -11.359 1 91.69 248 ILE B CA 1
ATOM 6313 C C . ILE B 1 248 ? 4.184 2.205 -12.828 1 91.69 248 ILE B C 1
ATOM 6315 O O . ILE B 1 248 ? 4.539 1.254 -13.523 1 91.69 248 ILE B O 1
ATOM 6319 N N . ALA B 1 249 ? 4.023 3.42 -13.227 1 89.12 249 ALA B N 1
ATOM 6320 C CA . ALA B 1 249 ? 4.336 3.75 -14.617 1 89.12 249 ALA B CA 1
ATOM 6321 C C . ALA B 1 249 ? 5.824 4.043 -14.789 1 89.12 249 ALA B C 1
ATOM 6323 O O . ALA B 1 249 ? 6.516 4.359 -13.82 1 89.12 249 ALA B O 1
ATOM 6324 N N . LEU B 1 250 ? 6.254 3.902 -16.031 1 90.88 250 LEU B N 1
ATOM 6325 C CA . LEU B 1 250 ? 7.672 4.059 -16.328 1 90.88 250 LEU B CA 1
ATOM 6326 C C . LEU B 1 250 ? 8.102 5.516 -16.172 1 90.88 250 LEU B C 1
ATOM 6328 O O . LEU B 1 250 ? 9.289 5.805 -16 1 90.88 250 LEU B O 1
ATOM 6332 N N . ASP B 1 251 ? 7.156 6.379 -16.188 1 89.12 251 ASP B N 1
ATOM 6333 C CA . ASP B 1 251 ? 7.504 7.793 -16.078 1 89.12 251 ASP B CA 1
ATOM 6334 C C . ASP B 1 251 ? 7.398 8.273 -14.625 1 89.12 251 ASP B C 1
ATOM 6336 O O . ASP B 1 251 ? 7.566 9.461 -14.352 1 89.12 251 ASP B O 1
ATOM 6340 N N . GLU B 1 252 ? 7.168 7.422 -13.719 1 92 252 GLU B N 1
ATOM 6341 C CA . GLU B 1 252 ? 7.02 7.785 -12.312 1 92 252 GLU B CA 1
ATOM 6342 C C . GLU B 1 252 ? 8.344 7.652 -11.562 1 92 252 GLU B C 1
ATOM 6344 O O . GLU B 1 252 ? 8.422 7.945 -10.367 1 92 252 GLU B O 1
ATOM 6349 N N . PHE B 1 253 ? 9.359 7.16 -12.234 1 94.94 253 PHE B N 1
ATOM 6350 C CA . PHE B 1 253 ? 10.68 7.051 -11.617 1 94.94 253 PHE B CA 1
ATOM 6351 C C . PHE B 1 253 ? 11.773 7.305 -12.641 1 94.94 253 PHE B C 1
ATOM 6353 O O . PHE B 1 253 ? 11.547 7.18 -13.844 1 94.94 253 PHE B O 1
ATOM 6360 N N . ASP B 1 254 ? 12.906 7.676 -12.211 1 95.44 254 ASP B N 1
ATOM 6361 C CA . ASP B 1 254 ? 14.047 7.871 -13.094 1 95.44 254 ASP B CA 1
ATOM 6362 C C . ASP B 1 254 ? 15.281 7.148 -12.562 1 95.44 254 ASP B C 1
ATOM 6364 O O . ASP B 1 254 ? 16.406 7.457 -12.961 1 95.44 254 ASP B O 1
ATOM 6368 N N . THR B 1 255 ? 15.07 6.297 -11.602 1 97 255 THR B N 1
ATOM 6369 C CA . THR B 1 255 ? 16.156 5.504 -11.039 1 97 255 THR B CA 1
ATOM 6370 C C . THR B 1 255 ? 16.828 4.656 -12.117 1 97 255 THR B C 1
ATOM 6372 O O . THR B 1 255 ? 16.156 3.932 -12.852 1 97 255 THR B O 1
ATOM 6375 N N . GLU B 1 256 ? 18.047 4.699 -12.188 1 96.62 256 GLU B N 1
ATOM 6376 C CA . GLU B 1 256 ? 18.828 3.961 -13.188 1 96.62 256 GLU B CA 1
ATOM 6377 C C . GLU B 1 256 ? 18.984 2.498 -12.789 1 96.62 256 GLU B C 1
ATOM 6379 O O . GLU B 1 256 ? 18.828 2.15 -11.617 1 96.62 256 GLU B O 1
ATOM 6384 N N . PRO B 1 257 ? 19.266 1.622 -13.805 1 97.25 257 PRO B N 1
ATOM 6385 C CA . PRO B 1 257 ? 19.562 0.224 -13.469 1 97.25 257 PRO B CA 1
ATOM 6386 C C . PRO B 1 257 ? 20.781 0.07 -12.57 1 97.25 257 PRO B C 1
ATOM 6388 O O . PRO B 1 257 ? 21.656 0.942 -12.555 1 97.25 257 PRO B O 1
ATOM 6391 N N . PRO B 1 258 ? 20.812 -0.994 -11.766 1 97.38 258 PRO B N 1
ATOM 6392 C CA . PRO B 1 258 ? 22.031 -1.277 -11.008 1 97.38 258 PRO B CA 1
ATOM 6393 C C . PRO B 1 258 ? 23.266 -1.423 -11.891 1 97.38 258 PRO B C 1
ATOM 6395 O O . PRO B 1 258 ? 23.141 -1.777 -13.07 1 97.38 258 PRO B O 1
ATOM 6398 N N . SER B 1 259 ? 24.391 -1.152 -11.281 1 97 259 SER B N 1
ATOM 6399 C CA . SER B 1 259 ? 25.656 -1.351 -11.984 1 97 259 SER B CA 1
ATOM 6400 C C . SER B 1 259 ? 26 -2.832 -12.109 1 97 259 SER B C 1
ATOM 6402 O O . SER B 1 259 ? 25.703 -3.619 -11.203 1 97 259 SER B O 1
ATOM 6404 N N . ASN B 1 260 ? 26.594 -3.18 -13.312 1 97.19 260 ASN B N 1
ATOM 6405 C CA . ASN B 1 260 ? 27.047 -4.551 -13.5 1 97.19 260 ASN B CA 1
ATOM 6406 C C . ASN B 1 260 ? 28.359 -4.805 -12.758 1 97.19 260 ASN B C 1
ATOM 6408 O O . ASN B 1 260 ? 29.438 -4.84 -13.367 1 97.19 260 ASN B O 1
ATOM 6412 N N . ILE B 1 261 ? 28.25 -5.082 -11.484 1 96.81 261 ILE B N 1
ATOM 6413 C CA . ILE B 1 261 ? 29.406 -5.23 -10.617 1 96.81 261 ILE B CA 1
ATOM 6414 C C . ILE B 1 261 ? 29.172 -6.359 -9.617 1 96.81 261 ILE B C 1
ATOM 6416 O O . ILE B 1 261 ? 28.016 -6.738 -9.375 1 96.81 261 ILE B O 1
ATOM 6420 N N . ASN B 1 262 ? 30.219 -6.91 -9.133 1 95.19 262 ASN B N 1
ATOM 6421 C CA . ASN B 1 262 ? 30.141 -7.91 -8.07 1 95.19 262 ASN B CA 1
ATOM 6422 C C . ASN B 1 262 ? 30.125 -7.262 -6.691 1 95.19 262 ASN B C 1
ATOM 6424 O O . ASN B 1 262 ? 30.672 -6.168 -6.508 1 95.19 262 ASN B O 1
ATOM 6428 N N . ASP B 1 263 ? 29.531 -7.883 -5.734 1 95.12 263 ASP B N 1
ATOM 6429 C CA . ASP B 1 263 ? 29.375 -7.352 -4.383 1 95.12 263 ASP B CA 1
ATOM 6430 C C . ASP B 1 263 ? 30.734 -7.078 -3.744 1 95.12 263 ASP B C 1
ATOM 6432 O O . ASP B 1 263 ? 30.875 -6.148 -2.945 1 95.12 263 ASP B O 1
ATOM 6436 N N . ASP B 1 264 ? 31.688 -7.898 -4.039 1 93.75 264 ASP B N 1
ATOM 6437 C CA . ASP B 1 264 ? 33 -7.781 -3.404 1 93.75 264 ASP B CA 1
ATOM 6438 C C . ASP B 1 264 ? 33.781 -6.586 -3.951 1 93.75 264 ASP B C 1
ATOM 6440 O O . ASP B 1 264 ? 34.781 -6.172 -3.373 1 93.75 264 ASP B O 1
ATOM 6444 N N . GLU B 1 265 ? 33.25 -6.027 -4.969 1 94.12 265 GLU B N 1
ATOM 6445 C CA . GLU B 1 265 ? 33.906 -4.871 -5.574 1 94.12 265 GLU B CA 1
ATOM 6446 C C . GLU B 1 265 ? 33.344 -3.566 -5.008 1 94.12 265 GLU B C 1
ATOM 6448 O O . GLU B 1 265 ? 33.812 -2.48 -5.375 1 94.12 265 GLU B O 1
ATOM 6453 N N . LEU B 1 266 ? 32.406 -3.619 -4.152 1 93.81 266 LEU B N 1
ATOM 6454 C CA . LEU B 1 266 ? 31.719 -2.465 -3.566 1 93.81 266 LEU B CA 1
ATOM 6455 C C . LEU B 1 266 ? 31.766 -2.525 -2.043 1 93.81 266 LEU B C 1
ATOM 6457 O O . LEU B 1 266 ? 31.484 -3.566 -1.45 1 93.81 266 LEU B O 1
ATOM 6461 N N . ASP B 1 267 ? 32.219 -1.46 -1.42 1 91.31 267 ASP B N 1
ATOM 6462 C CA . ASP B 1 267 ? 32.125 -1.337 0.033 1 91.31 267 ASP B CA 1
ATOM 6463 C C . ASP B 1 267 ? 32 0.124 0.454 1 91.31 267 ASP B C 1
ATOM 6465 O O . ASP B 1 267 ? 31.781 1 -0.387 1 91.31 267 ASP B O 1
ATOM 6469 N N . GLU B 1 268 ? 32 0.422 1.736 1 90.19 268 GLU B N 1
ATOM 6470 C CA . GLU B 1 268 ? 31.734 1.762 2.26 1 90.19 268 GLU B CA 1
ATOM 6471 C C . GLU B 1 268 ? 32.844 2.734 1.839 1 90.19 268 GLU B C 1
ATOM 6473 O O . GLU B 1 268 ? 32.594 3.943 1.763 1 90.19 268 GLU B O 1
ATOM 6478 N N . SER B 1 269 ? 33.969 2.23 1.486 1 91.19 269 SER B N 1
ATOM 6479 C CA . SER B 1 269 ? 35.094 3.078 1.136 1 91.19 269 SER B CA 1
ATOM 6480 C C . SER B 1 269 ? 35.156 3.34 -0.366 1 91.19 269 SER B C 1
ATOM 6482 O O . SER B 1 269 ? 35.938 4.176 -0.83 1 91.19 269 SER B O 1
ATOM 6484 N N . THR B 1 270 ? 34.281 2.678 -1.055 1 92.69 270 THR B N 1
ATOM 6485 C CA . THR B 1 270 ? 34.281 2.834 -2.506 1 92.69 270 THR B CA 1
ATOM 6486 C C . THR B 1 270 ? 33.812 4.234 -2.898 1 92.69 270 THR B C 1
ATOM 6488 O O . THR B 1 270 ? 32.75 4.691 -2.465 1 92.69 270 THR B O 1
ATOM 6491 N N . ILE B 1 271 ? 34.5 4.922 -3.771 1 90 271 ILE B N 1
ATOM 6492 C CA . ILE B 1 271 ? 34.188 6.293 -4.164 1 90 271 ILE B CA 1
ATOM 6493 C C . ILE B 1 271 ? 33.625 6.312 -5.574 1 90 271 ILE B C 1
ATOM 6495 O O . ILE B 1 271 ? 32.812 7.188 -5.91 1 90 271 ILE B O 1
ATOM 6499 N N . THR B 1 272 ? 34.125 5.406 -6.363 1 90.38 272 THR B N 1
ATOM 6500 C CA . THR B 1 272 ? 33.625 5.324 -7.727 1 90.38 272 THR B CA 1
ATOM 6501 C C . THR B 1 272 ? 33.438 3.869 -8.148 1 90.38 272 THR B C 1
ATOM 6503 O O . THR B 1 272 ? 34.219 2.998 -7.738 1 90.38 272 THR B O 1
ATOM 6506 N N . VAL B 1 273 ? 32.375 3.67 -8.922 1 90.38 273 VAL B N 1
ATOM 6507 C CA . VAL B 1 273 ? 32.094 2.33 -9.43 1 90.38 273 VAL B CA 1
ATOM 6508 C C . VAL B 1 273 ? 32.406 2.273 -10.922 1 90.38 273 VAL B C 1
ATOM 6510 O O . VAL B 1 273 ? 32.062 3.193 -11.672 1 90.38 273 VAL B O 1
ATOM 6513 N N . GLU B 1 274 ? 33.156 1.306 -11.305 1 92.06 274 GLU B N 1
ATOM 6514 C CA . GLU B 1 274 ? 33.375 1.025 -12.719 1 92.06 274 GLU B CA 1
ATOM 6515 C C . GLU B 1 274 ? 32.625 -0.23 -13.164 1 92.06 274 GLU B C 1
ATOM 6517 O O . GLU B 1 274 ? 33.188 -1.335 -13.109 1 92.06 274 GLU B O 1
ATOM 6522 N N . PRO B 1 275 ? 31.5 -0.015 -13.664 1 95.69 275 PRO B N 1
ATOM 6523 C CA . PRO B 1 275 ? 30.703 -1.176 -14.055 1 95.69 275 PRO B CA 1
ATOM 6524 C C . PRO B 1 275 ? 31.328 -1.967 -15.203 1 95.69 275 PRO B C 1
ATOM 6526 O O . PRO B 1 275 ? 31.922 -1.379 -16.109 1 95.69 275 PRO B O 1
ATOM 6529 N N . LYS B 1 276 ? 31.219 -3.221 -15.141 1 95.69 276 LYS B N 1
ATOM 6530 C CA . LYS B 1 276 ? 31.641 -4.078 -16.234 1 95.69 276 LYS B CA 1
ATOM 6531 C C . LYS B 1 276 ? 30.672 -3.992 -17.406 1 95.69 276 LYS B C 1
ATOM 6533 O O . LYS B 1 276 ? 29.5 -3.654 -17.234 1 95.69 276 LYS B O 1
ATOM 6538 N N . PRO B 1 277 ? 31.172 -4.309 -18.578 1 93.88 277 PRO B N 1
ATOM 6539 C CA . PRO B 1 277 ? 30.25 -4.367 -19.719 1 93.88 277 PRO B CA 1
ATOM 6540 C C . PRO B 1 277 ? 29.141 -5.391 -19.531 1 93.88 277 PRO B C 1
ATOM 6542 O O . PRO B 1 277 ? 29.328 -6.379 -18.812 1 93.88 277 PRO B O 1
ATOM 6545 N N . THR B 1 278 ? 28.078 -5.223 -20.172 1 89.56 278 THR B N 1
ATOM 6546 C CA . THR B 1 278 ? 26.906 -6.055 -20.016 1 89.56 278 THR B CA 1
ATOM 6547 C C . THR B 1 278 ? 27.172 -7.48 -20.469 1 89.56 278 THR B C 1
ATOM 6549 O O . THR B 1 278 ? 26.438 -8.406 -20.125 1 89.56 278 THR B O 1
ATOM 6552 N N . SER B 1 279 ? 28.25 -7.68 -21.219 1 88.56 279 SER B N 1
ATOM 6553 C CA . SER B 1 279 ? 28.594 -9.008 -21.719 1 88.56 279 SER B CA 1
ATOM 6554 C C . SER B 1 279 ? 29.312 -9.836 -20.672 1 88.56 279 SER B C 1
ATOM 6556 O O . SER B 1 279 ? 29.422 -11.055 -20.812 1 88.56 279 SER B O 1
ATOM 6558 N N . VAL B 1 280 ? 29.766 -9.172 -19.656 1 92.5 280 VAL B N 1
ATOM 6559 C CA . VAL B 1 280 ? 30.5 -9.852 -18.594 1 92.5 280 VAL B CA 1
ATOM 6560 C C . VAL B 1 280 ? 29.547 -10.188 -17.453 1 92.5 280 VAL B C 1
ATOM 6562 O O . VAL B 1 280 ? 28.828 -9.312 -16.953 1 92.5 280 VAL B O 1
ATOM 6565 N N . TYR B 1 281 ? 29.672 -11.406 -17.016 1 93.44 281 TYR B N 1
ATOM 6566 C CA . TYR B 1 281 ? 28.781 -11.859 -15.961 1 93.44 281 TYR B CA 1
ATOM 6567 C C . TYR B 1 281 ? 29.219 -11.32 -14.609 1 93.44 281 TYR B C 1
ATOM 6569 O O . TYR B 1 281 ? 30.406 -11.344 -14.281 1 93.44 281 TYR B O 1
ATOM 6577 N N . THR B 1 282 ? 28.359 -10.758 -13.906 1 94.81 282 THR B N 1
ATOM 6578 C CA . THR B 1 282 ? 28.5 -10.391 -12.5 1 94.81 282 THR B CA 1
ATOM 6579 C C . THR B 1 282 ? 27.266 -10.805 -11.703 1 94.81 282 THR B C 1
ATOM 6581 O O . THR B 1 282 ? 26.297 -11.305 -12.266 1 94.81 282 THR B O 1
ATOM 6584 N N . MET B 1 283 ? 27.266 -10.539 -10.461 1 93.38 283 MET B N 1
ATOM 6585 C CA . MET B 1 283 ? 26.156 -10.891 -9.578 1 93.38 283 MET B CA 1
ATOM 6586 C C . MET B 1 283 ? 24.922 -10.055 -9.891 1 93.38 283 MET B C 1
ATOM 6588 O O . MET B 1 283 ? 23.812 -10.406 -9.492 1 93.38 283 MET B O 1
ATOM 6592 N N . SER B 1 284 ? 25.062 -8.945 -10.609 1 95.19 284 SER B N 1
ATOM 6593 C CA . SER B 1 284 ? 23.953 -8.047 -10.906 1 95.19 284 SER B CA 1
ATOM 6594 C C . SER B 1 284 ? 23.406 -8.281 -12.312 1 95.19 284 SER B C 1
ATOM 6596 O O . SER B 1 284 ? 22.375 -7.715 -12.68 1 95.19 284 SER B O 1
ATOM 6598 N N . SER B 1 285 ? 24.031 -9.141 -13.109 1 94.56 285 SER B N 1
ATOM 6599 C CA . SER B 1 285 ? 23.719 -9.297 -14.523 1 94.56 285 SER B CA 1
ATOM 6600 C C . SER B 1 285 ? 22.281 -9.766 -14.734 1 94.56 285 SER B C 1
ATOM 6602 O O . SER B 1 285 ? 21.562 -9.234 -15.586 1 94.56 285 SER B O 1
ATOM 6604 N N . ILE B 1 286 ? 21.844 -10.742 -13.945 1 92.94 286 ILE B N 1
ATOM 6605 C CA . ILE B 1 286 ? 20.516 -11.328 -14.125 1 92.94 286 ILE B CA 1
ATOM 6606 C C . ILE B 1 286 ? 19.453 -10.281 -13.828 1 92.94 286 ILE B C 1
ATOM 6608 O O . ILE B 1 286 ? 18.469 -10.156 -14.578 1 92.94 286 ILE B O 1
ATOM 6612 N N . GLN B 1 287 ? 19.609 -9.547 -12.719 1 95.62 287 GLN B N 1
ATOM 6613 C CA . GLN B 1 287 ? 18.641 -8.5 -12.383 1 95.62 287 GLN B CA 1
ATOM 6614 C C . GLN B 1 287 ? 18.578 -7.438 -13.484 1 95.62 287 GLN B C 1
ATOM 6616 O O . GLN B 1 287 ? 17.5 -6.938 -13.812 1 95.62 287 GLN B O 1
ATOM 6621 N N . ILE B 1 288 ? 19.734 -7.066 -14.031 1 96.19 288 ILE B N 1
ATOM 6622 C CA . ILE B 1 288 ? 19.797 -6.066 -15.094 1 96.19 288 ILE B CA 1
ATOM 6623 C C . ILE B 1 288 ? 19.031 -6.559 -16.312 1 96.19 288 ILE B C 1
ATOM 6625 O O . ILE B 1 288 ? 18.281 -5.797 -16.938 1 96.19 288 ILE B O 1
ATOM 6629 N N . TYR B 1 289 ? 19.203 -7.781 -16.656 1 92.75 289 TYR B N 1
ATOM 6630 C CA . TYR B 1 289 ? 18.516 -8.352 -17.797 1 92.75 289 TYR B CA 1
ATOM 6631 C C . TYR B 1 289 ? 17 -8.391 -17.547 1 92.75 289 TYR B C 1
ATOM 6633 O O . TYR B 1 289 ? 16.219 -8.117 -18.453 1 92.75 289 TYR B O 1
ATOM 6641 N N . LEU B 1 290 ? 16.594 -8.789 -16.359 1 94.31 290 LEU B N 1
ATOM 6642 C CA . LEU B 1 290 ? 15.172 -8.781 -16.016 1 94.31 290 LEU B CA 1
ATOM 6643 C C . LEU B 1 290 ? 14.594 -7.375 -16.109 1 94.31 290 LEU B C 1
ATOM 6645 O O . LEU B 1 290 ? 13.477 -7.191 -16.609 1 94.31 290 LEU B O 1
ATOM 6649 N N . LEU B 1 291 ? 15.367 -6.449 -15.625 1 95.81 291 LEU B N 1
ATOM 6650 C CA . LEU B 1 291 ? 14.945 -5.055 -15.672 1 95.81 291 LEU B CA 1
ATOM 6651 C C . LEU B 1 291 ? 14.766 -4.59 -17.109 1 95.81 291 LEU B C 1
ATOM 6653 O O . LEU B 1 291 ? 13.852 -3.811 -17.406 1 95.81 291 LEU B O 1
ATOM 6657 N N . LYS B 1 292 ? 15.578 -5.047 -18 1 94.12 292 LYS B N 1
ATOM 6658 C CA . LYS B 1 292 ? 15.5 -4.676 -19.422 1 94.12 292 LYS B CA 1
ATOM 6659 C C . LYS B 1 292 ? 14.195 -5.152 -20.047 1 94.12 292 LYS B C 1
ATOM 6661 O O . LYS B 1 292 ? 13.664 -4.508 -20.953 1 94.12 292 LYS B O 1
ATOM 6666 N N . SER B 1 293 ? 13.656 -6.25 -19.578 1 95.75 293 SER B N 1
ATOM 6667 C CA . SER B 1 293 ? 12.43 -6.801 -20.141 1 95.75 293 SER B CA 1
ATOM 6668 C C . SER B 1 293 ? 11.203 -6.27 -19.391 1 95.75 293 SER B C 1
ATOM 6670 O O . SER B 1 293 ? 10.07 -6.602 -19.75 1 95.75 293 SER B O 1
ATOM 6672 N N . LEU B 1 294 ? 11.391 -5.488 -18.391 1 96.75 294 LEU B N 1
ATOM 6673 C CA . LEU B 1 294 ? 10.312 -5.016 -17.531 1 96.75 294 LEU B CA 1
ATOM 6674 C C . LEU B 1 294 ? 9.289 -4.211 -18.328 1 96.75 294 LEU B C 1
ATOM 6676 O O . LEU B 1 294 ? 8.086 -4.383 -18.156 1 96.75 294 LEU B O 1
ATOM 6680 N N . PRO B 1 295 ? 9.68 -3.283 -19.234 1 97.19 295 PRO B N 1
ATOM 6681 C CA . PRO B 1 295 ? 8.68 -2.469 -19.953 1 97.19 295 PRO B CA 1
ATOM 6682 C C . PRO B 1 295 ? 7.688 -3.311 -20.734 1 97.19 295 PRO B C 1
ATOM 6684 O O . PRO B 1 295 ? 6.484 -3.041 -20.703 1 97.19 295 PRO B O 1
ATOM 6687 N N . VAL B 1 296 ? 8.188 -4.344 -21.406 1 97.69 296 VAL B N 1
ATOM 6688 C CA . VAL B 1 296 ? 7.293 -5.16 -22.203 1 97.69 296 VAL B CA 1
ATOM 6689 C C . VAL B 1 296 ? 6.41 -6.012 -21.297 1 97.69 296 VAL B C 1
ATOM 6691 O O . VAL B 1 296 ? 5.234 -6.234 -21.594 1 97.69 296 VAL B O 1
ATOM 6694 N N . ARG B 1 297 ? 6.93 -6.582 -20.25 1 97.81 297 ARG B N 1
ATOM 6695 C CA . ARG B 1 297 ? 6.129 -7.359 -19.312 1 97.81 297 ARG B CA 1
ATOM 6696 C C . ARG B 1 297 ? 5.066 -6.492 -18.641 1 97.81 297 ARG B C 1
ATOM 6698 O O . ARG B 1 297 ? 3.932 -6.934 -18.453 1 97.81 297 ARG B O 1
ATOM 6705 N N . ARG B 1 298 ? 5.438 -5.285 -18.297 1 97.12 298 ARG B N 1
ATOM 6706 C CA . ARG B 1 298 ? 4.457 -4.344 -17.781 1 97.12 298 ARG B CA 1
ATOM 6707 C C . ARG B 1 298 ? 3.348 -4.078 -18.781 1 97.12 298 ARG B C 1
ATOM 6709 O O . ARG B 1 298 ? 2.172 -4.027 -18.422 1 97.12 298 ARG B O 1
ATOM 6716 N N . ARG B 1 299 ? 3.707 -3.855 -20.031 1 96 299 ARG B N 1
ATOM 6717 C CA . ARG B 1 299 ? 2.727 -3.631 -21.094 1 96 299 ARG B CA 1
ATOM 6718 C C . ARG B 1 299 ? 1.773 -4.816 -21.219 1 96 299 ARG B C 1
ATOM 6720 O O . ARG B 1 299 ? 0.571 -4.633 -21.406 1 96 299 ARG B O 1
ATOM 6727 N N . ILE B 1 300 ? 2.285 -5.969 -21.078 1 97 300 ILE B N 1
ATOM 6728 C CA . ILE B 1 300 ? 1.466 -7.176 -21.141 1 97 300 ILE B CA 1
ATOM 6729 C C . ILE B 1 300 ? 0.446 -7.164 -20 1 97 300 ILE B C 1
ATOM 6731 O O . ILE B 1 300 ? -0.743 -7.406 -20.219 1 97 300 ILE B O 1
ATOM 6735 N N . VAL B 1 301 ? 0.889 -6.859 -18.812 1 96.19 301 VAL B N 1
ATOM 6736 C CA . VAL B 1 301 ? -0.004 -6.82 -17.656 1 96.19 301 VAL B CA 1
ATOM 6737 C C . VAL B 1 301 ? -1.08 -5.758 -17.875 1 96.19 301 VAL B C 1
ATOM 6739 O O . VAL B 1 301 ? -2.246 -5.965 -17.531 1 96.19 301 VAL B O 1
ATOM 6742 N N . GLN B 1 302 ? -0.673 -4.66 -18.453 1 93.06 302 GLN B N 1
ATOM 6743 C CA . GLN B 1 302 ? -1.627 -3.592 -18.719 1 93.06 302 GLN B CA 1
ATOM 6744 C C . GLN B 1 302 ? -2.658 -4.027 -19.766 1 93.06 302 GLN B C 1
ATOM 6746 O O . GLN B 1 302 ? -3.832 -3.664 -19.672 1 93.06 302 GLN B O 1
ATOM 6751 N N . MET B 1 303 ? -2.227 -4.742 -20.719 1 94.12 303 MET B N 1
ATOM 6752 C CA . MET B 1 303 ? -3.127 -5.246 -21.75 1 94.12 303 MET B CA 1
ATOM 6753 C C . MET B 1 303 ? -4.121 -6.246 -21.156 1 94.12 303 MET B C 1
ATOM 6755 O O . MET B 1 303 ? -5.285 -6.281 -21.562 1 94.12 303 MET B O 1
ATOM 6759 N N . LEU B 1 304 ? -3.68 -6.98 -20.203 1 93.38 304 LEU B N 1
ATOM 6760 C CA . LEU B 1 304 ? -4.496 -8.039 -19.625 1 93.38 304 LEU B CA 1
ATOM 6761 C C . LEU B 1 304 ? -5.453 -7.465 -18.578 1 93.38 304 LEU B C 1
ATOM 6763 O O . LEU B 1 304 ? -6.609 -7.891 -18.5 1 93.38 304 LEU B O 1
ATOM 6767 N N . ASN B 1 305 ? -4.949 -6.523 -17.812 1 89.69 305 ASN B N 1
ATOM 6768 C CA . ASN B 1 305 ? -5.656 -6.164 -16.594 1 89.69 305 ASN B CA 1
ATOM 6769 C C . ASN B 1 305 ? -6.09 -4.703 -16.594 1 89.69 305 ASN B C 1
ATOM 6771 O O . ASN B 1 305 ? -6.742 -4.238 -15.664 1 89.69 305 ASN B O 1
ATOM 6775 N N . GLY B 1 306 ? -5.781 -3.992 -17.641 1 85.19 306 GLY B N 1
ATOM 6776 C CA . GLY B 1 306 ? -6.199 -2.604 -17.734 1 85.19 306 GLY B CA 1
ATOM 6777 C C . GLY B 1 306 ? -7.691 -2.439 -17.938 1 85.19 306 GLY B C 1
ATOM 6778 O O . GLY B 1 306 ? -8.328 -3.277 -18.594 1 85.19 306 GLY B O 1
ATOM 6779 N N . LEU B 1 307 ? -8.336 -1.392 -17.453 1 82.44 307 LEU B N 1
ATOM 6780 C CA . LEU B 1 307 ? -9.766 -1.13 -17.516 1 82.44 307 LEU B CA 1
ATOM 6781 C C . LEU B 1 307 ? -10.227 -0.94 -18.953 1 82.44 307 LEU B C 1
ATOM 6783 O O . LEU B 1 307 ? -11.305 -1.403 -19.344 1 82.44 307 LEU B O 1
ATOM 6787 N N . HIS B 1 308 ? -9.453 -0.257 -19.812 1 78.88 308 HIS B N 1
ATOM 6788 C CA . HIS B 1 308 ? -9.867 0.079 -21.172 1 78.88 308 HIS B CA 1
ATOM 6789 C C . HIS B 1 308 ? -9.094 -0.744 -22.203 1 78.88 308 HIS B C 1
ATOM 6791 O O . HIS B 1 308 ? -9.094 -0.415 -23.391 1 78.88 308 HIS B O 1
ATOM 6797 N N . SER B 1 309 ? -8.656 -1.87 -21.703 1 75.69 309 SER B N 1
ATOM 6798 C CA . SER B 1 309 ? -7.77 -2.592 -22.609 1 75.69 309 SER B CA 1
ATOM 6799 C C . SER B 1 309 ? -8.531 -3.635 -23.422 1 75.69 309 SER B C 1
ATOM 6801 O O . SER B 1 309 ? -9.477 -4.25 -22.906 1 75.69 309 SER B O 1
ATOM 6803 N N . LYS B 1 310 ? -8.328 -3.51 -24.734 1 80.25 310 LYS B N 1
ATOM 6804 C CA . LYS B 1 310 ? -8.766 -4.562 -25.641 1 80.25 310 LYS B CA 1
ATOM 6805 C C . LYS B 1 310 ? -7.57 -5.352 -26.172 1 80.25 310 LYS B C 1
ATOM 6807 O O . LYS B 1 310 ? -6.566 -4.766 -26.578 1 80.25 310 LYS B O 1
ATOM 6812 N N . LEU B 1 311 ? -7.684 -6.645 -26.047 1 87.75 311 LEU B N 1
ATOM 6813 C CA . LEU B 1 311 ? -6.605 -7.488 -26.547 1 87.75 311 LEU B CA 1
ATOM 6814 C C . LEU B 1 311 ? -6.691 -7.641 -28.062 1 87.75 311 LEU B C 1
ATOM 6816 O O . LEU B 1 311 ? -7.465 -8.461 -28.562 1 87.75 311 LEU B O 1
ATOM 6820 N N . LEU B 1 312 ? -5.961 -6.797 -28.766 1 92.88 312 LEU B N 1
ATOM 6821 C CA . LEU B 1 312 ? -5.844 -6.938 -30.203 1 92.88 312 LEU B CA 1
ATOM 6822 C C . LEU B 1 312 ? -4.754 -7.938 -30.578 1 92.88 312 LEU B C 1
ATOM 6824 O O . LEU B 1 312 ? -3.627 -7.844 -30.078 1 92.88 312 LEU B O 1
ATOM 6828 N N . TYR B 1 313 ? -5.074 -8.898 -31.375 1 95.94 313 TYR B N 1
ATOM 6829 C CA . TYR B 1 313 ? -4.164 -10 -31.672 1 95.94 313 TYR B CA 1
ATOM 6830 C C . TYR B 1 313 ? -2.846 -9.484 -32.25 1 95.94 313 TYR B C 1
ATOM 6832 O O . TYR B 1 313 ? -1.776 -10 -31.906 1 95.94 313 TYR B O 1
ATOM 6840 N N . ALA B 1 314 ? -2.939 -8.414 -33.031 1 95.88 314 ALA B N 1
ATOM 6841 C CA . ALA B 1 314 ? -1.725 -7.844 -33.625 1 95.88 314 ALA B CA 1
ATOM 6842 C C . ALA B 1 314 ? -0.793 -7.328 -32.531 1 95.88 314 ALA B C 1
ATOM 6844 O O . ALA B 1 314 ? 0.427 -7.488 -32.625 1 95.88 314 ALA B O 1
ATOM 6845 N N . GLU B 1 315 ? -1.365 -6.703 -31.5 1 95.75 315 GLU B N 1
ATOM 6846 C CA . GLU B 1 315 ? -0.58 -6.195 -30.391 1 95.75 315 GLU B CA 1
ATOM 6847 C C . GLU B 1 315 ? -0.011 -7.336 -29.547 1 95.75 315 GLU B C 1
ATOM 6849 O O . GLU B 1 315 ? 1.103 -7.238 -29.031 1 95.75 315 GLU B O 1
ATOM 6854 N N . VAL B 1 316 ? -0.806 -8.398 -29.422 1 97.31 316 VAL B N 1
ATOM 6855 C CA . VAL B 1 316 ? -0.369 -9.586 -28.688 1 97.31 316 VAL B CA 1
ATOM 6856 C C . VAL B 1 316 ? 0.876 -10.172 -29.344 1 97.31 316 VAL B C 1
ATOM 6858 O O . VAL B 1 316 ? 1.844 -10.516 -28.656 1 97.31 316 VAL B O 1
ATOM 6861 N N . LEU B 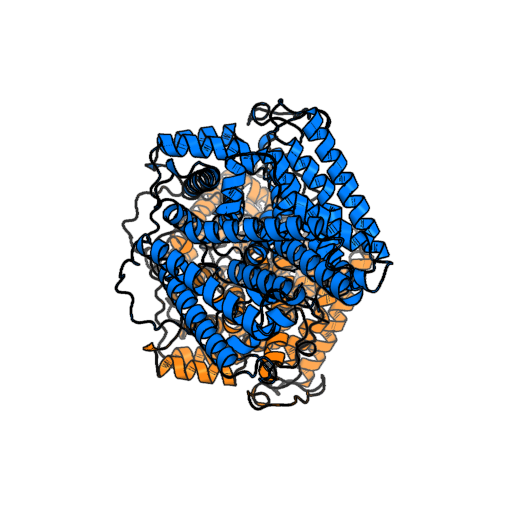1 317 ? 0.862 -10.242 -30.641 1 97.94 317 LEU B N 1
ATOM 6862 C CA . LEU B 1 317 ? 2.002 -10.766 -31.375 1 97.94 317 LEU B CA 1
ATOM 6863 C C . LEU B 1 317 ? 3.215 -9.852 -31.234 1 97.94 317 LEU B C 1
ATOM 6865 O O . LEU B 1 317 ? 4.344 -10.328 -31.094 1 97.94 317 LEU B O 1
ATOM 6869 N N . GLU B 1 318 ? 2.918 -8.586 -31.25 1 97.88 318 GLU B N 1
ATOM 6870 C CA . GLU B 1 318 ? 3.994 -7.605 -31.141 1 97.88 318 GLU B CA 1
ATOM 6871 C C . GLU B 1 318 ? 4.707 -7.711 -29.797 1 97.88 318 GLU B C 1
ATOM 6873 O O . GLU B 1 318 ? 5.938 -7.793 -29.75 1 97.88 318 GLU B O 1
ATOM 6878 N N . VAL B 1 319 ? 3.969 -7.727 -28.734 1 97.75 319 VAL B N 1
ATOM 6879 C CA . VAL B 1 319 ? 4.57 -7.762 -27.406 1 97.75 319 VAL B CA 1
ATOM 6880 C C . VAL B 1 319 ? 5.23 -9.117 -27.172 1 97.75 319 VAL B C 1
ATOM 6882 O O . VAL B 1 319 ? 6.238 -9.211 -26.469 1 97.75 319 VAL B O 1
ATOM 6885 N N . THR B 1 320 ? 4.676 -10.164 -27.719 1 98.19 320 THR B N 1
ATOM 6886 C CA . THR B 1 320 ? 5.301 -11.484 -27.609 1 98.19 320 THR B CA 1
ATOM 6887 C C . THR B 1 320 ? 6.68 -11.477 -28.266 1 98.19 320 THR B C 1
ATOM 6889 O O . THR B 1 320 ? 7.645 -11.984 -27.688 1 98.19 320 THR B O 1
ATOM 6892 N N . SER B 1 321 ? 6.734 -10.891 -29.469 1 97.81 321 SER B N 1
ATOM 6893 C CA . SER B 1 321 ? 8.008 -10.812 -30.172 1 97.81 321 SER B CA 1
ATOM 6894 C C . SER B 1 321 ? 9.039 -10.016 -29.375 1 97.81 321 SER B C 1
ATOM 6896 O O . SER B 1 321 ? 10.188 -10.43 -29.25 1 97.81 321 SER B O 1
ATOM 6898 N N . GLU B 1 322 ? 8.594 -8.93 -28.859 1 97.75 322 GLU B N 1
ATOM 6899 C CA . GLU B 1 322 ? 9.484 -8.094 -28.062 1 97.75 322 GLU B CA 1
ATOM 6900 C C . GLU B 1 322 ? 9.977 -8.828 -26.828 1 97.75 322 GLU B C 1
ATOM 6902 O O . GLU B 1 322 ? 11.156 -8.75 -26.484 1 97.75 322 GLU B O 1
ATOM 6907 N N . LEU B 1 323 ? 9.125 -9.508 -26.125 1 97.69 323 LEU B N 1
ATOM 6908 C CA . LEU B 1 323 ? 9.477 -10.258 -24.922 1 97.69 323 LEU B CA 1
ATOM 6909 C C . LEU B 1 323 ? 10.461 -11.375 -25.25 1 97.69 323 LEU B C 1
ATOM 6911 O O . LEU B 1 323 ? 11.438 -11.57 -24.531 1 97.69 323 LEU B O 1
ATOM 6915 N N . MET B 1 324 ? 10.211 -12.078 -26.312 1 95.81 324 MET B N 1
ATOM 6916 C CA . MET B 1 324 ? 11.055 -13.203 -26.688 1 95.81 324 MET B CA 1
ATOM 6917 C C . MET B 1 324 ? 12.43 -12.719 -27.141 1 95.81 324 MET B C 1
ATOM 6919 O O . MET B 1 324 ? 13.438 -13.398 -26.922 1 95.81 324 MET B O 1
ATOM 6923 N N . ASP B 1 325 ? 12.461 -11.578 -27.766 1 95.5 325 ASP B N 1
ATOM 6924 C CA . ASP B 1 325 ? 13.75 -10.992 -28.125 1 95.5 325 ASP B CA 1
ATOM 6925 C C . ASP B 1 325 ? 14.586 -10.695 -26.891 1 95.5 325 ASP B C 1
ATOM 6927 O O . ASP B 1 325 ? 15.781 -10.984 -26.844 1 95.5 325 ASP B O 1
ATOM 6931 N N . SER B 1 326 ? 13.938 -10.078 -25.953 1 93.12 326 SER B N 1
ATOM 6932 C CA . SER B 1 326 ? 14.617 -9.797 -24.703 1 93.12 326 SER B CA 1
ATOM 6933 C C . SER B 1 326 ? 15.07 -11.086 -24.016 1 93.12 326 SER B C 1
ATOM 6935 O O . SER B 1 326 ? 16.172 -11.148 -23.453 1 93.12 326 SER B O 1
ATOM 6937 N N . TYR B 1 327 ? 14.289 -12.047 -24.078 1 92.88 327 TYR B N 1
ATOM 6938 C CA . TYR B 1 327 ? 14.602 -13.336 -23.469 1 92.88 327 TYR B CA 1
ATOM 6939 C C . TYR B 1 327 ? 15.781 -14 -24.156 1 92.88 327 TYR B C 1
ATOM 6941 O O . TYR B 1 327 ? 16.688 -14.523 -23.5 1 92.88 327 TYR B O 1
ATOM 6949 N N . ARG B 1 328 ? 15.766 -14.016 -25.438 1 92.88 328 ARG B N 1
ATOM 6950 C CA . ARG B 1 328 ? 16.844 -14.641 -26.203 1 92.88 328 ARG B CA 1
ATOM 6951 C C . ARG B 1 328 ? 18.188 -13.977 -25.906 1 92.88 328 ARG B C 1
ATOM 6953 O O . ARG B 1 328 ? 19.203 -14.656 -25.812 1 92.88 328 ARG B O 1
ATOM 6960 N N . SER B 1 329 ? 18.078 -12.719 -25.797 1 90.69 329 SER B N 1
ATOM 6961 C CA . SER B 1 329 ? 19.297 -12 -25.438 1 90.69 329 SER B CA 1
ATOM 6962 C C . SER B 1 329 ? 19.828 -12.445 -24.078 1 90.69 329 SER B C 1
ATOM 6964 O O . SER B 1 329 ? 21.031 -12.688 -23.922 1 90.69 329 SER B O 1
ATOM 6966 N N . CYS B 1 330 ? 18.969 -12.586 -23.156 1 88.75 330 CYS B N 1
ATOM 6967 C CA . CYS B 1 330 ? 19.344 -13.016 -21.828 1 88.75 330 CYS B CA 1
ATOM 6968 C C . CYS B 1 330 ? 19.812 -14.461 -21.828 1 88.75 330 CYS B C 1
ATOM 6970 O O . CYS B 1 330 ? 20.797 -14.805 -21.156 1 88.75 330 CYS B O 1
ATOM 6972 N N . SER B 1 331 ? 19.109 -15.273 -22.531 1 88.69 331 SER B N 1
ATOM 6973 C CA . SER B 1 331 ? 19.453 -16.688 -22.625 1 88.69 331 SER B CA 1
ATOM 6974 C C . SER B 1 331 ? 20.828 -16.891 -23.25 1 88.69 331 SER B C 1
ATOM 6976 O O . SER B 1 331 ? 21.609 -17.734 -22.781 1 88.69 331 SER B O 1
ATOM 6978 N N . ARG B 1 332 ? 21.094 -16.141 -24.234 1 89.5 332 ARG B N 1
ATOM 6979 C CA . ARG B 1 332 ? 22.406 -16.203 -24.875 1 89.5 332 ARG B CA 1
ATOM 6980 C C . ARG B 1 332 ? 23.5 -15.758 -23.906 1 89.5 332 ARG B C 1
ATOM 6982 O O . ARG B 1 332 ? 24.562 -16.375 -23.844 1 89.5 332 ARG B O 1
ATOM 6989 N N . PHE B 1 333 ? 23.25 -14.805 -23.219 1 90.94 333 PHE B N 1
ATOM 6990 C CA . PHE B 1 333 ? 24.188 -14.32 -22.219 1 90.94 333 PHE B CA 1
ATOM 6991 C C . PHE B 1 333 ? 24.469 -15.398 -21.188 1 90.94 333 PHE B C 1
ATOM 6993 O O . PHE B 1 333 ? 25.625 -15.648 -20.844 1 90.94 333 PHE B O 1
ATOM 7000 N N . MET B 1 334 ? 23.406 -16 -20.688 1 88.62 334 MET B N 1
ATOM 7001 C CA . MET B 1 334 ? 23.562 -17.031 -19.656 1 88.62 334 MET B CA 1
ATOM 7002 C C . MET B 1 334 ? 24.328 -18.234 -20.203 1 88.62 334 MET B C 1
ATOM 7004 O O . MET B 1 334 ? 25.156 -18.812 -19.5 1 88.62 334 MET B O 1
ATOM 7008 N N . SER B 1 335 ? 24.047 -18.531 -21.438 1 87.06 335 SER B N 1
ATOM 7009 C CA . SER B 1 335 ? 24.734 -19.656 -22.078 1 87.06 335 SER B CA 1
ATOM 7010 C C . SER B 1 335 ? 26.219 -19.359 -22.281 1 87.06 335 SER B C 1
ATOM 7012 O O . SER B 1 335 ? 27.062 -20.234 -22.109 1 87.06 335 SER B O 1
ATOM 7014 N N . ASN B 1 336 ? 26.484 -18.141 -22.594 1 87.5 336 ASN B N 1
ATOM 7015 C CA . ASN B 1 336 ? 27.875 -17.719 -22.828 1 87.5 336 ASN B CA 1
ATOM 7016 C C . ASN B 1 336 ? 28.656 -17.641 -21.531 1 87.5 336 ASN B C 1
ATOM 7018 O O . ASN B 1 336 ? 29.891 -17.641 -21.547 1 87.5 336 ASN B O 1
ATOM 7022 N N . ASN B 1 337 ? 27.984 -17.547 -20.547 1 86 337 ASN B N 1
ATOM 7023 C CA . ASN B 1 337 ? 28.656 -17.391 -19.25 1 86 337 ASN B CA 1
ATOM 7024 C C . ASN B 1 337 ? 28.391 -18.578 -18.344 1 86 337 ASN B C 1
ATOM 7026 O O . ASN B 1 337 ? 28.438 -18.453 -17.109 1 86 337 ASN B O 1
ATOM 7030 N N . LYS B 1 338 ? 28.125 -19.656 -19.047 1 82.38 338 LYS B N 1
ATOM 7031 C CA . LYS B 1 338 ? 27.938 -20.891 -18.297 1 82.38 338 LYS B CA 1
ATOM 7032 C C . LYS B 1 338 ? 29.188 -21.25 -17.5 1 82.38 338 LYS B C 1
ATOM 7034 O O . LYS B 1 338 ? 30.297 -21.219 -18.016 1 82.38 338 LYS B O 1
ATOM 7039 N N . GLY B 1 339 ? 29.172 -21.438 -16.328 1 76.44 339 GLY B N 1
ATOM 7040 C CA . GLY B 1 339 ? 30.297 -21.844 -15.5 1 76.44 339 GLY B CA 1
ATOM 7041 C C . GLY B 1 339 ? 30.922 -20.688 -14.734 1 76.44 339 GLY B C 1
ATOM 7042 O O . GLY B 1 339 ? 31.797 -20.891 -13.883 1 76.44 339 GLY B O 1
ATOM 7043 N N . LEU B 1 340 ? 30.594 -19.469 -15.164 1 80.62 340 LEU B N 1
ATOM 7044 C CA . LEU B 1 340 ? 31.156 -18.312 -14.477 1 80.62 340 LEU B CA 1
ATOM 7045 C C . LEU B 1 340 ? 30.219 -17.828 -13.383 1 80.62 340 LEU B C 1
ATOM 7047 O O . LEU B 1 340 ? 30.188 -16.641 -13.062 1 80.62 340 LEU B O 1
ATOM 7051 N N . GLY B 1 341 ? 29.391 -18.75 -12.898 1 79.69 341 GLY B N 1
ATOM 7052 C CA . GLY B 1 341 ? 28.516 -18.344 -11.797 1 79.69 341 GLY B CA 1
ATOM 7053 C C . GLY B 1 341 ? 27.047 -18.578 -12.086 1 79.69 341 GLY B C 1
ATOM 7054 O O . GLY B 1 341 ? 26.25 -18.734 -11.164 1 79.69 341 GLY B O 1
ATOM 7055 N N . VAL B 1 342 ? 26.719 -18.547 -13.305 1 87.06 342 VAL B N 1
ATOM 7056 C CA . VAL B 1 342 ? 25.328 -18.828 -13.672 1 87.06 342 VAL B CA 1
ATOM 7057 C C . VAL B 1 342 ? 25.047 -20.312 -13.523 1 87.06 342 VAL B C 1
ATOM 7059 O O . VAL B 1 342 ? 25.766 -21.156 -14.062 1 87.06 342 VAL B O 1
ATOM 7062 N N . THR B 1 343 ? 24.078 -20.625 -12.766 1 89.62 343 THR B N 1
ATOM 7063 C CA . THR B 1 343 ? 23.719 -22.016 -12.539 1 89.62 343 THR B CA 1
ATOM 7064 C C . THR B 1 343 ? 22.406 -22.359 -13.227 1 89.62 343 THR B C 1
ATOM 7066 O O . THR B 1 343 ? 21.734 -21.469 -13.773 1 89.62 343 THR B O 1
ATOM 7069 N N . SER B 1 344 ? 22.109 -23.625 -13.18 1 92.5 344 SER B N 1
ATOM 7070 C CA . SER B 1 344 ? 20.844 -24.062 -13.734 1 92.5 344 SER B CA 1
ATOM 7071 C C . SER B 1 344 ? 19.672 -23.469 -12.969 1 92.5 344 SER B C 1
ATOM 7073 O O . SER B 1 344 ? 18.609 -23.203 -13.539 1 92.5 344 SER B O 1
ATOM 7075 N N . PHE B 1 345 ? 19.875 -23.25 -11.711 1 93.19 345 PHE B N 1
ATOM 7076 C CA . PHE B 1 345 ? 18.812 -22.609 -10.922 1 93.19 345 PHE B CA 1
ATOM 7077 C C . PHE B 1 345 ? 18.438 -21.266 -11.531 1 93.19 345 PHE B C 1
ATOM 7079 O O . PHE B 1 345 ? 17.25 -20.969 -11.68 1 93.19 345 PHE B O 1
ATOM 7086 N N . HIS B 1 346 ? 19.406 -20.516 -11.891 1 91.5 346 HIS B N 1
ATOM 7087 C CA . HIS B 1 346 ? 19.188 -19.172 -12.406 1 91.5 346 HIS B CA 1
ATOM 7088 C C . HIS B 1 346 ? 18.484 -19.203 -13.766 1 91.5 346 HIS B C 1
ATOM 7090 O O . HIS B 1 346 ? 17.578 -18.406 -14.023 1 91.5 346 HIS B O 1
ATOM 7096 N N . ARG B 1 347 ? 18.906 -20.109 -14.547 1 92.62 347 ARG B N 1
ATOM 7097 C CA . ARG B 1 347 ? 18.281 -20.25 -15.852 1 92.62 347 ARG B CA 1
ATOM 7098 C C . ARG B 1 347 ? 16.812 -20.672 -15.711 1 92.62 347 ARG B C 1
ATOM 7100 O O . ARG B 1 347 ? 15.938 -20.094 -16.375 1 92.62 347 ARG B O 1
ATOM 7107 N N . ASN B 1 348 ? 16.578 -21.625 -14.828 1 94.44 348 ASN B N 1
ATOM 7108 C CA . ASN B 1 348 ? 15.211 -22.062 -14.562 1 94.44 348 ASN B CA 1
ATOM 7109 C C . ASN B 1 348 ? 14.359 -20.922 -14.016 1 94.44 348 ASN B C 1
ATOM 7111 O O . ASN B 1 348 ? 13.203 -20.75 -14.422 1 94.44 348 ASN B O 1
ATOM 7115 N N . LEU B 1 349 ? 14.961 -20.188 -13.078 1 93.69 349 LEU B N 1
ATOM 7116 C CA . LEU B 1 349 ? 14.234 -19.094 -12.461 1 93.69 349 LEU B CA 1
ATOM 7117 C C . LEU B 1 349 ? 13.875 -18.031 -13.5 1 93.69 349 LEU B C 1
ATOM 7119 O O . LEU B 1 349 ? 12.75 -17.531 -13.516 1 93.69 349 LEU B O 1
ATOM 7123 N N . LEU B 1 350 ? 14.773 -17.672 -14.344 1 92.12 350 LEU B N 1
ATOM 7124 C CA . LEU B 1 350 ? 14.531 -16.672 -15.383 1 92.12 350 LEU B CA 1
ATOM 7125 C C . LEU B 1 350 ? 13.469 -17.156 -16.359 1 92.12 350 LEU B C 1
ATOM 7127 O O . LEU B 1 350 ? 12.586 -16.391 -16.75 1 92.12 350 LEU B O 1
ATOM 7131 N N . ASP B 1 351 ? 13.594 -18.422 -16.734 1 92.75 351 ASP B N 1
ATOM 7132 C CA . ASP B 1 351 ? 12.594 -19.016 -17.609 1 92.75 351 ASP B CA 1
ATOM 7133 C C . ASP B 1 351 ? 11.195 -18.906 -17.016 1 92.75 351 ASP B C 1
ATOM 7135 O O . ASP B 1 351 ? 10.25 -18.516 -17.703 1 92.75 351 ASP B O 1
ATOM 7139 N N . HIS B 1 352 ? 11.219 -19.188 -15.82 1 94.44 352 HIS B N 1
ATOM 7140 C CA . HIS B 1 352 ? 9.938 -19.156 -15.117 1 94.44 352 HIS B CA 1
ATOM 7141 C C . HIS B 1 352 ? 9.375 -17.75 -15.055 1 94.44 352 HIS B C 1
ATOM 7143 O O . HIS B 1 352 ? 8.211 -17.516 -15.398 1 94.44 352 HIS B O 1
ATOM 7149 N N . LEU B 1 353 ? 10.172 -16.781 -14.672 1 94.94 353 LEU B N 1
ATOM 7150 C CA . LEU B 1 353 ? 9.742 -15.406 -14.414 1 94.94 353 LEU B CA 1
ATOM 7151 C C . LEU B 1 353 ? 9.336 -14.711 -15.711 1 94.94 353 LEU B C 1
ATOM 7153 O O . LEU B 1 353 ? 8.523 -13.789 -15.703 1 94.94 353 LEU B O 1
ATOM 7157 N N . VAL B 1 354 ? 9.812 -15.188 -16.844 1 95.75 354 VAL B N 1
ATOM 7158 C CA . VAL B 1 354 ? 9.562 -14.492 -18.109 1 95.75 354 VAL B CA 1
ATOM 7159 C C . VAL B 1 354 ? 8.453 -15.203 -18.875 1 95.75 354 VAL B C 1
ATOM 7161 O O . VAL B 1 354 ? 7.477 -14.578 -19.297 1 95.75 354 VAL B O 1
ATOM 7164 N N . HIS B 1 355 ? 8.492 -16.5 -18.938 1 96.19 355 HIS B N 1
ATOM 7165 C CA . HIS B 1 355 ? 7.594 -17.25 -19.797 1 96.19 355 HIS B CA 1
ATOM 7166 C C . HIS B 1 355 ? 6.18 -17.297 -19.219 1 96.19 355 HIS B C 1
ATOM 7168 O O . HIS B 1 355 ? 5.215 -17.5 -19.953 1 96.19 355 HIS B O 1
ATOM 7174 N N . ARG B 1 356 ? 6.055 -17.109 -18.031 1 97 356 ARG B N 1
ATOM 7175 C CA . ARG B 1 356 ? 4.734 -17.203 -17.406 1 97 356 ARG B CA 1
ATOM 7176 C C . ARG B 1 356 ? 3.816 -16.094 -17.922 1 97 356 ARG B C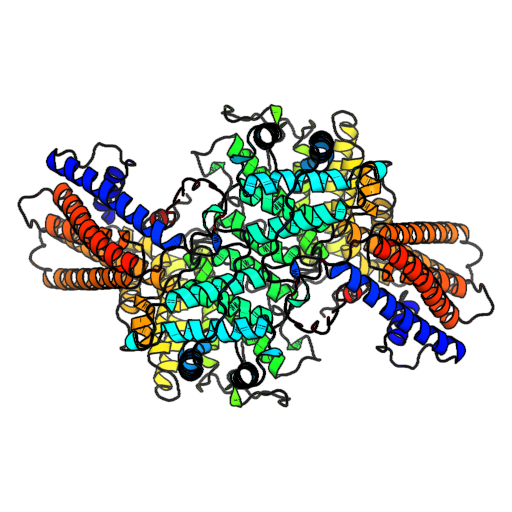 1
ATOM 7178 O O . ARG B 1 356 ? 2.592 -16.188 -17.797 1 97 356 ARG B O 1
ATOM 7185 N N . PHE B 1 357 ? 4.355 -15.039 -18.531 1 98 357 PHE B N 1
ATOM 7186 C CA . PHE B 1 357 ? 3.564 -13.938 -19.078 1 98 357 PHE B CA 1
ATOM 7187 C C . PHE B 1 357 ? 2.885 -14.352 -20.375 1 98 357 PHE B C 1
ATOM 7189 O O . PHE B 1 357 ? 1.877 -13.758 -20.766 1 98 357 PHE B O 1
ATOM 7196 N N . ILE B 1 358 ? 3.412 -15.359 -21 1 98 358 ILE B N 1
ATOM 7197 C CA . ILE B 1 358 ? 2.969 -15.734 -22.344 1 98 358 ILE B CA 1
ATOM 7198 C C . ILE B 1 358 ? 1.625 -16.453 -22.25 1 98 358 ILE B C 1
ATOM 7200 O O . ILE B 1 358 ? 0.744 -16.234 -23.094 1 98 358 ILE B O 1
ATOM 7204 N N . ILE B 1 359 ? 1.435 -17.188 -21.25 1 97.12 359 ILE B N 1
ATOM 7205 C CA . ILE B 1 359 ? 0.261 -18.047 -21.156 1 97.12 359 ILE B CA 1
ATOM 7206 C C . ILE B 1 359 ? -0.997 -17.203 -21.016 1 97.12 359 ILE B C 1
ATOM 7208 O O . ILE B 1 359 ? -1.903 -17.281 -21.844 1 97.12 359 ILE B O 1
ATOM 7212 N N . PRO B 1 360 ? -1.049 -16.328 -20.031 1 95.69 360 PRO B N 1
ATOM 7213 C CA . PRO B 1 360 ? -2.258 -15.492 -19.969 1 95.69 360 PRO B CA 1
ATOM 7214 C C . PRO B 1 360 ? -2.416 -14.578 -21.172 1 95.69 360 PRO B C 1
ATOM 7216 O O . PRO B 1 360 ? -3.541 -14.289 -21.594 1 95.69 360 PRO B O 1
ATOM 7219 N N . LEU B 1 361 ? -1.393 -14.148 -21.781 1 96.94 361 LEU B N 1
ATOM 7220 C CA . LEU B 1 361 ? -1.429 -13.234 -22.922 1 96.94 361 LEU B CA 1
ATOM 7221 C C . LEU B 1 361 ? -2.094 -13.891 -24.125 1 96.94 361 LEU B C 1
ATOM 7223 O O . LEU B 1 361 ? -2.857 -13.25 -24.844 1 96.94 361 LEU B O 1
ATOM 7227 N N . HIS B 1 362 ? -1.875 -15.172 -24.312 1 96.94 362 HIS B N 1
ATOM 7228 C CA . HIS B 1 362 ? -2.299 -15.852 -25.531 1 96.94 362 HIS B CA 1
ATOM 7229 C C . HIS B 1 362 ? -3.473 -16.797 -25.25 1 96.94 362 HIS B C 1
ATOM 7231 O O . HIS B 1 362 ? -4.023 -17.391 -26.188 1 96.94 362 HIS B O 1
ATOM 7237 N N . TRP B 1 363 ? -3.889 -16.922 -24.062 1 95.12 363 TRP B N 1
ATOM 7238 C CA . TRP B 1 363 ? -4.836 -17.953 -23.641 1 95.12 363 TRP B CA 1
ATOM 7239 C C . TRP B 1 363 ? -6.125 -17.859 -24.453 1 95.12 363 TRP B C 1
ATOM 7241 O O . TRP B 1 363 ? -6.551 -18.844 -25.062 1 95.12 363 TRP B O 1
ATOM 7251 N N . PHE B 1 364 ? -6.695 -16.641 -24.562 1 92.19 364 PHE B N 1
ATOM 7252 C CA . PHE B 1 364 ? -7.988 -16.469 -25.219 1 92.19 364 PHE B CA 1
ATOM 7253 C C . PHE B 1 364 ? -7.906 -16.844 -26.688 1 92.19 364 PHE B C 1
ATOM 7255 O O . PHE B 1 364 ? -8.812 -17.484 -27.219 1 92.19 364 PHE B O 1
ATOM 7262 N N . PHE B 1 365 ? -6.906 -16.516 -27.312 1 95 365 PHE B N 1
ATOM 7263 C CA . PHE B 1 365 ? -6.727 -16.797 -28.734 1 95 365 PHE B CA 1
ATOM 7264 C C . PHE B 1 365 ? -6.43 -18.266 -28.953 1 95 365 PHE B C 1
ATOM 7266 O O . PHE B 1 365 ? -6.879 -18.859 -29.938 1 95 365 PHE B O 1
ATOM 7273 N N . ALA B 1 366 ? -5.703 -18.828 -28 1 95.38 366 ALA B N 1
ATOM 7274 C CA . ALA B 1 366 ? -5.367 -20.25 -28.094 1 95.38 366 ALA B CA 1
ATOM 7275 C C . ALA B 1 366 ? -6.621 -21.109 -28 1 95.38 366 ALA B C 1
ATOM 7277 O O . ALA B 1 366 ? -6.73 -22.141 -28.688 1 95.38 366 ALA B O 1
ATOM 7278 N N . VAL B 1 367 ? -7.48 -20.734 -27.172 1 93.19 367 VAL B N 1
ATOM 7279 C CA . VAL B 1 367 ? -8.727 -21.469 -26.984 1 93.19 367 VAL B CA 1
ATOM 7280 C C . VAL B 1 367 ? -9.547 -21.438 -28.281 1 93.19 367 VAL B C 1
ATOM 7282 O O . VAL B 1 367 ? -10.219 -22.406 -28.609 1 93.19 367 VAL B O 1
ATOM 7285 N N . GLU B 1 368 ? -9.43 -20.375 -29.078 1 91.94 368 GLU B N 1
ATOM 7286 C CA . GLU B 1 368 ? -10.211 -20.188 -30.312 1 91.94 368 GLU B CA 1
ATOM 7287 C C . GLU B 1 368 ? -9.461 -20.734 -31.516 1 91.94 368 GLU B C 1
ATOM 7289 O O . GLU B 1 368 ? -10.039 -20.875 -32.594 1 91.94 368 GLU B O 1
ATOM 7294 N N . ALA B 1 369 ? -8.297 -21.141 -31.281 1 92.94 369 ALA B N 1
ATOM 7295 C CA . ALA B 1 369 ? -7.402 -21.5 -32.375 1 92.94 369 ALA B CA 1
ATOM 7296 C C . ALA B 1 369 ? -7.945 -22.672 -33.156 1 92.94 369 ALA B C 1
ATOM 7298 O O . ALA B 1 369 ? -7.781 -22.734 -34.406 1 92.94 369 ALA B O 1
ATOM 7299 N N . PRO B 1 370 ? -8.586 -23.672 -32.562 1 88.12 370 PRO B N 1
ATOM 7300 C CA . PRO B 1 370 ? -9.086 -24.812 -33.344 1 88.12 370 PRO B CA 1
ATOM 7301 C C . PRO B 1 370 ? -10.109 -24.406 -34.406 1 88.12 370 PRO B C 1
ATOM 7303 O O . PRO B 1 370 ? -10.211 -25.047 -35.438 1 88.12 370 PRO B O 1
ATOM 7306 N N . THR B 1 371 ? -10.812 -23.312 -34.188 1 89.12 371 THR B N 1
ATOM 7307 C CA . THR B 1 371 ? -11.844 -22.891 -35.125 1 89.12 371 THR B CA 1
ATOM 7308 C C . THR B 1 371 ? -11.398 -21.656 -35.906 1 89.12 371 THR B C 1
ATOM 7310 O O . THR B 1 371 ? -12.047 -21.266 -36.906 1 89.12 371 THR B O 1
ATOM 7313 N N . ASN B 1 372 ? -10.344 -21.047 -35.531 1 93.31 372 ASN B N 1
ATOM 7314 C CA . ASN B 1 372 ? -9.812 -19.859 -36.188 1 93.31 372 ASN B CA 1
ATOM 7315 C C . ASN B 1 372 ? -8.32 -19.984 -36.438 1 93.31 372 ASN B C 1
ATOM 7317 O O . ASN B 1 372 ? -7.504 -19.656 -35.594 1 93.31 372 ASN B O 1
ATOM 7321 N N . PRO B 1 373 ? -7.961 -20.328 -37.594 1 93.12 373 PRO B N 1
ATOM 7322 C CA . PRO B 1 373 ? -6.559 -20.594 -37.938 1 93.12 373 PRO B CA 1
ATOM 7323 C C . PRO B 1 373 ? -5.66 -19.375 -37.719 1 93.12 373 PRO B C 1
ATOM 7325 O O . PRO B 1 373 ? -4.445 -19.516 -37.562 1 93.12 373 PRO B O 1
ATOM 7328 N N . LEU B 1 374 ? -6.23 -18.188 -37.656 1 95.19 374 LEU B N 1
ATOM 7329 C CA . LEU B 1 374 ? -5.461 -16.984 -37.406 1 95.19 374 LEU B CA 1
ATOM 7330 C C . LEU B 1 374 ? -4.742 -17.047 -36.062 1 95.19 374 LEU B C 1
ATOM 7332 O O . LEU B 1 374 ? -3.695 -16.438 -35.875 1 95.19 374 LEU B O 1
ATOM 7336 N N . PHE B 1 375 ? -5.266 -17.844 -35.188 1 96.31 375 PHE B N 1
ATOM 7337 C CA . PHE B 1 375 ? -4.762 -17.859 -33.812 1 96.31 375 PHE B CA 1
ATOM 7338 C C . PHE B 1 375 ? -3.877 -19.078 -33.594 1 96.31 375 PHE B C 1
ATOM 7340 O O . PHE B 1 375 ? -3.559 -19.406 -32.438 1 96.31 375 PHE B O 1
ATOM 7347 N N . ALA B 1 376 ? -3.422 -19.766 -34.625 1 96 376 ALA B N 1
ATOM 7348 C CA . ALA B 1 376 ? -2.613 -20.969 -34.5 1 96 376 ALA B CA 1
ATOM 7349 C C . ALA B 1 376 ? -1.321 -20.703 -33.75 1 96 376 ALA B C 1
ATOM 7351 O O . ALA B 1 376 ? -0.857 -21.547 -32.969 1 96 376 ALA B O 1
ATOM 7352 N N . PHE B 1 377 ? -0.772 -19.609 -34.031 1 97.25 377 PHE B N 1
ATOM 7353 C CA . PHE B 1 377 ? 0.473 -19.25 -33.344 1 97.25 377 PHE B CA 1
ATOM 7354 C C . PHE B 1 377 ? 0.277 -19.219 -31.844 1 97.25 377 PHE B C 1
ATOM 7356 O O . PHE B 1 377 ? 1.163 -19.625 -31.078 1 97.25 377 PHE B O 1
ATOM 7363 N N . SER B 1 378 ? -0.816 -18.672 -31.359 1 97.44 378 SER B N 1
ATOM 7364 C CA . SER B 1 378 ? -1.09 -18.578 -29.938 1 97.44 378 SER B CA 1
ATOM 7365 C C . SER B 1 378 ? -1.117 -19.953 -29.281 1 97.44 378 SER B C 1
ATOM 7367 O O . SER B 1 378 ? -0.654 -20.109 -28.141 1 97.44 378 SER B O 1
ATOM 7369 N N . ARG B 1 379 ? -1.68 -20.891 -29.984 1 96.25 379 ARG B N 1
ATOM 7370 C CA . ARG B 1 379 ? -1.684 -22.25 -29.469 1 96.25 379 ARG B CA 1
ATOM 7371 C C . ARG B 1 379 ? -0.262 -22.766 -29.266 1 96.25 379 ARG B C 1
ATOM 7373 O O . ARG B 1 379 ? 0.062 -23.312 -28.203 1 96.25 379 ARG B O 1
ATOM 7380 N N . THR B 1 380 ? 0.568 -22.531 -30.188 1 96.81 380 THR B N 1
ATOM 7381 C CA . THR B 1 380 ? 1.957 -22.969 -30.109 1 96.81 380 THR B CA 1
ATOM 7382 C C . THR B 1 380 ? 2.705 -22.219 -29.016 1 96.81 380 THR B C 1
ATOM 7384 O O . THR B 1 380 ? 3.506 -22.797 -28.281 1 96.81 380 THR B O 1
ATOM 7387 N N . ALA B 1 381 ? 2.457 -20.953 -28.953 1 97.69 381 ALA B N 1
ATOM 7388 C CA . ALA B 1 381 ? 3.148 -20.094 -27.984 1 97.69 381 ALA B CA 1
ATOM 7389 C C . ALA B 1 381 ? 2.885 -20.547 -26.562 1 97.69 381 ALA B C 1
ATOM 7391 O O . ALA B 1 381 ? 3.811 -20.641 -25.75 1 97.69 381 ALA B O 1
ATOM 7392 N N . ILE B 1 382 ? 1.642 -20.812 -26.219 1 97.81 382 ILE B N 1
ATOM 7393 C CA . ILE B 1 382 ? 1.329 -21.172 -24.828 1 97.81 382 ILE B CA 1
ATOM 7394 C C . ILE B 1 382 ? 1.853 -22.562 -24.531 1 97.81 382 ILE B C 1
ATOM 7396 O O . ILE B 1 382 ? 2.262 -22.859 -23.406 1 97.81 382 ILE B O 1
ATOM 7400 N N . LEU B 1 383 ? 1.873 -23.484 -25.547 1 97.12 383 LEU B N 1
ATOM 7401 C CA . LEU B 1 383 ? 2.42 -24.828 -25.344 1 97.12 383 LEU B CA 1
ATOM 7402 C C . LEU B 1 383 ? 3.918 -24.766 -25.078 1 97.12 383 LEU B C 1
ATOM 7404 O O . LEU B 1 383 ? 4.422 -25.469 -24.188 1 97.12 383 LEU B O 1
ATOM 7408 N N . ASP B 1 384 ? 4.559 -23.969 -25.844 1 97 384 ASP B N 1
ATOM 7409 C CA . ASP B 1 384 ? 5.992 -23.781 -25.641 1 97 384 ASP B CA 1
ATOM 7410 C C . ASP B 1 384 ? 6.285 -23.219 -24.25 1 97 384 ASP B C 1
ATOM 7412 O O . ASP B 1 384 ? 7.207 -23.672 -23.562 1 97 384 ASP B O 1
ATOM 7416 N N . ALA B 1 385 ? 5.527 -22.203 -23.891 1 97.62 385 ALA B N 1
ATOM 7417 C CA . ALA B 1 385 ? 5.699 -21.594 -22.578 1 97.62 385 ALA B CA 1
ATOM 7418 C C . ALA B 1 385 ? 5.43 -22.594 -21.453 1 97.62 385 ALA B C 1
ATOM 7420 O O . ALA B 1 385 ? 6.191 -22.672 -20.484 1 97.62 385 ALA B O 1
ATOM 7421 N N . ALA B 1 386 ? 4.355 -23.359 -21.578 1 97.75 386 ALA B N 1
ATOM 7422 C CA . ALA B 1 386 ? 4.004 -24.359 -20.578 1 97.75 386 ALA B CA 1
ATOM 7423 C C . ALA B 1 386 ? 5.094 -25.422 -20.453 1 97.75 386 ALA B C 1
ATOM 7425 O O . ALA B 1 386 ? 5.457 -25.812 -19.344 1 97.75 386 ALA B O 1
ATOM 7426 N N . THR B 1 387 ? 5.59 -25.844 -21.594 1 96.5 387 THR B N 1
ATOM 7427 C CA . THR B 1 387 ? 6.645 -26.844 -21.609 1 96.5 387 THR B CA 1
ATOM 7428 C C . THR B 1 387 ? 7.898 -26.328 -20.922 1 96.5 387 THR B C 1
ATOM 7430 O O . THR B 1 387 ? 8.547 -27.062 -20.172 1 96.5 387 THR B O 1
ATOM 7433 N N . THR B 1 388 ? 8.195 -25.109 -21.141 1 95.19 388 THR B N 1
ATOM 7434 C CA . THR B 1 388 ? 9.359 -24.484 -20.516 1 95.19 388 THR B CA 1
ATOM 7435 C C . THR B 1 388 ? 9.203 -24.438 -19 1 95.19 388 THR B C 1
ATOM 7437 O O . THR B 1 388 ? 10.164 -24.656 -18.266 1 95.19 388 THR B O 1
ATOM 7440 N N . ILE B 1 389 ? 8.047 -24.156 -18.516 1 96 389 ILE B N 1
ATOM 7441 C CA . ILE B 1 389 ? 7.766 -24.016 -17.094 1 96 389 ILE B CA 1
ATOM 7442 C C . ILE B 1 389 ? 7.789 -25.391 -16.422 1 96 389 ILE B C 1
ATOM 7444 O O . ILE B 1 389 ? 8.281 -25.531 -15.297 1 96 389 ILE B O 1
ATOM 7448 N N . ILE B 1 390 ? 7.324 -26.391 -17.141 1 95.94 390 ILE B N 1
ATOM 7449 C CA . ILE B 1 390 ? 7.18 -27.734 -16.578 1 95.94 390 ILE B CA 1
ATOM 7450 C C . ILE B 1 390 ? 8.516 -28.469 -16.641 1 95.94 390 ILE B C 1
ATOM 7452 O O . ILE B 1 390 ? 8.922 -29.125 -15.68 1 95.94 390 ILE B O 1
ATOM 7456 N N . HIS B 1 391 ? 9.141 -28.344 -17.781 1 95 391 HIS B N 1
ATOM 7457 C CA . HIS B 1 391 ? 10.383 -29.078 -18 1 95 391 HIS B CA 1
ATOM 7458 C C . HIS B 1 391 ? 11.594 -28.188 -17.75 1 95 391 HIS B C 1
ATOM 7460 O O . HIS B 1 391 ? 12.156 -27.609 -18.688 1 95 391 HIS B O 1
ATOM 7466 N N . THR B 1 392 ? 12.039 -28.203 -16.547 1 93.88 392 THR B N 1
ATOM 7467 C CA . THR B 1 392 ? 13.18 -27.391 -16.141 1 93.88 392 THR B CA 1
ATOM 7468 C C . THR B 1 392 ? 14.484 -28.172 -16.281 1 93.88 392 THR B C 1
ATOM 7470 O O . THR B 1 392 ? 14.469 -29.406 -16.344 1 93.88 392 THR B O 1
ATOM 7473 N N . GLU B 1 393 ? 15.562 -27.438 -16.391 1 94.06 393 GLU B N 1
ATOM 7474 C CA . GLU B 1 393 ? 16.875 -28.078 -16.297 1 94.06 393 GLU B CA 1
ATOM 7475 C C . GLU B 1 393 ? 17.062 -28.75 -14.945 1 94.06 393 GLU B C 1
ATOM 7477 O O . GLU B 1 393 ? 16.578 -28.25 -13.93 1 94.06 393 GLU B O 1
ATOM 7482 N N . PRO B 1 394 ? 17.766 -29.844 -14.977 1 94.56 394 PRO B N 1
ATOM 7483 C CA . PRO B 1 394 ? 17.984 -30.531 -13.695 1 94.56 394 PRO B CA 1
ATOM 7484 C C . PRO B 1 394 ? 18.672 -29.641 -12.664 1 94.56 394 PRO B C 1
ATOM 7486 O O . PRO B 1 394 ? 19.766 -29.109 -12.922 1 94.56 394 PRO B O 1
ATOM 7489 N N . ASP B 1 395 ? 18.062 -29.422 -11.617 1 94.12 395 ASP B N 1
ATOM 7490 C CA . ASP B 1 395 ? 18.531 -28.656 -10.469 1 94.12 395 ASP B CA 1
ATOM 7491 C C . ASP B 1 395 ? 17.766 -29.031 -9.203 1 94.12 395 ASP B C 1
ATOM 7493 O O . ASP B 1 395 ? 16.547 -28.859 -9.125 1 94.12 395 ASP B O 1
ATOM 7497 N N . GLU B 1 396 ? 18.484 -29.547 -8.258 1 92.75 396 GLU B N 1
ATOM 7498 C CA . GLU B 1 396 ? 17.844 -30.047 -7.047 1 92.75 396 GLU B CA 1
ATOM 7499 C C . GLU B 1 396 ? 17.125 -28.938 -6.297 1 92.75 396 GLU B C 1
ATOM 7501 O O . GLU B 1 396 ? 16.016 -29.141 -5.785 1 92.75 396 GLU B O 1
ATOM 7506 N N . GLY B 1 397 ? 17.75 -27.859 -6.199 1 92.88 397 GLY B N 1
ATOM 7507 C CA . GLY B 1 397 ? 17.141 -26.734 -5.504 1 92.88 397 GLY B CA 1
ATOM 7508 C C . GLY B 1 397 ? 15.883 -26.219 -6.168 1 92.88 397 GLY B C 1
ATOM 7509 O O . GLY B 1 397 ? 14.875 -25.984 -5.496 1 92.88 397 GLY B O 1
ATOM 7510 N N . PHE B 1 398 ? 15.922 -26.125 -7.445 1 94.75 398 PHE B N 1
ATOM 7511 C CA . PHE B 1 398 ? 14.766 -25.609 -8.164 1 94.75 398 PHE B CA 1
ATOM 7512 C C . PHE B 1 398 ? 13.617 -26.609 -8.148 1 94.75 398 PHE B C 1
ATOM 7514 O O . PHE B 1 398 ? 12.453 -26.234 -8.062 1 94.75 398 PHE B O 1
ATOM 7521 N N . SER B 1 399 ? 13.961 -27.859 -8.273 1 93.44 399 SER B N 1
ATOM 7522 C CA . SER B 1 399 ? 12.945 -28.906 -8.188 1 93.44 399 SER B CA 1
ATOM 7523 C C . SER B 1 399 ? 12.219 -28.859 -6.852 1 93.44 399 SER B C 1
ATOM 7525 O O . SER B 1 399 ? 11 -29.047 -6.793 1 93.44 399 SER B O 1
ATOM 7527 N N . ARG B 1 400 ? 12.961 -28.641 -5.883 1 92.56 400 ARG B N 1
ATOM 7528 C CA . ARG B 1 400 ? 12.359 -28.516 -4.559 1 92.56 400 ARG B CA 1
ATOM 7529 C C . ARG B 1 400 ? 11.461 -27.297 -4.473 1 92.56 400 ARG B C 1
ATOM 7531 O O . ARG B 1 400 ? 10.367 -27.359 -3.906 1 92.56 400 ARG B O 1
ATOM 7538 N N . LEU B 1 401 ? 11.93 -26.219 -4.992 1 93.56 401 LEU B N 1
ATOM 7539 C CA . LEU B 1 401 ? 11.18 -24.969 -4.984 1 93.56 401 LEU B CA 1
ATOM 7540 C C . LEU B 1 401 ? 9.828 -25.141 -5.664 1 93.56 401 LEU B C 1
ATOM 7542 O O . LEU B 1 401 ? 8.812 -24.625 -5.184 1 93.56 401 LEU B O 1
ATOM 7546 N N . ILE B 1 402 ? 9.766 -25.875 -6.723 1 93.69 402 ILE B N 1
ATOM 7547 C CA . ILE B 1 402 ? 8.539 -26.062 -7.48 1 93.69 402 ILE B CA 1
ATOM 7548 C C . ILE B 1 402 ? 7.562 -26.922 -6.668 1 93.69 402 ILE B C 1
ATOM 7550 O O . ILE B 1 402 ? 6.348 -26.734 -6.75 1 93.69 402 ILE B O 1
ATOM 7554 N N . VAL B 1 403 ? 8.086 -27.781 -5.828 1 91.69 403 VAL B N 1
ATOM 7555 C CA . VAL B 1 403 ? 7.254 -28.672 -5.039 1 91.69 403 VAL B CA 1
ATOM 7556 C C . VAL B 1 403 ? 6.707 -27.938 -3.818 1 91.69 403 VAL B C 1
ATOM 7558 O O . VAL B 1 403 ? 5.543 -28.109 -3.449 1 91.69 403 VAL B O 1
ATOM 7561 N N . VAL B 1 404 ? 7.508 -27.062 -3.238 1 89.44 404 VAL B N 1
ATOM 7562 C CA . VAL B 1 404 ? 7.113 -26.484 -1.957 1 89.44 404 VAL B CA 1
ATOM 7563 C C . VAL B 1 404 ? 6.66 -25.047 -2.156 1 89.44 404 VAL B C 1
ATOM 7565 O O . VAL B 1 404 ? 5.953 -24.484 -1.312 1 89.44 404 VAL B O 1
ATOM 7568 N N . GLY B 1 405 ? 7.094 -24.453 -3.258 1 90.62 405 GLY B N 1
ATOM 7569 C CA . GLY B 1 405 ? 6.875 -23.031 -3.467 1 90.62 405 GLY B CA 1
ATOM 7570 C C . GLY B 1 405 ? 5.418 -22.672 -3.723 1 90.62 405 GLY B C 1
ATOM 7571 O O . GLY B 1 405 ? 4.699 -23.438 -4.375 1 90.62 405 GLY B O 1
ATOM 7572 N N . GLY B 1 406 ? 5.016 -21.578 -3.146 1 91.56 406 GLY B N 1
ATOM 7573 C CA . GLY B 1 406 ? 3.682 -21.062 -3.4 1 91.56 406 GLY B CA 1
ATOM 7574 C C . GLY B 1 406 ? 3.678 -19.859 -4.32 1 91.56 406 GLY B C 1
ATOM 7575 O O . GLY B 1 406 ? 4.426 -19.812 -5.297 1 91.56 406 GLY B O 1
ATOM 7576 N N . GLY B 1 407 ? 2.732 -18.984 -4.184 1 88.94 407 GLY B N 1
ATOM 7577 C CA . GLY B 1 407 ? 2.656 -17.734 -4.926 1 88.94 407 GLY B CA 1
ATOM 7578 C C . GLY B 1 407 ? 2.82 -17.906 -6.422 1 88.94 407 GLY B C 1
ATOM 7579 O O . GLY B 1 407 ? 2.117 -18.719 -7.035 1 88.94 407 GLY B O 1
ATOM 7580 N N . LEU B 1 408 ? 3.838 -17.25 -6.945 1 90.75 408 LEU B N 1
ATOM 7581 C CA . LEU B 1 408 ? 4.031 -17.203 -8.391 1 90.75 408 LEU B CA 1
ATOM 7582 C C . LEU B 1 408 ? 4.469 -18.562 -8.922 1 90.75 408 LEU B C 1
ATOM 7584 O O . LEU B 1 408 ? 4.172 -18.906 -10.07 1 90.75 408 LEU B O 1
ATOM 7588 N N . PHE B 1 409 ? 5.094 -19.375 -8.102 1 92.44 409 PHE B N 1
ATOM 7589 C CA . PHE B 1 409 ? 5.551 -20.688 -8.547 1 92.44 409 PHE B CA 1
ATOM 7590 C C . PHE B 1 409 ? 4.375 -21.641 -8.711 1 92.44 409 PHE B C 1
ATOM 7592 O O . PHE B 1 409 ? 4.297 -22.375 -9.703 1 92.44 409 PHE B O 1
ATOM 7599 N N . ARG B 1 410 ? 3.539 -21.531 -7.805 1 92 410 ARG B N 1
ATOM 7600 C CA . ARG B 1 410 ? 2.326 -22.328 -7.887 1 92 410 ARG B CA 1
ATOM 7601 C C . ARG B 1 410 ? 1.441 -21.875 -9.039 1 92 410 ARG B C 1
ATOM 7603 O O . ARG B 1 410 ? 0.917 -22.703 -9.797 1 92 410 ARG B O 1
ATOM 7610 N N . GLU B 1 411 ? 1.291 -20.609 -9.18 1 91.88 411 GLU B N 1
ATOM 7611 C CA . GLU B 1 411 ? 0.418 -20.047 -10.211 1 91.88 411 GLU B CA 1
ATOM 7612 C C . GLU B 1 411 ? 0.928 -20.375 -11.609 1 91.88 411 GLU B C 1
ATOM 7614 O O . GLU B 1 411 ? 0.139 -20.672 -12.508 1 91.88 411 GLU B O 1
ATOM 7619 N N . SER B 1 412 ? 2.154 -20.312 -11.773 1 93.25 412 SER B N 1
ATOM 7620 C CA . SER B 1 412 ? 2.742 -20.656 -13.07 1 93.25 412 SER B CA 1
ATOM 7621 C C . SER B 1 412 ? 2.525 -22.125 -13.414 1 93.25 412 SER B C 1
ATOM 7623 O O . SER B 1 412 ? 2.225 -22.453 -14.562 1 93.25 412 SER B O 1
ATOM 7625 N N . LEU B 1 413 ? 2.75 -22.922 -12.414 1 93.62 413 LEU B N 1
ATOM 7626 C CA . LEU B 1 413 ? 2.547 -24.359 -12.625 1 93.62 413 LEU B CA 1
ATOM 7627 C C . LEU B 1 413 ? 1.092 -24.656 -12.969 1 93.62 413 LEU B C 1
ATOM 7629 O O . LEU B 1 413 ? 0.812 -25.469 -13.852 1 93.62 413 LEU B O 1
ATOM 7633 N N . ARG B 1 414 ? 0.242 -24 -12.336 1 93.06 414 ARG B N 1
ATOM 7634 C CA . ARG B 1 414 ? -1.183 -24.156 -12.609 1 93.06 414 ARG B CA 1
ATOM 7635 C C . ARG B 1 414 ? -1.519 -23.75 -14.039 1 93.06 414 ARG B C 1
ATOM 7637 O O . ARG B 1 414 ? -2.223 -24.469 -14.742 1 93.06 414 ARG B O 1
ATOM 7644 N N . HIS B 1 415 ? -1.035 -22.672 -14.469 1 94.38 415 HIS B N 1
ATOM 7645 C CA . HIS B 1 415 ? -1.276 -22.203 -15.836 1 94.38 415 HIS B CA 1
ATOM 7646 C C . HIS B 1 415 ? -0.712 -23.188 -16.859 1 94.38 415 HIS B C 1
ATOM 7648 O O . HIS B 1 415 ? -1.365 -23.5 -17.859 1 94.38 415 HIS B O 1
ATOM 7654 N N . ALA B 1 416 ? 0.43 -23.594 -16.547 1 95.19 416 ALA B N 1
ATOM 7655 C CA . ALA B 1 416 ? 1.07 -24.516 -17.469 1 95.19 416 ALA B CA 1
ATOM 7656 C C . ALA B 1 416 ? 0.282 -25.828 -17.578 1 95.19 416 ALA B C 1
ATOM 7658 O O . ALA B 1 416 ? 0.122 -26.375 -18.672 1 95.19 416 ALA B O 1
ATOM 7659 N N . THR B 1 417 ? -0.204 -26.234 -16.531 1 95.38 417 THR B N 1
ATOM 7660 C CA . THR B 1 417 ? -0.992 -27.469 -16.484 1 95.38 417 THR B CA 1
ATOM 7661 C C . THR B 1 417 ? -2.299 -27.297 -17.266 1 95.38 417 THR B C 1
ATOM 7663 O O . THR B 1 417 ? -2.738 -28.203 -17.953 1 95.38 417 THR B O 1
ATOM 7666 N N . ASN B 1 418 ? -2.885 -26.172 -17.125 1 94.75 418 ASN B N 1
ATOM 7667 C CA . ASN B 1 418 ? -4.094 -25.875 -17.875 1 94.75 418 ASN B CA 1
ATOM 7668 C C . ASN B 1 418 ? -3.838 -25.922 -19.391 1 94.75 418 ASN B C 1
ATOM 7670 O O . ASN B 1 418 ? -4.699 -26.359 -20.156 1 94.75 418 ASN B O 1
ATOM 7674 N N . VAL B 1 419 ? -2.73 -25.5 -19.719 1 96.62 419 VAL B N 1
ATOM 7675 C CA . VAL B 1 419 ? -2.373 -25.484 -21.141 1 96.62 419 VAL B CA 1
ATOM 7676 C C . VAL B 1 419 ? -2.273 -26.922 -21.656 1 96.62 419 VAL B C 1
ATOM 7678 O O . VAL B 1 419 ? -2.812 -27.234 -22.719 1 96.62 419 VAL B O 1
ATOM 7681 N N . ILE B 1 420 ? -1.607 -27.766 -20.922 1 96.75 420 ILE B N 1
ATOM 7682 C CA . ILE B 1 420 ? -1.444 -29.172 -21.312 1 96.75 420 ILE B CA 1
ATOM 7683 C C . ILE B 1 420 ? -2.809 -29.844 -21.375 1 96.75 420 ILE B C 1
ATOM 7685 O O . ILE B 1 420 ? -3.092 -30.609 -22.297 1 96.75 420 ILE B O 1
ATOM 7689 N N . SER B 1 421 ? -3.631 -29.562 -20.422 1 96.12 421 SER B N 1
ATOM 7690 C CA . SER B 1 421 ? -4.98 -30.109 -20.391 1 96.12 421 SER B CA 1
ATOM 7691 C C . SER B 1 421 ? -5.789 -29.672 -21.594 1 96.12 421 SER B C 1
ATOM 7693 O O . SER B 1 421 ? -6.477 -30.469 -22.219 1 96.12 421 SER B O 1
ATOM 7695 N N . LEU B 1 422 ? -5.688 -28.375 -21.875 1 94.88 422 LEU B N 1
ATOM 7696 C CA . LEU B 1 422 ? -6.395 -27.828 -23.016 1 94.88 422 LEU B CA 1
ATOM 7697 C C . LEU B 1 422 ? -5.957 -28.516 -24.312 1 94.88 422 LEU B C 1
ATOM 7699 O O . LEU B 1 422 ? -6.793 -28.891 -25.125 1 94.88 422 LEU B O 1
ATOM 7703 N N . GLU B 1 423 ? -4.684 -28.672 -24.484 1 95.44 423 GLU B N 1
ATOM 7704 C CA . GLU B 1 423 ? -4.137 -29.297 -25.688 1 95.44 423 GLU B CA 1
ATOM 7705 C C . GLU B 1 423 ? -4.605 -30.75 -25.812 1 95.44 423 GLU B C 1
ATOM 7707 O O . GLU B 1 423 ? -4.973 -31.203 -26.891 1 95.44 423 GLU B O 1
ATOM 7712 N N . LEU B 1 424 ? -4.582 -31.438 -24.719 1 95.5 424 LEU B N 1
ATOM 7713 C CA . LEU B 1 424 ? -4.969 -32.844 -24.719 1 95.5 424 LEU B CA 1
ATOM 7714 C C . LEU B 1 424 ? -6.438 -33 -25.094 1 95.5 424 LEU B C 1
ATOM 7716 O O . LEU B 1 424 ? -6.773 -33.844 -25.938 1 95.5 424 LEU B O 1
ATOM 7720 N N . ILE B 1 425 ? -7.324 -32.219 -24.5 1 94.31 425 ILE B N 1
ATOM 7721 C CA . ILE B 1 425 ? -8.75 -32.312 -24.766 1 94.31 425 ILE B CA 1
ATOM 7722 C C . ILE B 1 425 ? -9.023 -31.922 -26.219 1 94.31 425 ILE B C 1
ATOM 7724 O O . ILE B 1 425 ? -9.781 -32.594 -26.922 1 94.31 425 ILE B O 1
ATOM 7728 N N . THR B 1 426 ? -8.43 -30.812 -26.625 1 92.44 426 THR B N 1
ATOM 7729 C CA . THR B 1 426 ? -8.625 -30.312 -27.984 1 92.44 426 THR B CA 1
ATOM 7730 C C . THR B 1 426 ? -8.203 -31.375 -29 1 92.44 426 THR B C 1
ATOM 7732 O O . THR B 1 426 ? -8.898 -31.609 -29.984 1 92.44 426 THR B O 1
ATOM 7735 N N . HIS B 1 427 ? -7.09 -31.969 -28.781 1 92 427 HIS B N 1
ATOM 7736 C CA . HIS B 1 427 ? -6.574 -33 -29.703 1 92 427 HIS B CA 1
ATOM 7737 C C . HIS B 1 427 ? -7.492 -34.219 -29.75 1 92 427 HIS B C 1
ATOM 7739 O O . HIS B 1 427 ? -7.746 -34.75 -30.812 1 92 427 HIS B O 1
ATOM 7745 N N . ALA B 1 428 ? -7.957 -34.625 -28.656 1 92.5 428 ALA B N 1
ATOM 7746 C CA . ALA B 1 428 ? -8.867 -35.75 -28.578 1 92.5 428 ALA B CA 1
ATOM 7747 C C . ALA B 1 428 ? -10.18 -35.469 -29.297 1 92.5 428 ALA B C 1
ATOM 7749 O O . ALA B 1 428 ? -10.695 -36.281 -30.047 1 92.5 428 ALA B O 1
ATOM 7750 N N . GLU B 1 429 ? -10.703 -34.312 -29.078 1 90.44 429 GLU B N 1
ATOM 7751 C CA . GLU B 1 429 ? -11.961 -33.906 -29.688 1 90.44 429 GLU B CA 1
ATOM 7752 C C . GLU B 1 429 ? -11.828 -33.781 -31.203 1 90.44 429 GLU B C 1
ATOM 7754 O O . GLU B 1 429 ? -12.719 -34.219 -31.953 1 90.44 429 GLU B O 1
ATOM 7759 N N . THR B 1 430 ? -10.812 -33.188 -31.594 1 87.88 430 THR B N 1
ATOM 7760 C CA . THR B 1 430 ? -10.57 -33.031 -33.031 1 87.88 430 THR B CA 1
ATOM 7761 C C . THR B 1 430 ? -10.414 -34.406 -33.688 1 87.88 430 THR B C 1
ATOM 7763 O O . THR B 1 430 ? -10.914 -34.656 -34.781 1 87.88 430 THR B O 1
ATOM 7766 N N . GLY B 1 431 ? -9.734 -35.312 -33.031 1 87.25 431 GLY B N 1
ATOM 7767 C CA . GLY B 1 431 ? -9.586 -36.688 -33.531 1 87.25 431 GLY B CA 1
ATOM 7768 C C . GLY B 1 431 ? -10.906 -37.406 -33.625 1 87.25 431 GLY B C 1
ATOM 7769 O O . GLY B 1 431 ? -11.141 -38.156 -34.562 1 87.25 431 GLY B O 1
ATOM 7770 N N . ARG B 1 432 ? -11.688 -37.188 -32.688 1 87.75 432 ARG B N 1
ATOM 7771 C CA . ARG B 1 432 ? -13 -37.812 -32.688 1 87.75 432 ARG B CA 1
ATOM 7772 C C . ARG B 1 432 ? -13.852 -37.281 -33.844 1 87.75 432 ARG B C 1
ATOM 7774 O O . ARG B 1 432 ? -14.477 -38.062 -34.562 1 87.75 432 ARG B O 1
ATOM 7781 N N . LEU B 1 433 ? -13.844 -36 -34 1 86.38 433 LEU B N 1
ATOM 7782 C CA . LEU B 1 433 ? -14.641 -35.375 -35.031 1 86.38 433 LEU B CA 1
ATOM 7783 C C . LEU B 1 433 ? -14.172 -35.781 -36.438 1 86.38 433 LEU B C 1
ATOM 7785 O O . LEU B 1 433 ? -14.984 -35.969 -37.344 1 86.38 433 LEU B O 1
ATOM 7789 N N . ASN B 1 434 ? -12.906 -35.969 -36.531 1 87.25 434 ASN B N 1
ATOM 7790 C CA . ASN B 1 434 ? -12.336 -36.281 -37.812 1 87.25 434 ASN B CA 1
ATOM 7791 C C . ASN B 1 434 ? -12.258 -37.812 -38.031 1 87.25 434 ASN B C 1
ATOM 7793 O O . ASN B 1 434 ? -11.906 -38.25 -39.125 1 87.25 434 ASN B O 1
ATOM 7797 N N . GLY B 1 435 ? -12.547 -38.531 -36.969 1 84.62 435 GLY B N 1
ATOM 7798 C CA . GLY B 1 435 ? -12.453 -40 -37.094 1 84.62 435 GLY B CA 1
ATOM 7799 C C . GLY B 1 435 ? -11.023 -40.5 -37.125 1 84.62 435 GLY B C 1
ATOM 7800 O O . GLY B 1 435 ? -10.75 -41.531 -37.688 1 84.62 435 GLY B O 1
ATOM 7801 N N . THR B 1 436 ? -10.141 -39.719 -36.594 1 83.81 436 THR B N 1
ATOM 7802 C CA . THR B 1 436 ? -8.727 -40.062 -36.656 1 83.81 436 THR B CA 1
ATOM 7803 C C . THR B 1 436 ? -8.164 -40.375 -35.281 1 83.81 436 THR B C 1
ATOM 7805 O O . THR B 1 436 ? -6.973 -40.188 -35.031 1 83.81 436 THR B O 1
ATOM 7808 N N . LEU B 1 437 ? -8.914 -40.75 -34.406 1 84.31 437 LEU B N 1
ATOM 7809 C CA . LEU B 1 437 ? -8.477 -41.062 -33.031 1 84.31 437 LEU B CA 1
ATOM 7810 C C . LEU B 1 437 ? -7.371 -42.094 -33.031 1 84.31 437 LEU B C 1
ATOM 7812 O O . LEU B 1 437 ? -6.508 -42.094 -32.156 1 84.31 437 LEU B O 1
ATOM 7816 N N . HIS B 1 438 ? -7.363 -42.969 -34 1 79.38 438 HIS B N 1
ATOM 7817 C CA . HIS B 1 438 ? -6.406 -44.062 -34.031 1 79.38 438 HIS B CA 1
ATOM 7818 C C . HIS B 1 438 ? -5.062 -43.594 -34.594 1 79.38 438 HIS B C 1
ATOM 7820 O O . HIS B 1 438 ? -4.031 -44.219 -34.312 1 79.38 438 HIS B O 1
ATOM 7826 N N . ARG B 1 439 ? -4.914 -42.656 -35.438 1 75.94 439 ARG B N 1
ATOM 7827 C CA . ARG B 1 439 ? -3.691 -42.219 -36.094 1 75.94 439 ARG B CA 1
ATOM 7828 C C . ARG B 1 439 ? -2.787 -41.438 -35.156 1 75.94 439 ARG B C 1
ATOM 7830 O O . ARG B 1 439 ? -1.574 -41.656 -35.125 1 75.94 439 ARG B O 1
ATOM 7837 N N . ASP B 1 440 ? -3.229 -40.469 -34.531 1 73.38 440 ASP B N 1
ATOM 7838 C CA . ASP B 1 440 ? -2.404 -39.562 -33.75 1 73.38 440 ASP B CA 1
ATOM 7839 C C . ASP B 1 440 ? -2.359 -39.969 -32.281 1 73.38 440 ASP B C 1
ATOM 7841 O O . ASP B 1 440 ? -2.318 -39.125 -31.391 1 73.38 440 ASP B O 1
ATOM 7845 N N . SER B 1 441 ? -2.141 -41.219 -32.125 1 81.19 441 SER B N 1
ATOM 7846 C CA . SER B 1 441 ? -2.248 -41.812 -30.781 1 81.19 441 SER B CA 1
ATOM 7847 C C . SER B 1 441 ? -0.962 -41.625 -29.984 1 81.19 441 SER B C 1
ATOM 7849 O O . SER B 1 441 ? -0.997 -41.5 -28.766 1 81.19 441 SER B O 1
ATOM 7851 N N . LYS B 1 442 ? 0.106 -41.375 -30.688 1 88.19 442 LYS B N 1
ATOM 7852 C CA . LYS B 1 442 ? 1.381 -41.25 -30 1 88.19 442 LYS B CA 1
ATOM 7853 C C . LYS B 1 442 ? 1.476 -39.906 -29.297 1 88.19 442 LYS B C 1
ATOM 7855 O O . LYS B 1 442 ? 1.931 -39.812 -28.141 1 88.19 442 LYS B O 1
ATOM 7860 N N . TYR B 1 443 ? 1.086 -38.906 -29.984 1 91.25 443 TYR B N 1
ATOM 7861 C CA . TYR B 1 443 ? 1.124 -37.594 -29.406 1 91.25 443 TYR B CA 1
ATOM 7862 C C . TYR B 1 443 ? 0.202 -37.5 -28.188 1 91.25 443 TYR B C 1
ATOM 7864 O O . TYR B 1 443 ? 0.576 -36.906 -27.172 1 91.25 443 TYR B O 1
ATOM 7872 N N . ARG B 1 444 ? -0.93 -37.938 -28.297 1 92.62 444 ARG B N 1
ATOM 7873 C CA . ARG B 1 444 ? -1.866 -37.938 -27.172 1 92.62 444 ARG B CA 1
ATOM 7874 C C . ARG B 1 444 ? -1.303 -38.719 -25.984 1 92.62 444 ARG B C 1
ATOM 7876 O O . ARG B 1 444 ? -1.508 -38.344 -24.828 1 92.62 444 ARG B O 1
ATOM 7883 N N . ALA B 1 445 ? -0.629 -39.781 -26.344 1 93.75 445 ALA B N 1
ATOM 7884 C CA . ALA B 1 445 ? -0.026 -40.594 -25.281 1 93.75 445 ALA B CA 1
ATOM 7885 C C . ALA B 1 445 ? 1.02 -39.812 -24.516 1 93.75 445 ALA B C 1
ATOM 7887 O O . ALA B 1 445 ? 1.132 -39.938 -23.297 1 93.75 445 ALA B O 1
ATOM 7888 N N . VAL B 1 446 ? 1.777 -39.062 -25.219 1 94.94 446 VAL B N 1
ATOM 7889 C CA . VAL B 1 446 ? 2.791 -38.219 -24.594 1 94.94 446 VAL B CA 1
ATOM 7890 C C . VAL B 1 446 ? 2.123 -37.188 -23.688 1 94.94 446 VAL B C 1
ATOM 7892 O O . VAL B 1 446 ? 2.578 -36.969 -22.562 1 94.94 446 VAL B O 1
ATOM 7895 N N . LEU B 1 447 ? 1.091 -36.562 -24.172 1 95.88 447 LEU B N 1
ATOM 7896 C CA . LEU B 1 447 ? 0.362 -35.594 -23.391 1 95.88 447 LEU B CA 1
ATOM 7897 C C . LEU B 1 447 ? -0.268 -36.219 -22.156 1 95.88 447 LEU B C 1
ATOM 7899 O O . LEU B 1 447 ? -0.29 -35.625 -21.078 1 95.88 447 LEU B O 1
ATOM 7903 N N . LYS B 1 448 ? -0.825 -37.406 -22.328 1 96.38 448 LYS B N 1
ATOM 7904 C CA . LYS B 1 448 ? -1.409 -38.125 -21.188 1 96.38 448 LYS B CA 1
ATOM 7905 C C . LYS B 1 448 ? -0.359 -38.438 -20.125 1 96.38 448 LYS B C 1
ATOM 7907 O O . LYS B 1 448 ? -0.624 -38.281 -18.938 1 96.38 448 LYS B O 1
ATOM 7912 N N . GLN B 1 449 ? 0.768 -38.812 -20.609 1 96.75 449 GLN B N 1
ATOM 7913 C CA . GLN B 1 449 ? 1.85 -39.094 -19.672 1 96.75 449 GLN B CA 1
ATOM 7914 C C . GLN B 1 449 ? 2.26 -37.812 -18.922 1 96.75 449 GLN B C 1
ATOM 7916 O O . GLN B 1 449 ? 2.551 -37.875 -17.734 1 96.75 449 GLN B O 1
ATOM 7921 N N . GLU B 1 450 ? 2.348 -36.75 -19.641 1 96.56 450 GLU B N 1
ATOM 7922 C CA . GLU B 1 450 ? 2.666 -35.469 -19.016 1 96.56 450 GLU B CA 1
ATOM 7923 C C . GLU B 1 450 ? 1.634 -35.125 -17.938 1 96.56 450 GLU B C 1
ATOM 7925 O O . GLU B 1 450 ? 1.987 -34.594 -16.875 1 96.56 450 GLU B O 1
ATOM 7930 N N . LEU B 1 451 ? 0.387 -35.312 -18.25 1 96.62 451 LEU B N 1
ATOM 7931 C CA . LEU B 1 451 ? -0.684 -35 -17.297 1 96.62 451 LEU B CA 1
ATOM 7932 C C . LEU B 1 451 ? -0.556 -35.875 -16.047 1 96.62 451 LEU B C 1
ATOM 7934 O O . LEU B 1 451 ? -0.808 -35.406 -14.938 1 96.62 451 LEU B O 1
ATOM 7938 N N . ASN B 1 452 ? -0.207 -37.125 -16.234 1 96.81 452 ASN B N 1
ATOM 7939 C CA . ASN B 1 452 ? 0.017 -38.031 -15.102 1 96.81 452 ASN B CA 1
ATOM 7940 C C . ASN B 1 452 ? 1.167 -37.531 -14.227 1 96.81 452 ASN B C 1
ATOM 7942 O O . ASN B 1 452 ? 1.065 -37.562 -13 1 96.81 452 ASN B O 1
ATOM 7946 N N . ASN B 1 453 ? 2.25 -37.156 -14.906 1 96.75 453 ASN B N 1
ATOM 7947 C CA . ASN B 1 453 ? 3.389 -36.625 -14.164 1 96.75 453 ASN B CA 1
ATOM 7948 C C . ASN B 1 453 ? 2.998 -35.406 -13.344 1 96.75 453 ASN B C 1
ATOM 7950 O O . ASN B 1 453 ? 3.451 -35.219 -12.211 1 96.75 453 ASN B O 1
ATOM 7954 N N . LEU B 1 454 ? 2.229 -34.531 -13.93 1 97.06 454 LEU B N 1
ATOM 7955 C CA . LEU B 1 454 ? 1.784 -33.312 -13.258 1 97.06 454 LEU B CA 1
ATOM 7956 C C . LEU B 1 454 ? 0.863 -33.656 -12.086 1 97.06 454 LEU B C 1
ATOM 7958 O O . LEU B 1 454 ? 0.927 -33.031 -11.039 1 97.06 454 LEU B O 1
ATOM 7962 N N . THR B 1 455 ? -0.056 -34.625 -12.25 1 96.81 455 THR B N 1
ATOM 7963 C CA . THR B 1 455 ? -0.91 -35.062 -11.156 1 96.81 455 THR B CA 1
ATOM 7964 C C . THR B 1 455 ? -0.07 -35.562 -9.977 1 96.81 455 THR B C 1
ATOM 7966 O O . THR B 1 455 ? -0.371 -35.25 -8.82 1 96.81 455 THR B O 1
ATOM 7969 N N . ASP B 1 456 ? 0.955 -36.281 -10.32 1 96.38 456 ASP B N 1
ATOM 7970 C CA . ASP B 1 456 ? 1.867 -36.75 -9.281 1 96.38 456 ASP B CA 1
ATOM 7971 C C . ASP B 1 456 ? 2.561 -35.562 -8.586 1 96.38 456 ASP B C 1
ATOM 7973 O O . ASP B 1 456 ? 2.748 -35.594 -7.367 1 96.38 456 ASP B O 1
ATOM 7977 N N . LEU B 1 457 ? 2.992 -34.656 -9.367 1 96.12 457 LEU B N 1
ATOM 7978 C CA . LEU B 1 457 ? 3.658 -33.469 -8.82 1 96.12 457 LEU B CA 1
ATOM 7979 C C . LEU B 1 457 ? 2.734 -32.719 -7.863 1 96.12 457 LEU B C 1
ATOM 7981 O O . LEU B 1 457 ? 3.148 -32.344 -6.77 1 96.12 457 LEU B O 1
ATOM 7985 N N . PHE B 1 458 ? 1.501 -32.531 -8.25 1 95.88 458 PHE B N 1
ATOM 7986 C CA . PHE B 1 458 ? 0.553 -31.797 -7.406 1 95.88 458 PHE B CA 1
ATOM 7987 C C . PHE B 1 458 ? 0.23 -32.594 -6.148 1 95.88 458 PHE B C 1
ATOM 7989 O O . PHE B 1 458 ? -0.001 -32.031 -5.082 1 95.88 458 PHE B O 1
ATOM 7996 N N . SER B 1 459 ? 0.211 -33.906 -6.277 1 95.12 459 SER B N 1
ATOM 7997 C CA . SER B 1 459 ? 0.026 -34.75 -5.102 1 95.12 459 SER B CA 1
ATOM 7998 C C . SER B 1 459 ? 1.201 -34.625 -4.141 1 95.12 459 SER B C 1
ATOM 8000 O O . SER B 1 459 ? 1.014 -34.625 -2.922 1 95.12 459 SER B O 1
ATOM 8002 N N . GLU B 1 460 ? 2.365 -34.531 -4.742 1 93.81 460 GLU B N 1
ATOM 8003 C CA . GLU B 1 460 ? 3.559 -34.375 -3.922 1 93.81 460 GLU B CA 1
ATOM 8004 C C . GLU B 1 460 ? 3.525 -33.031 -3.191 1 93.81 460 GLU B C 1
ATOM 8006 O O . GLU B 1 460 ? 3.982 -32.938 -2.051 1 93.81 460 GLU B O 1
ATOM 8011 N N . ARG B 1 461 ? 3.041 -32.031 -3.807 1 93 461 ARG B N 1
ATOM 8012 C CA . ARG B 1 461 ? 2.902 -30.734 -3.17 1 93 461 ARG B CA 1
ATOM 8013 C C . ARG B 1 461 ? 1.987 -30.812 -1.953 1 93 461 ARG B C 1
ATOM 8015 O O . ARG B 1 461 ? 2.252 -30.188 -0.929 1 93 461 ARG B O 1
ATOM 8022 N N . ILE B 1 462 ? 0.896 -31.562 -2.041 1 91.75 462 ILE B N 1
ATOM 8023 C CA . ILE B 1 462 ? -0.012 -31.766 -0.914 1 91.75 462 ILE B CA 1
ATOM 8024 C C . ILE B 1 462 ? 0.711 -32.5 0.213 1 91.75 462 ILE B C 1
ATOM 8026 O O . ILE B 1 462 ? 0.544 -32.156 1.388 1 91.75 462 ILE B O 1
ATOM 8030 N N . ARG B 1 463 ? 1.571 -33.438 -0.181 1 90.12 463 ARG B N 1
ATOM 8031 C CA . ARG B 1 463 ? 2.342 -34.188 0.814 1 90.12 463 ARG B CA 1
ATOM 8032 C C . ARG B 1 463 ? 3.289 -33.25 1.571 1 90.12 463 ARG B C 1
ATOM 8034 O O . ARG B 1 463 ? 3.631 -33.5 2.727 1 90.12 463 ARG B O 1
ATOM 8041 N N . GLN B 1 464 ? 3.607 -32.156 0.887 1 85.62 464 GLN B N 1
ATOM 8042 C CA . GLN B 1 464 ? 4.559 -31.234 1.487 1 85.62 464 GLN B CA 1
ATOM 8043 C C . GLN B 1 464 ? 3.838 -30.062 2.154 1 85.62 464 GLN B C 1
ATOM 8045 O O . GLN B 1 464 ? 4.473 -29.094 2.559 1 85.62 464 GLN B O 1
ATOM 8050 N N . GLY B 1 465 ? 2.51 -30.109 2.172 1 82.19 465 GLY B N 1
ATOM 8051 C CA . GLY B 1 465 ? 1.816 -29.141 3.004 1 82.19 465 GLY B CA 1
ATOM 8052 C C . GLY B 1 465 ? 0.826 -28.297 2.232 1 82.19 465 GLY B C 1
ATOM 8053 O O . GLY B 1 465 ? 0.073 -27.516 2.822 1 82.19 465 GLY B O 1
ATOM 8054 N N . GLU B 1 466 ? 0.808 -28.359 0.917 1 87 466 GLU B N 1
ATOM 8055 C CA . GLU B 1 466 ? -0.214 -27.656 0.146 1 87 466 GLU B CA 1
ATOM 8056 C C . GLU B 1 466 ? -1.603 -28.219 0.426 1 87 466 GLU B C 1
ATOM 8058 O O . GLU B 1 466 ? -1.762 -29.422 0.598 1 87 466 GLU B O 1
ATOM 8063 N N . THR B 1 467 ? -2.576 -27.344 0.469 1 86.44 467 THR B N 1
ATOM 8064 C CA . THR B 1 467 ? -3.912 -27.812 0.824 1 86.44 467 THR B CA 1
ATOM 8065 C C . THR B 1 467 ? -4.844 -27.75 -0.381 1 86.44 467 THR B C 1
ATOM 8067 O O . THR B 1 467 ? -6.039 -28.031 -0.263 1 86.44 467 THR B O 1
ATOM 8070 N N . ASN B 1 468 ? -4.312 -27.375 -1.496 1 88.44 468 ASN B N 1
ATOM 8071 C CA . ASN B 1 468 ? -5.133 -27.297 -2.699 1 88.44 468 ASN B CA 1
ATOM 8072 C C . ASN B 1 468 ? -5.344 -28.672 -3.326 1 88.44 468 ASN B C 1
ATOM 8074 O O . ASN B 1 468 ? -4.488 -29.172 -4.066 1 88.44 468 ASN B O 1
ATOM 8078 N N . VAL B 1 469 ? -6.5 -29.266 -3.168 1 94.06 469 VAL B N 1
ATOM 8079 C CA . VAL B 1 469 ? -6.785 -30.609 -3.66 1 94.06 469 VAL B CA 1
ATOM 8080 C C . VAL B 1 469 ? -7.457 -30.516 -5.027 1 94.06 469 VAL B C 1
ATOM 8082 O O . VAL B 1 469 ? -7.633 -31.547 -5.703 1 94.06 469 VAL B O 1
ATOM 8085 N N . LYS B 1 470 ? -7.773 -29.328 -5.441 1 92.56 470 LYS B N 1
ATOM 8086 C CA . LYS B 1 470 ? -8.523 -29.156 -6.684 1 92.56 470 LYS B CA 1
ATOM 8087 C C . LYS B 1 470 ? -7.648 -29.453 -7.898 1 92.56 470 LYS B C 1
ATOM 8089 O O . LYS B 1 470 ? -8.133 -29.969 -8.906 1 92.56 470 LYS B O 1
ATOM 8094 N N . SER B 1 471 ? -6.344 -29.156 -7.777 1 93.19 471 SER B N 1
ATOM 8095 C CA . SER B 1 471 ? -5.465 -29.328 -8.93 1 93.19 471 SER B CA 1
ATOM 8096 C C . SER B 1 471 ? -5.379 -30.781 -9.352 1 93.19 471 SER B C 1
ATOM 8098 O O . SER B 1 471 ? -5.699 -31.125 -10.492 1 93.19 471 SER B O 1
ATOM 8100 N N . PRO B 1 472 ? -5.059 -31.641 -8.445 1 95.31 472 PRO B N 1
ATOM 8101 C CA . PRO B 1 472 ? -5.039 -33.031 -8.867 1 95.31 472 PRO B CA 1
ATOM 8102 C C . PRO B 1 472 ? -6.418 -33.562 -9.273 1 95.31 472 PRO B C 1
ATOM 8104 O O . PRO B 1 472 ? -6.527 -34.406 -10.156 1 95.31 472 PRO B O 1
ATOM 8107 N N . MET B 1 473 ? -7.453 -33.062 -8.625 1 96.12 473 MET B N 1
ATOM 8108 C CA . MET B 1 473 ? -8.812 -33.469 -8.969 1 96.12 473 MET B CA 1
ATOM 8109 C C . MET B 1 473 ? -9.133 -33.094 -10.422 1 96.12 473 MET B C 1
ATOM 8111 O O . MET B 1 473 ? -9.578 -33.969 -11.188 1 96.12 473 MET B O 1
ATOM 8115 N N . PHE B 1 474 ? -8.859 -31.891 -10.805 1 95.19 474 PHE B N 1
ATOM 8116 C CA . PHE B 1 474 ? -9.18 -31.422 -12.148 1 95.19 474 PHE B CA 1
ATOM 8117 C C . PHE B 1 474 ? -8.336 -32.156 -13.195 1 95.19 474 PHE B C 1
ATOM 8119 O O . PHE B 1 474 ? -8.797 -32.406 -14.305 1 95.19 474 PHE B O 1
ATOM 8126 N N . LEU B 1 475 ? -7.121 -32.406 -12.859 1 96.62 475 LEU B N 1
ATOM 8127 C CA . LEU B 1 475 ? -6.266 -33.156 -13.789 1 96.62 475 LEU B CA 1
ATOM 8128 C C . LEU B 1 475 ? -6.793 -34.562 -14.023 1 96.62 475 LEU B C 1
ATOM 8130 O O . LEU B 1 475 ? -6.812 -35.031 -15.164 1 96.62 475 LEU B O 1
ATOM 8134 N N . SER B 1 476 ? -7.234 -35.156 -13 1 97 476 SER B N 1
ATOM 8135 C CA . SER B 1 476 ? -7.816 -36.5 -13.109 1 97 476 SER B CA 1
ATOM 8136 C C . SER B 1 476 ? -9.109 -36.469 -13.922 1 97 476 SER B C 1
ATOM 8138 O O . SER B 1 476 ? -9.367 -37.375 -14.711 1 97 476 SER B O 1
ATOM 8140 N N . MET B 1 477 ? -9.898 -35.438 -13.633 1 96.75 477 MET B N 1
ATOM 8141 C CA . MET B 1 477 ? -11.133 -35.281 -14.398 1 96.75 477 MET B CA 1
ATOM 8142 C C . MET B 1 477 ? -10.828 -35.125 -15.891 1 96.75 477 MET B C 1
ATOM 8144 O O . MET B 1 477 ? -11.523 -35.688 -16.734 1 96.75 477 MET B O 1
ATOM 8148 N N . THR B 1 478 ? -9.836 -34.344 -16.188 1 96.44 478 THR B N 1
ATOM 8149 C CA . THR B 1 478 ? -9.438 -34.125 -17.562 1 96.44 478 THR B CA 1
ATOM 8150 C C . THR B 1 478 ? -9.016 -35.438 -18.219 1 96.44 478 THR B C 1
ATOM 8152 O O . THR B 1 478 ? -9.398 -35.719 -19.359 1 96.44 478 THR B O 1
ATOM 8155 N N . MET B 1 479 ? -8.211 -36.25 -17.531 1 96.56 479 MET B N 1
ATOM 8156 C CA . MET B 1 479 ? -7.789 -37.562 -18.031 1 96.56 479 MET B CA 1
ATOM 8157 C C . MET B 1 479 ? -8.992 -38.438 -18.328 1 96.56 479 MET B C 1
ATOM 8159 O O . MET B 1 479 ? -9.047 -39.094 -19.359 1 96.56 479 MET B O 1
ATOM 8163 N N . ALA B 1 480 ? -9.93 -38.438 -17.422 1 96.25 480 ALA B N 1
ATOM 8164 C CA . ALA B 1 480 ? -11.141 -39.25 -17.594 1 96.25 480 ALA B CA 1
ATOM 8165 C C . ALA B 1 480 ? -11.945 -38.781 -18.797 1 96.25 480 ALA B C 1
ATOM 8167 O O . ALA B 1 480 ? -12.5 -39.594 -19.531 1 96.25 480 ALA B O 1
ATOM 8168 N N . GLN B 1 481 ? -12.062 -37.5 -18.953 1 95.31 481 GLN B N 1
ATOM 8169 C CA . GLN B 1 481 ? -12.766 -36.938 -20.109 1 95.31 481 GLN B CA 1
ATOM 8170 C C . GLN B 1 481 ? -12.133 -37.406 -21.406 1 95.31 481 GLN B C 1
ATOM 8172 O O . GLN B 1 481 ? -12.836 -37.812 -22.328 1 95.31 481 GLN B O 1
ATOM 8177 N N . VAL B 1 482 ? -10.867 -37.312 -21.5 1 94.94 482 VAL B N 1
ATOM 8178 C CA . VAL B 1 482 ? -10.148 -37.688 -22.719 1 94.94 482 VAL B CA 1
ATOM 8179 C C . VAL B 1 482 ? -10.305 -39.188 -22.984 1 94.94 482 VAL B C 1
ATOM 8181 O O . VAL B 1 482 ? -10.539 -39.594 -24.125 1 94.94 482 VAL B O 1
ATOM 8184 N N . GLU B 1 483 ? -10.211 -39.969 -21.984 1 93.31 483 GLU B N 1
ATOM 8185 C CA . GLU B 1 483 ? -10.375 -41.406 -22.156 1 93.31 483 GLU B CA 1
ATOM 8186 C C . GLU B 1 483 ? -11.797 -41.75 -22.594 1 93.31 483 GLU B C 1
ATOM 8188 O O . GLU B 1 483 ? -12 -42.688 -23.391 1 93.31 483 GLU B O 1
ATOM 8193 N N . ALA B 1 484 ? -12.742 -41 -22.078 1 92.5 484 ALA B N 1
ATOM 8194 C CA . ALA B 1 484 ? -14.117 -41.188 -22.516 1 92.5 484 ALA B CA 1
ATOM 8195 C C . ALA B 1 484 ? -14.273 -40.812 -23.984 1 92.5 484 ALA B C 1
ATOM 8197 O O . ALA B 1 484 ? -14.992 -41.5 -24.734 1 92.5 484 ALA B O 1
ATOM 8198 N N . ILE B 1 485 ? -13.688 -39.781 -24.391 1 90.19 485 ILE B N 1
ATOM 8199 C CA . ILE B 1 485 ? -13.734 -39.344 -25.781 1 90.19 485 ILE B CA 1
ATOM 8200 C C . ILE B 1 485 ? -13.125 -40.406 -26.672 1 90.19 485 ILE B C 1
ATOM 8202 O O . ILE B 1 485 ? -13.602 -40.656 -27.797 1 90.19 485 ILE B O 1
ATOM 8206 N N . GLU B 1 486 ? -12.125 -41.062 -26.203 1 88.75 486 GLU B N 1
ATOM 8207 C CA . GLU B 1 486 ? -11.43 -42.094 -26.969 1 88.75 486 GLU B CA 1
ATOM 8208 C C . GLU B 1 486 ? -12.234 -43.406 -26.984 1 88.75 486 GLU B C 1
ATOM 8210 O O . GLU B 1 486 ? -11.883 -44.344 -27.703 1 88.75 486 GLU B O 1
ATOM 8215 N N . GLY B 1 487 ? -13.367 -43.438 -26.297 1 81.44 487 GLY B N 1
ATOM 8216 C CA . GLY B 1 487 ? -14.227 -44.594 -26.297 1 81.44 487 GLY B CA 1
ATOM 8217 C C . GLY B 1 487 ? -13.75 -45.688 -25.359 1 81.44 487 GLY B C 1
ATOM 8218 O O . GLY B 1 487 ? -14.055 -46.875 -25.562 1 81.44 487 GLY B O 1
ATOM 8219 N N . LYS B 1 488 ? -12.938 -45.188 -24.5 1 71.75 488 LYS B N 1
ATOM 8220 C CA . LYS B 1 488 ? -12.469 -46.188 -23.547 1 71.75 488 LYS B CA 1
ATOM 8221 C C . LYS B 1 488 ? -13.484 -46.375 -22.422 1 71.75 488 LYS B C 1
ATOM 8223 O O . LYS B 1 488 ? -13.859 -45.438 -21.734 1 71.75 488 LYS B O 1
ATOM 8228 N N . GLY B 1 489 ? -14 -47.531 -22.422 1 66.19 489 GLY B N 1
ATOM 8229 C CA . GLY B 1 489 ? -14.891 -47.938 -21.344 1 66.19 489 GLY B CA 1
ATOM 8230 C C . GLY B 1 489 ? -16.359 -47.781 -21.688 1 66.19 489 GLY B C 1
ATOM 8231 O O . GLY B 1 489 ? -16.719 -47.062 -22.625 1 66.19 489 GLY B O 1
ATOM 8232 N N . ASP B 1 490 ? -17.234 -48.531 -21.266 1 75.38 490 ASP B N 1
ATOM 8233 C CA . ASP B 1 490 ? -18.672 -48.562 -21.469 1 75.38 490 ASP B CA 1
ATOM 8234 C C . ASP B 1 490 ? -19.391 -47.625 -20.516 1 75.38 490 ASP B C 1
ATOM 8236 O O . ASP B 1 490 ? -20.531 -47.844 -20.125 1 75.38 490 ASP B O 1
ATOM 8240 N N . ILE B 1 491 ? -18.656 -46.531 -20.219 1 80.06 491 ILE B N 1
ATOM 8241 C CA . ILE B 1 491 ? -19.281 -45.594 -19.266 1 80.06 491 ILE B CA 1
ATOM 8242 C C . ILE B 1 491 ? -19.453 -44.219 -19.891 1 80.06 491 ILE B C 1
ATOM 8244 O O . ILE B 1 491 ? -18.703 -43.875 -20.812 1 80.06 491 ILE B O 1
ATOM 8248 N N . SER B 1 492 ? -20.547 -43.562 -19.484 1 87.81 492 SER B N 1
ATOM 8249 C CA . SER B 1 492 ? -20.797 -42.219 -20 1 87.81 492 SER B CA 1
ATOM 8250 C C . SER B 1 492 ? -19.672 -41.25 -19.578 1 87.81 492 SER B C 1
ATOM 8252 O O . SER B 1 492 ? -19.031 -41.469 -18.562 1 87.81 492 SER B O 1
ATOM 8254 N N . GLU B 1 493 ? -19.312 -40.375 -20.422 1 91.19 493 GLU B N 1
ATOM 8255 C CA . GLU B 1 493 ? -18.312 -39.344 -20.141 1 91.19 493 GLU B CA 1
ATOM 8256 C C . GLU B 1 493 ? -18.562 -38.688 -18.781 1 91.19 493 GLU B C 1
ATOM 8258 O O . GLU B 1 493 ? -17.625 -38.469 -18 1 91.19 493 GLU B O 1
ATOM 8263 N N . GLU B 1 494 ? -19.844 -38.406 -18.516 1 92.12 494 GLU B N 1
ATOM 8264 C CA . GLU B 1 494 ? -20.219 -37.75 -17.281 1 92.12 494 GLU B CA 1
ATOM 8265 C C . GLU B 1 494 ? -19.875 -38.625 -16.062 1 92.12 494 GLU B C 1
ATOM 8267 O O . GLU B 1 494 ? -19.359 -38.125 -15.062 1 92.12 494 GLU B O 1
ATOM 8272 N N . HIS B 1 495 ? -20.203 -39.812 -16.203 1 93.38 495 HIS B N 1
ATOM 8273 C CA . HIS B 1 495 ? -19.922 -40.75 -15.125 1 93.38 495 HIS B CA 1
ATOM 8274 C C . HIS B 1 495 ? -18.422 -40.906 -14.906 1 93.38 495 HIS B C 1
ATOM 8276 O O . HIS B 1 495 ? -17.953 -40.969 -13.766 1 93.38 495 HIS B O 1
ATOM 8282 N N . ALA B 1 496 ? -17.688 -41.031 -15.953 1 94.81 496 ALA B N 1
ATOM 8283 C CA . ALA B 1 496 ? -16.25 -41.188 -15.867 1 94.81 496 ALA B CA 1
ATOM 8284 C C . ALA B 1 496 ? -15.594 -40 -15.18 1 94.81 496 ALA B C 1
ATOM 8286 O O . ALA B 1 496 ? -14.695 -40.188 -14.352 1 94.81 496 ALA B O 1
ATOM 8287 N N . ILE B 1 497 ? -15.992 -38.844 -15.531 1 96 497 ILE B N 1
ATOM 8288 C CA . ILE B 1 497 ? -15.453 -37.594 -14.969 1 96 497 ILE B CA 1
ATOM 8289 C C . ILE B 1 497 ? -15.766 -37.531 -13.477 1 96 497 ILE B C 1
ATOM 8291 O O . ILE B 1 497 ? -14.883 -37.25 -12.664 1 96 497 ILE B O 1
ATOM 8295 N N . ALA B 1 498 ? -16.984 -37.781 -13.094 1 96.44 498 ALA B N 1
ATOM 8296 C CA . ALA B 1 498 ? -17.391 -37.719 -11.695 1 96.44 498 ALA B CA 1
ATOM 8297 C C . ALA B 1 498 ? -16.641 -38.75 -10.859 1 96.44 498 ALA B C 1
ATOM 8299 O O . ALA B 1 498 ? -16.219 -38.469 -9.734 1 96.44 498 ALA B O 1
ATOM 8300 N N . LYS B 1 499 ? -16.594 -39.938 -11.398 1 96.44 499 LYS B N 1
ATOM 8301 C CA . LYS B 1 499 ? -15.883 -41 -10.703 1 96.44 499 LYS B CA 1
ATOM 8302 C C . LYS B 1 499 ? -14.414 -40.656 -10.477 1 96.44 499 LYS B C 1
ATOM 8304 O O . LYS B 1 499 ? -13.875 -40.875 -9.398 1 96.44 499 LYS B O 1
ATOM 8309 N N . SER B 1 500 ? -13.797 -40.188 -11.492 1 97.19 500 SER B N 1
ATOM 8310 C CA . SER B 1 500 ? -12.391 -39.781 -11.375 1 97.19 500 SER B CA 1
ATOM 8311 C C . SER B 1 500 ? -12.203 -38.688 -10.336 1 97.19 500 SER B C 1
ATOM 8313 O O . SER B 1 500 ? -11.195 -38.656 -9.625 1 97.19 500 SER B O 1
ATOM 8315 N N . ALA B 1 501 ? -13.07 -37.688 -10.289 1 97.56 501 ALA B N 1
ATOM 8316 C CA . ALA B 1 501 ? -13.023 -36.656 -9.266 1 97.56 501 ALA B CA 1
ATOM 8317 C C . ALA B 1 501 ? -13.07 -37.25 -7.867 1 97.56 501 ALA B C 1
ATOM 8319 O O . ALA B 1 501 ? -12.266 -36.875 -7.004 1 97.56 501 ALA B O 1
ATOM 8320 N N . ARG B 1 502 ? -14.016 -38.094 -7.699 1 97.56 502 ARG B N 1
ATOM 8321 C CA . ARG B 1 502 ? -14.188 -38.781 -6.41 1 97.56 502 ARG B CA 1
ATOM 8322 C C . ARG B 1 502 ? -12.93 -39.531 -6.012 1 97.56 502 ARG B C 1
ATOM 8324 O O . ARG B 1 502 ? -12.453 -39.406 -4.883 1 97.56 502 ARG B O 1
ATOM 8331 N N . ASP B 1 503 ? -12.406 -40.312 -6.914 1 97.81 503 ASP B N 1
ATOM 8332 C CA . ASP B 1 503 ? -11.227 -41.125 -6.637 1 97.81 503 ASP B CA 1
ATOM 8333 C C . ASP B 1 503 ? -10.031 -40.25 -6.289 1 97.81 503 ASP B C 1
ATOM 8335 O O . ASP B 1 503 ? -9.25 -40.594 -5.391 1 97.81 503 ASP B O 1
ATOM 8339 N N . SER B 1 504 ? -9.828 -39.219 -7.062 1 97.56 504 SER B N 1
ATOM 8340 C CA . SER B 1 504 ? -8.734 -38.281 -6.805 1 97.56 504 SER B CA 1
ATOM 8341 C C . SER B 1 504 ? -8.859 -37.656 -5.422 1 97.56 504 SER B C 1
ATOM 8343 O O . SER B 1 504 ? -7.867 -37.531 -4.695 1 97.56 504 SER B O 1
ATOM 8345 N N . LEU B 1 505 ? -10.055 -37.219 -5.059 1 97.62 505 LEU B N 1
ATOM 8346 C CA . LEU B 1 505 ? -10.273 -36.562 -3.77 1 97.62 505 LEU B CA 1
ATOM 8347 C C . LEU B 1 505 ? -10.047 -37.531 -2.623 1 97.62 505 LEU B C 1
ATOM 8349 O O . LEU B 1 505 ? -9.57 -37.156 -1.557 1 97.62 505 LEU B O 1
ATOM 8353 N N . GLU B 1 506 ? -10.43 -38.781 -2.834 1 97.5 506 GLU B N 1
ATOM 8354 C CA . GLU B 1 506 ? -10.156 -39.781 -1.823 1 97.5 506 GLU B CA 1
ATOM 8355 C C . GLU B 1 506 ? -8.656 -39.938 -1.565 1 97.5 506 GLU B C 1
ATOM 8357 O O . GLU B 1 506 ? -8.227 -40.031 -0.415 1 97.5 506 GLU B O 1
ATOM 8362 N N . THR B 1 507 ? -7.988 -39.969 -2.605 1 96.69 507 THR B N 1
ATOM 8363 C CA . THR B 1 507 ? -6.535 -40.062 -2.498 1 96.69 507 THR B CA 1
ATOM 8364 C C . THR B 1 507 ? -5.969 -38.812 -1.8 1 96.69 507 THR B C 1
ATOM 8366 O O . THR B 1 507 ? -5.105 -38.938 -0.928 1 96.69 507 THR B O 1
ATOM 8369 N N . CYS B 1 508 ? -6.395 -37.656 -2.23 1 96.25 508 CYS B N 1
ATOM 8370 C CA . CYS B 1 508 ? -5.922 -36.406 -1.649 1 96.25 508 CYS B CA 1
ATOM 8371 C C . CYS B 1 508 ? -6.25 -36.344 -0.162 1 96.25 508 CYS B C 1
ATOM 8373 O O . CYS B 1 508 ? -5.453 -35.812 0.63 1 96.25 508 CYS B O 1
ATOM 8375 N N . LEU B 1 509 ? -7.422 -36.812 0.185 1 96.25 509 LEU B N 1
ATOM 8376 C CA . LEU B 1 509 ? -7.836 -36.781 1.583 1 96.25 509 LEU B CA 1
ATOM 8377 C C . LEU B 1 509 ? -6.883 -37.625 2.443 1 96.25 509 LEU B C 1
ATOM 8379 O O . LEU B 1 509 ? -6.535 -37.219 3.553 1 96.25 509 LEU B O 1
ATOM 8383 N N . VAL B 1 510 ? -6.488 -38.719 1.938 1 95.69 510 VAL B N 1
ATOM 8384 C CA . VAL B 1 510 ? -5.559 -39.594 2.654 1 95.69 510 VAL B CA 1
ATOM 8385 C C . VAL B 1 510 ? -4.23 -38.844 2.857 1 95.69 510 VAL B C 1
ATOM 8387 O O . VAL B 1 510 ? -3.666 -38.875 3.953 1 95.69 510 VAL B O 1
ATOM 8390 N N . ILE B 1 511 ? -3.756 -38.25 1.836 1 94.5 511 ILE B N 1
ATOM 8391 C CA . ILE B 1 511 ? -2.492 -37.531 1.898 1 94.5 511 ILE B CA 1
ATOM 8392 C C . ILE B 1 511 ? -2.602 -36.406 2.904 1 94.5 511 ILE B C 1
ATOM 8394 O O . ILE B 1 511 ? -1.695 -36.188 3.713 1 94.5 511 ILE B O 1
ATOM 8398 N N . LEU B 1 512 ? -3.691 -35.656 2.818 1 91.75 512 LEU B N 1
ATOM 8399 C CA . LEU B 1 512 ? -3.91 -34.5 3.699 1 91.75 512 LEU B CA 1
ATOM 8400 C C . LEU B 1 512 ? -3.99 -34.969 5.156 1 91.75 512 LEU B C 1
ATOM 8402 O O . LEU B 1 512 ? -3.498 -34.25 6.047 1 91.75 512 LEU B O 1
ATOM 8406 N N . ARG B 1 513 ? -4.641 -36.031 5.414 1 91.62 513 ARG B N 1
ATOM 8407 C CA . ARG B 1 513 ? -4.746 -36.562 6.766 1 91.62 513 ARG B CA 1
ATOM 8408 C C . ARG B 1 513 ? -3.373 -36.938 7.312 1 91.62 513 ARG B C 1
ATOM 8410 O O . ARG B 1 513 ? -3.08 -36.719 8.484 1 91.62 513 ARG B O 1
ATOM 8417 N N . ASP B 1 514 ? -2.652 -37.531 6.477 1 88.75 514 ASP B N 1
ATOM 8418 C CA . ASP B 1 514 ? -1.296 -37.906 6.867 1 88.75 514 ASP B CA 1
ATOM 8419 C C . ASP B 1 514 ? -0.474 -36.656 7.227 1 88.75 514 ASP B C 1
ATOM 8421 O O . ASP B 1 514 ? 0.25 -36.656 8.219 1 88.75 514 ASP B O 1
ATOM 8425 N N . TRP B 1 515 ? -0.572 -35.75 6.434 1 84.06 515 TRP B N 1
ATOM 8426 C CA . TRP B 1 515 ? 0.161 -34.531 6.676 1 84.06 515 TRP B CA 1
ATOM 8427 C C . TRP B 1 515 ? -0.342 -33.812 7.934 1 84.06 515 TRP B C 1
ATOM 8429 O O . TRP B 1 515 ? 0.452 -33.312 8.734 1 84.06 515 TRP B O 1
ATOM 8439 N N . ALA B 1 516 ? -1.639 -33.656 8.133 1 82.31 516 ALA B N 1
ATOM 8440 C CA . ALA B 1 516 ? -2.252 -33 9.281 1 82.31 516 ALA B CA 1
ATOM 8441 C C . ALA B 1 516 ? -1.806 -33.625 10.594 1 82.31 516 ALA B C 1
ATOM 8443 O O . ALA B 1 516 ? -1.689 -32.969 11.617 1 82.31 516 ALA B O 1
ATOM 8444 N N . SER B 1 517 ? -1.558 -34.875 10.523 1 81.88 517 SER B N 1
ATOM 8445 C CA . SER B 1 517 ? -1.138 -35.594 11.719 1 81.88 517 SER B CA 1
ATOM 8446 C C . SER B 1 517 ? 0.277 -35.219 12.133 1 81.88 517 SER B C 1
ATOM 8448 O O . SER B 1 517 ? 0.666 -35.375 13.289 1 81.88 517 SER B O 1
ATOM 8450 N N . THR B 1 518 ? 0.991 -34.656 11.234 1 76.06 518 THR B N 1
ATOM 8451 C CA . THR B 1 518 ? 2.363 -34.25 11.531 1 76.06 518 THR B CA 1
ATOM 8452 C C . THR B 1 518 ? 2.412 -32.812 12.039 1 76.06 518 THR B C 1
ATOM 8454 O O . THR B 1 518 ? 3.43 -32.375 12.578 1 76.06 518 THR B O 1
ATOM 8457 N N . VAL B 1 519 ? 1.367 -32.094 11.891 1 73.81 519 VAL B N 1
ATOM 8458 C CA . VAL B 1 519 ? 1.312 -30.703 12.297 1 73.81 519 VAL B CA 1
ATOM 8459 C C . VAL B 1 519 ? 0.946 -30.609 13.781 1 73.81 519 VAL B C 1
ATOM 8461 O O . VAL B 1 519 ? -0.018 -31.234 14.227 1 73.81 519 VAL B O 1
ATOM 8464 N N . PRO B 1 520 ? 1.806 -29.938 14.57 1 69.19 520 PRO B N 1
ATOM 8465 C CA . PRO B 1 520 ? 1.48 -29.781 15.984 1 69.19 520 PRO B CA 1
ATOM 8466 C C . PRO B 1 520 ? 0.142 -29.078 16.219 1 69.19 520 PRO B C 1
ATOM 8468 O O . PRO B 1 520 ? -0.218 -28.172 15.469 1 69.19 520 PRO B O 1
ATOM 8471 N N . PRO B 1 521 ? -0.72 -29.594 17.078 1 63.03 521 PRO B N 1
ATOM 8472 C CA . PRO B 1 521 ? -2.014 -28.969 17.359 1 63.03 521 PRO B CA 1
ATOM 8473 C C . PRO B 1 521 ? -1.881 -27.531 17.859 1 63.03 521 PRO B C 1
ATOM 8475 O O . PRO B 1 521 ? -0.849 -27.156 18.422 1 63.03 521 PRO B O 1
ATOM 8478 N N . PRO B 1 522 ? -2.854 -26.703 17.406 1 58.5 522 PRO B N 1
ATOM 8479 C CA . PRO B 1 522 ? -2.791 -25.328 17.906 1 58.5 522 PRO B CA 1
ATOM 8480 C C . PRO B 1 522 ? -2.658 -25.234 19.422 1 58.5 522 PRO B C 1
ATOM 8482 O O . PRO B 1 522 ? -3.191 -26.094 20.141 1 58.5 522 PRO B O 1
ATOM 8485 N N . VAL B 1 523 ? -1.733 -24.578 19.938 1 48.75 523 VAL B N 1
ATOM 8486 C CA . VAL B 1 523 ? -1.637 -24.328 21.375 1 48.75 523 VAL B CA 1
ATOM 8487 C C . VAL B 1 523 ? -2.936 -23.703 21.875 1 48.75 523 VAL B C 1
ATOM 8489 O O . VAL B 1 523 ? -3.428 -22.734 21.312 1 48.75 523 VAL B O 1
ATOM 8492 N N . GLU B 1 524 ? -3.717 -24.469 22.672 1 44.38 524 GLU B N 1
ATOM 8493 C CA . GLU B 1 524 ? -4.957 -24 23.297 1 44.38 524 GLU B CA 1
ATOM 8494 C C . GLU B 1 524 ? -4.773 -22.641 23.953 1 44.38 524 GLU B C 1
ATOM 8496 O O . GLU B 1 524 ? -4.133 -22.531 25 1 44.38 524 GLU B O 1
ATOM 8501 N N . THR B 1 525 ? -4.375 -21.656 23.391 1 39.88 525 THR B N 1
ATOM 8502 C CA . THR B 1 525 ? -4.512 -20.453 24.188 1 39.88 525 THR B CA 1
ATOM 8503 C C . THR B 1 525 ? -5.977 -20.188 24.516 1 39.88 525 THR B C 1
ATOM 8505 O O . THR B 1 525 ? -6.859 -20.438 23.688 1 39.88 525 THR B O 1
ATOM 8508 N N . ASN B 1 526 ? -6.297 -20.25 25.906 1 32.53 526 ASN B N 1
ATOM 8509 C CA . ASN B 1 526 ? -7.559 -19.844 26.531 1 32.53 526 ASN B CA 1
ATOM 8510 C C . ASN B 1 526 ? -8.148 -18.609 25.859 1 32.53 526 ASN B C 1
ATOM 8512 O O . ASN B 1 526 ? -8.25 -17.547 26.484 1 32.53 526 ASN B O 1
ATOM 8516 N N . ALA B 1 527 ? -7.844 -18.141 24.859 1 35.5 527 ALA B N 1
ATOM 8517 C CA . ALA B 1 527 ? -8.625 -17 24.375 1 35.5 527 ALA B CA 1
ATOM 8518 C C . ALA B 1 527 ? -10.086 -17.391 24.156 1 35.5 527 ALA B C 1
ATOM 8520 O O . ALA B 1 527 ? -10.375 -18.531 23.766 1 35.5 527 ALA B O 1
ATOM 8521 N N . GLY B 1 528 ? -11.156 -16.734 24.734 1 32.38 528 GLY B N 1
ATOM 8522 C CA . GLY B 1 528 ? -12.602 -16.844 24.609 1 32.38 528 GLY B CA 1
ATOM 8523 C C . GLY B 1 528 ? -13.047 -17.344 23.25 1 32.38 528 GLY B C 1
ATOM 8524 O O . GLY B 1 528 ? -12.273 -17.281 22.281 1 32.38 528 GLY B O 1
ATOM 8525 N N . GLY B 1 529 ? -14.211 -18.141 23.25 1 31.39 529 GLY B N 1
ATOM 8526 C CA . GLY B 1 529 ? -15.055 -18.766 22.234 1 31.39 529 GLY B CA 1
ATOM 8527 C C . GLY B 1 529 ? -15.219 -17.906 20.984 1 31.39 529 GLY B C 1
ATOM 8528 O O . GLY B 1 529 ? -16.297 -17.391 20.734 1 31.39 529 GLY B O 1
ATOM 8529 N N . TRP B 1 530 ? -14.414 -17.078 20.719 1 30.88 530 TRP B N 1
ATOM 8530 C CA . TRP B 1 530 ? -14.898 -16.359 19.547 1 30.88 530 TRP B CA 1
ATOM 8531 C C . TRP B 1 530 ? -15.125 -17.312 18.375 1 30.88 530 TRP B C 1
ATOM 8533 O O . TRP B 1 530 ? -14.258 -18.109 18.047 1 30.88 530 TRP B O 1
ATOM 8543 N N . GLN B 1 531 ? -16.406 -17.797 18.266 1 31 531 GLN B N 1
ATOM 8544 C CA . GLN B 1 531 ? -16.984 -18.547 17.156 1 31 531 GLN B CA 1
ATOM 8545 C C . GLN B 1 531 ? -16.359 -18.141 15.828 1 31 531 GLN B C 1
ATOM 8547 O O . GLN B 1 531 ? -16.094 -16.953 15.602 1 31 531 GLN B O 1
ATOM 8552 N N . GLN B 1 532 ? -15.875 -19.141 15.195 1 33.72 532 GLN B N 1
ATOM 8553 C CA . GLN B 1 532 ? -15.297 -19.359 13.867 1 33.72 532 GLN B CA 1
ATOM 8554 C C . GLN B 1 532 ? -16.125 -18.656 12.789 1 33.72 532 GLN B C 1
ATOM 8556 O O . GLN B 1 532 ? -17.297 -18.984 12.594 1 33.72 532 GLN B O 1
ATOM 8561 N N . LEU B 1 533 ? -16.078 -17.422 12.617 1 30.86 533 LEU B N 1
ATOM 8562 C CA . LEU B 1 533 ? -16.734 -16.859 11.445 1 30.86 533 LEU B CA 1
ATOM 8563 C C . LEU B 1 533 ? -16.547 -17.75 10.234 1 30.86 533 LEU B C 1
ATOM 8565 O O . LEU B 1 533 ? -15.508 -18.406 10.094 1 30.86 533 LEU B O 1
ATOM 8569 N N . SER B 1 534 ? -17.734 -18.188 9.672 1 28.69 534 SER B N 1
ATOM 8570 C CA . SER B 1 534 ? -17.922 -18.891 8.406 1 28.69 534 SER B CA 1
ATOM 8571 C C . SER B 1 534 ? -16.969 -18.375 7.34 1 28.69 534 SER B C 1
ATOM 8573 O O . SER B 1 534 ? -16.875 -17.172 7.109 1 28.69 534 SER B O 1
ATOM 8575 N N . ASP B 1 535 ? -15.844 -18.906 7.277 1 31.86 535 ASP B N 1
ATOM 8576 C CA . ASP B 1 535 ? -14.875 -18.812 6.188 1 31.86 535 ASP B CA 1
ATOM 8577 C C . ASP B 1 535 ? -15.578 -18.672 4.84 1 31.86 535 ASP B C 1
ATOM 8579 O O . ASP B 1 535 ? -16.125 -19.656 4.32 1 31.86 535 ASP B O 1
ATOM 8583 N N . PHE B 1 536 ? -16.438 -17.828 4.594 1 28.5 536 PHE B N 1
ATOM 8584 C CA . PHE B 1 536 ? -16.656 -17.766 3.154 1 28.5 536 PHE B CA 1
ATOM 8585 C C . PHE B 1 536 ? -15.344 -17.922 2.396 1 28.5 536 PHE B C 1
ATOM 8587 O O . PHE B 1 536 ? -14.484 -17.047 2.449 1 28.5 536 PHE B O 1
ATOM 8594 N N . ASP B 1 537 ? -14.719 -18.984 2.531 1 30.86 537 ASP B N 1
ATOM 8595 C CA . ASP B 1 537 ? -13.719 -19.438 1.564 1 30.86 537 ASP B CA 1
ATOM 8596 C C . ASP B 1 537 ? -13.977 -18.828 0.188 1 30.86 537 ASP B C 1
ATOM 8598 O O . ASP B 1 537 ? -14.797 -19.328 -0.579 1 30.86 537 ASP B O 1
ATOM 8602 N N . LEU B 1 538 ? -14.234 -17.625 0.132 1 31.08 538 LEU B N 1
ATOM 8603 C CA . LEU B 1 538 ? -14.125 -17.188 -1.257 1 31.08 538 LEU B CA 1
ATOM 8604 C C . LEU B 1 538 ? -12.953 -17.875 -1.95 1 31.08 538 LEU B C 1
ATOM 8606 O O . LEU B 1 538 ? -11.789 -17.578 -1.655 1 31.08 538 LEU B O 1
ATOM 8610 N N . ASP B 1 539 ? -12.852 -19.062 -2.012 1 30.81 539 ASP B N 1
ATOM 8611 C CA . ASP B 1 539 ? -12.117 -19.766 -3.055 1 30.81 539 ASP B CA 1
ATOM 8612 C C . ASP B 1 539 ? -11.938 -18.891 -4.289 1 30.81 539 ASP B C 1
ATOM 8614 O O . ASP B 1 539 ? -12.656 -19.047 -5.277 1 30.81 539 ASP B O 1
ATOM 8618 N N . LEU B 1 540 ? -11.82 -17.75 -4.133 1 31.56 540 LEU B N 1
ATOM 8619 C CA . LEU B 1 540 ? -11.469 -16.906 -5.262 1 31.56 540 LEU B CA 1
ATOM 8620 C C . LEU B 1 540 ? -10.32 -17.516 -6.066 1 31.56 540 LEU B C 1
ATOM 8622 O O . LEU B 1 540 ? -9.906 -16.953 -7.086 1 31.56 540 LEU B O 1
ATOM 8626 N N . GLY B 1 541 ? -9.578 -18.328 -5.457 1 30.8 541 GLY B N 1
ATOM 8627 C CA . GLY B 1 541 ? -8.602 -18.984 -6.32 1 30.8 541 GLY B CA 1
ATOM 8628 C C . GLY B 1 541 ? -9.242 -19.719 -7.48 1 30.8 541 GLY B C 1
ATOM 8629 O O . GLY B 1 541 ? -8.586 -19.984 -8.492 1 30.8 541 GLY B O 1
ATOM 8630 N N . PHE B 1 542 ? -10.219 -20.547 -7.172 1 30.02 542 PHE B N 1
ATOM 8631 C CA . PHE B 1 542 ? -10.828 -21.328 -8.234 1 30.02 542 PHE B CA 1
ATOM 8632 C C . PHE B 1 542 ? -11.398 -20.438 -9.328 1 30.02 542 PHE B C 1
ATOM 8634 O O . PHE B 1 542 ? -11.422 -20.812 -10.5 1 30.02 542 PHE B O 1
ATOM 8641 N N . GLU B 1 543 ? -12.133 -19.391 -8.844 1 32.78 543 GLU B N 1
ATOM 8642 C CA . GLU B 1 543 ? -12.672 -18.625 -9.969 1 32.78 543 GLU B CA 1
ATOM 8643 C C . GLU B 1 543 ? -11.555 -18.188 -10.914 1 32.78 543 GLU B C 1
ATOM 8645 O O . GLU B 1 543 ? -11.781 -18 -12.109 1 32.78 543 GLU B O 1
ATOM 8650 N N . HIS B 1 544 ? -10.43 -18.047 -10.273 1 33.53 544 HIS B N 1
ATOM 8651 C CA . HIS B 1 544 ? -9.312 -17.719 -11.156 1 33.53 544 HIS B CA 1
ATOM 8652 C C . HIS B 1 544 ? -8.719 -18.984 -11.773 1 33.53 544 HIS B C 1
ATOM 8654 O O . HIS B 1 544 ? -7.797 -18.891 -12.594 1 33.53 544 HIS B O 1
ATOM 8660 N N . PHE B 1 545 ? -8.758 -20.141 -11.055 1 31.56 545 PHE B N 1
ATOM 8661 C CA . PHE B 1 545 ? -8.141 -21.188 -11.867 1 31.56 545 PHE B CA 1
ATOM 8662 C C . PHE B 1 545 ? -8.547 -21.047 -13.328 1 31.56 545 PHE B C 1
ATOM 8664 O O . PHE B 1 545 ? -7.703 -21.172 -14.227 1 31.56 545 PHE B O 1
ATOM 8671 N N . PHE B 1 546 ? -9.914 -21.422 -13.672 1 31.58 546 PHE B N 1
ATOM 8672 C CA . PHE B 1 546 ? -10.383 -21.25 -15.039 1 31.58 546 PHE B CA 1
ATOM 8673 C C . PHE B 1 546 ? -10.875 -19.828 -15.281 1 31.58 546 PHE B C 1
ATOM 8675 O O . PHE B 1 546 ? -11.305 -19.5 -16.391 1 31.58 546 PHE B O 1
ATOM 8682 N N . GLN B 1 547 ? -11.328 -19.078 -14.344 1 30.97 547 GLN B N 1
ATOM 8683 C CA . GLN B 1 547 ? -12.086 -17.875 -14.656 1 30.97 547 GLN B CA 1
ATOM 8684 C C . GLN B 1 547 ? -11.195 -16.812 -15.305 1 30.97 547 GLN B C 1
ATOM 8686 O O . GLN B 1 547 ? -10.18 -16.406 -14.727 1 30.97 547 GLN B O 1
ATOM 8691 N N . GLY B 1 548 ? -11.016 -16.891 -16.5 1 29.28 548 GLY B N 1
ATOM 8692 C CA . GLY B 1 548 ? -10.719 -15.695 -17.266 1 29.28 548 GLY B CA 1
ATOM 8693 C C . GLY B 1 548 ? -11.398 -14.453 -16.703 1 29.28 548 GLY B C 1
ATOM 8694 O O . GLY B 1 548 ? -12.477 -14.539 -16.109 1 29.28 548 GLY B O 1
ATOM 8695 N N . SER B 1 549 ? -10.703 -13.555 -15.969 1 28.95 549 SER B N 1
ATOM 8696 C CA . SER B 1 549 ? -11.289 -12.258 -15.664 1 28.95 549 SER B CA 1
ATOM 8697 C C . SER B 1 549 ? -12.414 -11.906 -16.625 1 28.95 549 SER B C 1
ATOM 8699 O O . SER B 1 549 ? -12.18 -11.664 -17.812 1 28.95 549 SER B O 1
ATOM 8701 N N . ASN B 1 550 ? -13.469 -12.617 -16.672 1 25.89 550 ASN B N 1
ATOM 8702 C CA . ASN B 1 550 ? -14.617 -12.141 -17.438 1 25.89 550 ASN B CA 1
ATOM 8703 C C . ASN B 1 550 ? -15.023 -10.727 -17.016 1 25.89 550 ASN B C 1
ATOM 8705 O O . ASN B 1 550 ? -15.93 -10.555 -16.203 1 25.89 550 ASN B O 1
ATOM 8709 N N . VAL B 1 551 ? -14.227 -9.969 -16.516 1 25.48 551 VAL B N 1
ATOM 8710 C CA . VAL B 1 551 ? -14.859 -8.656 -16.625 1 25.48 551 VAL B CA 1
ATOM 8711 C C . VAL B 1 551 ? -15.344 -8.438 -18.062 1 25.48 551 VAL B C 1
ATOM 8713 O O . VAL B 1 551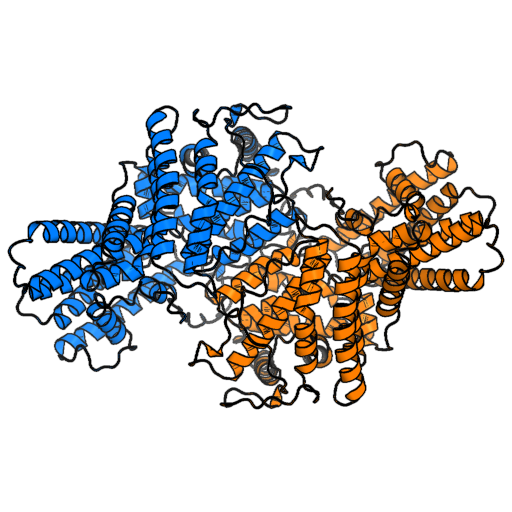 ? -14.555 -8.477 -19 1 25.48 551 VAL B O 1
ATOM 8716 N N . PRO B 1 552 ? -16.625 -8.578 -18.359 1 23.19 552 PRO B N 1
ATOM 8717 C CA . PRO B 1 552 ? -17.031 -7.926 -19.609 1 23.19 552 PRO B CA 1
ATOM 8718 C C . PRO B 1 552 ? -16.469 -6.512 -19.75 1 23.19 552 PRO B C 1
ATOM 8720 O O . PRO B 1 552 ? -16.203 -5.855 -18.734 1 23.19 552 PRO B O 1
#

pLDDT: mean 86.58, std 16.44, range [23.19, 98.62]

Solvent-accessible surface area (backbone atoms only — not comparable to full-atom values): 59022 Å² total; per-residue (Å²): 76,43,74,38,74,83,46,43,69,60,50,48,51,52,27,47,28,71,68,70,40,89,73,78,67,67,72,48,70,71,38,42,52,33,26,52,48,33,32,51,46,51,51,50,42,50,52,52,45,50,62,66,51,66,57,45,62,47,82,45,88,55,52,57,78,61,71,77,74,76,68,62,63,71,59,39,51,53,15,42,52,44,23,64,72,50,58,38,33,58,44,35,63,73,55,58,67,65,49,53,54,52,51,49,43,49,71,75,40,60,83,73,55,49,69,61,58,49,43,39,52,53,45,40,28,40,52,10,47,49,41,45,65,67,92,75,48,56,85,60,42,65,59,45,41,50,38,46,47,51,48,44,46,45,58,73,47,33,46,64,46,72,82,58,74,37,72,62,42,50,38,35,51,54,45,44,56,54,40,21,21,38,69,50,54,33,31,87,46,45,46,27,53,42,26,26,51,52,35,45,41,43,76,72,42,43,38,44,34,51,85,82,42,80,86,59,52,48,45,56,38,44,49,42,27,28,37,43,53,30,50,53,50,52,42,45,53,30,14,55,75,62,62,33,51,52,89,69,60,81,76,67,41,66,45,54,80,49,62,40,43,44,56,91,78,52,42,91,82,40,80,75,85,79,58,48,59,89,88,53,82,38,56,31,39,56,31,45,50,53,56,69,40,39,66,54,54,45,51,50,33,34,44,72,35,35,81,85,47,72,83,46,69,72,57,50,53,49,50,51,51,54,46,50,51,47,46,50,54,46,50,51,51,48,61,73,34,56,77,73,74,57,46,52,51,54,53,43,50,50,49,42,74,56,36,56,58,46,37,73,70,27,42,70,44,25,68,44,17,90,83,34,72,89,24,44,63,30,42,52,50,28,49,52,32,22,46,52,61,70,60,56,66,87,32,74,36,49,55,39,30,63,45,60,25,20,34,69,52,39,51,43,50,51,53,26,49,50,44,54,51,49,52,45,44,50,51,49,51,51,20,52,74,69,71,39,56,78,75,59,43,64,61,52,49,53,48,51,50,51,50,52,53,48,32,49,47,44,49,48,16,29,59,68,66,47,72,72,57,59,61,36,19,53,48,39,19,50,53,29,39,44,39,29,68,72,59,53,64,100,55,55,48,60,42,39,23,38,48,32,30,33,55,38,42,54,52,44,41,53,41,44,52,57,43,49,70,70,50,77,73,55,77,81,64,88,63,79,81,68,76,77,72,81,69,75,67,70,58,56,62,58,50,49,61,27,36,44,82,69,69,126,76,43,75,39,74,84,45,43,69,59,50,48,50,51,28,48,29,70,67,71,39,88,73,77,65,64,71,49,71,70,37,41,54,33,27,51,49,34,34,51,47,51,51,50,44,50,51,52,46,49,61,65,51,64,56,46,64,45,81,47,87,57,50,58,79,61,70,76,72,75,68,62,64,71,61,39,51,54,15,42,53,43,24,63,72,48,56,37,33,59,44,35,63,72,56,58,66,64,48,53,53,51,52,49,41,47,72,75,39,57,82,74,55,49,69,60,58,50,45,39,52,51,44,41,28,40,53,10,47,48,42,46,64,67,91,75,47,56,88,60,42,65,60,46,42,50,38,46,48,52,47,44,46,45,60,72,48,32,48,64,46,72,81,56,74,38,72,61,41,50,38,36,50,53,46,45,55,52,40,20,20,39,67,49,53,34,30,86,46,45,46,27,54,43,25,26,51,53,35,45,41,43,75,72,43,42,37,44,33,51,85,82,42,78,87,58,52,49,45,58,40,44,50,41,27,29,38,44,52,30,50,53,51,52,43,44,54,31,14,56,75,62,63,34,51,52,89,69,60,80,76,69,40,67,45,53,81,49,62,39,42,45,56,90,78,52,42,90,83,40,82,76,85,80,58,48,58,91,87,52,81,38,58,32,39,57,32,48,50,53,56,70,41,40,66,52,55,45,50,51,32,35,44,72,34,34,82,86,47,70,84,47,67,71,57,50,52,49,50,49,52,53,47,50,52,48,46,49,54,47,51,50,51,49,62,73,33,55,78,70,74,56,46,51,51,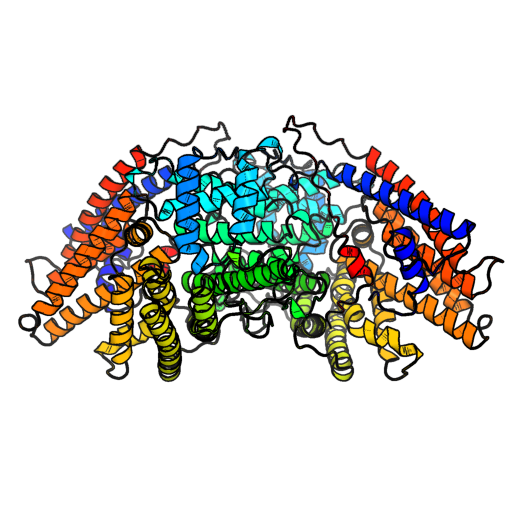56,54,42,50,50,49,42,74,54,36,55,57,46,37,73,70,26,44,71,44,26,67,45,17,90,84,33,71,88,24,43,62,30,39,51,50,29,50,52,32,23,47,53,62,70,60,58,65,86,34,73,34,48,55,40,29,63,43,59,25,21,32,69,55,40,52,44,51,50,52,25,48,51,45,54,51,50,52,47,44,51,52,49,51,51,19,52,74,68,68,38,56,78,74,60,44,64,61,52,49,52,49,51,49,50,50,51,52,48,34,50,47,46,49,49,17,29,59,68,67,47,73,72,59,61,60,35,20,52,48,38,20,50,53,30,40,43,39,30,68,72,60,54,64,99,54,56,47,61,42,39,23,38,47,31,31,32,54,39,42,54,53,46,41,53,41,45,52,57,42,49,70,70,49,79,73,55,77,80,64,88,65,78,82,70,74,76,71,79,70,73,67,70,57,56,61,56,51,48,62,27,37,44,82,71,68,127

Radius of gyration: 31.63 Å; Cα contacts (8 Å, |Δi|>4): 1497; chains: 2; bounding box: 70×104×72 Å

Organism: Aspergillus terreus (NCBI:txid33178)

Sequence (1104 aa):
MGTAKQFQSVLTCYAEATGNGNGTAFQGADTRALLTQVNDLLQECKLLARSTKLGRPSRRFSSADFDLLPLPREHADSMVTRYFQTFELAHRVLHRPTFLAEYQRYWSHPESVTLDLRFKVLLVVAIGSSVSAPGDSDPGFRHRAQQWIYGAQMWLSGPLEKDRLSITALQVYCLTILARQIFSVGGDLVWMSMGSLIHTAMQMGLHRDPKHHPSMSVLEAETRRRIWATILEMAVQSSLDSAMPCRIALDEFDTEPPSNINDDELDESTITVEPKPTSVYTMSSIQIYLLKSLPVRRRIVQMLNGLHSKLLYAEVLEVTSELMDSYRSCSRFMSNNKGLGVTSFHRNLLDHLVHRFIIPLHWFFAVEAPTNPLFAFSRTAILDAATTIIHTEPDEGFSRLIVVGGGLFRESLRHATNVISLELITHAETGRLNGTLHRDSKYRAVLKQELNNLTDLFSERIRQGETNVKSPMFLSMTMAQVEAIEGKGDISEEHAIAKSARDSLETCLVILRDWASTVPPPVETNAGGWQQLSDFDLDLGFEHFFQGSNVPMGTAKQFQSVLTCYAEATGNGNGTAFQGADTRALLTQVNDLLQECKLLARSTKLGRPSRRFSSADFDLLPLPREHADSMVTRYFQTFELAHRVLHRPTFLAEYQRYWSHPESVTLDLRFKVLLVVAIGSSVSAPGDSDPGFRHRAQQWIYGAQMWLSGPLEKDRLSITALQVYCLTILARQIFSVGGDLVWMSMGSLIHTAMQMGLHRDPKHHPSMSVLEAETRRRIWATILEMAVQSSLDSAMPCRIALDEFDTEPPSNINDDELDESTITVEPKPTSVYTMSSIQIYLLKSLPVRRRIVQMLNGLHSKLLYAEVLEVTSELMDSYRSCSRFMSNNKGLGVTSFHRNLLDHLVHRFIIPLHWFFAVEAPTNPLFAFSRTAILDAATTIIHTEPDEGFSRLIVVGGGLFRESLRHATNVISLELITHAETGRLNGTLHRDSKYRAVLKQELNNLTDLFSERIRQGETNVKSPMFLSMTMAQVEAIEGKGDISEEHAIAKSARDSLETCLVILRDWASTVPPPVETNAGGWQQLSDFDLDLGFEHFFQGSNVP

Secondary structure (DSSP, 8-state):
-TT-GGGHHHHHHHHHHTT-S-S-S---HHHHHHHHHHHHHHHHHHHHHHHHHTTSGGG--S------PPPPHHHHHHHHHHHHHTGGGTS----HHHHHHHHHHHHH-GGG--HHHHHHHHHHHHHHHTTS-GGGS-TTHHHHHHHHHHHHHHHHHSS--GGG-SHHHHHHHHHHHHHHHHHTSSGGGHHHHHHHHHHHHHHTTTTS-GGG-TTS-HHHHHHHHHHHHHHHHHHHHHHHHHT------GGG--PPPPPS--GGG--TT-----PPPTTS--TTHHHHHHHHTHHHHHHHHHHHH-TT----HHHHHHHHHHHHHHHHHHHHHHHHTBTTTB-HHHHHHHHHHHHTTHHHHHHHHHHHTTT-GGGHHHHHHHHHHHHHHHSPPS-HHHHHHHHH--HHHHHHHHHHHHHHHHHHHHHHHHHHHHT-TTTTHHHHHHHHHHHHHHHHHHHHHHHTT----HHHHHHHHHHHHHHHHTT-SSS-HHHHHHHHHHHHHHHHHHHHHHHHTTSPPP-----------------HHHHHHH------/-TT-GGGHHHHHHHHHHTT-S-S-S---HHHHHHHHHHHHHHHHHHHHHHHHHTTSGGG--S------PPPPHHHHHHHHHHHHHTGGGTS----HHHHHHHHHHHHH-GGG--HHHHHHHHHHHHHHHTTS-GGGS-TTHHHHHHHHHHHHHHHHHSS--GGG-SHHHHHHHHHHHHHHHHHTSSGGGHHHHHHHHHHHHHHTTTTS-GGG-TTS-HHHHHHHHHHHHHHHHHHHHHHHHHT------GGG--PPPPPS--GGG--TT-----PPPTTS--TTHHHHHHHHTHHHHHHHHHHHH-TT----HHHHHHHHHHHHHHHHHHHHHHHHTBTTTB-HHHHHHHHHHHHTTHHHHHHHHHHHTTT-GGGHHHHHHHHHHHHHHHSPPS-HHHHHHHHH--HHHHHHHHHHHHHHHHHHHHHHHHHHHHT-TTTTHHHHHHHHHHHHHHHHHHHHHHHTT----HHHHHHHHHHHHHHHHTT-SSS-HHHHHHHHHHHHHHHHHHHHHHHHHHSPPP-----------------HHHHHHH------

InterPro domains:
  IPR007219 Xylanolytic transcriptional activator, regulatory domain [PF04082] (81-290)
  IPR007219 Xylanolytic transcriptional activator, regulatory domain [SM00906] (190-264)